Protein AF-A0A935QEF4-F1 (afdb_monomer_lite)

Secondary structure (DSSP, 8-state):
---------------------------PPPPP---S-----SS--THHHHHHHHHHHHHHHTTT---PPPPHHHHTEEEEEEEEEEEEETTTTEEEEEEEEEEEESSTTEEEEEEE--TTSEEEEEEE-SSS-EE-EEEEETTEEEEEEEEEE-BTB-EEEEEEEEE----BTTBEEEEEE-TTS-EEEEEE-TTTTGGGTS-B--STT-EEEEEEEEEEETT-EEEESSEE-SS---BTTB-HHHHTTSTT-------SSSEEEEEEEEEEEEEGGG--EEEESPEEEEEEEE-SSSEEEEEEEE-TTSHHHHHHHTTTHHHHHHHHHHHH-S-S-TTS-B-EEEESSSSEE--TTSEEEEGGG--SS-TTHHHHHHHHHHTTBTTTBEESSGGGTHHHHHHHHHHHHHHHHHHH-HHHHHHHHHHT--TTS--S-SSPPTT---GGGTSSHHHHHHHHHHHHHHHHHH-HHHHHHHHHHHHT-TTTTTSEE-HHHHHHHHHHHHTS--HHHHIIIII-----EEEEEEEEEEETTEEEEEEEEEE-PPPBTTTBTPPP-EEEEEEEEETTEEEEEEEEE-SSEEEEEEEESS-EEEEEE-TT--S--EEEEEE----TT--S-EEEPPPBSSS-SS-EEEEEEESS-B-EEEEEEETT--EEEEEE---B-SEEEEEEE-SB-TTSPBPPSEEEEEEEEETTEEEEEEEEEPP---------------------------------S-------EEEEEEEESGGGG--TTHHHHHHHHHHHHHHHTTTS---EEEEETTEEEEE-SSSTHHHHHHHHTTSTTEEEEEEEEEEE--S-HHHHHHHHHHHHHHHHHHH-TT-S-EEEEEEE--TT-SS-HHHHHHHHHHHHHHHH-PPB-SSS-SEEEEEEE-SSEEEEE---EE---S--TTSS-EEEEEE-SSSHHHHHHHHHHTTTPEEEEEEEESSSSGGG--THHHHHHHHHHHTTSSSPEEEEEEESHHHHHHHTTTS-HHHHHHHHHHHHHHHHHHHHHHTT-SEEE----TTSSGGGSHHHHHHH-TT--S-EE-TTTT--HHHHHHHHHHHT-HHHHTS----TTTTS-SS--SS--HHHHHHHHHHHTHHHHHHHHHHT-EEEEEETTEEPP-----

Sequence (1158 aa):
MHTSPKTIAGLAALLLCVALLSPVAGFTAPAPDRAADDHILADLSPDSWAYEGKAQALSAAAAAGRMTEMTSEQAAIDVLHYMLYLGVDIAQETLSGVCLVTFTPVEPGVGELVLDYVANMGVGTVGAIDATFTPLLWERDGDLLRVQLAAPVSPGDTLTVMVSFDGAPQPDGFFGFQFKTRPDGGPIAASLSEPWSARSWWPCKDYPLDKATCDIMLTVPAGLTGVSNGAPLAAPPPHPYLNGAVVASLPGSPLPVLDDATTDLFCWREARPISTYHLSVAVSDYVLLQETYHGQEGDLQLTHYVYPDLVEEAAVDFDNLSDMMAFCEEKFGAYPYPDEKYGMALFEWEGAMEHPTATSYGSHFVRGDHFFDTIVMHELSHQWFGNKVTCADWTHIWLNEGFATYVEGLWRERNSGPNALKWFMKARSNFTWWDTPLLREAGVTDPWYYFDDLVYHKGAWVLHMLRRVLGDQMFFDCLRDYIADRDQSHATVSTPDFVNSCERTSRRQLDWFFDQWLLRTTHPQLSLSWLNESEAGQNMLHIDLRQVQPPDPLTGDEPFVFPLDLTLATAAGDIPLTLWVDRRVLDFRLPVSATVTGVTIDPQGWLLHSADVIVAVGDGGAGPGLTLQPPLPNPFHGRGVLRWRTAAASSDRLEIHDLRGRLVHERTLSPAPAGDRAATWDGHDRDGRACLAGVYFATLVSSPRTAPQRTTAPSRSPSPVDIARMGRILGADQRPRFPSLVDGDPVHDSLPTDGDRTVISAHYAEIALKGKNRHLFLLRLRNNMMAQLRGEPVVAINHIESRLLLRLGDPAAALRAAKLQRVPGIQNLSLAASVARTGDDEADLDHAGAIAAAMTRREAGGARTFKVDTRRSDRAFPVPSPQISARLGAAIVAATALPVDLHAPEFTVHVLVMKREILIFAQKLPGCGGLPVGSSGRVTVLMSGGIDSPVAAWMMMRRGCRPEFVHFYPGRGVAEADSAKIERLVAVLAGYAPQPLVLHLVPSYPYETRAVGTIEDAYDMVLFRRYMFKTAVRFARRENCQAVIAGDSVGQVASQTLPNLAAITPDIRLPILRPLIGMDKLEITALSRRIGAYDISIEPHRDCCSIRSPRPVLNARAVRLLELSERIGLDEAVNEALHTSTKLRIGPQGRVAAEPEA

Structure (mmCIF, N/CA/C/O backbone):
data_AF-A0A935QEF4-F1
#
_entry.id   AF-A0A935QEF4-F1
#
loop_
_atom_site.group_PDB
_atom_site.id
_atom_site.type_symbol
_atom_site.label_atom_id
_atom_site.label_alt_id
_atom_site.label_comp_id
_atom_site.label_asym_id
_atom_site.label_entity_id
_atom_site.label_seq_id
_atom_site.pdbx_PDB_ins_code
_atom_site.Cartn_x
_atom_site.Cartn_y
_atom_site.Cartn_z
_atom_site.occupancy
_atom_site.B_iso_or_equiv
_atom_site.auth_seq_id
_atom_site.auth_comp_id
_atom_site.auth_asym_id
_atom_site.auth_atom_id
_atom_site.pdbx_PDB_model_num
ATOM 1 N N . MET A 1 1 ? -0.504 -47.763 -40.183 1.00 29.12 1 MET A N 1
ATOM 2 C CA . MET A 1 1 ? -0.798 -49.216 -40.273 1.00 29.12 1 MET A CA 1
ATOM 3 C C . MET A 1 1 ? -0.931 -49.781 -38.859 1.00 29.12 1 MET A C 1
ATOM 5 O O . MET A 1 1 ? -0.491 -49.113 -37.940 1.00 29.12 1 MET A O 1
ATOM 9 N N . HIS A 1 2 ? -1.571 -50.950 -38.728 1.00 27.61 2 HIS A N 1
ATOM 10 C CA . HIS A 1 2 ? -1.535 -51.964 -37.648 1.00 27.61 2 HIS A CA 1
ATOM 11 C C . HIS A 1 2 ? -0.667 -51.713 -36.378 1.00 27.61 2 HIS A C 1
ATOM 13 O O . HIS A 1 2 ? 0.482 -51.313 -36.502 1.00 27.61 2 HIS A O 1
ATOM 19 N N . THR A 1 3 ? -1.105 -52.035 -35.145 1.00 27.31 3 THR A N 1
ATOM 20 C CA . THR A 1 3 ? -2.327 -52.770 -34.723 1.00 27.31 3 THR A CA 1
ATOM 21 C C . THR A 1 3 ? -2.704 -52.538 -33.252 1.00 27.31 3 THR A C 1
ATOM 23 O O . THR A 1 3 ? -1.844 -52.585 -32.384 1.00 27.31 3 THR A O 1
ATOM 26 N N . SER A 1 4 ? -4.011 -52.462 -32.973 1.00 31.64 4 SER A N 1
ATOM 27 C CA . SER A 1 4 ? -4.628 -52.806 -31.676 1.00 31.64 4 SER A CA 1
ATOM 28 C C . SER A 1 4 ? -5.320 -54.176 -31.793 1.00 31.64 4 SER A C 1
ATOM 30 O O . SER A 1 4 ? -5.791 -54.513 -32.888 1.00 31.64 4 SER A O 1
ATOM 32 N N . PRO A 1 5 ? -5.387 -54.984 -30.715 1.00 44.88 5 PRO A N 1
ATOM 33 C CA . PRO A 1 5 ? -6.717 -55.415 -30.235 1.00 44.88 5 PRO A CA 1
ATOM 34 C C . PRO A 1 5 ? -6.844 -55.551 -28.688 1.00 44.88 5 PRO A C 1
ATOM 36 O O . PRO A 1 5 ? -5.953 -56.110 -28.065 1.00 44.88 5 PRO A O 1
ATOM 39 N N . LYS A 1 6 ? -7.889 -54.984 -28.041 1.00 30.72 6 LYS A N 1
ATOM 40 C CA . LYS A 1 6 ? -9.196 -55.599 -27.606 1.00 30.72 6 LYS A CA 1
ATOM 41 C C . LYS A 1 6 ? -9.088 -56.498 -26.342 1.00 30.72 6 LYS A C 1
ATOM 43 O O . LYS A 1 6 ? -7.984 -56.862 -25.980 1.00 30.72 6 LYS A O 1
ATOM 48 N N . THR A 1 7 ? -10.126 -56.862 -25.564 1.00 29.45 7 THR A N 1
ATOM 49 C CA . THR A 1 7 ? -11.611 -57.072 -25.680 1.00 29.45 7 THR A CA 1
ATOM 50 C C . THR A 1 7 ? -12.286 -56.818 -24.295 1.00 29.45 7 THR A C 1
ATOM 52 O O . THR A 1 7 ? -11.537 -56.849 -23.328 1.00 29.45 7 THR A O 1
ATOM 55 N N . ILE A 1 8 ? -13.599 -56.691 -23.985 1.00 28.48 8 ILE A N 1
ATOM 56 C CA . ILE A 1 8 ? -14.981 -56.622 -24.577 1.00 28.48 8 ILE A CA 1
ATOM 57 C C . ILE A 1 8 ? -15.919 -56.201 -23.383 1.00 28.48 8 ILE A C 1
ATOM 59 O O . ILE A 1 8 ? -15.480 -56.351 -22.248 1.00 28.48 8 ILE A O 1
ATOM 63 N N . ALA A 1 9 ? -17.167 -55.691 -23.436 1.00 23.23 9 ALA A N 1
ATOM 64 C CA . ALA A 1 9 ? -18.244 -55.559 -24.445 1.00 23.23 9 ALA A CA 1
ATOM 65 C C . ALA A 1 9 ? -18.660 -54.057 -24.621 1.00 23.23 9 ALA A C 1
ATOM 67 O O . ALA A 1 9 ? -17.746 -53.245 -24.678 1.00 23.23 9 ALA A O 1
ATOM 68 N N . GLY A 1 10 ? -19.901 -53.541 -24.790 1.00 23.00 10 GLY A N 1
ATOM 69 C CA . GLY A 1 10 ? -21.300 -54.048 -24.863 1.00 23.00 10 GLY A CA 1
ATOM 70 C C . GLY A 1 10 ? -22.082 -54.000 -23.526 1.00 23.00 10 GLY A C 1
ATOM 71 O O . GLY A 1 10 ? -21.490 -54.295 -22.498 1.00 23.00 10 GLY A O 1
ATOM 72 N N . LEU A 1 11 ? -23.386 -53.670 -23.427 1.00 21.27 11 LEU A N 1
ATOM 73 C CA . LEU A 1 11 ? -24.436 -53.224 -24.384 1.00 21.27 11 LEU A CA 1
ATOM 74 C C . LEU A 1 11 ? -25.001 -51.846 -23.912 1.00 21.27 11 LEU A C 1
ATOM 76 O O . LEU A 1 11 ? -25.025 -51.607 -22.711 1.00 21.27 11 LEU A O 1
ATOM 80 N N . ALA A 1 12 ? -25.291 -50.840 -24.759 1.00 22.56 12 ALA A N 1
ATOM 81 C CA . ALA A 1 12 ? -26.503 -50.606 -25.594 1.00 22.56 12 ALA A CA 1
ATOM 82 C C . ALA A 1 12 ? -27.841 -50.544 -24.796 1.00 22.56 12 ALA A C 1
ATOM 84 O O . ALA A 1 12 ? -28.085 -51.444 -24.002 1.00 22.56 12 ALA A O 1
ATOM 85 N N . ALA A 1 13 ? -28.780 -49.587 -24.958 1.00 22.55 13 ALA A N 1
ATOM 86 C CA . ALA A 1 13 ? -28.980 -48.429 -25.874 1.00 22.55 13 ALA A CA 1
ATOM 87 C C . ALA A 1 13 ? -29.831 -47.315 -25.142 1.00 22.55 13 ALA A C 1
ATOM 89 O O . ALA A 1 13 ? -29.933 -47.406 -23.925 1.00 22.55 13 ALA A O 1
ATOM 90 N N . LEU A 1 14 ? -30.479 -46.257 -25.689 1.00 22.59 14 LEU A N 1
ATOM 91 C CA . LEU A 1 14 ? -30.870 -45.849 -27.062 1.00 22.59 14 LEU A CA 1
ATOM 92 C C . LEU A 1 14 ? -30.884 -44.293 -27.276 1.00 22.59 14 LEU A C 1
ATOM 94 O O . LEU A 1 14 ? -29.804 -43.717 -27.294 1.00 22.59 14 LEU A O 1
ATOM 98 N N . LEU A 1 15 ? -32.034 -43.617 -27.521 1.00 21.55 15 LEU A N 1
ATOM 99 C CA . LEU A 1 15 ? -32.135 -42.258 -28.128 1.00 21.55 15 LEU A CA 1
ATOM 100 C C . LEU A 1 15 ? -33.432 -41.451 -27.800 1.00 21.55 15 LEU A C 1
ATOM 102 O O . LEU A 1 15 ? -34.493 -42.048 -27.651 1.00 21.55 15 LEU A O 1
ATOM 106 N N . LEU A 1 16 ? -33.319 -40.109 -27.927 1.00 21.56 16 LEU A N 1
ATOM 107 C CA . LEU A 1 16 ? -34.283 -39.096 -28.456 1.00 21.56 16 LEU A CA 1
ATOM 108 C C . LEU A 1 16 ? -35.389 -38.380 -27.614 1.00 21.56 16 LEU A C 1
ATOM 110 O O . LEU A 1 16 ? -36.186 -38.990 -26.915 1.00 21.56 16 LEU A O 1
ATOM 114 N N . CYS A 1 17 ? -35.504 -37.069 -27.934 1.00 21.00 17 CYS A N 1
ATOM 115 C CA . CYS A 1 17 ? -36.686 -36.169 -28.013 1.00 21.00 17 CYS A CA 1
ATOM 116 C C . CYS A 1 17 ? -37.142 -35.226 -26.859 1.00 21.00 17 CYS A C 1
ATOM 118 O O . CYS A 1 17 ? -37.913 -35.620 -25.998 1.00 21.00 17 CYS A O 1
ATOM 120 N N . VAL A 1 18 ? -36.840 -33.924 -27.064 1.00 21.98 18 VAL A N 1
ATOM 121 C CA . VAL A 1 18 ? -37.725 -32.716 -27.021 1.00 21.98 18 VAL A CA 1
ATOM 122 C C . VAL A 1 18 ? -38.420 -32.299 -25.699 1.00 21.98 18 VAL A C 1
ATOM 124 O O . VAL A 1 18 ? -38.972 -33.100 -24.959 1.00 21.98 18 VAL A O 1
ATOM 127 N N . ALA A 1 19 ? -38.435 -30.983 -25.440 1.00 23.94 19 ALA A N 1
ATOM 128 C CA . ALA A 1 19 ? -38.973 -30.337 -24.236 1.00 23.94 19 ALA A CA 1
ATOM 129 C C . ALA A 1 19 ? -40.427 -29.834 -24.366 1.00 23.94 19 ALA A C 1
ATOM 131 O O . ALA A 1 19 ? -40.858 -29.519 -25.474 1.00 23.94 19 ALA A O 1
ATOM 132 N N . LEU A 1 20 ? -41.121 -29.651 -23.224 1.00 21.95 20 LEU A N 1
ATOM 133 C CA . LEU A 1 20 ? -41.911 -28.445 -22.869 1.00 21.95 20 LEU A CA 1
ATOM 134 C C . LEU A 1 20 ? -42.609 -28.556 -21.485 1.00 21.95 20 LEU A C 1
ATOM 136 O O . LEU A 1 20 ? -42.931 -29.651 -21.041 1.00 21.95 20 LEU A O 1
ATOM 140 N N . LEU A 1 21 ? -42.920 -27.389 -20.892 1.00 21.73 21 LEU A N 1
ATOM 141 C CA . LEU A 1 21 ? -43.860 -27.112 -19.777 1.00 21.73 21 LEU A CA 1
ATOM 142 C C . LEU A 1 21 ? -43.529 -27.580 -18.333 1.00 21.73 21 LEU A C 1
ATOM 144 O O . LEU A 1 21 ? -43.614 -28.750 -17.975 1.00 21.73 21 LEU A O 1
ATOM 148 N N . SER A 1 22 ? -43.314 -26.583 -17.466 1.00 22.70 22 SER A N 1
ATOM 149 C CA . SER A 1 22 ? -43.456 -26.604 -15.991 1.00 22.70 22 SER A CA 1
ATOM 150 C C . SER A 1 22 ? -44.953 -26.494 -15.574 1.00 22.70 22 SER A C 1
ATOM 152 O O . SER A 1 22 ? -45.773 -26.270 -16.470 1.00 22.70 22 SER A O 1
ATOM 154 N N . PRO A 1 23 ? -45.365 -26.517 -14.273 1.00 37.62 23 PRO A N 1
ATOM 155 C CA . PRO A 1 23 ? -44.571 -26.534 -13.027 1.00 37.62 23 PRO A CA 1
ATOM 156 C C . PRO A 1 23 ? -45.090 -27.485 -11.900 1.00 37.62 23 PRO A C 1
ATOM 158 O O . PRO A 1 23 ? -46.004 -28.276 -12.098 1.00 37.62 23 PRO A O 1
ATOM 161 N N . VAL A 1 24 ? -44.554 -27.286 -10.679 1.00 23.12 24 VAL A N 1
ATOM 162 C CA . VAL A 1 24 ? -45.064 -27.683 -9.335 1.00 23.12 24 VAL A CA 1
ATOM 163 C C . VAL A 1 24 ? -44.529 -28.986 -8.694 1.00 23.12 24 VAL A C 1
ATOM 165 O O . VAL A 1 24 ? -45.060 -30.071 -8.879 1.00 23.12 24 VAL A O 1
ATOM 168 N N . ALA A 1 25 ? -43.560 -28.769 -7.790 1.00 23.91 25 ALA A N 1
ATOM 169 C CA . ALA A 1 25 ? -43.304 -29.431 -6.496 1.00 23.91 25 ALA A CA 1
ATOM 170 C C . ALA A 1 25 ? -43.067 -30.959 -6.391 1.00 23.91 25 ALA A C 1
ATOM 172 O O . ALA A 1 25 ? -43.984 -31.771 -6.474 1.00 23.91 25 ALA A O 1
ATOM 173 N N . GLY A 1 26 ? -41.852 -31.321 -5.949 1.00 23.08 26 GLY A N 1
ATOM 174 C CA . GLY A 1 26 ? -41.554 -32.612 -5.319 1.00 23.08 26 GLY A CA 1
ATOM 175 C C . GLY A 1 26 ? -40.055 -32.841 -5.079 1.00 23.08 26 GLY A C 1
ATOM 176 O O . GLY A 1 26 ? -39.300 -32.906 -6.036 1.00 23.08 26 GLY A O 1
ATOM 177 N N . PHE A 1 27 ? -39.650 -33.006 -3.812 1.00 22.14 27 PHE A N 1
ATOM 178 C CA . PHE A 1 27 ? -38.312 -33.438 -3.356 1.00 22.14 27 PHE A CA 1
ATOM 179 C C . PHE A 1 27 ? -37.082 -32.630 -3.821 1.00 22.14 27 PHE A C 1
ATOM 181 O O . PHE A 1 27 ? -36.383 -32.993 -4.763 1.00 22.14 27 PHE A O 1
ATOM 188 N N . THR A 1 28 ? -36.708 -31.627 -3.023 1.00 23.44 28 THR A N 1
ATOM 189 C CA . THR A 1 28 ? -35.302 -31.226 -2.874 1.00 23.44 28 THR A CA 1
ATOM 190 C C . THR A 1 28 ? -34.579 -32.187 -1.922 1.00 23.44 28 THR A C 1
ATOM 192 O O . THR A 1 28 ? -35.077 -32.493 -0.838 1.00 23.44 28 THR A O 1
ATOM 195 N N . ALA A 1 29 ? -33.388 -32.651 -2.306 1.00 23.61 29 ALA A N 1
ATOM 196 C CA . ALA A 1 29 ? -32.407 -33.205 -1.371 1.00 23.61 29 ALA A CA 1
ATOM 197 C C . ALA A 1 29 ? -31.495 -32.062 -0.870 1.00 23.61 29 ALA A C 1
ATOM 199 O O . ALA A 1 29 ? -31.280 -31.106 -1.619 1.00 23.61 29 ALA A O 1
ATOM 200 N N . PRO A 1 30 ? -30.981 -32.106 0.373 1.00 23.50 30 PRO A N 1
ATOM 201 C CA . PRO A 1 30 ? -30.205 -31.001 0.927 1.00 23.50 30 PRO A CA 1
ATOM 202 C C . PRO A 1 30 ? -28.811 -30.902 0.296 1.00 23.50 30 PRO A C 1
ATOM 204 O O . PRO A 1 30 ? -28.099 -31.901 0.180 1.00 23.50 30 PRO A O 1
ATOM 207 N N . ALA A 1 31 ? -28.401 -29.679 -0.046 1.00 24.50 31 ALA A N 1
ATOM 208 C CA . ALA A 1 31 ? -26.997 -29.355 -0.278 1.00 24.50 31 ALA A CA 1
ATOM 209 C C . ALA A 1 31 ? -26.201 -29.463 1.045 1.00 24.50 31 ALA A C 1
ATOM 211 O O . ALA A 1 31 ? -26.781 -29.263 2.116 1.00 24.50 31 ALA A O 1
ATOM 212 N N . PRO A 1 32 ? -24.894 -29.787 1.008 1.00 24.25 32 PRO A N 1
ATOM 213 C CA . PRO A 1 32 ? -24.075 -29.875 2.213 1.00 24.25 32 PRO A CA 1
ATOM 214 C C . PRO A 1 32 ? -23.858 -28.491 2.840 1.00 24.25 32 PRO A C 1
ATOM 216 O O . PRO A 1 32 ? -23.398 -27.558 2.186 1.00 24.25 32 PRO A O 1
ATOM 219 N N . ASP A 1 33 ? -24.177 -28.387 4.126 1.00 23.38 33 ASP A N 1
ATOM 220 C CA . ASP A 1 33 ? -24.212 -27.140 4.890 1.00 23.38 33 ASP A CA 1
ATOM 221 C C . ASP A 1 33 ? -22.794 -26.608 5.202 1.00 23.38 33 ASP A C 1
ATOM 223 O O . ASP A 1 33 ? -22.122 -27.072 6.127 1.00 23.38 33 ASP A O 1
ATOM 227 N N . ARG A 1 34 ? -22.312 -25.649 4.396 1.00 26.92 34 ARG A N 1
ATOM 228 C CA . ARG A 1 34 ? -21.055 -24.902 4.612 1.00 26.92 34 ARG A CA 1
ATOM 229 C C . ARG A 1 34 ? -21.341 -23.545 5.272 1.00 26.92 34 ARG A C 1
ATOM 231 O O . ARG A 1 34 ? -21.139 -22.504 4.659 1.00 26.92 34 ARG A O 1
ATOM 238 N N . ALA A 1 35 ? -21.805 -23.559 6.521 1.00 26.70 35 ALA A N 1
ATOM 239 C CA . ALA A 1 35 ? -22.166 -22.347 7.270 1.00 26.70 35 ALA A CA 1
ATOM 240 C C . ALA A 1 35 ? -21.484 -22.246 8.655 1.00 26.70 35 ALA A C 1
ATOM 242 O O . ALA A 1 35 ? -22.128 -21.885 9.642 1.00 26.70 35 ALA A O 1
ATOM 243 N N . ALA A 1 36 ? -20.192 -22.600 8.763 1.00 25.67 36 ALA A N 1
ATOM 244 C CA . ALA A 1 36 ? -19.473 -22.566 10.045 1.00 25.67 36 ALA A CA 1
ATOM 245 C C . ALA A 1 36 ? -17.925 -22.511 9.957 1.00 25.67 36 ALA A C 1
ATOM 247 O O . ALA A 1 36 ? -17.283 -23.442 10.432 1.00 25.67 36 ALA A O 1
ATOM 248 N N . ASP A 1 37 ? -17.314 -21.429 9.436 1.00 26.03 37 ASP A N 1
ATOM 249 C CA . ASP A 1 37 ? -15.937 -21.034 9.857 1.00 26.03 37 ASP A CA 1
ATOM 250 C C . ASP A 1 37 ? -15.479 -19.572 9.546 1.00 26.03 37 ASP A C 1
ATOM 252 O O . ASP A 1 37 ? -14.344 -19.209 9.867 1.00 26.03 37 ASP A O 1
ATOM 256 N N . ASP A 1 38 ? -16.339 -18.689 9.008 1.00 28.06 38 ASP A N 1
ATOM 257 C CA . ASP A 1 38 ? -16.000 -17.353 8.440 1.00 28.06 38 ASP A CA 1
ATOM 258 C C . ASP A 1 38 ? -15.566 -16.247 9.437 1.00 28.06 38 ASP A C 1
ATOM 260 O O . ASP A 1 38 ? -16.086 -15.126 9.446 1.00 28.06 38 ASP A O 1
ATOM 264 N N . HIS A 1 39 ? -14.615 -16.532 10.326 1.00 28.78 39 HIS A N 1
ATOM 265 C CA . HIS A 1 39 ? -14.180 -15.625 11.396 1.00 28.78 39 HIS A CA 1
ATOM 266 C C . HIS A 1 39 ? -12.641 -15.493 11.522 1.00 28.78 39 HIS A C 1
ATOM 268 O O . HIS A 1 39 ? -12.151 -15.313 12.645 1.00 28.78 39 HIS A O 1
ATOM 274 N N . ILE A 1 40 ? -11.856 -15.602 10.433 1.00 28.80 40 ILE A N 1
ATOM 275 C CA . ILE A 1 40 ? -10.394 -15.312 10.430 1.00 28.80 40 ILE A CA 1
ATOM 276 C C . ILE A 1 40 ? -9.876 -14.643 9.126 1.00 28.80 40 ILE A C 1
ATOM 278 O O . ILE A 1 40 ? -8.885 -15.094 8.565 1.00 28.80 40 ILE A O 1
ATOM 282 N N . LEU A 1 41 ? -10.494 -13.559 8.638 1.00 26.00 41 LEU A N 1
ATOM 283 C CA . LEU A 1 41 ? -10.024 -12.833 7.434 1.00 26.00 41 LEU A CA 1
ATOM 284 C C . LEU A 1 41 ? -10.081 -11.299 7.604 1.00 26.00 41 LEU A C 1
ATOM 286 O O . LEU A 1 41 ? -10.823 -10.618 6.907 1.00 26.00 41 LEU A O 1
ATOM 290 N N . ALA A 1 42 ? -9.354 -10.752 8.590 1.00 28.53 42 ALA A N 1
ATOM 291 C CA . ALA A 1 42 ? -9.378 -9.310 8.899 1.00 28.53 42 ALA A CA 1
ATOM 292 C C . ALA A 1 42 ? -8.102 -8.759 9.593 1.00 28.53 42 ALA A C 1
ATOM 294 O O . ALA A 1 42 ? -8.192 -7.772 10.315 1.00 28.53 42 ALA A O 1
ATOM 295 N N . ASP A 1 43 ? -6.942 -9.423 9.460 1.00 29.25 43 ASP A N 1
ATOM 296 C CA . ASP A 1 43 ? -5.691 -9.058 10.184 1.00 29.25 43 ASP A CA 1
ATOM 297 C C . ASP A 1 43 ? -4.403 -9.253 9.334 1.00 29.25 43 ASP A C 1
ATOM 299 O O . ASP A 1 43 ? -3.295 -9.173 9.858 1.00 29.25 43 ASP A O 1
ATOM 303 N N . LEU A 1 44 ? -4.560 -9.550 8.034 1.00 34.78 44 LEU A N 1
ATOM 304 C CA . LEU A 1 44 ? -3.619 -9.347 6.917 1.00 34.78 44 LEU A CA 1
ATOM 305 C C . LEU A 1 44 ? -4.412 -9.488 5.607 1.00 34.78 44 LEU A C 1
ATOM 307 O O . LEU A 1 44 ? -5.120 -10.483 5.435 1.00 34.78 44 LEU A O 1
ATOM 311 N N . SER A 1 45 ? -4.252 -8.543 4.687 1.00 35.56 45 SER A N 1
ATOM 312 C CA . SER A 1 45 ? -4.518 -8.726 3.257 1.00 35.56 45 SER A CA 1
ATOM 313 C C . SER A 1 45 ? -3.194 -9.032 2.538 1.00 35.56 45 SER A C 1
ATOM 315 O O . SER A 1 45 ? -2.190 -8.416 2.890 1.00 35.56 45 SER A O 1
ATOM 317 N N . PRO A 1 46 ? -3.154 -9.936 1.539 1.00 40.41 46 PRO A N 1
ATOM 318 C CA . PRO A 1 46 ? -2.003 -10.061 0.631 1.00 40.41 46 PRO A CA 1
ATOM 319 C C . PRO A 1 46 ? -1.714 -8.731 -0.078 1.00 40.41 46 PRO A C 1
ATOM 321 O O . PRO A 1 46 ? -0.567 -8.308 -0.186 1.00 40.41 46 PRO A O 1
ATOM 324 N N . ASP A 1 47 ? -2.806 -8.058 -0.448 1.00 43.94 47 ASP A N 1
ATOM 325 C CA . ASP A 1 47 ? -2.927 -6.764 -1.118 1.00 43.94 47 ASP A CA 1
ATOM 326 C C . ASP A 1 47 ? -1.965 -5.692 -0.553 1.00 43.94 47 ASP A C 1
ATOM 328 O O . ASP A 1 47 ? -1.392 -4.913 -1.310 1.00 43.94 47 ASP A O 1
ATOM 332 N N . SER A 1 48 ? -1.704 -5.680 0.767 1.00 42.00 48 SER A N 1
ATOM 333 C CA . SER A 1 48 ? -0.837 -4.655 1.369 1.00 42.00 48 SER A CA 1
ATOM 334 C C . SER A 1 48 ? 0.617 -4.737 0.910 1.00 42.00 48 SER A C 1
ATOM 336 O O . SER A 1 48 ? 1.306 -3.730 0.976 1.00 42.00 48 SER A O 1
ATOM 338 N N . TRP A 1 49 ? 1.105 -5.904 0.473 1.00 43.12 49 TRP A N 1
ATOM 339 C CA . TRP A 1 49 ? 2.483 -6.031 -0.017 1.00 43.12 49 TRP A CA 1
ATOM 340 C C . TRP A 1 49 ? 2.661 -5.443 -1.415 1.00 43.12 49 TRP A C 1
ATOM 342 O O . TRP A 1 49 ? 3.711 -4.872 -1.672 1.00 43.12 49 TRP A O 1
ATOM 352 N N . ALA A 1 50 ? 1.631 -5.484 -2.268 1.00 44.56 50 ALA A N 1
ATOM 353 C CA . ALA A 1 50 ? 1.669 -4.836 -3.577 1.00 44.56 50 ALA A CA 1
ATOM 354 C C . ALA A 1 50 ? 1.709 -3.310 -3.437 1.00 44.56 50 ALA A C 1
ATOM 356 O O . ALA A 1 50 ? 2.572 -2.668 -4.030 1.00 44.56 50 ALA A O 1
ATOM 357 N N . TYR A 1 51 ? 0.847 -2.739 -2.584 1.00 52.53 51 TYR A N 1
ATOM 358 C CA . TYR A 1 51 ? 0.867 -1.299 -2.296 1.00 52.53 51 TYR A CA 1
ATOM 359 C C . TYR A 1 51 ? 2.165 -0.895 -1.567 1.00 52.53 51 TYR A C 1
ATOM 361 O O . TYR A 1 51 ? 2.795 0.095 -1.934 1.00 52.53 51 TYR A O 1
ATOM 369 N N . GLU A 1 52 ? 2.621 -1.676 -0.568 1.00 49.66 52 GLU A N 1
ATOM 370 C CA . GLU A 1 52 ? 3.927 -1.459 0.077 1.00 49.66 52 GLU A CA 1
ATOM 371 C C . GLU A 1 52 ? 5.078 -1.576 -0.939 1.00 49.66 52 GLU A C 1
ATOM 373 O O . GLU A 1 52 ? 6.081 -0.898 -0.754 1.00 49.66 52 GLU A O 1
ATOM 378 N N . GLY A 1 53 ? 4.974 -2.391 -1.992 1.00 48.78 53 GLY A N 1
ATOM 379 C CA . GLY A 1 53 ? 5.970 -2.542 -3.060 1.00 48.78 53 GLY A CA 1
ATOM 380 C C . GLY A 1 53 ? 5.979 -1.371 -4.047 1.00 48.78 53 GLY A C 1
ATOM 381 O O . GLY A 1 53 ? 7.025 -0.735 -4.222 1.00 48.78 53 GLY A O 1
ATOM 382 N N . LYS A 1 54 ? 4.802 -1.028 -4.601 1.00 50.91 54 LYS A N 1
ATOM 383 C CA . LYS A 1 54 ? 4.563 0.152 -5.455 1.00 50.91 54 LYS A CA 1
ATOM 384 C C . LYS A 1 54 ? 5.108 1.405 -4.768 1.00 50.91 54 LYS A C 1
ATOM 386 O O . LYS A 1 54 ? 5.962 2.102 -5.314 1.00 50.91 54 LYS A O 1
ATOM 391 N N . ALA A 1 55 ? 4.753 1.605 -3.500 1.00 48.53 55 ALA A N 1
ATOM 392 C CA . ALA A 1 55 ? 5.175 2.771 -2.737 1.00 48.53 55 ALA A CA 1
ATOM 393 C C . ALA A 1 55 ? 6.619 2.700 -2.174 1.00 48.53 55 ALA A C 1
ATOM 395 O O . ALA A 1 55 ? 7.294 3.728 -2.110 1.00 48.53 55 ALA A O 1
ATOM 396 N N . GLN A 1 56 ? 7.167 1.521 -1.830 1.00 46.25 56 GLN A N 1
ATOM 397 C CA . GLN A 1 56 ? 8.594 1.405 -1.455 1.00 46.25 56 GLN A CA 1
ATOM 398 C C . GLN A 1 56 ? 9.516 1.805 -2.604 1.00 46.25 56 GLN A C 1
ATOM 400 O O . GLN A 1 56 ? 10.503 2.498 -2.355 1.00 46.25 56 GLN A O 1
ATOM 405 N N . ALA A 1 57 ? 9.182 1.433 -3.842 1.00 47.69 57 ALA A N 1
ATOM 406 C CA . ALA A 1 57 ? 9.906 1.930 -5.002 1.00 47.69 57 ALA A CA 1
ATOM 407 C C . ALA A 1 57 ? 9.799 3.454 -5.105 1.00 47.69 57 ALA A C 1
ATOM 409 O O . ALA A 1 57 ? 10.835 4.112 -5.220 1.00 47.69 57 ALA A O 1
ATOM 410 N N . LEU A 1 58 ? 8.589 4.033 -4.998 1.00 49.34 58 LEU A N 1
ATOM 411 C CA . LEU A 1 58 ? 8.374 5.495 -5.044 1.00 49.34 58 LEU A CA 1
ATOM 412 C C . LEU A 1 58 ? 9.235 6.250 -4.015 1.00 49.34 58 LEU A C 1
ATOM 414 O O . LEU A 1 58 ? 9.634 7.391 -4.250 1.00 49.34 58 LEU A O 1
ATOM 418 N N . SER A 1 59 ? 9.614 5.587 -2.919 1.00 40.09 59 SER A N 1
ATOM 419 C CA . SER A 1 59 ? 10.550 6.117 -1.927 1.00 40.09 59 SER A CA 1
ATOM 420 C C . SER A 1 59 ? 11.988 6.316 -2.391 1.00 40.09 59 SER A C 1
ATOM 422 O O . SER A 1 59 ? 12.676 7.130 -1.774 1.00 40.09 59 SER A O 1
ATOM 424 N N . ALA A 1 60 ? 12.456 5.576 -3.397 1.00 40.72 60 ALA A N 1
ATOM 425 C CA . ALA A 1 60 ? 13.754 5.815 -4.019 1.00 40.72 60 ALA A CA 1
ATOM 426 C C . ALA A 1 60 ? 13.669 7.063 -4.913 1.00 40.72 60 ALA A C 1
ATOM 428 O O . ALA A 1 60 ? 14.381 8.036 -4.669 1.00 40.72 60 ALA A O 1
ATOM 429 N N . ALA A 1 61 ? 12.689 7.102 -5.825 1.00 42.66 61 ALA A N 1
ATOM 430 C CA . ALA A 1 61 ? 12.488 8.215 -6.760 1.00 42.66 61 ALA A CA 1
ATOM 431 C C . ALA A 1 61 ? 12.206 9.573 -6.095 1.00 42.66 61 ALA A C 1
ATOM 433 O O . ALA A 1 61 ? 12.606 10.625 -6.604 1.00 42.66 61 ALA A O 1
ATOM 434 N N . ALA A 1 62 ? 11.594 9.577 -4.906 1.00 40.31 62 ALA A N 1
ATOM 435 C CA . ALA A 1 62 ? 11.426 10.787 -4.098 1.00 40.31 62 ALA A CA 1
ATOM 436 C C . ALA A 1 62 ? 12.762 11.499 -3.761 1.00 40.31 62 ALA A C 1
ATOM 438 O O . ALA A 1 62 ? 12.756 12.680 -3.403 1.00 40.31 62 ALA A O 1
ATOM 439 N N . ALA A 1 63 ? 13.915 10.824 -3.883 1.00 34.00 63 ALA A N 1
ATOM 440 C CA . ALA A 1 63 ? 15.234 11.406 -3.639 1.00 34.00 63 ALA A CA 1
ATOM 441 C C . ALA A 1 63 ? 15.772 12.279 -4.794 1.00 34.00 63 ALA A C 1
ATOM 443 O O . ALA A 1 63 ? 16.592 13.165 -4.531 1.00 34.00 63 ALA A O 1
ATOM 444 N N . ALA A 1 64 ? 15.336 12.070 -6.046 1.00 38.91 64 ALA A N 1
ATOM 445 C CA . ALA A 1 64 ? 15.857 12.801 -7.212 1.00 38.91 64 ALA A CA 1
ATOM 446 C C . ALA A 1 64 ? 15.094 14.091 -7.559 1.00 38.91 64 ALA A C 1
ATOM 448 O O . ALA A 1 64 ? 15.650 14.948 -8.250 1.00 38.91 64 ALA A O 1
ATOM 449 N N . GLY A 1 65 ? 13.861 14.250 -7.062 1.00 39.69 65 GLY A N 1
ATOM 450 C CA . GLY A 1 65 ? 13.145 15.531 -6.997 1.00 39.69 65 GLY A CA 1
ATOM 451 C C . GLY A 1 65 ? 12.859 16.212 -8.341 1.00 39.69 65 GLY A C 1
ATOM 452 O O . GLY A 1 65 ? 13.214 17.379 -8.510 1.00 39.69 65 GLY A O 1
ATOM 453 N N . ARG A 1 66 ? 12.217 15.512 -9.289 1.00 49.16 66 ARG A N 1
ATOM 454 C CA . ARG A 1 66 ? 11.850 16.062 -10.612 1.00 49.16 66 ARG A CA 1
ATOM 455 C C . ARG A 1 66 ? 10.406 15.756 -11.014 1.00 49.16 66 ARG A C 1
ATOM 457 O O . ARG A 1 66 ? 10.153 14.921 -11.870 1.00 49.16 66 ARG A O 1
ATOM 464 N N . MET A 1 67 ? 9.476 16.530 -10.462 1.00 47.75 67 MET A N 1
ATOM 465 C CA . MET A 1 67 ? 8.322 16.972 -11.244 1.00 47.75 67 MET A CA 1
ATOM 466 C C . MET A 1 67 ? 8.618 18.412 -11.672 1.00 47.75 67 MET A C 1
ATOM 468 O O . MET A 1 67 ? 8.618 19.321 -10.841 1.00 47.75 67 MET A O 1
ATOM 472 N N . THR A 1 68 ? 8.915 18.621 -12.951 1.00 54.69 68 THR A N 1
ATOM 473 C CA . THR A 1 68 ? 8.845 19.951 -13.565 1.00 54.69 68 THR A CA 1
ATOM 474 C C . THR A 1 68 ? 7.382 20.292 -13.824 1.00 54.69 68 THR A C 1
ATOM 476 O O . THR A 1 68 ? 6.623 19.441 -14.290 1.00 54.69 68 THR A O 1
ATOM 479 N N . GLU A 1 69 ? 6.969 21.530 -13.554 1.00 65.31 69 GLU A N 1
ATOM 480 C CA . GLU A 1 69 ? 5.714 22.038 -14.116 1.00 65.31 69 GLU A CA 1
ATOM 481 C C . GLU A 1 69 ? 5.822 22.008 -15.649 1.00 65.31 69 GLU A C 1
ATOM 483 O O . GLU A 1 69 ? 6.867 22.366 -16.197 1.00 65.31 69 GLU A O 1
ATOM 488 N N . MET A 1 70 ? 4.766 21.553 -16.330 1.00 83.56 70 MET A N 1
ATOM 489 C CA . MET A 1 70 ? 4.717 21.493 -17.794 1.00 83.56 70 MET A CA 1
ATOM 490 C C . MET A 1 70 ? 4.955 22.896 -18.372 1.00 83.56 70 MET A C 1
ATOM 492 O O . MET A 1 70 ? 4.260 23.841 -17.989 1.00 83.56 70 MET A O 1
ATOM 496 N N . THR A 1 71 ? 5.933 23.055 -19.271 1.00 88.44 71 THR A N 1
ATOM 497 C CA . THR A 1 71 ? 6.272 24.387 -19.802 1.00 88.44 71 THR A CA 1
ATOM 498 C C . THR A 1 71 ? 5.160 24.938 -20.694 1.00 88.44 71 THR A C 1
ATOM 500 O O . THR A 1 71 ? 4.326 24.193 -21.212 1.00 88.44 71 THR A O 1
ATOM 503 N N . SER A 1 72 ? 5.167 26.252 -20.934 1.00 90.19 72 SER A N 1
ATOM 504 C CA . SER A 1 72 ? 4.265 26.899 -21.897 1.00 90.19 72 SER A CA 1
ATOM 505 C C . SER A 1 72 ? 4.328 26.264 -23.291 1.00 90.19 72 SER A C 1
ATOM 507 O O . SER A 1 72 ? 3.310 26.164 -23.966 1.00 90.19 72 SER A O 1
ATOM 509 N N . GLU A 1 73 ? 5.500 25.786 -23.704 1.00 92.38 73 GLU A N 1
ATOM 510 C CA . GLU A 1 73 ? 5.718 25.134 -24.998 1.00 92.38 73 GLU A CA 1
ATOM 511 C C . GLU A 1 73 ? 5.123 23.716 -25.027 1.00 92.38 73 GLU A C 1
ATOM 513 O O . GLU A 1 73 ? 4.474 23.345 -26.002 1.00 92.38 73 GLU A O 1
ATOM 518 N N . GLN A 1 74 ? 5.280 22.945 -23.943 1.00 93.38 74 GLN A N 1
ATOM 519 C CA . GLN A 1 74 ? 4.658 21.622 -23.786 1.00 93.38 74 GLN A CA 1
ATOM 520 C C . GLN A 1 74 ? 3.126 21.718 -23.670 1.00 93.38 74 GLN A C 1
ATOM 522 O O . GLN A 1 74 ? 2.406 20.862 -24.182 1.00 93.38 74 GLN A O 1
ATOM 527 N N . ALA A 1 75 ? 2.621 22.772 -23.023 1.00 91.94 75 ALA A N 1
ATOM 528 C CA . ALA A 1 75 ? 1.193 23.062 -22.909 1.00 91.94 75 ALA A CA 1
ATOM 529 C C . ALA A 1 75 ? 0.565 23.516 -24.242 1.00 91.94 75 ALA A C 1
ATOM 531 O O . ALA A 1 75 ? -0.624 23.303 -24.460 1.00 91.94 75 ALA A O 1
ATOM 532 N N . ALA A 1 76 ? 1.354 24.121 -25.138 1.00 94.00 76 ALA A N 1
ATOM 533 C CA . ALA A 1 76 ? 0.897 24.632 -26.432 1.00 94.00 76 ALA A CA 1
ATOM 534 C C . ALA A 1 76 ? 0.793 23.562 -27.541 1.00 94.00 76 ALA A C 1
ATOM 536 O O . ALA A 1 76 ? 0.438 23.897 -28.677 1.00 94.00 76 ALA A O 1
ATOM 537 N N . ILE A 1 77 ? 1.048 22.286 -27.227 1.00 94.44 77 ILE A N 1
ATOM 538 C CA . ILE A 1 77 ? 0.948 21.138 -28.144 1.00 94.44 77 ILE A CA 1
ATOM 539 C C . ILE A 1 77 ? 0.118 19.990 -27.554 1.00 94.44 77 ILE A C 1
ATOM 541 O O . ILE A 1 77 ? 0.034 19.833 -26.338 1.00 94.44 77 ILE A O 1
ATOM 545 N N . ASP A 1 78 ? -0.426 19.159 -28.436 1.00 94.50 78 ASP A N 1
ATOM 546 C CA . ASP A 1 78 ? -1.149 17.910 -28.165 1.00 94.50 78 ASP A CA 1
ATOM 547 C C . ASP A 1 78 ? -0.521 16.793 -29.020 1.00 94.50 78 ASP A C 1
ATOM 549 O O . ASP A 1 78 ? -0.353 16.969 -30.237 1.00 94.50 78 ASP A O 1
ATOM 553 N N . VAL A 1 79 ? -0.090 15.685 -28.400 1.00 96.50 79 VAL A N 1
ATOM 554 C CA . VAL A 1 79 ? 0.607 14.595 -29.105 1.00 96.50 79 VAL A CA 1
ATOM 555 C C . VAL A 1 79 ? -0.371 13.491 -29.492 1.00 96.50 79 VAL A C 1
ATOM 557 O O . VAL A 1 79 ? -0.963 12.812 -28.663 1.00 96.50 79 VAL A O 1
ATOM 560 N N . LEU A 1 80 ? -0.494 13.270 -30.798 1.00 95.56 80 LEU A N 1
ATOM 561 C CA . LEU A 1 80 ? -1.497 12.386 -31.388 1.00 95.56 80 LEU A CA 1
ATOM 562 C C . LEU A 1 80 ? -0.995 10.939 -31.502 1.00 95.56 80 LEU A C 1
ATOM 564 O O . LEU A 1 80 ? -1.761 9.978 -31.354 1.00 95.56 80 LEU A O 1
ATOM 568 N N . HIS A 1 81 ? 0.294 10.778 -31.815 1.00 95.69 81 HIS A N 1
ATOM 569 C CA . HIS A 1 81 ? 0.897 9.476 -32.075 1.00 95.69 81 HIS A CA 1
ATOM 570 C C . HIS A 1 81 ? 2.405 9.455 -31.802 1.00 95.69 81 HIS A C 1
ATOM 572 O O . HIS A 1 81 ? 3.129 10.375 -32.195 1.00 95.69 81 HIS A O 1
ATOM 578 N N . TYR A 1 82 ? 2.869 8.358 -31.204 1.00 95.88 82 TYR A N 1
ATOM 579 C CA . TYR A 1 82 ? 4.278 8.013 -31.064 1.00 95.88 82 TYR A CA 1
ATOM 580 C C . TYR A 1 82 ? 4.623 6.763 -31.884 1.00 95.88 82 TYR A C 1
ATOM 582 O O . TYR A 1 82 ? 3.924 5.755 -31.825 1.00 95.88 82 TYR A O 1
ATOM 590 N N . MET A 1 83 ? 5.738 6.806 -32.615 1.00 92.12 83 MET A N 1
ATOM 591 C CA . MET A 1 83 ? 6.301 5.639 -33.309 1.00 92.12 83 MET A CA 1
ATOM 592 C C . MET A 1 83 ? 7.692 5.358 -32.727 1.00 92.12 83 MET A C 1
ATOM 594 O O . MET A 1 83 ? 8.619 6.146 -32.937 1.00 92.12 83 MET A O 1
ATOM 598 N N . LEU A 1 84 ? 7.834 4.265 -31.974 1.00 92.56 84 LEU A N 1
ATOM 599 C CA . LEU A 1 84 ? 9.027 3.946 -31.183 1.00 92.56 84 LEU A CA 1
ATOM 600 C C . LEU A 1 84 ? 9.773 2.743 -31.756 1.00 92.56 84 LEU A C 1
ATOM 602 O O . LEU A 1 84 ? 9.374 1.598 -31.555 1.00 92.56 84 LEU A O 1
ATOM 606 N N . TYR A 1 85 ? 10.893 2.992 -32.433 1.00 89.88 85 TYR A N 1
ATOM 607 C CA . TYR A 1 85 ? 11.863 1.942 -32.737 1.00 89.88 85 TYR A CA 1
ATOM 608 C C . TYR A 1 85 ? 12.882 1.845 -31.603 1.00 89.88 85 TYR A C 1
ATOM 610 O O . TYR A 1 85 ? 13.516 2.847 -31.269 1.00 89.88 85 TYR A O 1
ATOM 618 N N . LEU A 1 86 ? 13.057 0.649 -31.045 1.00 91.88 86 LEU A N 1
ATOM 619 C CA . LEU A 1 86 ? 13.881 0.381 -29.868 1.00 91.88 86 LEU A CA 1
ATOM 620 C C . LEU A 1 86 ? 14.785 -0.834 -30.117 1.00 91.88 86 LEU A C 1
ATOM 622 O O . LEU A 1 86 ? 14.316 -1.875 -30.573 1.00 91.88 86 LEU A O 1
ATOM 626 N N . GLY A 1 87 ? 16.071 -0.711 -29.797 1.00 90.69 87 GLY A N 1
ATOM 627 C CA . GLY A 1 87 ? 17.054 -1.794 -29.791 1.00 90.69 87 GLY A CA 1
ATOM 628 C C . GLY A 1 87 ? 17.649 -1.959 -28.395 1.00 90.69 87 GLY A C 1
ATOM 629 O O . GLY A 1 87 ? 18.224 -1.006 -27.860 1.00 90.69 87 GLY A O 1
ATOM 630 N N . VAL A 1 88 ? 17.495 -3.151 -27.815 1.00 92.88 88 VAL A N 1
ATOM 631 C CA . VAL A 1 88 ? 17.885 -3.476 -26.431 1.00 92.88 88 VAL A CA 1
ATOM 632 C C . VAL A 1 88 ? 19.146 -4.342 -26.425 1.00 92.88 88 VAL A C 1
ATOM 634 O O . VAL A 1 88 ? 19.105 -5.485 -26.876 1.00 92.88 88 VAL A O 1
ATOM 637 N N . ASP A 1 89 ? 20.252 -3.844 -25.865 1.00 91.44 89 ASP A N 1
ATOM 638 C CA . ASP A 1 89 ? 21.468 -4.640 -25.649 1.00 91.44 89 ASP A CA 1
ATOM 639 C C . ASP A 1 89 ? 21.568 -5.078 -24.179 1.00 91.44 89 ASP A C 1
ATOM 641 O O . ASP A 1 89 ? 22.054 -4.359 -23.306 1.00 91.44 89 ASP A O 1
ATOM 645 N N . ILE A 1 90 ? 21.120 -6.309 -23.922 1.00 93.25 90 ILE A N 1
ATOM 646 C CA . ILE A 1 90 ? 21.202 -6.983 -22.616 1.00 93.25 90 ILE A CA 1
ATOM 647 C C . ILE A 1 90 ? 22.654 -7.136 -22.126 1.00 93.25 90 ILE A C 1
ATOM 649 O O . ILE A 1 90 ? 22.897 -7.167 -20.924 1.00 93.25 90 ILE A O 1
ATOM 653 N N . ALA A 1 91 ? 23.630 -7.255 -23.032 1.00 91.38 91 ALA A N 1
ATOM 654 C CA . ALA A 1 91 ? 25.026 -7.512 -22.686 1.00 91.38 91 ALA A CA 1
ATOM 655 C C . ALA A 1 91 ? 25.831 -6.229 -22.420 1.00 91.38 91 ALA A C 1
ATOM 657 O O . ALA A 1 91 ? 26.931 -6.311 -21.865 1.00 91.38 91 ALA A O 1
ATOM 658 N N . GLN A 1 92 ? 25.328 -5.061 -22.830 1.00 91.00 92 GLN A N 1
ATOM 659 C CA . GLN A 1 92 ? 25.905 -3.742 -22.530 1.00 91.00 92 GLN A CA 1
ATOM 660 C C . GLN A 1 92 ? 25.043 -2.891 -21.583 1.00 91.00 92 GLN A C 1
ATOM 662 O O . GLN A 1 92 ? 25.505 -1.832 -21.166 1.00 91.00 92 GLN A O 1
ATOM 667 N N . GLU A 1 93 ? 23.840 -3.355 -21.226 1.00 94.69 93 GLU A N 1
ATOM 668 C CA . GLU A 1 93 ? 22.846 -2.625 -20.420 1.00 94.69 93 GLU A CA 1
ATOM 669 C C . GLU A 1 93 ? 22.462 -1.271 -21.057 1.00 94.69 93 GLU A C 1
ATOM 671 O O . GLU A 1 93 ? 22.280 -0.253 -20.383 1.00 94.69 93 GLU A O 1
ATOM 676 N N . THR A 1 94 ? 22.353 -1.253 -22.393 1.00 92.44 94 THR A N 1
ATOM 677 C CA . THR A 1 94 ? 22.041 -0.053 -23.182 1.00 92.44 94 THR A CA 1
ATOM 678 C C . THR A 1 94 ? 20.758 -0.183 -23.995 1.00 92.44 94 THR A C 1
ATOM 680 O O . THR A 1 94 ? 20.366 -1.253 -24.467 1.00 92.44 94 THR A O 1
ATOM 683 N N . LEU A 1 95 ? 20.109 0.964 -24.178 1.00 91.75 95 LEU A N 1
ATOM 684 C CA . LEU A 1 95 ? 18.955 1.158 -25.041 1.00 91.75 95 LEU A CA 1
ATOM 685 C C . LEU A 1 95 ? 19.337 2.143 -26.150 1.00 91.75 95 LEU A C 1
ATOM 687 O O . LEU A 1 95 ? 19.944 3.185 -25.896 1.00 91.75 95 LEU A O 1
ATOM 691 N N . SER A 1 96 ? 18.957 1.830 -27.382 1.00 90.19 96 SER A N 1
ATOM 692 C CA . SER A 1 96 ? 19.065 2.736 -28.529 1.00 90.19 96 SER A CA 1
ATOM 693 C C . SER A 1 96 ? 17.738 2.802 -29.269 1.00 90.19 96 SER A C 1
ATOM 695 O O . SER A 1 96 ? 16.930 1.877 -29.175 1.00 90.19 96 SER A O 1
ATOM 697 N N . GLY A 1 97 ? 17.479 3.888 -29.991 1.00 88.19 97 GLY A N 1
ATOM 698 C CA . GLY A 1 97 ? 16.192 4.034 -30.647 1.00 88.19 97 GLY A CA 1
ATOM 699 C C . GLY A 1 97 ? 16.005 5.274 -31.503 1.00 88.19 97 GLY A C 1
ATOM 700 O O . GLY A 1 97 ? 16.876 6.136 -31.651 1.00 88.19 97 GLY A O 1
ATOM 701 N N . VAL A 1 98 ? 14.812 5.332 -32.083 1.00 88.69 98 VAL A N 1
ATOM 702 C CA . VAL A 1 98 ? 14.269 6.482 -32.799 1.00 88.69 98 VAL A CA 1
ATOM 703 C C . VAL A 1 98 ? 12.814 6.646 -32.377 1.00 88.69 98 VAL A C 1
ATOM 705 O O . VAL A 1 98 ? 11.997 5.749 -32.584 1.00 88.69 98 VAL A O 1
ATOM 708 N N . CYS A 1 99 ? 12.506 7.809 -31.809 1.00 92.44 99 CYS A N 1
ATOM 709 C CA . CYS A 1 99 ? 11.153 8.250 -31.500 1.00 92.44 99 CYS A CA 1
ATOM 710 C C . CYS A 1 99 ? 10.665 9.171 -32.625 1.00 92.44 99 CYS A C 1
ATOM 712 O O . CYS A 1 99 ? 11.357 10.126 -32.989 1.00 92.44 99 CYS A O 1
ATOM 714 N N . LEU A 1 100 ? 9.486 8.892 -33.176 1.00 92.25 100 LEU A N 1
ATOM 715 C CA . LEU A 1 100 ? 8.706 9.840 -33.971 1.00 92.25 100 LEU A CA 1
ATOM 716 C C . LEU A 1 100 ? 7.611 10.402 -33.067 1.00 92.25 100 LEU A C 1
ATOM 718 O O . LEU A 1 100 ? 6.794 9.639 -32.558 1.00 92.25 100 LEU A O 1
ATOM 722 N N . VAL A 1 101 ? 7.571 11.723 -32.921 1.00 95.62 101 VAL A N 1
ATOM 723 C CA . VAL A 1 101 ? 6.521 12.463 -32.217 1.00 95.62 101 VAL A CA 1
ATOM 724 C C . VAL A 1 101 ? 5.640 13.147 -33.254 1.00 95.62 101 VAL A C 1
ATOM 726 O O . VAL A 1 101 ? 6.092 14.082 -33.921 1.00 95.62 101 VAL A O 1
ATOM 729 N N . THR A 1 102 ? 4.394 12.699 -33.402 1.00 94.94 102 THR A N 1
ATOM 730 C CA . THR A 1 102 ? 3.395 13.338 -34.270 1.00 94.94 102 THR A CA 1
ATOM 731 C C . THR A 1 102 ? 2.422 14.150 -33.422 1.00 94.94 102 THR A C 1
ATOM 733 O O . THR A 1 102 ? 1.675 13.588 -32.624 1.00 94.94 102 THR A O 1
ATOM 736 N N . PHE A 1 103 ? 2.411 15.471 -33.603 1.00 96.00 103 PHE A N 1
ATOM 737 C CA . PHE A 1 103 ? 1.672 16.408 -32.752 1.00 96.00 103 PHE A CA 1
ATOM 738 C C . PHE A 1 103 ? 0.933 17.491 -33.555 1.00 96.00 103 PHE A C 1
ATOM 740 O O . PHE A 1 103 ? 1.262 17.768 -34.716 1.00 96.00 103 PHE A O 1
ATOM 747 N N . THR A 1 104 ? -0.051 18.121 -32.911 1.00 95.69 104 THR A N 1
ATOM 748 C CA . THR A 1 104 ? -0.713 19.359 -33.356 1.00 95.69 104 THR A CA 1
ATOM 749 C C . THR A 1 104 ? -0.461 20.473 -32.334 1.00 95.69 104 THR A C 1
ATOM 751 O O . THR A 1 104 ? -0.422 20.204 -31.133 1.00 95.69 104 THR A O 1
ATOM 754 N N . PRO A 1 105 ? -0.320 21.741 -32.750 1.00 95.00 105 PRO A N 1
ATOM 755 C CA . PRO A 1 105 ? -0.427 22.871 -31.833 1.00 95.00 105 PRO A CA 1
ATOM 756 C C . PRO A 1 105 ? -1.863 23.015 -31.315 1.00 95.00 105 PRO A C 1
ATOM 758 O O . PRO A 1 105 ? -2.815 22.818 -32.078 1.00 95.00 105 PRO A O 1
ATOM 761 N N . VAL A 1 106 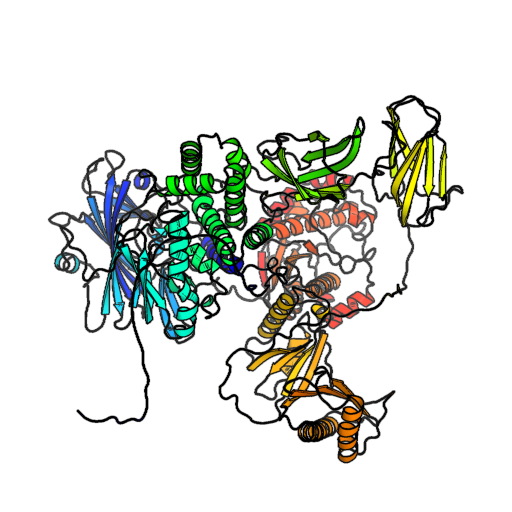? -2.022 23.434 -30.059 1.00 93.38 106 VAL A N 1
ATOM 762 C CA . VAL A 1 106 ? -3.300 23.948 -29.526 1.00 93.38 106 VAL A CA 1
ATOM 763 C C . VAL A 1 106 ? -3.349 25.482 -29.518 1.00 93.38 106 VAL A C 1
ATOM 765 O O . VAL A 1 106 ? -4.434 26.060 -29.565 1.00 93.38 106 VAL A O 1
ATOM 768 N N . GLU A 1 107 ? -2.190 26.152 -29.585 1.00 92.31 107 GLU A N 1
ATOM 769 C CA . GLU A 1 107 ? -2.070 27.609 -29.748 1.00 92.31 107 GLU A CA 1
ATOM 770 C C . GLU A 1 107 ? -1.395 28.012 -31.083 1.00 92.31 107 GLU A C 1
ATOM 772 O O . GLU A 1 107 ? -0.609 27.247 -31.647 1.00 92.31 107 GLU A O 1
ATOM 777 N N . PRO A 1 108 ? -1.698 29.202 -31.645 1.00 91.94 108 PRO A N 1
ATOM 778 C CA . PRO A 1 108 ? -1.120 29.662 -32.908 1.00 91.94 108 PRO A CA 1
ATOM 779 C C . PRO A 1 108 ? 0.293 30.239 -32.751 1.00 91.94 108 PRO A C 1
ATOM 781 O O . PRO A 1 108 ? 0.520 31.153 -31.961 1.00 91.94 108 PRO A O 1
ATOM 784 N N . GLY A 1 109 ? 1.218 29.797 -33.606 1.00 91.56 109 GLY A N 1
ATOM 785 C CA . GLY A 1 109 ? 2.580 30.333 -33.678 1.00 91.56 109 GLY A CA 1
ATOM 786 C C . GLY A 1 109 ? 3.610 29.581 -32.834 1.00 91.56 109 GLY A C 1
ATOM 787 O O . GLY A 1 109 ? 4.656 30.154 -32.526 1.00 91.56 109 GLY A O 1
ATOM 788 N N . VAL A 1 110 ? 3.349 28.317 -32.487 1.00 95.06 110 VAL A N 1
ATOM 789 C CA . VAL A 1 110 ? 4.317 27.440 -31.808 1.00 95.06 110 VAL A CA 1
ATOM 790 C C . VAL A 1 110 ? 5.549 27.261 -32.697 1.00 95.06 110 VAL A C 1
ATOM 792 O O . VAL A 1 110 ? 5.453 26.742 -33.808 1.00 95.06 110 VAL A O 1
ATOM 795 N N . GLY A 1 111 ? 6.703 27.735 -32.221 1.00 94.88 111 GLY A N 1
ATOM 796 C CA . GLY A 1 111 ? 7.988 27.677 -32.930 1.00 94.88 111 GLY A CA 1
ATOM 797 C C . GLY A 1 111 ? 8.976 26.643 -32.382 1.00 94.88 111 GLY A C 1
ATOM 798 O O . GLY A 1 111 ? 10.019 26.431 -32.993 1.00 94.88 111 GLY A O 1
ATOM 799 N N . GLU A 1 112 ? 8.658 25.996 -31.262 1.00 95.38 112 GLU A N 1
ATOM 800 C CA . GLU A 1 112 ? 9.518 25.040 -30.563 1.00 95.38 112 GLU A CA 1
ATOM 801 C C . GLU A 1 112 ? 8.684 23.832 -30.115 1.00 95.38 112 GLU A C 1
ATOM 803 O O . GLU A 1 112 ? 7.570 23.997 -29.622 1.00 95.38 112 GLU A O 1
ATOM 808 N N . LEU A 1 113 ? 9.223 22.625 -30.292 1.00 96.62 113 LEU A N 1
ATOM 809 C CA . LEU A 1 113 ? 8.745 21.397 -29.658 1.00 96.62 113 LEU A CA 1
ATOM 810 C C . LEU A 1 113 ? 9.629 21.126 -28.436 1.00 96.62 113 LEU A C 1
ATOM 812 O O . LEU A 1 113 ? 10.850 21.048 -28.575 1.00 96.62 113 LEU A O 1
ATOM 816 N N . VAL A 1 114 ? 9.022 20.950 -27.264 1.00 96.81 114 VAL A N 1
ATOM 817 C CA . VAL A 1 114 ? 9.732 20.617 -26.020 1.00 96.81 114 VAL A CA 1
ATOM 818 C C . VAL A 1 114 ? 9.317 19.230 -25.551 1.00 96.81 114 VAL A C 1
ATOM 820 O O . VAL A 1 114 ? 8.127 18.927 -25.479 1.00 96.81 114 VAL A O 1
ATOM 823 N N . LEU A 1 115 ? 10.306 18.395 -25.239 1.00 96.69 115 LEU A N 1
ATOM 824 C CA . LEU A 1 115 ? 10.130 17.029 -24.747 1.00 96.69 115 LEU A CA 1
ATOM 825 C C . LEU A 1 115 ? 10.931 16.831 -23.458 1.00 96.69 115 LEU A C 1
ATOM 827 O O . LEU A 1 115 ? 12.062 17.304 -23.341 1.00 96.69 115 LEU A O 1
ATOM 831 N N . ASP A 1 116 ? 10.365 16.087 -22.519 1.00 94.25 116 ASP A N 1
ATOM 832 C CA . ASP A 1 116 ? 11.060 15.567 -21.352 1.00 94.25 116 ASP A CA 1
ATOM 833 C C . ASP A 1 116 ? 12.014 14.445 -21.792 1.00 94.25 116 ASP A C 1
ATOM 835 O O . ASP A 1 116 ? 11.594 13.439 -22.373 1.00 94.25 116 ASP A O 1
ATOM 839 N N . TYR A 1 117 ? 13.312 14.611 -21.529 1.00 93.50 117 TYR A N 1
ATOM 840 C CA . TYR A 1 117 ? 14.316 13.579 -21.760 1.00 93.50 117 TYR A CA 1
ATOM 841 C C . TYR A 1 117 ? 15.573 13.742 -20.891 1.00 93.50 117 TYR A C 1
ATOM 843 O O . TYR A 1 117 ? 16.327 14.716 -21.016 1.00 93.50 117 TYR A O 1
ATOM 851 N N . VAL A 1 118 ? 15.836 12.752 -20.033 1.00 89.81 118 VAL A N 1
ATOM 852 C CA . VAL A 1 118 ? 16.876 12.821 -18.990 1.00 89.81 118 VAL A CA 1
ATOM 853 C C . VAL A 1 118 ? 18.292 13.040 -19.530 1.00 89.81 118 VAL A C 1
ATOM 855 O O . VAL A 1 118 ? 18.710 12.452 -20.533 1.00 89.81 118 VAL A O 1
ATOM 858 N N . ALA A 1 119 ? 19.065 13.878 -18.835 1.00 88.19 119 ALA A N 1
ATOM 859 C CA . ALA A 1 119 ? 20.388 14.334 -19.271 1.00 88.19 119 ALA A CA 1
ATOM 860 C C . ALA A 1 119 ? 21.461 13.233 -19.451 1.00 88.19 119 ALA A C 1
ATOM 862 O O . ALA A 1 119 ? 22.479 13.491 -20.092 1.00 88.19 119 ALA A O 1
ATOM 863 N N . ASN A 1 120 ? 21.271 12.026 -18.898 1.00 87.19 120 ASN A N 1
ATOM 864 C CA . ASN A 1 120 ? 22.192 10.890 -19.072 1.00 87.19 120 ASN A CA 1
ATOM 865 C C . ASN A 1 120 ? 22.019 10.140 -20.404 1.00 87.19 120 ASN A C 1
ATOM 867 O O . ASN A 1 120 ? 22.931 9.413 -20.792 1.00 87.19 120 ASN A O 1
ATOM 871 N N . MET A 1 121 ? 20.885 10.297 -21.093 1.00 92.94 121 MET A N 1
ATOM 872 C CA . MET A 1 121 ? 20.639 9.648 -22.382 1.00 92.94 121 MET A CA 1
ATOM 873 C C . MET A 1 121 ? 21.047 10.561 -23.543 1.00 92.94 121 MET A C 1
ATOM 875 O O . MET A 1 121 ? 20.720 11.749 -23.554 1.00 92.94 121 MET A O 1
ATOM 879 N N . GLY A 1 122 ? 21.737 10.018 -24.543 1.00 92.38 122 GLY A N 1
ATOM 880 C CA . GLY A 1 122 ? 22.177 10.729 -25.742 1.00 92.38 122 GLY A CA 1
ATOM 881 C C . GLY A 1 122 ? 21.031 11.105 -26.685 1.00 92.38 122 GLY A C 1
ATOM 882 O O . GLY A 1 122 ? 20.009 10.427 -26.755 1.00 92.38 122 GLY A O 1
ATOM 883 N N . VAL A 1 123 ? 21.216 12.199 -27.428 1.00 93.75 123 VAL A N 1
ATOM 884 C CA . VAL A 1 123 ? 20.382 12.588 -28.580 1.00 93.75 123 VAL A CA 1
ATOM 885 C C . VAL A 1 123 ? 21.308 12.780 -29.773 1.00 93.75 123 VAL A C 1
ATOM 887 O O . VAL A 1 123 ? 22.327 13.467 -29.663 1.00 93.75 123 VAL A O 1
ATOM 890 N N . GLY A 1 124 ? 20.951 12.164 -30.897 1.00 89.38 124 GLY A N 1
ATOM 891 C CA . GLY A 1 124 ? 21.691 12.230 -32.151 1.00 89.38 124 GLY A CA 1
ATOM 892 C C . GLY A 1 124 ? 21.003 13.135 -33.171 1.00 89.38 124 GLY A C 1
ATOM 893 O O . GLY A 1 124 ? 21.031 14.364 -33.074 1.00 89.38 124 GLY A O 1
ATOM 894 N N . THR A 1 125 ? 20.414 12.513 -34.188 1.00 88.19 125 THR A N 1
ATOM 895 C CA . THR A 1 125 ? 19.784 13.199 -35.314 1.00 88.19 125 THR A CA 1
ATOM 896 C C . THR A 1 125 ? 18.349 13.592 -34.969 1.00 88.19 125 THR A C 1
ATOM 898 O O . THR A 1 125 ? 17.526 12.742 -34.630 1.00 88.19 125 THR A O 1
ATOM 901 N N . VAL A 1 126 ? 18.045 14.885 -35.112 1.00 93.12 126 VAL A N 1
ATOM 902 C CA . VAL A 1 126 ? 16.703 15.457 -34.939 1.00 93.12 126 VAL A CA 1
ATOM 903 C C . VAL A 1 126 ? 16.256 16.127 -36.239 1.00 93.12 126 VAL A C 1
ATOM 905 O O . VAL A 1 126 ? 17.031 16.849 -36.873 1.00 93.12 126 VAL A O 1
ATOM 908 N N . GLY A 1 127 ? 15.013 15.893 -36.659 1.00 90.25 127 GLY A N 1
ATOM 909 C CA . GLY A 1 127 ? 14.486 16.480 -37.893 1.00 90.25 127 GLY A CA 1
ATOM 910 C C . GLY A 1 127 ? 12.985 16.310 -38.090 1.00 90.25 127 GLY A C 1
ATOM 911 O O . GLY A 1 127 ? 12.368 15.408 -37.527 1.00 90.25 127 GLY A O 1
ATOM 912 N N . ALA A 1 128 ? 12.401 17.173 -38.916 1.00 89.69 128 ALA A N 1
ATOM 913 C CA . ALA A 1 128 ? 11.028 17.043 -39.377 1.00 89.69 128 ALA A CA 1
ATOM 914 C C . ALA A 1 128 ? 10.927 15.951 -40.453 1.00 89.69 128 ALA A C 1
ATOM 916 O O . ALA A 1 128 ? 11.707 15.908 -41.412 1.00 89.69 128 ALA A O 1
ATOM 917 N N . ILE A 1 129 ? 9.935 15.078 -40.298 1.00 83.38 129 ILE A N 1
ATOM 918 C CA . ILE A 1 129 ? 9.631 13.997 -41.231 1.00 83.38 129 ILE A CA 1
ATOM 919 C C . ILE A 1 129 ? 8.695 14.520 -42.327 1.00 83.38 129 ILE A C 1
ATOM 921 O O . ILE A 1 129 ? 7.471 14.441 -42.241 1.00 83.38 129 ILE A O 1
ATOM 925 N N . ASP A 1 130 ? 9.317 15.072 -43.366 1.00 77.50 130 ASP A N 1
ATOM 926 C CA . ASP A 1 130 ? 8.691 15.491 -44.620 1.00 77.50 130 ASP A CA 1
ATOM 927 C C . ASP A 1 130 ? 9.170 14.623 -45.807 1.00 77.50 130 ASP A C 1
ATOM 929 O O . ASP A 1 130 ? 9.876 13.630 -45.633 1.00 77.50 130 ASP A O 1
ATOM 933 N N . ALA A 1 131 ? 8.803 14.993 -47.039 1.00 70.56 131 ALA A N 1
ATOM 934 C CA . ALA A 1 131 ? 9.167 14.268 -48.264 1.00 70.56 131 ALA A CA 1
ATOM 935 C C . ALA A 1 131 ? 10.681 14.247 -48.601 1.00 70.56 131 ALA A C 1
ATOM 937 O O . ALA A 1 131 ? 11.082 13.609 -49.577 1.00 70.56 131 ALA A O 1
ATOM 938 N N . THR A 1 132 ? 11.508 14.957 -47.834 1.00 71.75 132 THR A N 1
ATOM 939 C CA . THR A 1 132 ? 12.956 15.142 -48.026 1.00 71.75 132 THR A CA 1
ATOM 940 C C . THR A 1 132 ? 13.799 14.948 -46.761 1.00 71.75 132 THR A C 1
ATOM 942 O O . THR A 1 132 ? 15.012 14.807 -46.900 1.00 71.75 132 THR A O 1
ATOM 945 N N . PHE A 1 133 ? 13.173 14.899 -45.577 1.00 82.25 133 PHE A N 1
ATOM 946 C CA . PHE A 1 133 ? 13.783 15.033 -44.245 1.00 82.25 133 PHE A CA 1
ATOM 947 C C . PHE A 1 133 ? 14.476 16.392 -44.042 1.00 82.25 133 PHE A C 1
ATOM 949 O O . PHE A 1 133 ? 15.561 16.638 -44.572 1.00 82.25 133 PHE A O 1
ATOM 956 N N . THR A 1 134 ? 13.883 17.262 -43.220 1.00 87.38 134 THR A N 1
ATOM 957 C CA . THR A 1 134 ? 14.473 18.560 -42.848 1.00 87.38 134 THR A CA 1
ATOM 958 C C . THR A 1 134 ? 15.131 18.468 -41.466 1.00 87.38 134 THR A C 1
ATOM 960 O O . THR A 1 134 ? 14.413 18.375 -40.469 1.00 87.38 134 THR A O 1
ATOM 963 N N . PRO A 1 135 ? 16.474 18.524 -41.351 1.00 90.31 135 PRO A N 1
ATOM 964 C CA . PRO A 1 135 ? 17.149 18.579 -40.056 1.00 90.31 135 PRO A CA 1
ATOM 965 C C . PRO A 1 135 ? 16.728 19.821 -39.264 1.00 90.31 135 PRO A C 1
ATOM 967 O O . PRO A 1 135 ? 16.672 20.920 -39.822 1.00 90.31 135 PRO A O 1
ATOM 970 N N . LEU A 1 136 ? 16.469 19.656 -37.967 1.00 94.81 136 LEU A N 1
ATOM 971 C CA . LEU A 1 136 ? 16.081 20.747 -37.069 1.00 94.81 136 LEU A CA 1
ATOM 972 C C . LEU A 1 136 ? 17.223 21.091 -36.108 1.00 94.81 136 LEU A C 1
ATOM 974 O O . LEU A 1 136 ? 18.049 20.243 -35.764 1.00 94.81 136 LEU A O 1
ATOM 978 N N . LEU A 1 137 ? 17.270 22.351 -35.672 1.00 96.62 137 LEU A N 1
ATOM 979 C CA . LEU A 1 137 ? 18.162 22.763 -34.591 1.00 96.62 137 LEU A CA 1
ATOM 980 C C . LEU A 1 137 ? 17.547 22.345 -33.256 1.00 96.62 137 LEU A C 1
ATOM 982 O O . LEU A 1 137 ? 16.342 22.484 -33.060 1.00 96.62 137 LEU A O 1
ATOM 986 N N . TRP A 1 138 ? 18.375 21.870 -32.335 1.00 96.75 138 TRP A N 1
ATOM 987 C CA . TRP A 1 138 ? 17.945 21.501 -30.994 1.00 96.75 138 TRP A CA 1
ATOM 988 C C . TRP A 1 138 ? 18.995 21.886 -29.954 1.00 96.75 138 TRP A C 1
ATOM 990 O O . TRP A 1 138 ? 20.182 22.007 -30.265 1.00 96.75 138 TRP A O 1
ATOM 1000 N N . GLU A 1 139 ? 18.545 22.064 -28.719 1.00 96.19 139 GLU A N 1
ATOM 1001 C CA . GLU A 1 139 ? 19.389 22.232 -27.539 1.00 96.19 139 GLU A CA 1
ATOM 1002 C C . GLU A 1 139 ? 18.824 21.432 -26.357 1.00 96.19 139 GLU A C 1
ATOM 1004 O O . GLU A 1 139 ? 17.714 20.896 -26.427 1.00 96.19 139 GLU A O 1
ATOM 1009 N N . ARG A 1 140 ? 19.605 21.306 -25.279 1.00 93.81 140 ARG A N 1
ATOM 1010 C CA . ARG A 1 140 ? 19.163 20.643 -24.048 1.00 93.81 140 ARG A CA 1
ATOM 1011 C C . ARG A 1 140 ? 19.305 21.570 -22.848 1.00 93.81 140 ARG A C 1
ATOM 1013 O O . ARG A 1 140 ? 20.383 22.106 -22.597 1.00 93.81 140 ARG A O 1
ATOM 1020 N N . ASP A 1 141 ? 18.220 21.680 -22.097 1.00 90.81 141 ASP A N 1
ATOM 1021 C CA . ASP A 1 141 ? 18.042 22.524 -20.921 1.00 90.81 141 ASP A CA 1
ATOM 1022 C C . ASP A 1 141 ? 17.727 21.618 -19.718 1.00 90.81 141 ASP A C 1
ATOM 1024 O O . ASP A 1 141 ? 16.579 21.276 -19.439 1.00 90.81 141 ASP A O 1
ATOM 1028 N N . GLY A 1 142 ? 18.776 21.100 -19.068 1.00 88.81 142 GLY A N 1
ATOM 1029 C CA . GLY A 1 142 ? 18.640 20.061 -18.040 1.00 88.81 142 GLY A CA 1
ATOM 1030 C C . GLY A 1 142 ? 18.113 18.743 -18.620 1.00 88.81 142 GLY A C 1
ATOM 1031 O O . GLY A 1 142 ? 18.794 18.119 -19.432 1.00 88.81 142 GLY A O 1
ATOM 1032 N N . ASP A 1 143 ? 16.909 18.342 -18.205 1.00 89.69 143 ASP A N 1
ATOM 1033 C CA . ASP A 1 143 ? 16.177 17.187 -18.751 1.00 89.69 143 ASP A CA 1
ATOM 1034 C C . ASP A 1 143 ? 15.134 17.589 -19.814 1.00 89.69 143 ASP A C 1
ATOM 1036 O O . ASP A 1 143 ? 14.250 16.800 -20.128 1.00 89.69 143 ASP A O 1
ATOM 1040 N N . LEU A 1 144 ? 15.184 18.809 -20.360 1.00 93.38 144 LEU A N 1
ATOM 1041 C CA . LEU A 1 144 ? 14.320 19.225 -21.468 1.00 93.38 144 LEU A CA 1
ATOM 1042 C C . LEU A 1 144 ? 15.098 19.221 -22.785 1.00 93.38 144 LEU A C 1
ATOM 1044 O O . LEU A 1 144 ? 16.129 19.884 -22.914 1.00 93.38 144 LEU A O 1
ATOM 1048 N N . LEU A 1 145 ? 14.584 18.504 -23.781 1.00 96.56 145 LEU A N 1
ATOM 1049 C CA . LEU A 1 145 ? 15.012 18.578 -25.174 1.00 96.56 145 LEU A CA 1
ATOM 1050 C C . LEU A 1 145 ? 14.156 19.632 -25.891 1.00 96.56 145 LEU A C 1
ATOM 1052 O O . LEU A 1 145 ? 12.958 19.428 -26.084 1.00 96.56 145 LEU A O 1
ATOM 1056 N N . ARG A 1 146 ? 14.776 20.745 -26.298 1.00 97.44 146 ARG A N 1
ATOM 1057 C CA . ARG A 1 146 ? 14.129 21.841 -27.035 1.00 97.44 146 ARG A CA 1
ATOM 1058 C C . ARG A 1 146 ? 14.471 21.731 -28.518 1.00 97.44 146 ARG A C 1
ATOM 1060 O O . ARG A 1 146 ? 15.648 21.750 -28.875 1.00 97.44 146 ARG A O 1
ATOM 1067 N N . VAL A 1 147 ? 13.468 21.624 -29.387 1.00 97.81 147 VAL A N 1
ATOM 1068 C CA . VAL A 1 147 ? 13.627 21.448 -30.841 1.00 97.81 147 VAL A CA 1
ATOM 1069 C C . VAL A 1 147 ? 12.988 22.619 -31.583 1.00 97.81 147 VAL A C 1
ATOM 1071 O O . VAL A 1 147 ? 11.769 22.768 -31.605 1.00 97.81 147 VAL A O 1
ATOM 1074 N N . GLN A 1 148 ? 13.814 23.436 -32.234 1.00 97.31 148 GLN A N 1
ATOM 1075 C CA . GLN A 1 148 ? 13.377 24.594 -33.014 1.00 97.31 148 GLN A CA 1
ATOM 1076 C C . GLN A 1 148 ? 12.731 24.138 -34.326 1.00 97.31 148 GLN A C 1
ATOM 1078 O O . GLN A 1 148 ? 13.363 23.460 -35.141 1.00 97.31 148 GLN A O 1
ATOM 1083 N N . LEU A 1 149 ? 11.479 24.529 -34.552 1.00 95.25 149 LEU A N 1
ATOM 1084 C CA . LEU A 1 149 ? 10.715 24.165 -35.743 1.00 95.25 149 LEU A CA 1
ATOM 1085 C C . LEU A 1 149 ? 11.109 25.054 -36.934 1.00 95.25 149 LEU A C 1
ATOM 1087 O O . LEU A 1 149 ? 11.396 26.241 -36.787 1.00 95.25 149 LEU A O 1
ATOM 1091 N N . ALA A 1 150 ? 11.105 24.489 -38.146 1.00 90.75 150 ALA A N 1
ATOM 1092 C CA . ALA A 1 150 ? 11.560 25.189 -39.356 1.00 90.75 150 ALA A CA 1
ATOM 1093 C C . ALA A 1 150 ? 10.717 26.434 -39.715 1.00 90.75 150 ALA A C 1
ATOM 1095 O O . ALA A 1 150 ? 11.202 27.345 -40.389 1.00 90.75 150 ALA A O 1
ATOM 1096 N N . ALA A 1 151 ? 9.464 26.475 -39.259 1.00 90.81 151 ALA A N 1
ATOM 1097 C CA . ALA A 1 151 ? 8.591 27.643 -39.239 1.00 90.81 151 ALA A CA 1
ATOM 1098 C C . ALA A 1 151 ? 7.571 27.490 -38.090 1.00 90.81 151 ALA A C 1
ATOM 1100 O O . ALA A 1 151 ? 7.284 26.353 -37.706 1.00 90.81 151 ALA A O 1
ATOM 1101 N N . PRO A 1 152 ? 6.995 28.587 -37.561 1.00 91.50 152 PRO A N 1
ATOM 1102 C CA . PRO A 1 152 ? 5.921 28.501 -36.576 1.00 91.50 152 PRO A CA 1
ATOM 1103 C C . PRO A 1 152 ? 4.669 27.828 -37.153 1.00 91.50 152 PRO A C 1
ATOM 1105 O O . PRO A 1 152 ? 4.197 28.219 -38.223 1.00 91.50 152 PRO A O 1
ATOM 1108 N N . VAL A 1 153 ? 4.122 26.858 -36.424 1.00 91.75 153 VAL A N 1
ATOM 1109 C CA . VAL A 1 153 ? 2.910 26.094 -36.774 1.00 91.75 153 VAL A CA 1
ATOM 1110 C C . VAL A 1 153 ? 1.685 26.598 -35.998 1.00 91.75 153 VAL A C 1
ATOM 1112 O O . VAL A 1 153 ? 1.812 27.347 -35.025 1.00 91.75 153 VAL A O 1
ATOM 1115 N N . SER A 1 154 ? 0.479 26.257 -36.454 1.00 92.25 154 SER A N 1
ATOM 1116 C CA . SER A 1 154 ? -0.798 26.689 -35.860 1.00 92.25 154 SER A CA 1
ATOM 1117 C C . SER A 1 154 ? -1.807 25.535 -35.719 1.00 92.25 154 SER A C 1
ATOM 1119 O O . SER A 1 154 ? -1.626 24.489 -36.337 1.00 92.25 154 SER A O 1
ATOM 1121 N N . PRO A 1 155 ? -2.889 25.692 -34.929 1.00 91.94 155 PRO A N 1
ATOM 1122 C CA . PRO A 1 155 ? -3.866 24.625 -34.723 1.00 91.94 155 PRO A CA 1
ATOM 1123 C C . PRO A 1 155 ? -4.517 24.170 -36.030 1.00 91.94 155 PRO A C 1
ATOM 1125 O O . PRO A 1 155 ? -5.048 24.986 -36.789 1.00 91.94 155 PRO A O 1
ATOM 1128 N N . GLY A 1 156 ? -4.479 22.860 -36.277 1.00 86.06 156 GLY A N 1
ATOM 1129 C CA . GLY A 1 156 ? -4.888 22.243 -37.542 1.00 86.06 156 GLY A CA 1
ATOM 1130 C C . GLY A 1 156 ? -3.728 21.912 -38.490 1.00 86.06 156 GLY A C 1
ATOM 1131 O O . GLY A 1 156 ? -3.942 21.160 -39.441 1.00 86.06 156 GLY A O 1
ATOM 1132 N N . ASP A 1 157 ? -2.512 22.401 -38.223 1.00 87.88 157 ASP A N 1
ATOM 1133 C CA . ASP A 1 157 ? -1.288 21.802 -38.760 1.00 87.88 157 ASP A CA 1
ATOM 1134 C C . ASP A 1 157 ? -0.963 20.514 -37.981 1.00 87.88 157 ASP A C 1
ATOM 1136 O O . ASP A 1 157 ? -1.201 20.417 -36.778 1.00 87.88 157 ASP A O 1
ATOM 1140 N N . THR A 1 158 ? -0.372 19.519 -38.642 1.00 90.56 158 THR A N 1
ATOM 1141 C CA . THR A 1 158 ? 0.153 18.313 -37.981 1.00 90.56 158 THR A CA 1
ATOM 1142 C C . THR A 1 158 ? 1.583 18.084 -38.437 1.00 90.56 158 THR A C 1
ATOM 1144 O O . THR A 1 158 ? 1.851 18.035 -39.640 1.00 90.56 158 THR A O 1
ATOM 1147 N N . LEU A 1 159 ? 2.503 17.939 -37.484 1.00 91.50 159 LEU A N 1
ATOM 1148 C CA . LEU A 1 159 ? 3.928 17.759 -37.747 1.00 91.50 159 LEU A CA 1
ATOM 1149 C C . LEU A 1 159 ? 4.426 16.474 -37.088 1.00 91.50 159 LEU A C 1
ATOM 1151 O O . LEU A 1 159 ? 4.040 16.155 -35.969 1.00 91.50 159 LEU A O 1
ATOM 1155 N N . THR A 1 160 ? 5.303 15.748 -37.781 1.00 91.62 160 THR A N 1
ATOM 1156 C CA . THR A 1 160 ? 6.047 14.620 -37.207 1.00 91.62 160 THR A CA 1
ATOM 1157 C C . THR A 1 160 ? 7.513 15.007 -37.081 1.00 91.62 160 THR A C 1
ATOM 1159 O O . THR A 1 160 ? 8.159 15.305 -38.087 1.00 91.62 160 THR A O 1
ATOM 1162 N N . VAL A 1 161 ? 8.041 15.011 -35.859 1.00 93.50 161 VAL A N 1
ATOM 1163 C CA . VAL A 1 161 ? 9.467 15.225 -35.571 1.00 93.50 161 VAL A CA 1
ATOM 1164 C C . VAL A 1 161 ? 10.081 13.904 -35.133 1.00 93.50 161 VAL A C 1
ATOM 1166 O O . VAL A 1 161 ? 9.522 13.193 -34.307 1.00 93.50 161 VAL A O 1
ATOM 1169 N N . MET A 1 162 ? 11.239 13.577 -35.690 1.00 91.38 162 MET A N 1
ATOM 1170 C CA . MET A 1 162 ? 12.028 12.412 -35.319 1.00 91.38 162 MET A CA 1
ATOM 1171 C C . MET A 1 162 ? 13.187 12.827 -34.415 1.00 91.38 162 MET A C 1
ATOM 1173 O O . MET A 1 162 ? 13.875 13.804 -34.714 1.00 91.38 162 MET A O 1
ATOM 1177 N N . VAL A 1 163 ? 13.437 12.040 -33.369 1.00 92.81 163 VAL A N 1
ATOM 1178 C CA . VAL A 1 163 ? 14.600 12.128 -32.478 1.00 92.81 163 VAL A CA 1
ATOM 1179 C C . VAL A 1 163 ? 15.264 10.750 -32.410 1.00 92.81 163 VAL A C 1
ATOM 1181 O O . VAL A 1 163 ? 14.645 9.797 -31.936 1.00 92.81 163 VAL A O 1
ATOM 1184 N N . SER A 1 164 ? 16.515 10.624 -32.866 1.00 90.38 164 SER A N 1
ATOM 1185 C CA . SER A 1 164 ? 17.334 9.431 -32.593 1.00 90.38 164 SER A CA 1
ATOM 1186 C C . SER A 1 164 ? 18.059 9.562 -31.254 1.00 90.38 164 SER A C 1
ATOM 1188 O O . SER A 1 164 ? 18.500 10.655 -30.887 1.00 90.38 164 SER A O 1
ATOM 1190 N N . PHE A 1 165 ? 18.212 8.452 -30.538 1.00 91.56 165 PHE A N 1
ATOM 1191 C CA . PHE A 1 165 ? 18.789 8.432 -29.198 1.00 91.56 165 PHE A CA 1
ATOM 1192 C C . PHE A 1 165 ? 19.505 7.116 -28.870 1.00 91.56 165 PHE A C 1
ATOM 1194 O O . PHE A 1 165 ? 19.238 6.075 -29.471 1.00 91.56 165 PHE A O 1
ATOM 1201 N N . ASP A 1 166 ? 20.406 7.173 -27.893 1.00 91.38 166 ASP A N 1
ATOM 1202 C CA . ASP A 1 166 ? 21.154 6.033 -27.364 1.00 91.38 166 ASP A CA 1
ATOM 1203 C C . ASP A 1 166 ? 21.640 6.309 -25.935 1.00 91.38 166 ASP A C 1
ATOM 1205 O O . ASP A 1 166 ? 21.793 7.463 -25.534 1.00 91.38 166 ASP A O 1
ATOM 1209 N N . GLY A 1 167 ? 21.876 5.266 -25.144 1.00 90.94 167 GLY A N 1
ATOM 1210 C CA . GLY A 1 167 ? 22.521 5.396 -23.840 1.00 90.94 167 GLY A CA 1
ATOM 1211 C C . GLY A 1 167 ? 22.308 4.193 -22.929 1.00 90.94 167 GLY A C 1
ATOM 1212 O O . GLY A 1 167 ? 21.666 3.213 -23.298 1.00 90.94 167 GLY A O 1
ATOM 1213 N N . ALA A 1 168 ? 22.839 4.290 -21.713 1.00 92.19 168 ALA A N 1
ATOM 1214 C CA . ALA A 1 168 ? 22.432 3.439 -20.603 1.00 92.19 168 ALA A CA 1
ATOM 1215 C C . ALA A 1 168 ? 21.348 4.187 -19.806 1.00 92.19 168 ALA A C 1
ATOM 1217 O O . ALA A 1 168 ? 21.655 5.241 -19.227 1.00 92.19 168 ALA A O 1
ATOM 1218 N N . PRO A 1 169 ? 20.097 3.689 -19.767 1.00 91.12 169 PRO A N 1
ATOM 1219 C CA . PRO A 1 169 ? 19.089 4.183 -18.840 1.00 91.12 169 PRO A CA 1
ATOM 1220 C C . PRO A 1 169 ? 19.645 4.210 -17.414 1.00 91.12 169 PRO A C 1
ATOM 1222 O O . PRO A 1 169 ? 20.391 3.322 -17.000 1.00 91.12 169 PRO A O 1
ATOM 1225 N N . GLN A 1 170 ? 19.315 5.255 -16.663 1.00 86.19 170 GLN A N 1
ATOM 1226 C CA . GLN A 1 170 ? 19.665 5.375 -15.249 1.00 86.19 170 GLN A CA 1
ATOM 1227 C C . GLN A 1 170 ? 18.353 5.411 -14.470 1.00 86.19 170 GLN A C 1
ATOM 1229 O O . GLN A 1 170 ? 17.819 6.498 -14.244 1.00 86.19 170 GLN A O 1
ATOM 1234 N N . PRO A 1 171 ? 17.783 4.234 -14.161 1.00 76.88 171 PRO A N 1
ATOM 1235 C CA . PRO A 1 171 ? 16.533 4.156 -13.431 1.00 76.88 171 PRO A CA 1
ATOM 1236 C C . PRO A 1 171 ? 16.683 4.669 -11.997 1.00 76.88 171 PRO A C 1
ATOM 1238 O O . PRO A 1 171 ? 17.776 4.650 -11.427 1.00 76.88 171 PRO A O 1
ATOM 1241 N N . ASP A 1 172 ? 15.561 5.065 -11.402 1.00 64.88 172 ASP A N 1
ATOM 1242 C CA . ASP A 1 172 ? 15.505 5.528 -10.016 1.00 64.88 172 ASP A CA 1
ATOM 1243 C C . ASP A 1 172 ? 14.726 4.516 -9.164 1.00 64.88 172 ASP A C 1
ATOM 1245 O O . ASP A 1 172 ? 13.520 4.324 -9.339 1.00 64.88 172 ASP A O 1
ATOM 1249 N N . GLY A 1 173 ? 15.434 3.769 -8.313 1.00 69.00 173 GLY A N 1
ATOM 1250 C CA . GLY A 1 173 ? 14.903 2.565 -7.665 1.00 69.00 173 GLY A CA 1
ATOM 1251 C C . GLY A 1 173 ? 14.426 1.526 -8.686 1.00 69.00 173 GLY A C 1
ATOM 1252 O O . GLY A 1 173 ? 15.238 0.889 -9.356 1.00 69.00 173 GLY A O 1
ATOM 1253 N N . PHE A 1 174 ? 13.104 1.367 -8.819 1.00 63.22 174 PHE A N 1
ATOM 1254 C CA . PHE A 1 174 ? 12.465 0.475 -9.801 1.00 63.22 174 PHE A CA 1
ATOM 1255 C C . PHE A 1 174 ? 11.890 1.190 -11.042 1.00 63.22 174 PHE A C 1
ATOM 1257 O O . PHE A 1 174 ? 11.438 0.506 -11.957 1.00 63.22 174 PHE A O 1
ATOM 1264 N N . PHE A 1 175 ? 11.915 2.528 -11.114 1.00 77.56 175 PHE A N 1
ATOM 1265 C CA . PHE A 1 175 ? 11.283 3.268 -12.218 1.00 77.56 175 PHE A CA 1
ATOM 1266 C C . PHE A 1 175 ? 12.211 3.551 -13.384 1.00 77.56 175 PHE A C 1
ATOM 1268 O O . PHE A 1 175 ? 13.427 3.654 -13.232 1.00 77.56 175 PHE A O 1
ATOM 1275 N N . GLY A 1 176 ? 11.599 3.755 -14.545 1.00 87.56 176 GLY A N 1
ATOM 1276 C CA . GLY A 1 176 ? 12.277 3.881 -15.820 1.00 87.56 176 GLY A CA 1
ATOM 1277 C C . GLY A 1 176 ? 12.564 2.520 -16.436 1.00 87.56 176 GLY A C 1
ATOM 1278 O O . GLY A 1 176 ? 11.956 1.516 -16.068 1.00 87.56 176 GLY A O 1
ATOM 1279 N N . PHE A 1 177 ? 13.483 2.493 -17.395 1.00 92.00 177 PHE A N 1
ATOM 1280 C CA . PHE A 1 177 ? 13.921 1.262 -18.052 1.00 92.00 177 PHE A CA 1
ATOM 1281 C C . PHE A 1 177 ? 15.100 0.642 -17.297 1.00 92.00 177 PHE A C 1
ATOM 1283 O O . PHE A 1 177 ? 16.043 1.338 -16.919 1.00 92.00 177 PHE A O 1
ATOM 1290 N N . GLN A 1 178 ? 15.043 -0.667 -17.071 1.00 91.38 178 GLN A N 1
ATOM 1291 C CA . GLN A 1 178 ? 15.962 -1.406 -16.210 1.00 91.38 178 GLN A CA 1
ATOM 1292 C C . GLN A 1 178 ? 16.527 -2.637 -16.911 1.00 91.38 178 GLN A C 1
ATOM 1294 O O . GLN A 1 178 ? 15.821 -3.287 -17.679 1.00 91.38 178 GLN A O 1
ATOM 1299 N N . PHE A 1 179 ? 17.755 -3.006 -16.551 1.00 93.38 179 PHE A N 1
ATOM 1300 C CA . PHE A 1 179 ? 18.375 -4.290 -16.880 1.00 93.38 179 PHE A CA 1
ATOM 1301 C C . PHE A 1 179 ? 18.593 -5.081 -15.588 1.00 93.38 179 PHE A C 1
ATOM 1303 O O . PHE A 1 179 ? 19.060 -4.528 -14.590 1.00 93.38 179 PHE A O 1
ATOM 1310 N N . LYS A 1 180 ? 18.205 -6.359 -15.582 1.00 91.19 180 LYS A N 1
ATOM 1311 C CA . LYS A 1 180 ? 18.261 -7.254 -14.416 1.00 91.19 180 LYS A CA 1
ATOM 1312 C C . LYS A 1 180 ? 18.574 -8.692 -14.837 1.00 91.19 180 LYS A C 1
ATOM 1314 O O . LYS A 1 180 ? 18.526 -9.056 -16.011 1.00 91.19 180 LYS A O 1
ATOM 1319 N N . THR A 1 181 ? 18.870 -9.533 -13.852 1.00 91.25 181 THR A N 1
ATOM 1320 C CA . THR A 1 181 ? 19.029 -10.982 -14.023 1.00 91.25 181 THR A CA 1
ATOM 1321 C C . THR A 1 181 ? 18.170 -11.698 -12.986 1.00 91.25 181 THR A C 1
ATOM 1323 O O . THR A 1 181 ? 18.223 -11.350 -11.804 1.00 91.25 181 THR A O 1
ATOM 1326 N N . ARG A 1 182 ? 17.386 -12.686 -13.422 1.00 90.75 182 ARG A N 1
ATOM 1327 C CA . ARG A 1 182 ? 16.576 -13.555 -12.557 1.00 90.75 182 ARG A CA 1
ATOM 1328 C C . ARG A 1 182 ? 17.441 -14.401 -11.605 1.00 90.75 182 ARG A C 1
ATOM 1330 O O . ARG A 1 182 ? 18.620 -14.634 -11.887 1.00 90.75 182 ARG A O 1
ATOM 1337 N N . PRO A 1 183 ? 16.855 -14.964 -10.529 1.00 81.81 183 PRO A N 1
ATOM 1338 C CA . PRO A 1 183 ? 17.534 -15.914 -9.641 1.00 81.81 183 PRO A CA 1
ATOM 1339 C C . PRO A 1 183 ? 18.100 -17.180 -10.316 1.00 81.81 183 PRO A C 1
ATOM 1341 O O . PRO A 1 183 ? 19.051 -17.759 -9.789 1.00 81.81 183 PRO A O 1
ATOM 1344 N N . ASP A 1 184 ? 17.545 -17.613 -11.455 1.00 85.00 184 ASP A N 1
ATOM 1345 C CA . ASP A 1 184 ? 18.030 -18.753 -12.257 1.00 85.00 184 ASP A CA 1
ATOM 1346 C C . ASP A 1 184 ? 19.183 -18.387 -13.218 1.00 85.00 184 ASP A C 1
ATOM 1348 O O . ASP A 1 184 ? 19.895 -19.274 -13.695 1.00 85.00 184 ASP A O 1
ATOM 1352 N N . GLY A 1 185 ? 19.399 -17.091 -13.469 1.00 89.44 185 GLY A N 1
ATOM 1353 C CA . GLY A 1 185 ? 20.355 -16.560 -14.444 1.00 89.44 185 GLY A CA 1
ATOM 1354 C C . GLY A 1 185 ? 19.735 -16.014 -15.737 1.00 89.44 185 GLY A C 1
ATOM 1355 O O . GLY A 1 185 ? 20.486 -15.534 -16.587 1.00 89.44 185 GLY A O 1
ATOM 1356 N N . GLY A 1 186 ? 18.408 -16.060 -15.902 1.00 92.94 186 GLY A N 1
ATOM 1357 C CA . GLY A 1 186 ? 17.720 -15.519 -17.078 1.00 92.94 186 GLY A CA 1
ATOM 1358 C C . GLY A 1 186 ? 17.805 -13.986 -17.186 1.00 92.94 186 GLY A C 1
ATOM 1359 O O . GLY A 1 186 ? 17.776 -13.297 -16.160 1.00 92.94 186 GLY A O 1
ATOM 1360 N N . PRO A 1 187 ? 17.921 -13.418 -18.399 1.00 95.38 187 PRO A N 1
ATOM 1361 C CA . PRO A 1 187 ? 18.013 -11.976 -18.598 1.00 95.38 187 PRO A CA 1
ATOM 1362 C C . PRO A 1 187 ? 16.648 -11.291 -18.481 1.00 95.38 187 PRO A C 1
ATOM 1364 O O . PRO A 1 187 ? 15.618 -11.855 -18.855 1.00 95.38 187 PRO A O 1
ATOM 1367 N N . ILE A 1 188 ? 16.656 -10.040 -18.022 1.00 93.94 188 ILE A N 1
ATOM 1368 C CA . ILE A 1 188 ? 15.491 -9.153 -18.026 1.00 93.94 188 ILE A CA 1
ATOM 1369 C C . ILE A 1 188 ? 15.920 -7.778 -18.529 1.00 93.94 188 ILE A C 1
ATOM 1371 O O . ILE A 1 188 ? 16.878 -7.200 -18.011 1.00 93.94 188 ILE A O 1
ATOM 1375 N N . ALA A 1 189 ? 15.143 -7.211 -19.446 1.00 94.94 189 ALA A N 1
ATOM 1376 C CA . ALA A 1 189 ? 15.007 -5.764 -19.557 1.00 94.94 189 ALA A CA 1
ATOM 1377 C C . ALA A 1 189 ? 13.528 -5.384 -19.422 1.00 94.94 189 ALA A C 1
ATOM 1379 O O . ALA A 1 189 ? 12.682 -6.052 -20.010 1.00 94.94 189 ALA A O 1
ATOM 1380 N N . ALA A 1 190 ? 13.197 -4.365 -18.630 1.00 95.06 190 ALA A N 1
ATOM 1381 C CA . ALA A 1 190 ? 11.805 -3.975 -18.381 1.00 95.06 190 ALA A CA 1
ATOM 1382 C C . ALA A 1 190 ? 11.664 -2.481 -18.057 1.00 95.06 190 ALA A C 1
ATOM 1384 O O . ALA A 1 190 ? 12.563 -1.902 -17.448 1.00 95.06 190 ALA A O 1
ATOM 1385 N N . SER A 1 191 ? 10.531 -1.871 -18.411 1.00 93.56 191 SER A N 1
ATOM 1386 C CA . SER A 1 191 ? 10.197 -0.482 -18.068 1.00 93.56 191 SER A CA 1
ATOM 1387 C C . SER A 1 191 ? 9.031 -0.374 -17.086 1.00 93.56 191 SER A C 1
ATOM 1389 O O . SER A 1 191 ? 8.011 -1.040 -17.269 1.00 93.56 191 SER A O 1
ATOM 1391 N N . LEU A 1 192 ? 9.126 0.551 -16.130 1.00 91.50 192 LEU A N 1
ATOM 1392 C CA . LEU A 1 192 ? 7.998 0.974 -15.297 1.00 91.50 192 LEU A CA 1
ATOM 1393 C C . LEU A 1 192 ? 7.963 2.503 -15.214 1.00 91.50 192 LEU A C 1
ATOM 1395 O O . LEU A 1 192 ? 8.861 3.122 -14.642 1.00 91.50 192 LEU A O 1
ATOM 1399 N N . SER A 1 193 ? 6.964 3.119 -15.849 1.00 90.94 193 SER A N 1
ATOM 1400 C CA . SER A 1 193 ? 7.023 4.546 -16.207 1.00 90.94 193 SER A CA 1
ATOM 1401 C C . SER A 1 193 ? 6.205 5.482 -15.300 1.00 90.94 193 SER A C 1
ATOM 1403 O O . SER A 1 193 ? 6.374 6.697 -15.396 1.00 90.94 193 SER A O 1
ATOM 1405 N N . GLU A 1 194 ? 5.365 4.968 -14.397 1.00 87.56 194 GLU A N 1
ATOM 1406 C CA . GLU A 1 194 ? 4.638 5.786 -13.410 1.00 87.56 194 GLU A CA 1
ATOM 1407 C C . GLU A 1 194 ? 5.576 6.366 -12.333 1.00 87.56 194 GLU A C 1
ATOM 1409 O O . GLU A 1 194 ? 6.497 5.673 -11.907 1.00 87.56 194 GLU A O 1
ATOM 1414 N N . PRO A 1 195 ? 5.381 7.608 -11.845 1.00 80.94 195 PRO A N 1
ATOM 1415 C CA . PRO A 1 195 ? 4.486 8.653 -12.360 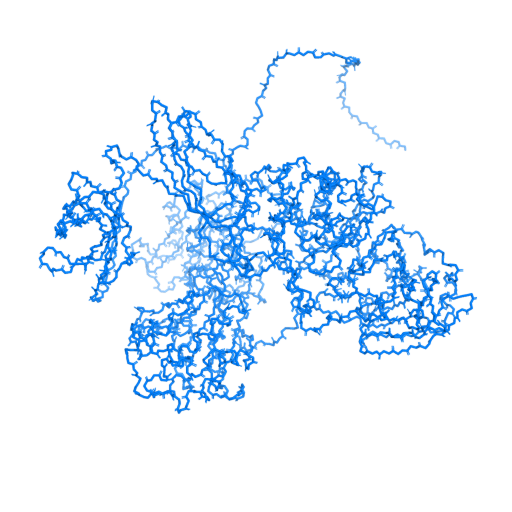1.00 80.94 195 PRO A CA 1
ATOM 1416 C C . PRO A 1 195 ? 5.071 9.497 -13.509 1.00 80.94 195 PRO A C 1
ATOM 1418 O O . PRO A 1 195 ? 4.311 10.043 -14.302 1.00 80.94 195 PRO A O 1
ATOM 1421 N N . TRP A 1 196 ? 6.398 9.639 -13.601 1.00 83.50 196 TRP A N 1
ATOM 1422 C CA . TRP A 1 196 ? 7.069 10.541 -14.559 1.00 83.50 196 TRP A CA 1
ATOM 1423 C C . TRP A 1 196 ? 8.409 9.969 -15.047 1.00 83.50 196 TRP A C 1
ATOM 1425 O O . TRP A 1 196 ? 9.439 10.647 -15.015 1.00 83.50 196 TRP A O 1
ATOM 1435 N N . SER A 1 197 ? 8.424 8.687 -15.412 1.00 88.69 197 SER A N 1
ATOM 1436 C CA . SER A 1 197 ? 9.657 7.959 -15.731 1.00 88.69 197 SER A CA 1
ATOM 1437 C C . SER A 1 197 ? 9.739 7.459 -17.174 1.00 88.69 197 SER A C 1
ATOM 1439 O O . SER A 1 197 ? 10.740 6.828 -17.522 1.00 88.69 197 SER A O 1
ATOM 1441 N N . ALA A 1 198 ? 8.782 7.790 -18.051 1.00 92.50 198 ALA A N 1
ATOM 1442 C CA . ALA A 1 198 ? 8.919 7.519 -19.489 1.00 92.50 198 ALA A CA 1
ATOM 1443 C C . ALA A 1 198 ? 10.101 8.315 -20.083 1.00 92.50 198 ALA A C 1
ATOM 1445 O O . ALA A 1 198 ? 10.945 7.763 -20.797 1.00 92.50 198 ALA A O 1
ATOM 1446 N N . ARG A 1 199 ? 10.259 9.568 -19.627 1.00 91.56 199 ARG A N 1
ATOM 1447 C CA . ARG A 1 199 ? 11.386 10.478 -19.922 1.00 91.56 199 ARG A CA 1
ATOM 1448 C C . ARG A 1 199 ? 12.782 9.911 -19.639 1.00 91.56 199 ARG A C 1
ATOM 1450 O O . ARG A 1 199 ? 13.774 10.487 -20.086 1.00 91.56 199 ARG A O 1
ATOM 1457 N N . SER A 1 200 ? 12.886 8.825 -18.863 1.00 90.81 200 SER A N 1
ATOM 1458 C CA . SER A 1 200 ? 14.167 8.200 -18.501 1.00 90.81 200 SER A CA 1
ATOM 1459 C C . SER A 1 200 ? 14.755 7.302 -19.597 1.00 90.81 200 SER A C 1
ATOM 1461 O O . SER A 1 200 ? 15.950 7.002 -19.556 1.00 90.81 200 SER A O 1
ATOM 1463 N N . TRP A 1 201 ? 13.932 6.879 -20.567 1.00 91.81 201 TRP A N 1
ATOM 1464 C CA . TRP A 1 201 ? 14.318 5.906 -21.593 1.00 91.81 201 TRP A CA 1
ATOM 1465 C C . TRP A 1 201 ? 13.965 6.305 -23.029 1.00 91.81 201 TRP A C 1
ATOM 1467 O O . TRP A 1 201 ? 14.601 5.801 -23.953 1.00 91.81 201 TRP A O 1
ATOM 1477 N N . TRP A 1 202 ? 13.045 7.252 -23.238 1.00 93.88 202 TRP A N 1
ATOM 1478 C CA . TRP A 1 202 ? 12.776 7.839 -24.557 1.00 93.88 202 TRP A CA 1
ATOM 1479 C C . TRP A 1 202 ? 12.236 9.286 -24.447 1.00 93.88 202 TRP A C 1
ATOM 1481 O O . TRP A 1 202 ? 11.676 9.654 -23.411 1.00 93.88 202 TRP A O 1
ATOM 1491 N N . PRO A 1 203 ? 12.417 10.138 -25.477 1.00 95.31 203 PRO A N 1
ATOM 1492 C CA . PRO A 1 203 ? 11.998 11.542 -25.437 1.00 95.31 203 PRO A CA 1
ATOM 1493 C C . PRO A 1 203 ? 10.490 11.689 -25.704 1.00 95.31 203 PRO A C 1
ATOM 1495 O O . PRO A 1 203 ? 10.010 11.333 -26.784 1.00 95.31 203 PRO A O 1
ATOM 1498 N N . CYS A 1 204 ? 9.756 12.239 -24.734 1.00 95.62 204 CYS A N 1
ATOM 1499 C CA . CYS A 1 204 ? 8.286 12.263 -24.703 1.00 95.62 204 CYS A CA 1
ATOM 1500 C C . CYS A 1 204 ? 7.725 13.532 -24.023 1.00 95.62 204 CYS A C 1
ATOM 1502 O O . CYS A 1 204 ? 8.490 14.377 -23.571 1.00 95.62 204 CYS A O 1
ATOM 1504 N N . LYS A 1 205 ? 6.397 13.707 -23.982 1.00 94.19 205 LYS A N 1
ATOM 1505 C CA . LYS A 1 205 ? 5.717 14.737 -23.173 1.00 94.19 205 LYS A CA 1
ATOM 1506 C C . LYS A 1 205 ? 5.127 14.035 -21.951 1.00 94.19 205 LYS A C 1
ATOM 1508 O O . LYS A 1 205 ? 4.033 13.486 -22.003 1.00 94.19 205 LYS A O 1
ATOM 1513 N N . ASP A 1 206 ? 5.904 13.955 -20.880 1.00 90.88 206 ASP A N 1
ATOM 1514 C CA . ASP A 1 206 ? 5.741 12.911 -19.865 1.00 90.88 206 ASP A CA 1
ATOM 1515 C C . ASP A 1 206 ? 4.838 13.348 -18.700 1.00 90.88 206 ASP A C 1
ATOM 1517 O O . ASP A 1 206 ? 5.302 13.590 -17.580 1.00 90.88 206 ASP A O 1
ATOM 1521 N N . TYR A 1 207 ? 3.543 13.493 -19.013 1.00 85.94 207 TYR A N 1
ATOM 1522 C CA . TYR A 1 207 ? 2.473 13.960 -18.124 1.00 85.94 207 TYR A CA 1
ATOM 1523 C C . TYR A 1 207 ? 1.172 13.158 -18.361 1.00 85.94 207 TYR A C 1
ATOM 1525 O O . TYR A 1 207 ? 0.794 12.982 -19.518 1.00 85.94 207 TYR A O 1
ATOM 1533 N N . PRO A 1 208 ? 0.417 12.742 -17.317 1.00 83.00 208 PRO A N 1
ATOM 1534 C CA . PRO A 1 208 ? -0.806 11.931 -17.473 1.00 83.00 208 PRO A CA 1
ATOM 1535 C C . PRO A 1 208 ? -1.871 12.522 -18.402 1.00 83.00 208 PRO A C 1
ATOM 1537 O O . PRO A 1 208 ? -2.558 11.769 -19.094 1.00 83.00 208 PRO A O 1
ATOM 1540 N N . LEU A 1 209 ? -1.972 13.857 -18.413 1.00 86.62 209 LEU A N 1
ATOM 1541 C CA . LEU A 1 209 ? -2.870 14.667 -19.237 1.00 86.62 209 LEU A CA 1
ATOM 1542 C C . LEU A 1 209 ? -2.786 14.342 -20.738 1.00 86.62 209 LEU A C 1
ATOM 1544 O O . LEU A 1 209 ? -3.812 14.369 -21.415 1.00 86.62 209 LEU A O 1
ATOM 1548 N N . ASP A 1 210 ? -1.579 14.071 -21.240 1.00 89.81 210 ASP A N 1
ATOM 1549 C CA . ASP A 1 210 ? -1.286 13.880 -22.661 1.00 89.81 210 ASP A CA 1
ATOM 1550 C C . ASP A 1 210 ? -1.429 12.391 -23.015 1.00 89.81 210 ASP A C 1
ATOM 1552 O O . ASP A 1 210 ? -0.706 11.546 -22.480 1.00 89.81 210 ASP A O 1
ATOM 1556 N N . LYS A 1 211 ? -2.397 12.054 -23.876 1.00 93.81 211 LYS A N 1
ATOM 1557 C CA . LYS A 1 211 ? -2.689 10.669 -24.280 1.00 93.81 211 LYS A CA 1
ATOM 1558 C C . LYS A 1 211 ? -2.521 10.518 -25.785 1.00 93.81 211 LYS A C 1
ATOM 1560 O O . LYS A 1 211 ? -3.277 11.103 -26.553 1.00 93.81 211 LYS A O 1
ATOM 1565 N N . ALA A 1 212 ? -1.585 9.665 -26.188 1.00 95.69 212 ALA A N 1
ATOM 1566 C CA . ALA A 1 212 ? -1.225 9.422 -27.582 1.00 95.69 212 ALA A CA 1
ATOM 1567 C C . ALA A 1 212 ? -1.446 7.951 -27.960 1.00 95.69 212 ALA A C 1
ATOM 1569 O O . ALA A 1 212 ? -1.360 7.060 -27.116 1.00 95.69 212 ALA A O 1
ATOM 1570 N N . THR A 1 213 ? -1.713 7.682 -29.239 1.00 96.56 213 THR A N 1
ATOM 1571 C CA . THR A 1 213 ? -1.631 6.308 -29.785 1.00 96.56 213 THR A CA 1
ATOM 1572 C C . THR A 1 213 ? -0.164 5.905 -29.972 1.00 96.56 213 THR A C 1
ATOM 1574 O O . THR A 1 213 ? 0.685 6.786 -30.127 1.00 96.56 213 THR A O 1
ATOM 1577 N N . CYS A 1 214 ? 0.170 4.608 -29.987 1.00 95.75 214 CYS A N 1
ATOM 1578 C CA . CYS A 1 214 ? 1.577 4.189 -30.062 1.00 95.75 214 CYS A CA 1
ATOM 1579 C C . CYS A 1 214 ? 1.818 2.949 -30.938 1.00 95.75 214 CYS A C 1
ATOM 1581 O O . CYS A 1 214 ? 1.204 1.903 -30.731 1.00 95.75 214 CYS A O 1
ATOM 1583 N N . ASP A 1 215 ? 2.760 3.053 -31.879 1.00 94.56 215 ASP A N 1
ATOM 1584 C CA . ASP A 1 215 ? 3.319 1.920 -32.630 1.00 94.56 215 ASP A CA 1
ATOM 1585 C C . ASP A 1 215 ? 4.741 1.624 -32.130 1.00 94.56 215 ASP A C 1
ATOM 1587 O O . ASP A 1 215 ? 5.604 2.507 -32.117 1.00 94.56 215 ASP A O 1
ATOM 1591 N N . ILE A 1 216 ? 4.999 0.379 -31.727 1.00 94.06 216 ILE A N 1
ATOM 1592 C CA . ILE A 1 216 ? 6.205 -0.007 -30.980 1.00 94.06 216 ILE A CA 1
ATOM 1593 C C . ILE A 1 216 ? 6.917 -1.143 -31.715 1.00 94.06 216 ILE A C 1
ATOM 1595 O O . ILE A 1 216 ? 6.339 -2.205 -31.937 1.00 94.06 216 ILE A O 1
ATOM 1599 N N . MET A 1 217 ? 8.181 -0.925 -32.079 1.00 92.31 217 MET A N 1
ATOM 1600 C CA . MET A 1 217 ? 9.035 -1.859 -32.816 1.00 92.31 217 MET A CA 1
ATOM 1601 C C . MET A 1 217 ? 10.280 -2.163 -31.979 1.00 92.31 217 MET A C 1
ATOM 1603 O O . MET A 1 217 ? 11.200 -1.346 -31.903 1.00 92.31 217 MET A O 1
ATOM 1607 N N . LEU A 1 218 ? 10.313 -3.337 -31.356 1.00 93.56 218 LEU A N 1
ATOM 1608 C CA . LEU A 1 218 ? 11.319 -3.737 -30.377 1.00 93.56 218 LEU A CA 1
ATOM 1609 C C . LEU A 1 218 ? 12.231 -4.826 -30.949 1.00 93.56 218 LEU A C 1
ATOM 1611 O O . LEU A 1 218 ? 11.785 -5.934 -31.238 1.00 93.56 218 LEU A O 1
ATOM 1615 N N . THR A 1 219 ? 13.513 -4.503 -31.095 1.00 92.31 219 THR A N 1
ATOM 1616 C CA . THR A 1 219 ? 14.569 -5.421 -31.540 1.00 92.31 219 THR A CA 1
ATOM 1617 C C . THR A 1 219 ? 15.340 -5.922 -30.320 1.00 92.31 219 THR A C 1
ATOM 1619 O O . THR A 1 219 ? 15.842 -5.115 -29.529 1.00 92.31 219 THR A O 1
ATOM 1622 N N . VAL A 1 220 ? 15.428 -7.243 -30.158 1.00 93.62 220 VAL A N 1
ATOM 1623 C CA . VAL A 1 220 ? 16.035 -7.911 -28.991 1.00 93.62 220 VAL A CA 1
ATOM 1624 C C . VAL A 1 220 ? 17.043 -8.982 -29.432 1.00 93.62 220 VAL A C 1
ATOM 1626 O O . VAL A 1 220 ? 16.964 -9.452 -30.567 1.00 93.62 220 VAL A O 1
ATOM 1629 N N . PRO A 1 221 ? 17.990 -9.407 -28.573 1.00 93.06 221 PRO A N 1
ATOM 1630 C CA . PRO A 1 221 ? 18.886 -10.523 -28.878 1.00 93.06 221 PRO A CA 1
ATOM 1631 C C . PRO A 1 221 ? 18.111 -11.809 -29.195 1.00 93.06 221 PRO A C 1
ATOM 1633 O O . PRO A 1 221 ? 17.162 -12.144 -28.485 1.00 93.06 221 PRO A O 1
ATOM 1636 N N . ALA A 1 222 ? 18.529 -12.533 -30.236 1.00 91.25 222 ALA A N 1
ATOM 1637 C CA . ALA A 1 222 ? 17.787 -13.691 -30.733 1.00 91.25 222 ALA A CA 1
ATOM 1638 C C . ALA A 1 222 ? 17.612 -14.798 -29.675 1.00 91.25 222 ALA A C 1
ATOM 1640 O O . ALA A 1 222 ? 18.563 -15.183 -28.985 1.00 91.25 222 ALA A O 1
ATOM 1641 N N . GLY A 1 223 ? 16.397 -15.340 -29.587 1.00 90.88 223 GLY A N 1
ATOM 1642 C CA . GLY A 1 223 ? 15.975 -16.303 -28.569 1.00 90.88 223 GLY A CA 1
ATOM 1643 C C . GLY A 1 223 ? 15.367 -15.677 -27.308 1.00 90.88 223 GLY A C 1
ATOM 1644 O O . GLY A 1 223 ? 15.015 -16.421 -26.393 1.00 90.88 223 GLY A O 1
ATOM 1645 N N . LEU A 1 224 ? 15.219 -14.348 -27.250 1.00 95.81 224 LEU A N 1
ATOM 1646 C CA . LEU A 1 224 ? 14.435 -13.651 -26.225 1.00 95.81 224 LEU A CA 1
ATOM 1647 C C . LEU A 1 224 ? 13.095 -13.180 -26.801 1.00 95.81 224 LEU A C 1
ATOM 1649 O O . LEU A 1 224 ? 12.994 -12.804 -27.965 1.00 95.81 224 LEU A O 1
ATOM 1653 N N . THR A 1 225 ? 12.064 -13.160 -25.962 1.00 97.19 225 THR A N 1
ATOM 1654 C CA . THR A 1 225 ? 10.740 -12.639 -26.308 1.00 97.19 225 THR A CA 1
ATOM 1655 C C . THR A 1 225 ? 10.612 -11.197 -25.839 1.00 97.19 225 THR A C 1
ATOM 1657 O O . THR A 1 225 ? 10.773 -10.914 -24.650 1.00 97.19 225 THR A O 1
ATOM 1660 N N . GLY A 1 226 ? 10.284 -10.294 -26.762 1.00 96.06 226 GLY A N 1
ATOM 1661 C CA . GLY A 1 226 ? 9.817 -8.949 -26.437 1.00 96.06 226 GLY A CA 1
ATOM 1662 C C . GLY A 1 226 ? 8.318 -8.923 -26.114 1.00 96.06 226 GLY A C 1
ATOM 1663 O O . GLY A 1 226 ? 7.546 -9.716 -26.649 1.00 96.06 226 GLY A O 1
ATOM 1664 N N . VAL A 1 227 ? 7.903 -7.974 -25.274 1.00 97.31 227 VAL A N 1
ATOM 1665 C CA . VAL A 1 227 ? 6.512 -7.725 -24.862 1.00 97.31 227 VAL A CA 1
ATOM 1666 C C . VAL A 1 227 ? 6.260 -6.217 -24.800 1.00 97.31 227 VAL A C 1
ATOM 1668 O O . VAL A 1 227 ? 7.121 -5.473 -24.332 1.00 97.31 227 VAL A O 1
ATOM 1671 N N . SER A 1 228 ? 5.082 -5.765 -25.241 1.00 97.00 228 SER A N 1
ATOM 1672 C CA . SER A 1 228 ? 4.630 -4.373 -25.112 1.00 97.00 228 SER A CA 1
ATOM 1673 C C . SER A 1 228 ? 3.094 -4.257 -25.157 1.00 97.00 228 SER A C 1
ATOM 1675 O O . SER A 1 228 ? 2.394 -5.272 -25.264 1.00 97.00 228 SER A O 1
ATOM 1677 N N . ASN A 1 229 ? 2.557 -3.036 -25.052 1.00 96.75 229 ASN A N 1
ATOM 1678 C CA . ASN A 1 229 ? 1.125 -2.720 -25.165 1.00 96.75 229 ASN A CA 1
ATOM 1679 C C . ASN A 1 229 ? 0.577 -3.033 -26.576 1.00 96.75 229 ASN A C 1
ATOM 1681 O O . ASN A 1 229 ? 1.343 -3.263 -27.507 1.00 96.75 229 ASN A O 1
ATOM 1685 N N . GLY A 1 230 ? -0.745 -3.034 -26.759 1.00 95.81 230 GLY A N 1
ATOM 1686 C CA . GLY A 1 230 ? -1.372 -3.086 -28.079 1.00 95.81 230 GLY A CA 1
ATOM 1687 C C . GLY A 1 230 ? -1.516 -4.462 -28.745 1.00 95.81 230 GLY A C 1
ATOM 1688 O O . GLY A 1 230 ? -1.047 -5.494 -28.247 1.00 95.81 230 GLY A O 1
ATOM 1689 N N . ALA A 1 231 ? -2.144 -4.475 -29.922 1.00 95.31 231 ALA A N 1
ATOM 1690 C CA . ALA A 1 231 ? -2.230 -5.638 -30.805 1.00 95.31 231 ALA A CA 1
ATOM 1691 C C . ALA A 1 231 ? -0.847 -5.998 -31.386 1.00 95.31 231 ALA A C 1
ATOM 1693 O O . ALA A 1 231 ? -0.147 -5.101 -31.862 1.00 95.31 231 ALA A O 1
ATOM 1694 N N . PRO A 1 232 ? -0.447 -7.284 -31.422 1.00 94.25 232 PRO A N 1
ATOM 1695 C CA . PRO A 1 232 ? 0.786 -7.703 -32.084 1.00 94.25 232 PRO A CA 1
ATOM 1696 C C . PRO A 1 232 ? 0.674 -7.576 -33.612 1.00 94.25 232 PRO A C 1
ATOM 1698 O O . PRO A 1 232 ? -0.315 -7.988 -34.222 1.00 94.25 232 PRO A O 1
ATOM 1701 N N . LEU A 1 233 ? 1.717 -7.040 -34.246 1.00 92.50 233 LEU A N 1
ATOM 1702 C CA . LEU A 1 233 ? 1.827 -6.859 -35.693 1.00 92.50 233 LEU A CA 1
ATOM 1703 C C . LEU A 1 233 ? 2.884 -7.798 -36.287 1.00 92.50 233 LEU A C 1
ATOM 1705 O O . LEU A 1 233 ? 3.958 -7.985 -35.728 1.00 92.50 233 LEU A O 1
ATOM 1709 N N . ALA A 1 234 ? 2.617 -8.328 -37.482 1.00 87.50 234 ALA A N 1
ATOM 1710 C CA . ALA A 1 234 ? 3.553 -9.202 -38.201 1.00 87.50 234 ALA A CA 1
ATOM 1711 C C . ALA A 1 234 ? 4.731 -8.460 -38.878 1.00 87.50 234 ALA A C 1
ATOM 1713 O O . ALA A 1 234 ? 5.596 -9.104 -39.467 1.00 87.50 234 ALA A O 1
ATOM 1714 N N . ALA A 1 235 ? 4.727 -7.123 -38.870 1.00 84.50 235 ALA A N 1
ATOM 1715 C CA . ALA A 1 235 ? 5.778 -6.251 -39.399 1.00 84.50 235 ALA A CA 1
ATOM 1716 C C . ALA A 1 235 ? 5.556 -4.802 -38.911 1.00 84.50 235 ALA A C 1
ATOM 1718 O O . ALA A 1 235 ? 4.418 -4.459 -38.569 1.00 84.50 235 ALA A O 1
ATOM 1719 N N . PRO A 1 236 ? 6.579 -3.923 -38.957 1.00 83.50 236 PRO A N 1
ATOM 1720 C CA . PRO A 1 236 ? 6.407 -2.493 -38.717 1.00 83.50 236 PRO A CA 1
ATOM 1721 C C . PRO A 1 236 ? 5.352 -1.864 -39.649 1.00 83.50 236 PRO A C 1
ATOM 1723 O O . PRO A 1 236 ? 5.329 -2.174 -40.849 1.00 83.50 236 PRO A O 1
ATOM 1726 N N . PRO A 1 237 ? 4.490 -0.966 -39.144 1.00 81.00 237 PRO A N 1
ATOM 1727 C CA . PRO A 1 237 ? 3.445 -0.344 -39.945 1.00 81.00 237 PRO A CA 1
ATOM 1728 C C . PRO A 1 237 ? 4.004 0.660 -40.977 1.00 81.00 237 PRO A C 1
ATOM 1730 O O . PRO A 1 237 ? 5.046 1.282 -40.762 1.00 81.00 237 PRO A O 1
ATOM 1733 N N . PRO A 1 238 ? 3.325 0.850 -42.126 1.00 71.75 238 PRO A N 1
ATOM 1734 C CA . PRO A 1 238 ? 3.811 1.719 -43.195 1.00 71.75 238 PRO A CA 1
ATOM 1735 C C . PRO A 1 238 ? 3.579 3.207 -42.882 1.00 71.75 238 PRO A C 1
ATOM 1737 O O . PRO A 1 238 ? 2.450 3.692 -42.952 1.00 71.75 238 PRO A O 1
ATOM 1740 N N . HIS A 1 239 ? 4.653 3.956 -42.624 1.00 67.38 239 HIS A N 1
ATOM 1741 C CA . HIS A 1 239 ? 4.596 5.408 -42.429 1.00 67.38 239 HIS A CA 1
ATOM 1742 C C . HIS A 1 239 ? 4.781 6.173 -43.766 1.00 67.38 239 HIS A C 1
ATOM 1744 O O . HIS A 1 239 ? 5.687 5.828 -44.533 1.00 67.38 239 HIS A O 1
ATOM 1750 N N . PRO A 1 240 ? 3.996 7.233 -44.079 1.00 59.78 240 PRO A N 1
ATOM 1751 C CA . PRO A 1 240 ? 3.962 7.855 -45.417 1.00 59.78 240 PRO A CA 1
ATOM 1752 C C . PRO A 1 240 ? 5.307 8.363 -45.954 1.00 59.78 240 PRO A C 1
ATOM 1754 O O . PRO A 1 240 ? 5.544 8.329 -47.160 1.00 59.78 240 PRO A O 1
ATOM 1757 N N . TYR A 1 241 ? 6.182 8.817 -45.056 1.00 56.41 241 TYR A N 1
ATOM 1758 C CA . TYR A 1 241 ? 7.510 9.354 -45.377 1.00 56.41 241 TYR A CA 1
ATOM 1759 C C . TYR A 1 241 ? 8.658 8.438 -44.920 1.00 56.41 241 TYR A C 1
ATOM 1761 O O . TYR A 1 241 ? 9.821 8.726 -45.188 1.00 56.41 241 TYR A O 1
ATOM 1769 N N . LEU A 1 242 ? 8.347 7.332 -44.230 1.00 60.16 242 LEU A N 1
ATOM 1770 C CA . LEU A 1 242 ? 9.335 6.411 -43.665 1.00 60.16 242 LEU A CA 1
ATOM 1771 C C . LEU A 1 242 ? 8.918 4.962 -43.931 1.00 60.16 242 LEU A C 1
ATOM 1773 O O . LEU A 1 242 ? 8.211 4.336 -43.149 1.00 60.16 242 LEU A O 1
ATOM 1777 N N . ASN A 1 243 ? 9.426 4.400 -45.026 1.00 51.94 243 ASN A N 1
ATOM 1778 C CA . ASN A 1 243 ? 9.650 2.958 -45.065 1.00 51.94 243 ASN A CA 1
ATOM 1779 C C . ASN A 1 243 ? 10.974 2.640 -44.337 1.00 51.94 243 ASN A C 1
ATOM 1781 O O . ASN A 1 243 ? 11.822 3.523 -44.177 1.00 51.94 243 ASN A O 1
ATOM 1785 N N . GLY A 1 244 ? 11.181 1.385 -43.927 1.00 48.41 244 GLY A N 1
ATOM 1786 C CA . GLY A 1 244 ? 12.380 0.985 -43.173 1.00 48.41 244 GLY A CA 1
ATOM 1787 C C . GLY A 1 244 ? 13.713 1.285 -43.880 1.00 48.41 244 GLY A C 1
ATOM 1788 O O . GLY A 1 244 ? 14.719 1.516 -43.215 1.00 48.41 244 GLY A O 1
ATOM 1789 N N . ALA A 1 245 ? 13.725 1.377 -45.216 1.00 48.41 245 ALA A N 1
ATOM 1790 C CA . ALA A 1 245 ? 14.921 1.754 -45.967 1.00 48.41 245 ALA A CA 1
ATOM 1791 C C . ALA A 1 245 ? 15.263 3.253 -45.854 1.00 48.41 245 ALA A C 1
ATOM 1793 O O . ALA A 1 245 ? 16.433 3.601 -45.992 1.00 48.41 245 ALA A O 1
ATOM 1794 N N . VAL A 1 246 ? 14.295 4.136 -45.566 1.00 51.03 246 VAL A N 1
ATOM 1795 C CA . VAL A 1 246 ? 14.587 5.548 -45.259 1.00 51.03 246 VAL A CA 1
ATOM 1796 C C . VAL A 1 246 ? 15.211 5.665 -43.868 1.00 51.03 246 VAL A C 1
ATOM 1798 O O . VAL A 1 246 ? 16.272 6.274 -43.750 1.00 51.03 246 VAL A O 1
ATOM 1801 N N . VAL A 1 247 ? 14.632 5.019 -42.846 1.00 52.81 247 VAL A N 1
ATOM 1802 C CA . VAL A 1 247 ? 15.151 5.034 -41.457 1.00 52.81 247 VAL A CA 1
ATOM 1803 C C . VAL A 1 247 ? 16.600 4.529 -41.388 1.00 52.81 247 VAL A C 1
ATOM 1805 O O . VAL A 1 247 ? 17.448 5.167 -40.763 1.00 52.81 247 VAL A O 1
ATOM 1808 N N . ALA A 1 248 ? 16.907 3.447 -42.111 1.00 50.00 248 ALA A N 1
ATOM 1809 C CA . ALA A 1 248 ? 18.256 2.884 -42.222 1.00 50.00 248 ALA A CA 1
ATOM 1810 C C . ALA A 1 248 ? 19.218 3.690 -43.130 1.00 50.00 248 ALA A C 1
ATOM 1812 O O . ALA A 1 248 ? 20.399 3.361 -43.222 1.00 50.00 248 ALA A O 1
ATOM 1813 N N . SER A 1 249 ? 18.736 4.732 -43.823 1.00 49.69 249 SER A N 1
ATOM 1814 C CA . SER A 1 249 ? 19.553 5.608 -44.687 1.00 49.69 249 SER A CA 1
ATOM 1815 C C . SER A 1 249 ? 19.895 6.966 -44.064 1.00 49.69 249 SER A C 1
ATOM 1817 O O . SER A 1 249 ? 20.714 7.705 -44.615 1.00 49.69 249 SER A O 1
ATOM 1819 N N . LEU A 1 250 ? 19.282 7.307 -42.925 1.00 53.72 250 LEU A N 1
ATOM 1820 C CA . LEU A 1 250 ? 19.507 8.580 -42.245 1.00 53.72 250 LEU A CA 1
ATOM 1821 C C . LEU A 1 250 ? 20.926 8.635 -41.639 1.00 53.72 250 LEU A C 1
ATOM 1823 O O . LEU A 1 250 ? 21.343 7.698 -40.952 1.00 53.72 250 LEU A O 1
ATOM 1827 N N . PRO A 1 251 ? 21.693 9.720 -41.859 1.00 41.66 251 PRO A N 1
ATOM 1828 C CA . PRO A 1 251 ? 23.063 9.819 -41.370 1.00 41.66 251 PRO A CA 1
ATOM 1829 C C . PRO A 1 251 ? 23.093 9.832 -39.836 1.00 41.66 251 PRO A C 1
ATOM 1831 O O . PRO A 1 251 ? 22.464 10.676 -39.200 1.00 41.66 251 PRO A O 1
ATOM 1834 N N . GLY A 1 252 ? 23.835 8.889 -39.252 1.00 49.44 252 GLY A N 1
ATOM 1835 C CA . GLY A 1 252 ? 23.918 8.708 -37.799 1.00 49.44 252 GLY A CA 1
ATOM 1836 C C . GLY A 1 252 ? 22.752 7.933 -37.172 1.00 49.44 252 GLY A C 1
ATOM 1837 O O . GLY A 1 252 ? 22.708 7.833 -35.952 1.00 49.44 252 GLY A O 1
ATOM 1838 N N . SER A 1 253 ? 21.833 7.372 -37.967 1.00 49.28 253 SER A N 1
ATOM 1839 C CA . SER A 1 253 ? 20.799 6.461 -37.459 1.00 49.28 253 SER A CA 1
ATOM 1840 C C . SER A 1 253 ? 21.440 5.169 -36.927 1.00 49.28 253 SER A C 1
ATOM 1842 O O . SER A 1 253 ? 22.147 4.505 -37.691 1.00 49.28 253 SER A O 1
ATOM 1844 N N . PRO A 1 254 ? 21.211 4.779 -35.657 1.00 48.00 254 PRO A N 1
ATOM 1845 C CA . PRO A 1 254 ? 21.738 3.531 -35.106 1.00 48.00 254 PRO A CA 1
ATOM 1846 C C . PRO A 1 254 ? 20.923 2.297 -35.529 1.00 48.00 254 PRO A C 1
ATOM 1848 O O . PRO A 1 254 ? 21.285 1.186 -35.159 1.00 48.00 254 PRO A O 1
ATOM 1851 N N . LEU A 1 255 ? 19.827 2.475 -36.282 1.00 55.78 255 LEU A N 1
ATOM 1852 C CA . LEU A 1 255 ? 18.828 1.439 -36.539 1.00 55.78 255 LEU A CA 1
ATOM 1853 C C . LEU A 1 255 ? 18.932 0.801 -37.933 1.00 55.78 255 LEU A C 1
ATOM 1855 O O . LEU A 1 255 ? 18.385 1.330 -38.909 1.00 55.78 255 LEU A O 1
ATOM 1859 N N . PRO A 1 256 ? 19.491 -0.411 -38.029 1.00 49.56 256 PRO A N 1
ATOM 1860 C CA . PRO A 1 256 ? 18.944 -1.439 -38.889 1.00 49.56 256 PRO A CA 1
ATOM 1861 C C . PRO A 1 256 ? 17.787 -2.135 -38.143 1.00 49.56 256 PRO A C 1
ATOM 1863 O O . PRO A 1 256 ? 17.954 -2.628 -37.032 1.00 49.56 256 PRO A O 1
ATOM 1866 N N . VAL A 1 257 ? 16.597 -2.183 -38.744 1.00 57.69 257 VAL A N 1
ATOM 1867 C CA . VAL A 1 257 ? 15.487 -3.004 -38.228 1.00 57.69 257 VAL A CA 1
ATOM 1868 C C . VAL A 1 257 ? 15.788 -4.458 -38.605 1.00 57.69 257 VAL A C 1
ATOM 1870 O O . VAL A 1 257 ? 15.646 -4.820 -39.775 1.00 57.69 257 VAL A O 1
ATOM 1873 N N . LEU A 1 258 ? 16.279 -5.251 -37.647 1.00 60.12 258 LEU A N 1
ATOM 1874 C CA . LEU A 1 258 ? 16.817 -6.596 -37.878 1.00 60.12 258 LEU A CA 1
ATOM 1875 C C . LEU A 1 258 ? 15.968 -7.684 -37.211 1.00 60.12 258 LEU A C 1
ATOM 1877 O O . LEU A 1 258 ? 16.070 -7.927 -36.013 1.00 60.12 258 LEU A O 1
ATOM 1881 N N . ASP A 1 259 ? 15.197 -8.373 -38.045 1.00 61.19 259 ASP A N 1
ATOM 1882 C CA . ASP A 1 259 ? 14.933 -9.810 -37.916 1.00 61.19 259 ASP A CA 1
ATOM 1883 C C . ASP A 1 259 ? 16.076 -10.523 -38.666 1.00 61.19 259 ASP A C 1
ATOM 1885 O O . ASP A 1 259 ? 16.144 -10.466 -39.902 1.00 61.19 259 ASP A O 1
ATOM 1889 N N . ASP A 1 260 ? 17.065 -11.053 -37.935 1.00 75.69 260 ASP A N 1
ATOM 1890 C CA . ASP A 1 260 ? 18.252 -11.690 -38.518 1.00 75.69 260 ASP A CA 1
ATOM 1891 C C . ASP A 1 260 ? 18.813 -12.849 -37.665 1.00 75.69 260 ASP A C 1
ATOM 1893 O O . ASP A 1 260 ? 18.206 -13.305 -36.702 1.00 75.69 260 ASP A O 1
ATOM 1897 N N . ALA A 1 261 ? 19.975 -13.399 -38.032 1.00 78.00 261 ALA A N 1
ATOM 1898 C CA . ALA A 1 261 ? 20.579 -14.535 -37.326 1.00 78.00 261 ALA A CA 1
ATOM 1899 C C . ALA A 1 261 ? 21.086 -14.218 -35.895 1.00 78.00 261 ALA A C 1
ATOM 1901 O O . ALA A 1 261 ? 21.682 -15.093 -35.260 1.00 78.00 261 ALA A O 1
ATOM 1902 N N . THR A 1 262 ? 20.916 -12.981 -35.417 1.00 84.88 262 THR A N 1
ATOM 1903 C CA . THR A 1 262 ? 21.393 -12.474 -34.123 1.00 84.88 262 THR A CA 1
ATOM 1904 C C . THR A 1 262 ? 20.372 -11.644 -33.341 1.00 84.88 262 THR A C 1
ATOM 1906 O O . THR A 1 262 ? 20.535 -11.527 -32.124 1.00 84.88 262 THR A O 1
ATOM 1909 N N . THR A 1 263 ? 19.310 -11.132 -33.973 1.00 88.25 263 THR A N 1
ATOM 1910 C CA . THR A 1 263 ? 18.224 -10.411 -33.290 1.00 88.25 263 THR A CA 1
ATOM 1911 C C . THR A 1 263 ? 16.837 -10.789 -33.800 1.00 88.25 263 THR A C 1
ATOM 1913 O O . THR A 1 263 ? 16.637 -10.936 -35.004 1.00 88.25 263 THR A O 1
ATOM 1916 N N . ASP A 1 264 ? 15.880 -10.866 -32.875 1.00 90.62 264 ASP A N 1
ATOM 1917 C CA . ASP A 1 264 ? 14.454 -11.019 -33.161 1.00 90.62 264 ASP A CA 1
ATOM 1918 C C . ASP A 1 264 ? 13.764 -9.641 -33.115 1.00 90.62 264 ASP A C 1
ATOM 1920 O O . ASP A 1 264 ? 14.090 -8.791 -32.276 1.00 90.62 264 ASP A O 1
ATOM 1924 N N . LEU A 1 265 ? 12.783 -9.424 -33.996 1.00 90.31 265 LEU A N 1
ATOM 1925 C CA . LEU A 1 265 ? 11.967 -8.207 -34.048 1.00 90.31 265 LEU A CA 1
ATOM 1926 C C . LEU A 1 265 ? 10.522 -8.495 -33.630 1.00 90.31 265 LEU A C 1
ATOM 1928 O O . LEU A 1 265 ? 9.826 -9.290 -34.261 1.00 90.31 265 LEU A O 1
ATOM 1932 N N . PHE A 1 266 ? 10.036 -7.744 -32.647 1.00 94.25 266 PHE A N 1
ATOM 1933 C CA . PHE A 1 266 ? 8.638 -7.737 -32.226 1.00 94.25 266 PHE A CA 1
ATOM 1934 C C . PHE A 1 266 ? 8.000 -6.380 -32.547 1.00 94.25 266 PHE A C 1
ATOM 1936 O O . PHE A 1 266 ? 8.660 -5.341 -32.493 1.00 94.25 266 PHE A O 1
ATOM 1943 N N . CYS A 1 267 ? 6.725 -6.373 -32.935 1.00 94.00 267 CYS A N 1
ATOM 1944 C CA . CYS A 1 267 ? 5.998 -5.166 -33.332 1.00 94.00 267 CYS A CA 1
ATOM 1945 C C . CYS A 1 267 ? 4.599 -5.159 -32.707 1.00 94.00 267 CYS A C 1
ATOM 1947 O O . CYS A 1 267 ? 3.922 -6.187 -32.730 1.00 94.00 267 CYS A O 1
ATOM 1949 N N . TRP A 1 268 ? 4.136 -4.005 -32.225 1.00 95.88 268 TRP A N 1
ATOM 1950 C CA . TRP A 1 268 ? 2.773 -3.819 -31.716 1.00 95.88 268 TRP A CA 1
ATOM 1951 C C . TRP A 1 268 ? 2.176 -2.466 -32.098 1.00 95.88 268 TRP A C 1
ATOM 1953 O O . TRP A 1 268 ? 2.892 -1.537 -32.475 1.00 95.88 268 TRP A O 1
ATOM 1963 N N . ARG A 1 269 ? 0.853 -2.378 -31.951 1.00 95.75 269 ARG A N 1
ATOM 1964 C CA . ARG A 1 269 ? 0.042 -1.168 -32.081 1.00 95.75 269 ARG A CA 1
ATOM 1965 C C . ARG A 1 269 ? -0.943 -1.057 -30.927 1.00 95.75 269 ARG A C 1
ATOM 1967 O O . ARG A 1 269 ? -1.898 -1.827 -30.863 1.00 95.75 269 ARG A O 1
ATOM 1974 N N . GLU A 1 270 ? -0.737 -0.073 -30.067 1.00 95.62 270 GLU A N 1
ATOM 1975 C CA . GLU A 1 270 ? -1.758 0.453 -29.163 1.00 95.62 270 GLU A CA 1
ATOM 1976 C C . GLU A 1 270 ? -2.623 1.428 -29.974 1.00 95.62 270 GLU A C 1
ATOM 1978 O O . GLU A 1 270 ? -2.172 2.509 -30.377 1.00 95.62 270 GLU A O 1
ATOM 1983 N N . ALA A 1 271 ? -3.843 0.997 -30.308 1.00 92.44 271 ALA A N 1
ATOM 1984 C CA . ALA A 1 271 ? -4.717 1.723 -31.224 1.00 92.44 271 ALA A CA 1
ATOM 1985 C C . ALA A 1 271 ? -5.526 2.831 -30.531 1.00 92.44 271 ALA A C 1
ATOM 1987 O O . ALA A 1 271 ? -6.166 3.633 -31.221 1.00 92.44 271 ALA A O 1
ATOM 1988 N N . ARG A 1 272 ? -5.511 2.895 -29.192 1.00 93.69 272 ARG A N 1
ATOM 1989 C CA . ARG A 1 272 ? -6.197 3.927 -28.406 1.00 93.69 272 ARG A CA 1
ATOM 1990 C C . ARG A 1 272 ? -5.199 4.915 -27.794 1.00 93.69 272 ARG A C 1
ATOM 1992 O O . ARG A 1 272 ? -4.044 4.572 -27.569 1.00 93.69 272 ARG A O 1
ATOM 1999 N N . PRO A 1 273 ? -5.620 6.152 -27.491 1.00 94.56 273 PRO A N 1
ATOM 2000 C CA . PRO A 1 273 ? -4.793 7.065 -26.715 1.00 94.56 273 PRO A CA 1
ATOM 2001 C C . PRO A 1 273 ? -4.504 6.526 -25.303 1.00 94.56 273 PRO A C 1
ATOM 2003 O O . PRO A 1 273 ? -5.432 6.244 -24.539 1.00 94.56 273 PRO A O 1
ATOM 2006 N N . ILE A 1 274 ? -3.222 6.436 -24.936 1.00 94.69 274 ILE A N 1
ATOM 2007 C CA . ILE A 1 274 ? -2.748 6.129 -23.577 1.00 94.69 274 ILE A CA 1
ATOM 2008 C C . ILE A 1 274 ? -1.713 7.167 -23.123 1.00 94.69 274 ILE A C 1
ATOM 2010 O O . ILE A 1 274 ? -1.005 7.752 -23.941 1.00 94.69 274 ILE A O 1
ATOM 2014 N N . SER A 1 275 ? -1.639 7.420 -21.815 1.00 93.56 275 SER A N 1
ATOM 2015 C CA . SER A 1 275 ? -0.642 8.332 -21.231 1.00 93.56 275 SER A CA 1
ATOM 2016 C C . SER A 1 275 ? 0.763 7.726 -21.283 1.00 93.56 275 SER A C 1
ATOM 2018 O O . SER A 1 275 ? 0.904 6.505 -21.218 1.00 93.56 275 SER A O 1
ATOM 2020 N N . THR A 1 276 ? 1.813 8.551 -21.308 1.00 93.38 276 THR A N 1
ATOM 2021 C CA . THR A 1 276 ? 3.219 8.087 -21.366 1.00 93.38 276 THR A CA 1
ATOM 2022 C C . THR A 1 276 ? 3.583 7.061 -20.291 1.00 93.38 276 THR A C 1
ATOM 2024 O O . THR A 1 276 ? 4.320 6.117 -20.572 1.00 93.38 276 THR A O 1
ATOM 2027 N N . TYR A 1 277 ? 3.035 7.198 -19.080 1.00 91.94 277 TYR A N 1
ATOM 2028 C CA . TYR A 1 277 ? 3.321 6.299 -17.961 1.00 91.94 277 TYR A CA 1
ATOM 2029 C C . TYR A 1 277 ? 2.795 4.864 -18.150 1.00 91.94 277 TYR A C 1
ATOM 2031 O O . TYR A 1 277 ? 3.296 3.940 -17.513 1.00 91.94 277 TYR A O 1
ATOM 2039 N N . HIS A 1 278 ? 1.821 4.666 -19.043 1.00 95.06 278 HIS A N 1
ATOM 2040 C CA . HIS A 1 278 ? 1.246 3.361 -19.370 1.00 95.06 278 HIS A CA 1
ATOM 2041 C C . HIS A 1 278 ? 2.079 2.557 -20.384 1.00 95.06 278 HIS A C 1
ATOM 2043 O O . HIS A 1 278 ? 1.825 1.361 -20.569 1.00 95.06 278 HIS A O 1
ATOM 2049 N N . LEU A 1 279 ? 3.047 3.194 -21.056 1.00 94.62 279 LEU A N 1
ATOM 2050 C CA . LEU A 1 279 ? 3.885 2.539 -22.057 1.00 94.62 279 LEU A CA 1
ATOM 2051 C C . LEU A 1 279 ? 4.901 1.608 -21.393 1.00 94.62 279 LEU A C 1
ATOM 2053 O O . LEU A 1 279 ? 5.722 2.028 -20.571 1.00 94.62 279 LEU A O 1
ATOM 2057 N N . SER A 1 280 ? 4.834 0.340 -21.796 1.00 94.69 280 SER A N 1
ATOM 2058 C CA . SER A 1 280 ? 5.586 -0.770 -21.227 1.00 94.69 280 SER A CA 1
ATOM 2059 C C . SER A 1 280 ? 6.374 -1.516 -22.294 1.00 94.69 280 SER A C 1
ATOM 2061 O O . SER A 1 280 ? 5.861 -1.835 -23.367 1.00 94.69 280 SER A O 1
ATOM 2063 N N . VAL A 1 281 ? 7.618 -1.844 -21.976 1.00 95.44 281 VAL A N 1
ATOM 2064 C CA . VAL A 1 281 ? 8.452 -2.808 -22.684 1.00 95.44 281 VAL A CA 1
ATOM 2065 C C . VAL A 1 281 ? 8.969 -3.811 -21.661 1.00 95.44 281 VAL A C 1
ATOM 2067 O O . VAL A 1 281 ? 9.474 -3.412 -20.612 1.00 95.44 281 VAL A O 1
ATOM 2070 N N . ALA A 1 282 ? 8.894 -5.102 -21.981 1.00 96.81 282 ALA A N 1
ATOM 2071 C CA . ALA A 1 282 ? 9.564 -6.163 -21.233 1.00 96.81 282 ALA A CA 1
ATOM 2072 C C . ALA A 1 282 ? 10.237 -7.165 -22.186 1.00 96.81 282 ALA A C 1
ATOM 2074 O O . ALA A 1 282 ? 9.743 -7.423 -23.282 1.00 96.81 282 ALA A O 1
ATOM 2075 N N . VAL A 1 283 ? 11.384 -7.711 -21.784 1.00 97.62 283 VAL A N 1
ATOM 2076 C CA . VAL A 1 283 ? 12.216 -8.631 -22.572 1.00 97.62 283 VAL A CA 1
ATOM 2077 C C . VAL A 1 283 ? 12.798 -9.696 -21.651 1.00 97.62 283 VAL A C 1
ATOM 2079 O O . VAL A 1 283 ? 13.519 -9.366 -20.710 1.00 97.62 283 VAL A O 1
ATOM 2082 N N . SER A 1 284 ? 12.522 -10.966 -21.941 1.00 97.69 284 SER A N 1
ATOM 2083 C CA . SER A 1 284 ? 13.097 -12.129 -21.250 1.00 97.69 284 SER A CA 1
ATOM 2084 C C . SER A 1 284 ? 12.941 -13.386 -22.120 1.00 97.69 284 SER A C 1
ATOM 2086 O O . SER A 1 284 ? 12.297 -13.348 -23.169 1.00 97.69 284 SER A O 1
ATOM 2088 N N . ASP A 1 285 ? 13.489 -14.524 -21.706 1.00 96.31 285 ASP A N 1
ATOM 2089 C CA . ASP A 1 285 ? 13.266 -15.851 -22.308 1.00 96.31 285 ASP A CA 1
ATOM 2090 C C . ASP A 1 285 ? 11.874 -16.417 -21.941 1.00 96.31 285 ASP A C 1
ATOM 2092 O O . ASP A 1 285 ? 11.739 -17.536 -21.452 1.00 96.31 285 ASP A O 1
ATOM 2096 N N . TYR A 1 286 ? 10.824 -15.612 -22.142 1.00 97.81 286 TYR A N 1
ATOM 2097 C CA . TYR A 1 286 ? 9.456 -15.930 -21.735 1.00 97.81 286 TYR A CA 1
ATOM 2098 C C . TYR A 1 286 ? 8.888 -17.181 -22.421 1.00 97.81 286 TYR A C 1
ATOM 2100 O O . TYR A 1 286 ? 8.963 -17.347 -23.640 1.00 97.81 286 TYR A O 1
ATOM 2108 N N . VAL A 1 287 ? 8.197 -17.999 -21.630 1.00 97.69 287 VAL A N 1
ATOM 2109 C CA . VAL A 1 287 ? 7.220 -18.985 -22.097 1.00 97.69 287 VAL A CA 1
ATOM 2110 C C . VAL A 1 287 ? 5.858 -18.295 -22.194 1.00 97.69 287 VAL A C 1
ATOM 2112 O O . VAL A 1 287 ? 5.486 -17.518 -21.315 1.00 97.69 287 VAL A O 1
ATOM 2115 N N . LEU A 1 288 ? 5.101 -18.572 -23.257 1.00 97.69 288 LEU A N 1
ATOM 2116 C CA . LEU A 1 288 ? 3.753 -18.031 -23.434 1.00 97.69 288 LEU A CA 1
ATOM 2117 C C . LEU A 1 288 ? 2.698 -19.026 -22.936 1.00 97.69 288 LEU A C 1
ATOM 2119 O O . LEU A 1 288 ? 2.647 -20.165 -23.403 1.00 97.69 288 LEU A O 1
ATOM 2123 N N . LEU A 1 289 ? 1.815 -18.565 -22.050 1.00 97.56 289 LEU A N 1
ATOM 2124 C CA . LEU A 1 289 ? 0.548 -19.229 -21.729 1.00 97.56 289 LEU A CA 1
ATOM 2125 C C . LEU A 1 289 ? -0.582 -18.463 -22.424 1.00 97.56 289 LEU A C 1
ATOM 2127 O O . LEU A 1 289 ? -0.648 -17.238 -22.322 1.00 97.56 289 LEU A O 1
ATOM 2131 N N . GLN A 1 290 ? -1.443 -19.161 -23.165 1.00 95.56 290 GLN A N 1
ATOM 2132 C CA . GLN A 1 290 ? -2.438 -18.533 -24.039 1.00 95.56 290 GLN A CA 1
ATOM 2133 C C . GLN A 1 290 ? -3.799 -19.225 -23.959 1.00 95.56 290 GLN A C 1
ATOM 2135 O O . GLN A 1 290 ? -3.890 -20.441 -24.131 1.00 95.56 290 GLN A O 1
ATOM 2140 N N . GLU A 1 291 ? -4.856 -18.430 -23.798 1.00 95.00 291 GLU A N 1
ATOM 2141 C CA . GLU A 1 291 ? -6.249 -18.859 -23.956 1.00 95.00 291 GLU A CA 1
ATOM 2142 C C . GLU A 1 291 ? -7.071 -17.808 -24.717 1.00 95.00 291 GLU A C 1
ATOM 2144 O O . GLU A 1 291 ? -6.667 -16.651 -24.839 1.00 95.00 291 GLU A O 1
ATOM 2149 N N . THR A 1 292 ? -8.217 -18.209 -25.265 1.00 96.06 292 THR A N 1
ATOM 2150 C CA . THR A 1 292 ? -9.136 -17.303 -25.967 1.00 96.06 292 THR A CA 1
ATOM 2151 C C . THR A 1 292 ? -10.348 -17.044 -25.084 1.00 96.06 292 THR A C 1
ATOM 2153 O O . THR A 1 292 ? -11.131 -17.958 -24.824 1.00 96.06 292 THR A O 1
ATOM 2156 N N . TYR A 1 293 ? -10.509 -15.798 -24.644 1.00 96.75 293 TYR A N 1
ATOM 2157 C CA . TYR A 1 293 ? -11.683 -15.352 -23.906 1.00 96.75 293 TYR A CA 1
ATOM 2158 C C . TYR A 1 293 ? -12.790 -14.935 -24.884 1.00 96.75 293 TYR A C 1
ATOM 2160 O O . TYR A 1 293 ? -12.546 -14.186 -25.827 1.00 96.75 293 TYR A O 1
ATOM 2168 N N . HIS A 1 294 ? -14.017 -15.406 -24.662 1.00 95.69 294 HIS A N 1
ATOM 2169 C CA . HIS A 1 294 ? -15.180 -15.078 -25.492 1.00 95.69 294 HIS A CA 1
ATOM 2170 C C . HIS A 1 294 ? -15.990 -13.946 -24.836 1.00 95.69 294 HIS A C 1
ATOM 2172 O O . HIS A 1 294 ? -16.947 -14.207 -24.103 1.00 95.69 294 HIS A O 1
ATOM 2178 N N . GLY A 1 295 ? -15.567 -12.700 -25.067 1.00 93.44 295 GLY A N 1
ATOM 2179 C CA . GLY A 1 295 ? -16.107 -11.493 -24.432 1.00 93.44 295 GLY A CA 1
ATOM 2180 C C . GLY A 1 295 ? -17.324 -10.880 -25.125 1.00 93.44 295 GLY A C 1
ATOM 2181 O O . GLY A 1 295 ? -17.843 -11.405 -26.113 1.00 93.44 295 GLY A O 1
ATOM 2182 N N . GLN A 1 296 ? -17.785 -9.734 -24.612 1.00 94.06 296 GLN A N 1
ATOM 2183 C CA . GLN A 1 296 ? -19.010 -9.079 -25.106 1.00 94.06 296 GLN A CA 1
ATOM 2184 C C . GLN A 1 296 ? -18.908 -8.578 -26.559 1.00 94.06 296 GLN A C 1
ATOM 2186 O O . GLN A 1 296 ? -19.904 -8.624 -27.281 1.00 94.06 296 GLN A O 1
ATOM 2191 N N . GLU A 1 297 ? -17.724 -8.138 -26.996 1.00 93.38 297 GLU A N 1
ATOM 2192 C CA . GLU A 1 297 ? -17.476 -7.608 -28.352 1.00 93.38 297 GLU A CA 1
ATOM 2193 C C . GLU A 1 297 ? -16.752 -8.606 -29.285 1.00 93.38 297 GLU A C 1
ATOM 2195 O O . GLU A 1 297 ? -16.576 -8.322 -30.471 1.00 93.38 297 GLU A O 1
ATOM 2200 N N . GLY A 1 298 ? -16.360 -9.792 -28.796 1.00 92.62 298 GLY A N 1
ATOM 2201 C CA . GLY A 1 298 ? -15.718 -10.831 -29.609 1.00 92.62 298 GLY A CA 1
ATOM 2202 C C . GLY A 1 298 ? -14.708 -11.710 -28.864 1.00 92.62 298 GLY A C 1
ATOM 2203 O O . GLY A 1 298 ? -14.622 -11.700 -27.637 1.00 92.62 298 GLY A O 1
ATOM 2204 N N . ASP A 1 299 ? -13.943 -12.477 -29.642 1.00 95.69 299 ASP A N 1
ATOM 2205 C CA . ASP A 1 299 ? -12.877 -13.356 -29.156 1.00 95.69 299 ASP A CA 1
ATOM 2206 C C . ASP A 1 299 ? -11.608 -12.533 -28.863 1.00 95.69 299 ASP A C 1
ATOM 2208 O O . ASP A 1 299 ? -10.954 -12.050 -29.789 1.00 95.69 299 ASP A O 1
ATOM 2212 N N . LEU A 1 300 ? -11.243 -12.401 -27.586 1.00 95.81 300 LEU A N 1
ATOM 2213 C CA . LEU A 1 300 ? -10.019 -11.739 -27.131 1.00 95.81 300 LEU A CA 1
ATOM 2214 C C . LEU A 1 300 ? -8.919 -12.776 -26.873 1.00 95.81 300 LEU A C 1
ATOM 2216 O O . LEU A 1 300 ? -9.135 -13.783 -26.193 1.00 95.81 300 LEU A O 1
ATOM 2220 N N . GLN A 1 301 ? -7.706 -12.510 -27.357 1.00 96.19 301 GLN A N 1
ATOM 2221 C CA . GLN A 1 301 ? -6.545 -13.330 -27.021 1.00 96.19 301 GLN A CA 1
ATOM 2222 C C . GLN A 1 301 ? -5.992 -12.929 -25.647 1.00 96.19 301 GLN A C 1
ATOM 2224 O O . GLN A 1 301 ? -5.458 -11.829 -25.480 1.00 96.19 301 GLN A O 1
ATOM 2229 N N . LEU A 1 302 ? -6.050 -13.849 -24.683 1.00 96.62 302 LEU A N 1
ATOM 2230 C CA . LEU A 1 302 ? -5.285 -13.748 -23.445 1.00 96.62 302 LEU A CA 1
ATOM 2231 C C . LEU A 1 302 ? -3.891 -14.351 -23.676 1.00 96.62 302 LEU A C 1
ATOM 2233 O O . LEU A 1 302 ? -3.753 -15.404 -24.305 1.00 96.62 302 LEU A O 1
ATOM 2237 N N . THR A 1 303 ? -2.830 -13.656 -23.271 1.00 96.69 303 THR A N 1
ATOM 2238 C CA . THR A 1 303 ? -1.434 -14.103 -23.424 1.00 96.69 303 THR A CA 1
ATOM 2239 C C . THR A 1 303 ? -0.596 -13.628 -22.250 1.00 96.69 303 THR A C 1
ATOM 2241 O O . THR A 1 303 ? -0.339 -12.436 -22.099 1.00 96.69 303 THR A O 1
ATOM 2244 N N . HIS A 1 304 ? -0.145 -14.582 -21.444 1.00 97.81 304 HIS A N 1
ATOM 2245 C CA . HIS A 1 304 ? 0.748 -14.353 -20.319 1.00 97.81 304 HIS A CA 1
ATOM 2246 C C . HIS A 1 304 ? 2.172 -14.706 -20.736 1.00 97.81 304 HIS A C 1
ATOM 2248 O O . HIS A 1 304 ? 2.399 -15.737 -21.372 1.00 97.81 304 HIS A O 1
ATOM 2254 N N . TYR A 1 305 ? 3.121 -13.863 -20.351 1.00 98.06 305 TYR A N 1
ATOM 2255 C CA . TYR A 1 305 ? 4.542 -14.006 -20.634 1.00 98.06 305 TYR A CA 1
ATOM 2256 C C . TYR A 1 305 ? 5.222 -14.354 -19.312 1.00 98.06 305 TYR A C 1
ATOM 2258 O O . TYR A 1 305 ? 5.432 -13.491 -18.458 1.00 98.06 305 TYR A O 1
ATOM 2266 N N . VAL A 1 306 ? 5.479 -15.645 -19.107 1.00 98.06 306 VAL A N 1
ATOM 2267 C CA . VAL A 1 306 ? 5.913 -16.210 -17.822 1.00 98.06 306 VAL A CA 1
ATOM 2268 C C . VAL A 1 306 ? 7.340 -16.734 -17.909 1.00 98.06 306 VAL A C 1
ATOM 2270 O O . VAL A 1 306 ? 7.819 -17.096 -18.983 1.00 98.06 306 VAL A O 1
ATOM 2273 N N . TYR A 1 307 ? 8.053 -16.750 -16.789 1.00 97.44 307 TYR A N 1
ATOM 2274 C CA . TYR A 1 307 ? 9.418 -17.263 -16.752 1.00 97.44 307 TYR A CA 1
ATOM 2275 C C . TYR A 1 307 ? 9.429 -18.802 -16.837 1.00 97.44 307 TYR A C 1
ATOM 2277 O O . TYR A 1 307 ? 8.505 -19.434 -16.314 1.00 97.44 307 TYR A O 1
ATOM 2285 N N . PRO A 1 308 ? 10.443 -19.428 -17.472 1.00 96.12 308 PRO A N 1
ATOM 2286 C CA . PRO A 1 308 ? 10.492 -20.881 -17.677 1.00 96.12 308 PRO A CA 1
ATOM 2287 C C . PRO A 1 308 ? 10.440 -21.733 -16.401 1.00 96.12 308 PRO A C 1
ATOM 2289 O O . PRO A 1 308 ? 10.080 -22.907 -16.472 1.00 96.12 308 PRO A O 1
ATOM 2292 N N . ASP A 1 309 ? 10.807 -21.165 -15.251 1.00 95.06 309 ASP A N 1
ATOM 2293 C CA . ASP A 1 309 ? 10.823 -21.806 -13.935 1.00 95.06 309 ASP A CA 1
ATOM 2294 C C . ASP A 1 309 ? 9.525 -21.626 -13.124 1.00 95.06 309 ASP A C 1
ATOM 2296 O O . ASP A 1 309 ? 9.384 -22.266 -12.087 1.00 95.06 309 ASP A O 1
ATOM 2300 N N . LEU A 1 310 ? 8.578 -20.808 -13.604 1.00 96.62 310 LEU A N 1
ATOM 2301 C CA . LEU A 1 310 ? 7.298 -20.493 -12.942 1.00 96.62 310 LEU A CA 1
ATOM 2302 C C . LEU A 1 310 ? 6.065 -20.910 -13.771 1.00 96.62 310 LEU A C 1
ATOM 2304 O O . LEU A 1 310 ? 4.949 -20.460 -13.510 1.00 96.62 310 LEU A O 1
ATOM 2308 N N . VAL A 1 311 ? 6.253 -21.730 -14.811 1.00 97.62 311 VAL A N 1
ATOM 2309 C CA . VAL A 1 311 ? 5.197 -22.082 -15.780 1.00 97.62 311 VAL A CA 1
ATOM 2310 C C . VAL A 1 311 ? 4.057 -22.879 -15.139 1.00 97.62 311 VAL A C 1
ATOM 2312 O O . VAL A 1 311 ? 2.900 -22.647 -15.483 1.00 97.62 311 VAL A O 1
ATOM 2315 N N . GLU A 1 312 ? 4.356 -23.814 -14.230 1.00 97.31 312 GLU A N 1
ATOM 2316 C CA . GLU A 1 312 ? 3.333 -24.667 -13.602 1.00 97.31 312 GLU A CA 1
ATOM 2317 C C . GLU A 1 312 ? 2.489 -23.872 -12.593 1.00 97.31 312 GLU A C 1
ATOM 2319 O O . GLU A 1 312 ? 1.262 -23.968 -12.599 1.00 97.31 312 GLU A O 1
ATOM 2324 N N . GLU A 1 313 ? 3.128 -23.024 -11.787 1.00 97.94 313 GLU A N 1
ATOM 2325 C CA . GLU A 1 313 ? 2.481 -22.135 -10.825 1.00 97.94 313 GLU A CA 1
ATOM 2326 C C . GLU A 1 313 ? 1.648 -21.036 -11.507 1.00 97.94 313 GLU A C 1
ATOM 2328 O O . GLU A 1 313 ? 0.488 -20.826 -11.144 1.00 97.94 313 GLU A O 1
ATOM 2333 N N . ALA A 1 314 ? 2.190 -20.367 -12.533 1.00 97.50 314 ALA A N 1
ATOM 2334 C CA . ALA A 1 314 ? 1.474 -19.316 -13.262 1.00 97.50 314 ALA A CA 1
ATOM 2335 C C . ALA A 1 314 ? 0.279 -19.860 -14.062 1.00 97.50 314 ALA A C 1
ATOM 2337 O O . ALA A 1 314 ? -0.725 -19.166 -14.216 1.00 97.50 314 ALA A O 1
ATOM 2338 N N . ALA A 1 315 ? 0.358 -21.105 -14.544 1.00 97.62 315 ALA A N 1
ATOM 2339 C CA . ALA A 1 315 ? -0.759 -21.776 -15.206 1.00 97.62 315 ALA A CA 1
ATOM 2340 C C . ALA A 1 315 ? -1.921 -22.115 -14.256 1.00 97.62 315 ALA A C 1
ATOM 2342 O O . ALA A 1 315 ? -3.015 -22.394 -14.741 1.00 97.62 315 ALA A O 1
ATOM 2343 N N . VAL A 1 316 ? -1.702 -22.084 -12.935 1.00 97.25 316 VAL A N 1
ATOM 2344 C CA . VAL A 1 316 ? -2.768 -22.157 -11.926 1.00 97.25 316 VAL A CA 1
ATOM 2345 C C . VAL A 1 316 ? -3.236 -20.753 -11.547 1.00 97.25 316 VAL A C 1
ATOM 2347 O O . VAL A 1 316 ? -4.411 -20.455 -11.718 1.00 97.25 316 VAL A O 1
ATOM 2350 N N . ASP A 1 317 ? -2.344 -19.860 -11.100 1.00 96.00 317 ASP A N 1
ATOM 2351 C CA . ASP A 1 317 ? -2.748 -18.539 -10.576 1.00 96.00 317 ASP A CA 1
ATOM 2352 C C . ASP A 1 317 ? -3.487 -17.654 -11.598 1.00 96.00 317 ASP A C 1
ATOM 2354 O O . ASP A 1 317 ? -4.199 -16.731 -11.203 1.00 96.00 317 ASP A O 1
ATOM 2358 N N . PHE A 1 318 ? -3.335 -17.922 -12.899 1.00 96.75 318 PHE A N 1
ATOM 2359 C CA . PHE A 1 318 ? -4.022 -17.202 -13.972 1.00 96.75 318 PHE A CA 1
ATOM 2360 C C . PHE A 1 318 ? -5.205 -17.964 -14.606 1.00 96.75 318 PHE A C 1
ATOM 2362 O O . PHE A 1 318 ? -5.854 -17.406 -15.491 1.00 96.75 318 PHE A O 1
ATOM 2369 N N . ASP A 1 319 ? -5.537 -19.188 -14.163 1.00 94.38 319 ASP A N 1
ATOM 2370 C CA . ASP A 1 319 ? -6.582 -20.033 -14.788 1.00 94.38 319 ASP A CA 1
ATOM 2371 C C . ASP A 1 319 ? -8.006 -19.447 -14.709 1.00 94.38 319 ASP A C 1
ATOM 2373 O O . ASP A 1 319 ? -8.905 -19.834 -15.459 1.00 94.38 319 ASP A O 1
ATOM 2377 N N . ASN A 1 320 ? -8.198 -18.473 -13.819 1.00 92.88 320 ASN A N 1
ATOM 2378 C CA . ASN A 1 320 ? -9.469 -17.824 -13.546 1.00 92.88 320 ASN A CA 1
ATOM 2379 C C . ASN A 1 320 ? -9.603 -16.436 -14.203 1.00 92.88 320 ASN A C 1
ATOM 2381 O O . ASN A 1 320 ? -10.637 -15.784 -14.024 1.00 92.88 320 ASN A O 1
ATOM 2385 N N . LEU A 1 321 ? -8.616 -15.984 -14.994 1.00 95.69 321 LEU A N 1
ATOM 2386 C CA . LEU A 1 321 ? -8.622 -14.641 -15.585 1.00 95.69 321 LEU A CA 1
ATOM 2387 C C . LEU A 1 321 ? -9.820 -14.415 -16.523 1.00 95.69 321 LEU A C 1
ATOM 2389 O O . LEU A 1 321 ? -10.459 -13.365 -16.445 1.00 95.69 321 LEU A O 1
ATOM 2393 N N . SER A 1 322 ? -10.191 -15.398 -17.349 1.00 96.12 322 SER A N 1
ATOM 2394 C CA . SER A 1 322 ? -11.434 -15.343 -18.138 1.00 96.12 322 SER A CA 1
ATOM 2395 C C . SER A 1 322 ? -12.683 -15.116 -17.268 1.00 96.12 322 SER A C 1
ATOM 2397 O O . SER A 1 322 ? -13.602 -14.390 -17.650 1.00 96.12 322 SER A O 1
ATOM 2399 N N . ASP A 1 323 ? -12.717 -15.697 -16.067 1.00 96.56 323 ASP A N 1
ATOM 2400 C CA . ASP A 1 323 ? -13.847 -15.595 -15.139 1.00 96.56 323 ASP A CA 1
ATOM 2401 C C . ASP A 1 323 ? -13.847 -14.250 -14.375 1.00 96.56 323 ASP A C 1
ATOM 2403 O O . ASP A 1 323 ? -14.905 -13.677 -14.088 1.00 96.56 323 ASP A O 1
ATOM 2407 N N . MET A 1 324 ? -12.659 -13.690 -14.113 1.00 97.44 324 MET A N 1
ATOM 2408 C CA . MET A 1 324 ? -12.475 -12.311 -13.644 1.00 97.44 324 MET A CA 1
ATOM 2409 C C . MET A 1 324 ? -12.896 -11.280 -14.704 1.00 97.44 324 MET A C 1
ATOM 2411 O O . MET A 1 324 ? -13.598 -10.318 -14.384 1.00 97.44 324 MET A O 1
ATOM 2415 N N . MET A 1 325 ? -12.523 -11.488 -15.971 1.00 97.69 325 MET A N 1
ATOM 2416 C CA . MET A 1 325 ? -12.850 -10.578 -17.071 1.00 97.69 325 MET A CA 1
ATOM 2417 C C . MET A 1 325 ? -14.358 -10.526 -17.329 1.00 97.69 325 MET A C 1
ATOM 2419 O O . MET A 1 325 ? -14.917 -9.431 -17.392 1.00 97.69 325 MET A O 1
ATOM 2423 N N . ALA A 1 326 ? -15.037 -11.677 -17.346 1.00 97.88 326 ALA A N 1
ATOM 2424 C CA . ALA A 1 326 ? -16.497 -11.749 -17.455 1.00 97.88 326 ALA A CA 1
ATOM 2425 C C . ALA A 1 326 ? -17.226 -10.984 -16.336 1.00 97.88 326 ALA A C 1
ATOM 2427 O O . ALA A 1 326 ? -18.273 -10.377 -16.567 1.00 97.88 326 ALA A O 1
ATOM 2428 N N . PHE A 1 327 ? -16.665 -10.969 -15.123 1.00 98.12 327 PHE A N 1
ATOM 2429 C CA . PHE A 1 327 ? -17.203 -10.197 -14.003 1.00 98.12 327 PHE A CA 1
ATOM 2430 C C . PHE A 1 327 ? -17.027 -8.684 -14.193 1.00 98.12 327 PHE A C 1
ATOM 2432 O O . PHE A 1 327 ? -17.982 -7.931 -13.985 1.00 98.12 327 PHE A O 1
ATOM 2439 N N . CYS A 1 328 ? -15.852 -8.227 -14.631 1.00 98.19 328 CYS A N 1
ATOM 2440 C CA . CYS A 1 328 ? -15.638 -6.816 -14.958 1.00 98.19 328 CYS A CA 1
ATOM 2441 C C . CYS A 1 328 ? -16.538 -6.363 -16.121 1.00 98.19 328 CYS A C 1
ATOM 2443 O O . CYS A 1 328 ? -17.177 -5.315 -16.020 1.00 98.19 328 CYS A O 1
ATOM 2445 N N . GLU A 1 329 ? -16.699 -7.188 -17.160 1.00 97.88 329 GLU A N 1
ATOM 2446 C CA . GLU A 1 329 ? -17.631 -6.921 -18.262 1.00 97.88 329 GLU A CA 1
ATOM 2447 C C . GLU A 1 329 ? -19.107 -6.867 -17.808 1.00 97.88 329 GLU A C 1
ATOM 2449 O O . GLU A 1 329 ? -19.882 -6.054 -18.321 1.00 97.88 329 GLU A O 1
ATOM 2454 N N . GLU A 1 330 ? -19.521 -7.671 -16.819 1.00 96.88 330 GLU A N 1
ATOM 2455 C CA . GLU A 1 330 ? -20.869 -7.607 -16.222 1.00 96.88 330 GLU A CA 1
ATOM 2456 C C . GLU A 1 330 ? -21.099 -6.291 -15.450 1.00 96.88 330 GLU A C 1
ATOM 2458 O O . GLU A 1 330 ? -22.168 -5.672 -15.540 1.00 96.88 330 GLU A O 1
ATOM 2463 N N . LYS A 1 331 ? -20.105 -5.847 -14.668 1.00 97.25 331 LYS A N 1
ATOM 2464 C CA . LYS A 1 331 ? -20.246 -4.668 -13.799 1.00 97.25 331 LYS A CA 1
ATOM 2465 C C . LYS A 1 331 ? -20.046 -3.348 -14.534 1.00 97.25 331 LYS A C 1
ATOM 2467 O O . LYS A 1 331 ? -20.800 -2.413 -14.265 1.00 97.25 331 LYS A O 1
ATOM 2472 N N . PHE A 1 332 ? -19.080 -3.273 -15.445 1.00 96.56 332 PHE A N 1
ATOM 2473 C CA . PHE A 1 332 ? -18.587 -2.017 -16.027 1.00 96.56 332 PHE A CA 1
ATOM 2474 C C . PHE A 1 332 ? -18.833 -1.903 -17.542 1.00 96.56 332 PHE A C 1
ATOM 2476 O O . PHE A 1 332 ? -18.707 -0.812 -18.093 1.00 96.56 332 PHE A O 1
ATOM 2483 N N . GLY A 1 333 ? -19.265 -2.987 -18.197 1.00 95.62 333 GLY A N 1
ATOM 2484 C CA . GLY A 1 333 ? -19.408 -3.082 -19.654 1.00 95.62 333 GLY A CA 1
ATOM 2485 C C . GLY A 1 333 ? -18.153 -3.646 -20.327 1.00 95.62 333 GLY A C 1
ATOM 2486 O O . GLY A 1 333 ? -17.121 -3.800 -19.676 1.00 95.62 333 GLY A O 1
ATOM 2487 N N . ALA A 1 334 ? -18.265 -3.964 -21.620 1.00 95.81 334 ALA A N 1
ATOM 2488 C CA . ALA A 1 334 ? -17.260 -4.668 -22.422 1.00 95.81 334 ALA A CA 1
ATOM 2489 C C . ALA A 1 334 ? -15.797 -4.226 -22.204 1.00 95.81 334 ALA A C 1
ATOM 2491 O O . ALA A 1 334 ? -15.515 -3.049 -21.939 1.00 95.81 334 ALA A O 1
ATOM 2492 N N . TYR A 1 335 ? -14.870 -5.178 -22.360 1.00 96.88 335 TYR A N 1
ATOM 2493 C CA . TYR A 1 335 ? -13.431 -4.940 -22.230 1.00 96.88 335 TYR A CA 1
ATOM 2494 C C . TYR A 1 335 ? -12.976 -3.781 -23.142 1.00 96.88 335 TYR A C 1
ATOM 2496 O O . TYR A 1 335 ? -13.385 -3.756 -24.303 1.00 96.88 335 TYR A O 1
ATOM 2504 N N . PRO A 1 336 ? -12.151 -2.811 -22.688 1.00 95.25 336 PRO A N 1
ATOM 2505 C CA . PRO A 1 336 ? -11.894 -1.602 -23.488 1.00 95.25 336 PRO A CA 1
ATOM 2506 C C . PRO A 1 336 ? -10.956 -1.770 -24.698 1.00 95.25 336 PRO A C 1
ATOM 2508 O O . PRO A 1 336 ? -10.901 -0.875 -25.547 1.00 95.25 336 PRO A O 1
ATOM 2511 N N . TYR A 1 337 ? -10.254 -2.904 -24.812 1.00 94.69 337 TYR A N 1
ATOM 2512 C CA . TYR A 1 337 ? -9.273 -3.188 -25.873 1.00 94.69 337 TYR A CA 1
ATOM 2513 C C . TYR A 1 337 ? -9.627 -4.472 -26.678 1.00 94.69 337 TYR A C 1
ATOM 2515 O O . TYR A 1 337 ? -8.806 -5.383 -26.775 1.00 94.69 337 TYR A O 1
ATOM 2523 N N . PRO A 1 338 ? -10.859 -4.607 -27.229 1.00 90.75 338 PRO A N 1
ATOM 2524 C CA . PRO A 1 338 ? -11.390 -5.876 -27.752 1.00 90.75 338 PRO A CA 1
ATOM 2525 C C . PRO A 1 338 ? -10.717 -6.408 -29.028 1.00 90.75 338 PRO A C 1
ATOM 2527 O O . PRO A 1 338 ? -10.820 -7.598 -29.301 1.00 90.75 338 PRO A O 1
ATOM 2530 N N . ASP A 1 339 ? -10.045 -5.562 -29.812 1.00 90.88 339 ASP A N 1
ATOM 2531 C CA . ASP A 1 339 ? -9.311 -5.937 -31.032 1.00 90.88 339 ASP A CA 1
ATOM 2532 C C . ASP A 1 339 ? -7.787 -6.032 -30.823 1.00 90.88 339 ASP A C 1
ATOM 2534 O O . ASP A 1 339 ? -7.023 -6.075 -31.788 1.00 90.88 339 ASP A O 1
ATOM 2538 N N . GLU A 1 340 ? -7.344 -6.085 -29.562 1.00 93.69 340 GLU A N 1
ATOM 2539 C CA . GLU A 1 340 ? -5.934 -6.178 -29.177 1.00 93.69 340 GLU A CA 1
ATOM 2540 C C . GLU A 1 340 ? -5.648 -7.485 -28.410 1.00 93.69 340 GLU A C 1
ATOM 2542 O O . GLU A 1 340 ? -5.721 -8.570 -28.991 1.00 93.69 340 GLU A O 1
ATOM 2547 N N . LYS A 1 341 ? -5.277 -7.414 -27.126 1.00 94.69 341 LYS A N 1
ATOM 2548 C CA . LYS A 1 341 ? -4.982 -8.571 -26.260 1.00 94.69 341 LYS A CA 1
ATOM 2549 C C . LYS A 1 341 ? -5.169 -8.196 -24.786 1.00 94.69 341 LYS A C 1
ATOM 2551 O O . LYS A 1 341 ? -5.299 -7.018 -24.465 1.00 94.69 341 LYS A O 1
ATOM 2556 N N . TYR A 1 342 ? -5.076 -9.168 -23.884 1.00 97.56 342 TYR A N 1
ATOM 2557 C CA . TYR A 1 342 ? -4.758 -8.901 -22.474 1.00 97.56 342 TYR A CA 1
ATOM 2558 C C . TYR A 1 342 ? -3.852 -10.001 -21.892 1.00 97.56 342 TYR A C 1
ATOM 2560 O O . TYR A 1 342 ? -3.682 -11.054 -22.504 1.00 97.56 342 TYR A O 1
ATOM 2568 N N . GLY A 1 343 ? -3.260 -9.775 -20.720 1.00 95.62 343 GLY A N 1
ATOM 2569 C CA . GLY A 1 343 ? -2.512 -10.786 -19.974 1.00 95.62 343 GLY A CA 1
ATOM 2570 C C . GLY A 1 343 ? -1.415 -10.200 -19.089 1.00 95.62 343 GLY A C 1
ATOM 2571 O O . GLY A 1 343 ? -1.215 -8.986 -19.041 1.00 95.62 343 GLY A O 1
ATOM 2572 N N . MET A 1 344 ? -0.713 -11.094 -18.388 1.00 97.06 344 MET A N 1
ATOM 2573 C CA . MET A 1 344 ? 0.327 -10.754 -17.411 1.00 97.06 344 MET A CA 1
ATOM 2574 C C . MET A 1 344 ? 1.726 -10.999 -17.982 1.00 97.06 344 MET A C 1
ATOM 2576 O O . MET A 1 344 ? 2.019 -12.106 -18.431 1.00 97.06 344 MET A O 1
ATOM 2580 N N . ALA A 1 345 ? 2.609 -10.006 -17.920 1.00 97.56 345 ALA A N 1
ATOM 2581 C CA . ALA A 1 345 ? 4.034 -10.148 -18.207 1.00 97.56 345 ALA A CA 1
ATOM 2582 C C . ALA A 1 345 ? 4.825 -10.168 -16.892 1.00 97.56 345 ALA A C 1
ATOM 2584 O O . ALA A 1 345 ? 4.782 -9.200 -16.130 1.00 97.56 345 ALA A O 1
ATOM 2585 N N . LEU A 1 346 ? 5.529 -11.267 -16.601 1.00 96.44 346 LEU A N 1
ATOM 2586 C CA . LEU A 1 346 ? 6.280 -11.384 -15.349 1.00 96.44 346 LEU A CA 1
ATOM 2587 C C . LEU A 1 346 ? 7.530 -10.501 -15.357 1.00 96.44 346 LEU A C 1
ATOM 2589 O O . LEU A 1 346 ? 8.276 -10.475 -16.338 1.00 96.44 346 LEU A O 1
ATOM 2593 N N . PHE A 1 347 ? 7.778 -9.804 -14.248 1.00 91.44 347 PHE A N 1
ATOM 2594 C CA . PHE A 1 347 ? 8.984 -8.995 -14.053 1.00 91.44 347 PHE A CA 1
ATOM 2595 C C . PHE A 1 347 ? 9.471 -8.998 -12.594 1.00 91.44 347 PHE A C 1
ATOM 2597 O O . PHE A 1 347 ? 8.746 -9.387 -11.677 1.00 91.44 347 PHE A O 1
ATOM 2604 N N . GLU A 1 348 ? 10.722 -8.585 -12.372 1.00 87.12 348 GLU A N 1
ATOM 2605 C CA . GLU A 1 348 ? 11.349 -8.551 -11.041 1.00 87.12 348 GLU A CA 1
ATOM 2606 C C . GLU A 1 348 ? 11.096 -7.211 -10.326 1.00 87.12 348 GLU A C 1
ATOM 2608 O O . GLU A 1 348 ? 11.907 -6.275 -10.408 1.00 87.12 348 GLU A O 1
ATOM 2613 N N . TRP A 1 349 ? 9.968 -7.158 -9.610 1.00 82.50 349 TRP A N 1
ATOM 2614 C CA . TRP A 1 349 ? 9.565 -6.114 -8.660 1.00 82.50 349 TRP A CA 1
ATOM 2615 C C . TRP A 1 349 ? 8.658 -6.689 -7.560 1.00 82.50 349 TRP A C 1
ATOM 2617 O O . TRP A 1 349 ? 7.986 -7.694 -7.779 1.00 82.50 349 TRP A O 1
ATOM 2627 N N . GLU A 1 350 ? 8.604 -6.023 -6.402 1.00 73.50 350 GLU A N 1
ATOM 2628 C CA . GLU A 1 350 ? 7.764 -6.360 -5.232 1.00 73.50 350 GLU A CA 1
ATOM 2629 C C . GLU A 1 350 ? 6.290 -5.888 -5.393 1.00 73.50 350 GLU A C 1
ATOM 2631 O O . GLU A 1 350 ? 5.548 -5.786 -4.419 1.00 73.50 350 GLU A O 1
ATOM 2636 N N . GLY A 1 351 ? 5.858 -5.549 -6.614 1.00 84.06 351 GLY A N 1
ATOM 2637 C CA . GLY A 1 351 ? 4.532 -4.998 -6.924 1.00 84.06 351 GLY A CA 1
ATOM 2638 C C . GLY A 1 351 ? 4.011 -5.424 -8.302 1.00 84.06 351 GLY A C 1
ATOM 2639 O O . GLY A 1 351 ? 4.585 -6.299 -8.953 1.00 84.06 351 GLY A O 1
ATOM 2640 N N . ALA A 1 352 ? 2.916 -4.810 -8.746 1.00 91.25 352 ALA A N 1
ATOM 2641 C CA . ALA A 1 352 ? 2.354 -4.956 -10.089 1.00 91.25 352 ALA A CA 1
ATOM 2642 C C . ALA A 1 352 ? 1.944 -3.574 -10.638 1.00 91.25 352 ALA A C 1
ATOM 2644 O O . ALA A 1 352 ? 1.837 -2.619 -9.867 1.00 91.25 352 ALA A O 1
ATOM 2645 N N . MET A 1 353 ? 1.844 -3.459 -11.964 1.00 93.81 353 MET A N 1
ATOM 2646 C CA . MET A 1 353 ? 1.638 -2.195 -12.678 1.00 93.81 353 MET A CA 1
ATOM 2647 C C . MET A 1 353 ? 0.652 -2.371 -13.835 1.00 93.81 353 MET A C 1
ATOM 2649 O O . MET A 1 353 ? 0.820 -3.259 -14.683 1.00 93.81 353 MET A O 1
ATOM 2653 N N . GLU A 1 354 ? -0.315 -1.459 -13.930 1.00 95.31 354 GLU A N 1
ATOM 2654 C CA . GLU A 1 354 ? -1.563 -1.655 -14.672 1.00 95.31 354 GLU A CA 1
ATOM 2655 C C . GLU A 1 354 ? -1.474 -1.573 -16.212 1.00 95.31 354 GLU A C 1
ATOM 2657 O O . GLU A 1 354 ? -2.502 -1.557 -16.896 1.00 95.31 354 GLU A O 1
ATOM 2662 N N . HIS A 1 355 ? -0.257 -1.543 -16.769 1.00 96.81 355 HIS A N 1
ATOM 2663 C CA . HIS A 1 355 ? 0.068 -1.345 -18.187 1.00 96.81 355 HIS A CA 1
ATOM 2664 C C . HIS A 1 355 ? -0.980 -1.953 -19.167 1.00 96.81 355 HIS A C 1
ATOM 2666 O O . HIS A 1 355 ? -1.193 -3.172 -19.171 1.00 96.81 355 HIS A O 1
ATOM 2672 N N . PRO A 1 356 ? -1.645 -1.139 -20.020 1.00 96.19 356 PRO A N 1
ATOM 2673 C CA . PRO A 1 356 ? -2.738 -1.573 -20.889 1.00 96.19 356 PRO A CA 1
ATOM 2674 C C . PRO A 1 356 ? -2.377 -2.772 -21.761 1.00 96.19 356 PRO A C 1
ATOM 2676 O O . PRO A 1 356 ? -1.315 -2.787 -22.390 1.00 96.19 356 PRO A O 1
ATOM 2679 N N . THR A 1 357 ? -3.272 -3.764 -21.824 1.00 96.81 357 THR A N 1
ATOM 2680 C CA . THR A 1 357 ? -3.133 -5.036 -22.576 1.00 96.81 357 THR A CA 1
ATOM 2681 C C . THR A 1 357 ? -1.979 -5.966 -22.159 1.00 96.81 357 THR A C 1
ATOM 2683 O O . THR A 1 357 ? -1.858 -7.061 -22.711 1.00 96.81 357 THR A O 1
ATOM 2686 N N . ALA A 1 358 ? -1.101 -5.546 -21.246 1.00 96.12 358 ALA A N 1
ATOM 2687 C CA . ALA A 1 358 ? 0.139 -6.244 -20.906 1.00 96.12 358 ALA A CA 1
ATOM 2688 C C . ALA A 1 358 ? 0.612 -5.852 -19.494 1.00 96.12 358 ALA A C 1
ATOM 2690 O O . ALA A 1 358 ? 1.712 -5.327 -19.319 1.00 96.12 358 ALA A O 1
ATOM 2691 N N . THR A 1 359 ? -0.242 -6.085 -18.494 1.00 97.00 359 THR A N 1
ATOM 2692 C CA . THR A 1 359 ? 0.034 -5.797 -17.080 1.00 97.00 359 THR A CA 1
ATOM 2693 C C . THR A 1 359 ? 1.385 -6.380 -16.670 1.00 97.00 359 THR A C 1
ATOM 2695 O O . THR A 1 359 ? 1.639 -7.569 -16.876 1.00 97.00 359 THR A O 1
ATOM 2698 N N . SER A 1 360 ? 2.242 -5.576 -16.039 1.00 96.44 360 SER A N 1
ATOM 2699 C CA . SER A 1 360 ? 3.504 -6.078 -15.488 1.00 96.44 360 SER A CA 1
ATOM 2700 C C . SER A 1 360 ? 3.255 -6.619 -14.085 1.00 96.44 360 SER A C 1
ATOM 2702 O O . SER A 1 360 ? 2.842 -5.879 -13.195 1.00 96.44 360 SER A O 1
ATOM 2704 N N . TYR A 1 361 ? 3.488 -7.914 -13.882 1.00 95.62 361 TYR A N 1
ATOM 2705 C CA . TYR A 1 361 ? 3.109 -8.634 -12.666 1.00 95.62 361 TYR A CA 1
ATOM 2706 C C . TYR A 1 361 ? 4.353 -9.188 -11.962 1.00 95.62 361 TYR A C 1
ATOM 2708 O O . TYR A 1 361 ? 5.150 -9.903 -12.572 1.00 95.62 361 TYR A O 1
ATOM 2716 N N . GLY A 1 362 ? 4.554 -8.841 -10.689 1.00 93.88 362 GLY A N 1
ATOM 2717 C CA . GLY A 1 362 ? 5.731 -9.266 -9.932 1.00 93.88 362 GLY A CA 1
ATOM 2718 C C . GLY A 1 362 ? 5.851 -10.791 -9.857 1.00 93.88 362 GLY A C 1
ATOM 2719 O O . GLY A 1 362 ? 4.959 -11.462 -9.342 1.00 93.88 362 GLY A O 1
ATOM 2720 N N . SER A 1 363 ? 6.974 -11.343 -10.324 1.00 93.31 363 SER A N 1
ATOM 2721 C CA . SER A 1 363 ? 7.250 -12.793 -10.364 1.00 93.31 363 SER A CA 1
ATOM 2722 C C . SER A 1 363 ? 7.022 -13.494 -9.019 1.00 93.31 363 SER A C 1
ATOM 2724 O O . SER A 1 363 ? 6.440 -14.571 -8.957 1.00 93.31 363 SER A O 1
ATOM 2726 N N . HIS A 1 364 ? 7.411 -12.835 -7.928 1.00 90.62 364 HIS A N 1
ATOM 2727 C CA . HIS A 1 364 ? 7.261 -13.280 -6.541 1.00 90.62 364 HIS A CA 1
ATOM 2728 C C . HIS A 1 364 ? 5.804 -13.455 -6.046 1.00 90.62 364 HIS A C 1
ATOM 2730 O O . HIS A 1 364 ? 5.599 -14.046 -4.979 1.00 90.62 364 HIS A O 1
ATOM 2736 N N . PHE A 1 365 ? 4.800 -12.957 -6.780 1.00 92.81 365 PHE A N 1
ATOM 2737 C CA . PHE A 1 365 ? 3.387 -13.247 -6.513 1.00 92.81 365 PHE A CA 1
ATOM 2738 C C . PHE A 1 365 ? 2.942 -14.601 -7.086 1.00 92.81 365 PHE A C 1
ATOM 2740 O O . PHE A 1 365 ? 1.967 -15.165 -6.595 1.00 92.81 365 PHE A O 1
ATOM 2747 N N . VAL A 1 366 ? 3.656 -15.154 -8.071 1.00 94.38 366 VAL A N 1
ATOM 2748 C CA . VAL A 1 366 ? 3.346 -16.468 -8.649 1.00 94.38 366 VAL A CA 1
ATOM 2749 C C . VAL A 1 366 ? 3.700 -17.581 -7.655 1.00 94.38 366 VAL A C 1
ATOM 2751 O O . VAL A 1 366 ? 4.805 -17.628 -7.109 1.00 94.38 366 VAL A O 1
ATOM 2754 N N . ARG A 1 367 ? 2.729 -18.456 -7.380 1.00 92.44 367 ARG A N 1
ATOM 2755 C CA . ARG A 1 367 ? 2.745 -19.476 -6.316 1.00 92.44 367 ARG A CA 1
ATOM 2756 C C . ARG A 1 367 ? 1.951 -20.750 -6.620 1.00 92.44 367 ARG A C 1
ATOM 2758 O O . ARG A 1 367 ? 2.165 -21.744 -5.928 1.00 92.44 367 ARG A O 1
ATOM 2765 N N . GLY A 1 368 ? 1.026 -20.715 -7.575 1.00 94.56 368 GLY A N 1
ATOM 2766 C CA . GLY A 1 368 ? 0.129 -21.820 -7.909 1.00 94.56 368 GLY A CA 1
ATOM 2767 C C . GLY A 1 368 ? -0.908 -22.128 -6.827 1.00 94.56 368 GLY A C 1
ATOM 2768 O O . GLY A 1 368 ? -1.222 -23.296 -6.589 1.00 94.56 368 GLY A O 1
ATOM 2769 N N . ASP A 1 369 ? -1.404 -21.104 -6.122 1.00 91.19 369 ASP A N 1
ATOM 2770 C CA . ASP A 1 369 ? -2.380 -21.265 -5.033 1.00 91.19 369 ASP A CA 1
ATOM 2771 C C . ASP A 1 369 ? -3.424 -20.138 -4.887 1.00 91.19 369 ASP A C 1
ATOM 2773 O O . ASP A 1 369 ? -4.106 -20.070 -3.858 1.00 91.19 369 ASP A O 1
ATOM 2777 N N . HIS A 1 370 ? -3.585 -19.275 -5.902 1.00 89.94 370 HIS A N 1
ATOM 2778 C CA . HIS A 1 370 ? -4.551 -18.160 -5.961 1.00 89.94 370 HIS A CA 1
ATOM 2779 C C . HIS A 1 370 ? -4.448 -17.154 -4.801 1.00 89.94 370 HIS A C 1
ATOM 2781 O O . HIS A 1 370 ? -5.344 -16.338 -4.565 1.00 89.94 370 HIS A O 1
ATOM 2787 N N . PHE A 1 371 ? -3.353 -17.170 -4.035 1.00 87.62 371 PHE A N 1
ATOM 2788 C CA . PHE A 1 371 ? -3.216 -16.322 -2.848 1.00 87.62 371 PHE A CA 1
ATOM 2789 C C . PHE A 1 371 ? -3.192 -14.821 -3.180 1.00 87.62 371 PHE A C 1
ATOM 2791 O O . PHE A 1 371 ? -3.542 -14.000 -2.328 1.00 87.62 371 PHE A O 1
ATOM 2798 N N . PHE A 1 372 ? -2.802 -14.472 -4.407 1.00 89.88 372 PHE A N 1
ATOM 2799 C CA . PHE A 1 372 ? -2.695 -13.104 -4.915 1.00 89.88 372 PHE A CA 1
ATOM 2800 C C . PHE A 1 372 ? -3.724 -12.769 -6.018 1.00 89.88 372 PHE A C 1
ATOM 2802 O O . PHE A 1 372 ? -3.577 -11.762 -6.709 1.00 89.88 372 PHE A O 1
ATOM 2809 N N . ASP A 1 373 ? -4.815 -13.542 -6.112 1.00 91.75 373 ASP A N 1
ATOM 2810 C CA . ASP A 1 373 ? -5.993 -13.295 -6.971 1.00 91.75 373 ASP A CA 1
ATOM 2811 C C . ASP A 1 373 ? -6.496 -11.839 -6.929 1.00 91.75 373 ASP A C 1
ATOM 2813 O O . ASP A 1 373 ? -6.975 -11.300 -7.924 1.00 91.75 373 ASP A O 1
ATOM 2817 N N . THR A 1 374 ? -6.420 -11.175 -5.769 1.00 89.75 374 THR A N 1
ATOM 2818 C CA . THR A 1 374 ? -6.849 -9.775 -5.656 1.00 89.75 374 THR A CA 1
ATOM 2819 C C . THR A 1 374 ? -5.916 -8.792 -6.342 1.00 89.75 374 THR A C 1
ATOM 2821 O O . THR A 1 374 ? -6.406 -7.767 -6.792 1.00 89.75 374 THR A O 1
ATOM 2824 N N . ILE A 1 375 ? -4.628 -9.105 -6.498 1.00 92.69 375 ILE A N 1
ATOM 2825 C CA . ILE A 1 375 ? -3.720 -8.294 -7.319 1.00 92.69 375 ILE A CA 1
ATOM 2826 C C . ILE A 1 375 ? -4.087 -8.488 -8.795 1.00 92.69 375 ILE A C 1
ATOM 2828 O O . ILE A 1 375 ? -4.286 -7.508 -9.496 1.00 92.69 375 ILE A O 1
ATOM 2832 N N . VAL A 1 376 ? -4.310 -9.732 -9.245 1.00 95.56 376 VAL A N 1
ATOM 2833 C CA . VAL A 1 376 ? -4.783 -10.029 -10.617 1.00 95.56 376 VAL A CA 1
ATOM 2834 C C . VAL A 1 376 ? -6.055 -9.229 -10.946 1.00 95.56 376 VAL A C 1
ATOM 2836 O O . VAL A 1 376 ? -6.141 -8.606 -12.002 1.00 95.56 376 VAL A O 1
ATOM 2839 N N . MET A 1 377 ? -7.009 -9.170 -10.010 1.00 97.00 377 MET A N 1
ATOM 2840 C CA . MET A 1 377 ? -8.225 -8.357 -10.138 1.00 97.00 377 MET A CA 1
ATOM 2841 C C . MET A 1 377 ? -7.964 -6.838 -10.102 1.00 97.00 377 MET A C 1
ATOM 2843 O O . MET A 1 377 ? -8.632 -6.100 -10.826 1.00 97.00 377 MET A O 1
ATOM 2847 N N . HIS A 1 378 ? -7.019 -6.360 -9.287 1.00 97.38 378 HIS A N 1
ATOM 2848 C CA . HIS A 1 378 ? -6.636 -4.945 -9.203 1.00 97.38 378 HIS A CA 1
ATOM 2849 C C . HIS A 1 378 ? -6.161 -4.446 -10.579 1.00 97.38 378 HIS A C 1
ATOM 2851 O O . HIS A 1 378 ? -6.813 -3.593 -11.188 1.00 97.38 378 HIS A O 1
ATOM 2857 N N . GLU A 1 379 ? -5.137 -5.094 -11.140 1.00 96.94 379 GLU A N 1
ATOM 2858 C CA . GLU A 1 379 ? -4.543 -4.745 -12.440 1.00 96.94 379 GLU A CA 1
ATOM 2859 C C . GLU A 1 379 ? -5.510 -4.904 -13.627 1.00 96.94 379 GLU A C 1
ATOM 2861 O O . GLU A 1 379 ? -5.496 -4.117 -14.582 1.00 96.94 379 GLU A O 1
ATOM 2866 N N . LEU A 1 380 ? -6.386 -5.914 -13.570 1.00 98.00 380 LEU A N 1
ATOM 2867 C CA . LEU A 1 380 ? -7.452 -6.106 -14.553 1.00 98.00 380 LEU A CA 1
ATOM 2868 C C . LEU A 1 380 ? -8.494 -4.982 -14.478 1.00 98.00 380 LEU A C 1
ATOM 2870 O O . LEU A 1 380 ? -8.993 -4.529 -15.507 1.00 98.00 380 LEU A O 1
ATOM 2874 N N . SER A 1 381 ? -8.851 -4.520 -13.280 1.00 97.88 381 SER A N 1
ATOM 2875 C CA . SER A 1 381 ? -9.868 -3.478 -13.123 1.00 97.88 381 SER A CA 1
ATOM 2876 C C . SER A 1 381 ? -9.401 -2.109 -13.636 1.00 97.88 381 SER A C 1
ATOM 2878 O O . SER A 1 381 ? -10.211 -1.357 -14.189 1.00 97.88 381 SER A O 1
ATOM 2880 N N . HIS A 1 382 ? -8.096 -1.825 -13.567 1.00 98.06 382 HIS A N 1
ATOM 2881 C CA . HIS A 1 382 ? -7.500 -0.611 -14.127 1.00 98.06 382 HIS A CA 1
ATOM 2882 C C . HIS A 1 382 ? -7.654 -0.487 -15.645 1.00 98.06 382 HIS A C 1
ATOM 2884 O O . HIS A 1 382 ? -7.746 0.628 -16.163 1.00 98.06 382 HIS A O 1
ATOM 2890 N N . GLN A 1 383 ? -7.801 -1.608 -16.365 1.00 97.69 383 GLN A N 1
ATOM 2891 C CA . GLN A 1 383 ? -8.094 -1.594 -17.804 1.00 97.69 383 GLN A CA 1
ATOM 2892 C C . GLN A 1 383 ? -9.345 -0.742 -18.110 1.00 97.69 383 GLN A C 1
ATOM 2894 O O . GLN A 1 383 ? -9.396 -0.069 -19.139 1.00 97.69 383 GLN A O 1
ATOM 2899 N N . TRP A 1 384 ? -10.304 -0.690 -17.173 1.00 97.75 384 TRP A N 1
ATOM 2900 C CA . TRP A 1 384 ? -11.397 0.283 -17.140 1.00 97.75 384 TRP A CA 1
ATOM 2901 C C . TRP A 1 384 ? -11.010 1.568 -16.377 1.00 97.75 384 TRP A C 1
ATOM 2903 O O . TRP A 1 384 ? -11.104 2.655 -16.950 1.00 97.75 384 TRP A O 1
ATOM 2913 N N . PHE A 1 385 ? -10.579 1.458 -15.114 1.00 96.69 385 PHE A N 1
ATOM 2914 C CA . PHE A 1 385 ? -10.375 2.584 -14.182 1.00 96.69 385 PHE A CA 1
ATOM 2915 C C . PHE A 1 385 ? -8.889 2.943 -13.988 1.00 96.69 385 PHE A C 1
ATOM 2917 O O . PHE A 1 385 ? -8.234 2.495 -13.049 1.00 96.69 385 PHE A O 1
ATOM 2924 N N . GLY A 1 386 ? -8.354 3.758 -14.890 1.00 93.31 386 GLY A N 1
ATOM 2925 C CA . GLY A 1 386 ? -6.937 4.120 -14.969 1.00 93.31 386 GLY A CA 1
ATOM 2926 C C . GLY A 1 386 ? -6.480 4.180 -16.421 1.00 93.31 386 GLY A C 1
ATOM 2927 O O . GLY A 1 386 ? -5.946 5.193 -16.862 1.00 93.31 386 GLY A O 1
ATOM 2928 N N . ASN A 1 387 ? -6.812 3.159 -17.210 1.00 95.25 387 ASN A N 1
ATOM 2929 C CA . ASN A 1 387 ? -6.335 3.029 -18.588 1.00 95.25 387 ASN A CA 1
ATOM 2930 C C . ASN A 1 387 ? -7.328 3.658 -19.583 1.00 95.25 387 ASN A C 1
ATOM 2932 O O . ASN A 1 387 ? -6.983 4.569 -20.348 1.00 95.25 387 ASN A O 1
ATOM 2936 N N . LYS A 1 388 ? -8.596 3.212 -19.545 1.00 94.88 388 LYS A N 1
ATOM 2937 C CA . LYS A 1 388 ? -9.666 3.770 -20.386 1.00 94.88 388 LYS A CA 1
ATOM 2938 C C . LYS A 1 388 ? -10.054 5.176 -19.933 1.00 94.88 388 LYS A C 1
ATOM 2940 O O . LYS A 1 388 ? -10.037 6.089 -20.750 1.00 94.88 388 LYS A O 1
ATOM 2945 N N . VAL A 1 389 ? -10.384 5.356 -18.656 1.00 94.56 389 VAL A N 1
ATOM 2946 C CA . VAL A 1 389 ? -10.546 6.684 -18.042 1.00 94.56 389 VAL A CA 1
ATOM 2947 C C . VAL A 1 389 ? -9.378 6.910 -17.084 1.00 94.56 389 VAL A C 1
ATOM 2949 O O . VAL A 1 389 ? -9.246 6.188 -16.103 1.00 94.56 389 VAL A O 1
ATOM 2952 N N . THR A 1 390 ? -8.495 7.857 -17.404 1.00 93.06 390 THR A N 1
ATOM 2953 C CA . THR A 1 390 ? -7.248 8.113 -16.651 1.00 93.06 390 THR A CA 1
ATOM 2954 C C . THR A 1 390 ? -7.369 9.389 -15.829 1.00 93.06 390 THR A C 1
ATOM 2956 O O . THR A 1 390 ? -7.873 10.387 -16.344 1.00 93.06 390 THR A O 1
ATOM 2959 N N . CYS A 1 391 ? -6.877 9.419 -14.590 1.00 91.75 391 CYS A N 1
ATOM 2960 C CA . CYS A 1 391 ? -6.765 10.668 -13.833 1.00 91.75 391 CYS A CA 1
ATOM 2961 C C . CYS A 1 391 ? -5.984 11.747 -14.622 1.00 91.75 391 CYS A C 1
ATOM 2963 O O . CYS A 1 391 ? -4.863 11.509 -15.068 1.00 91.75 391 CYS A O 1
ATOM 2965 N N . ALA A 1 392 ? -6.569 12.938 -14.798 1.00 88.19 392 ALA A N 1
ATOM 2966 C CA . ALA A 1 392 ? -5.949 14.025 -15.571 1.00 88.19 392 ALA A CA 1
ATOM 2967 C C . ALA A 1 392 ? -4.630 14.534 -14.966 1.00 88.19 392 ALA A C 1
ATOM 2969 O O . ALA A 1 392 ? -3.715 14.924 -15.690 1.00 88.19 392 ALA A O 1
ATOM 2970 N N . ASP A 1 393 ? -4.525 14.471 -13.641 1.00 85.56 393 ASP A N 1
ATOM 2971 C CA . ASP A 1 393 ? -3.289 14.607 -12.886 1.00 85.56 393 ASP A CA 1
ATOM 2972 C C . ASP A 1 393 ? -3.378 13.784 -11.588 1.00 85.56 393 ASP A C 1
ATOM 2974 O O . ASP A 1 393 ? -4.438 13.259 -11.222 1.00 85.56 393 ASP A O 1
ATOM 2978 N N . TRP A 1 394 ? -2.257 13.683 -10.874 1.00 86.88 394 TRP A N 1
ATOM 2979 C CA . TRP A 1 394 ? -2.136 12.864 -9.669 1.00 86.88 394 TRP A CA 1
ATOM 2980 C C . TRP A 1 394 ? -2.988 13.340 -8.482 1.00 86.88 394 TRP A C 1
ATOM 2982 O O . TRP A 1 394 ? -3.197 12.569 -7.550 1.00 86.88 394 TRP A O 1
ATOM 2992 N N . THR A 1 395 ? -3.581 14.542 -8.498 1.00 85.06 395 THR A N 1
ATOM 2993 C CA . THR A 1 395 ? -4.579 14.919 -7.476 1.00 85.06 395 THR A CA 1
ATOM 2994 C C . THR A 1 395 ? -5.861 14.095 -7.574 1.00 85.06 395 THR A C 1
ATOM 2996 O O . THR A 1 395 ? -6.566 13.910 -6.577 1.00 85.06 395 THR A O 1
ATOM 2999 N N . HIS A 1 396 ? -6.137 13.554 -8.763 1.00 90.81 396 HIS A N 1
ATOM 3000 C CA . HIS A 1 396 ? -7.307 12.743 -9.080 1.00 90.81 396 HIS A CA 1
ATOM 3001 C C . HIS A 1 396 ? -7.042 11.228 -9.044 1.00 90.81 396 HIS A C 1
ATOM 3003 O O . HIS A 1 396 ? -7.959 10.461 -9.326 1.00 90.81 396 HIS A O 1
ATOM 3009 N N . ILE A 1 397 ? -5.845 10.784 -8.641 1.00 92.44 397 ILE A N 1
ATOM 3010 C CA . ILE A 1 397 ? -5.398 9.373 -8.641 1.00 92.44 397 ILE A CA 1
ATOM 3011 C C . ILE A 1 397 ? -6.327 8.389 -7.903 1.00 92.44 397 ILE A C 1
ATOM 3013 O O . ILE A 1 397 ? -6.382 7.206 -8.233 1.00 92.44 397 ILE A O 1
ATOM 3017 N N . TRP A 1 398 ? -7.142 8.867 -6.954 1.00 94.56 398 TRP A N 1
ATOM 3018 C CA . TRP A 1 398 ? -8.165 8.046 -6.292 1.00 94.56 398 TRP A CA 1
ATOM 3019 C C . TRP A 1 398 ? -9.219 7.472 -7.265 1.00 94.56 398 TRP A C 1
ATOM 3021 O O . TRP A 1 398 ? -9.868 6.482 -6.925 1.00 94.56 398 TRP A O 1
ATOM 3031 N N . LEU A 1 399 ? -9.373 8.062 -8.459 1.00 96.00 399 LEU A N 1
ATOM 3032 C CA . LEU A 1 399 ? -10.207 7.547 -9.551 1.00 96.00 399 LEU A CA 1
ATOM 3033 C C . LEU A 1 399 ? -9.632 6.277 -10.204 1.00 96.00 399 LEU A C 1
ATOM 3035 O O . LEU A 1 399 ? -10.404 5.497 -10.753 1.00 96.00 399 LEU A O 1
ATOM 3039 N N . ASN A 1 400 ? -8.319 6.045 -10.110 1.00 95.12 400 ASN A N 1
ATOM 3040 C CA . ASN A 1 400 ? -7.694 4.785 -10.510 1.00 95.12 400 ASN A CA 1
ATOM 3041 C C . ASN A 1 400 ? -7.673 3.845 -9.287 1.00 95.12 400 ASN A C 1
ATOM 3043 O O . ASN A 1 400 ? -8.405 2.859 -9.202 1.00 95.12 400 ASN A O 1
ATOM 3047 N N . GLU A 1 401 ? -6.883 4.217 -8.277 1.00 94.69 401 GLU A N 1
ATOM 3048 C CA . GLU A 1 401 ? -6.461 3.339 -7.178 1.00 94.69 401 GLU A CA 1
ATOM 3049 C C . GLU A 1 401 ? -7.597 3.021 -6.193 1.00 94.69 401 GLU A C 1
ATOM 3051 O O . GLU A 1 401 ? -7.741 1.900 -5.692 1.00 94.69 401 GLU A O 1
ATOM 3056 N N . GLY A 1 402 ? -8.466 4.003 -5.934 1.00 96.12 402 GLY A N 1
ATOM 3057 C CA . GLY A 1 402 ? -9.656 3.825 -5.104 1.00 96.12 402 GLY A CA 1
ATOM 3058 C C . GLY A 1 402 ? -10.726 2.964 -5.780 1.00 96.12 402 GLY A C 1
ATOM 3059 O O . GLY A 1 402 ? -11.476 2.272 -5.088 1.00 96.12 402 GLY A O 1
ATOM 3060 N N . PHE A 1 403 ? -10.771 2.963 -7.116 1.00 98.19 403 PHE A N 1
ATOM 3061 C CA . PHE A 1 403 ? -11.621 2.065 -7.894 1.00 98.19 403 PHE A CA 1
ATOM 3062 C C . PHE A 1 403 ? -11.088 0.640 -7.873 1.00 98.19 403 PHE A C 1
ATOM 3064 O O . PHE A 1 403 ? -11.828 -0.253 -7.459 1.00 98.19 403 PHE A O 1
ATOM 3071 N N . ALA A 1 404 ? -9.821 0.421 -8.225 1.00 97.19 404 ALA A N 1
ATOM 3072 C CA . ALA A 1 404 ? -9.238 -0.919 -8.261 1.00 97.19 404 ALA A CA 1
ATOM 3073 C C . ALA A 1 404 ? -9.291 -1.616 -6.892 1.00 97.19 404 ALA A C 1
ATOM 3075 O O . ALA A 1 404 ? -9.798 -2.738 -6.765 1.00 97.19 404 ALA A O 1
ATOM 3076 N N . THR A 1 405 ? -8.955 -0.877 -5.827 1.00 96.50 405 THR A N 1
ATOM 3077 C CA . THR A 1 405 ? -9.127 -1.329 -4.436 1.00 96.50 405 THR A CA 1
ATOM 3078 C C . THR A 1 405 ? -10.584 -1.674 -4.095 1.00 96.50 405 THR A C 1
ATOM 3080 O O . THR A 1 405 ? -10.834 -2.525 -3.241 1.00 96.50 405 THR A O 1
ATOM 3083 N N . TYR A 1 406 ? -11.581 -1.050 -4.734 1.00 98.12 406 TYR A N 1
ATOM 3084 C CA . TYR A 1 406 ? -12.986 -1.418 -4.536 1.00 98.12 406 TYR A CA 1
ATOM 3085 C C . TYR A 1 406 ? -13.396 -2.660 -5.338 1.00 98.12 406 TYR A C 1
ATOM 3087 O O . TYR A 1 406 ? -14.146 -3.489 -4.815 1.00 98.12 406 TYR A O 1
ATOM 3095 N N . VAL A 1 407 ? -12.891 -2.835 -6.566 1.00 98.38 407 VAL A N 1
ATOM 3096 C CA . VAL A 1 407 ? -13.211 -4.004 -7.407 1.00 98.38 407 VAL A CA 1
ATOM 3097 C C . VAL A 1 407 ? -12.692 -5.304 -6.782 1.00 98.38 407 VAL A C 1
ATOM 3099 O O . VAL A 1 407 ? -13.428 -6.291 -6.780 1.00 98.38 407 VAL A O 1
ATOM 3102 N N . GLU A 1 408 ? -11.533 -5.296 -6.115 1.00 97.00 408 GLU A N 1
ATOM 3103 C CA . GLU A 1 408 ? -11.102 -6.389 -5.220 1.00 97.00 408 GLU A CA 1
ATOM 3104 C C . GLU A 1 408 ? -12.198 -6.806 -4.221 1.00 97.00 408 GLU A C 1
ATOM 3106 O O . GLU A 1 408 ? -12.498 -7.990 -4.043 1.00 97.00 408 GLU A O 1
ATOM 3111 N N . GLY A 1 409 ? -12.817 -5.823 -3.561 1.00 96.06 409 GLY A N 1
ATOM 3112 C CA . GLY A 1 409 ? -13.889 -6.040 -2.594 1.00 96.06 409 GLY A CA 1
ATOM 3113 C C . GLY A 1 409 ? -15.147 -6.626 -3.236 1.00 96.06 409 GLY A C 1
ATOM 3114 O O . GLY A 1 409 ? -15.794 -7.489 -2.641 1.00 96.06 409 GLY A O 1
ATOM 3115 N N . LEU A 1 410 ? -15.471 -6.201 -4.461 1.00 97.62 410 LEU A N 1
ATOM 3116 C CA . LEU A 1 410 ? -16.581 -6.739 -5.251 1.00 97.62 410 LEU A CA 1
ATOM 3117 C C . LEU A 1 410 ? -16.297 -8.170 -5.756 1.00 97.62 410 LEU A C 1
ATOM 3119 O O . LEU A 1 410 ? -17.207 -8.997 -5.770 1.00 97.62 410 LEU A O 1
ATOM 3123 N N . TRP A 1 411 ? -15.050 -8.508 -6.100 1.00 96.38 411 TRP A N 1
ATOM 3124 C CA . TRP A 1 411 ? -14.640 -9.880 -6.438 1.00 96.38 411 TRP A CA 1
ATOM 3125 C C . TRP A 1 411 ? -14.757 -10.811 -5.226 1.00 96.38 411 TRP A C 1
ATOM 3127 O O . TRP A 1 411 ? -15.334 -11.900 -5.306 1.00 96.38 411 TRP A O 1
ATOM 3137 N N . ARG A 1 412 ? -14.322 -10.341 -4.047 1.00 94.00 412 ARG A N 1
ATOM 3138 C CA . ARG A 1 412 ? -14.561 -11.048 -2.779 1.00 94.00 412 ARG A CA 1
ATOM 3139 C C . ARG A 1 412 ? -16.064 -11.170 -2.464 1.00 94.00 412 ARG A C 1
ATOM 3141 O O . ARG A 1 412 ? -16.462 -12.186 -1.896 1.00 94.00 412 ARG A O 1
ATOM 3148 N N . GLU A 1 413 ? -16.908 -10.212 -2.867 1.00 95.44 413 GLU A N 1
ATOM 3149 C CA . GLU A 1 413 ? -18.376 -10.330 -2.780 1.00 95.44 413 GLU A CA 1
ATOM 3150 C C . GLU A 1 413 ? -18.946 -11.406 -3.716 1.00 95.44 413 GLU A C 1
ATOM 3152 O O . GLU A 1 413 ? -19.775 -12.198 -3.266 1.00 95.44 413 GLU A O 1
ATOM 3157 N N . ARG A 1 414 ? -18.485 -11.490 -4.976 1.00 95.06 414 ARG A N 1
ATOM 3158 C CA . ARG A 1 414 ? -18.874 -12.558 -5.921 1.00 95.06 414 ARG A CA 1
ATOM 3159 C C . ARG A 1 414 ? -18.575 -13.939 -5.333 1.00 95.06 414 ARG A C 1
ATOM 3161 O O . ARG A 1 414 ? -19.452 -14.800 -5.313 1.00 95.06 414 ARG A O 1
ATOM 3168 N N . ASN A 1 415 ? -17.350 -14.137 -4.848 1.00 90.75 415 ASN A N 1
ATOM 3169 C CA . ASN A 1 415 ? -16.843 -15.473 -4.524 1.00 90.75 415 ASN A CA 1
ATOM 3170 C C . ASN A 1 415 ? -17.196 -15.937 -3.098 1.00 90.75 415 ASN A C 1
ATOM 3172 O O . ASN A 1 415 ? -17.369 -17.134 -2.872 1.00 90.75 415 ASN A O 1
ATOM 3176 N N . SER A 1 416 ? -17.347 -15.003 -2.148 1.00 91.25 416 SER A N 1
ATOM 3177 C CA . SER A 1 416 ? -17.554 -15.298 -0.716 1.00 91.25 416 SER A CA 1
ATOM 3178 C C . SER A 1 416 ? -18.714 -14.517 -0.069 1.00 91.25 416 SER A C 1
ATOM 3180 O O . SER A 1 416 ? -18.909 -14.571 1.148 1.00 91.25 416 SER A O 1
ATOM 3182 N N . GLY A 1 417 ? -19.519 -13.807 -0.865 1.00 92.88 417 GLY A N 1
ATOM 3183 C CA . GLY A 1 417 ? -20.733 -13.111 -0.433 1.00 92.88 417 GLY A CA 1
ATOM 3184 C C . GLY A 1 417 ? -20.506 -11.790 0.327 1.00 92.88 417 GLY A C 1
ATOM 3185 O O . GLY A 1 417 ? -19.372 -11.418 0.639 1.00 92.88 417 GLY A O 1
ATOM 3186 N N . PRO A 1 418 ? -21.588 -11.071 0.696 1.00 90.44 418 PRO A N 1
ATOM 3187 C CA . PRO A 1 418 ? -21.504 -9.707 1.244 1.00 90.44 418 PRO A CA 1
ATOM 3188 C C . PRO A 1 418 ? -20.688 -9.566 2.539 1.00 90.44 418 PRO A C 1
ATOM 3190 O O . PRO A 1 418 ? -20.112 -8.512 2.809 1.00 90.44 418 PRO A O 1
ATOM 3193 N N . ASN A 1 419 ? -20.579 -10.633 3.340 1.00 89.38 419 ASN A N 1
ATOM 3194 C CA . ASN A 1 419 ? -19.717 -10.633 4.525 1.00 89.38 419 ASN A CA 1
ATOM 3195 C C . ASN A 1 419 ? -18.228 -10.476 4.170 1.00 89.38 419 ASN A C 1
ATOM 3197 O O . ASN A 1 419 ? -17.491 -9.878 4.952 1.00 89.38 419 ASN A O 1
ATOM 3201 N N . ALA A 1 420 ? -17.776 -10.982 3.019 1.00 89.06 420 ALA A N 1
ATOM 3202 C CA . ALA A 1 420 ? -16.384 -10.863 2.598 1.00 89.06 420 ALA A CA 1
ATOM 3203 C C . ALA A 1 420 ? -16.034 -9.419 2.208 1.00 89.06 420 ALA A C 1
ATOM 3205 O O . ALA A 1 420 ? -15.038 -8.894 2.703 1.00 89.06 420 ALA A O 1
ATOM 3206 N N . LEU A 1 421 ? -16.901 -8.744 1.439 1.00 92.88 421 LEU A N 1
ATOM 3207 C CA . LEU A 1 421 ? -16.791 -7.304 1.162 1.00 92.88 421 LEU A CA 1
ATOM 3208 C C . LEU A 1 421 ? -16.767 -6.491 2.462 1.00 92.88 421 LEU A C 1
ATOM 3210 O O . LEU A 1 421 ? -15.863 -5.689 2.678 1.00 92.88 421 LEU A O 1
ATOM 3214 N N . LYS A 1 422 ? -17.709 -6.746 3.373 1.00 90.94 422 LYS A N 1
ATOM 3215 C CA . LYS A 1 422 ? -17.770 -6.092 4.688 1.00 90.94 422 LYS A CA 1
ATOM 3216 C C . LYS A 1 422 ? -16.473 -6.235 5.491 1.00 90.94 422 LYS A C 1
ATOM 3218 O O . LYS A 1 422 ? -16.011 -5.258 6.081 1.00 90.94 422 LYS A O 1
ATOM 3223 N N . TRP A 1 423 ? -15.877 -7.429 5.550 1.00 86.44 423 TRP A N 1
ATOM 3224 C CA . TRP A 1 423 ? -14.602 -7.630 6.253 1.00 86.44 423 TRP A CA 1
ATOM 3225 C C . TRP A 1 423 ? -13.427 -6.963 5.532 1.00 86.44 423 TRP A C 1
ATOM 3227 O O . TRP A 1 423 ? -12.595 -6.347 6.197 1.00 86.44 423 TRP A O 1
ATOM 3237 N N . PHE A 1 424 ? -13.400 -7.015 4.200 1.00 90.06 424 PHE A N 1
ATOM 3238 C CA . PHE A 1 424 ? -12.402 -6.362 3.354 1.00 90.06 424 PHE A CA 1
ATOM 3239 C C . PHE A 1 424 ? -12.393 -4.834 3.539 1.00 90.06 424 PHE A C 1
ATOM 3241 O O . PHE A 1 424 ? -11.353 -4.260 3.871 1.00 90.06 424 PHE A O 1
ATOM 3248 N N . MET A 1 425 ? -13.559 -4.183 3.447 1.00 92.69 425 MET A N 1
ATOM 3249 C CA . MET A 1 425 ? -13.704 -2.743 3.701 1.00 92.69 425 MET A CA 1
ATOM 3250 C C . MET A 1 425 ? -13.321 -2.392 5.147 1.00 92.69 425 MET A C 1
ATOM 3252 O O . MET A 1 425 ? -12.587 -1.433 5.405 1.00 92.69 425 MET A O 1
ATOM 3256 N N . LYS A 1 426 ? -13.764 -3.202 6.117 1.00 87.50 426 LYS A N 1
ATOM 3257 C CA . LYS A 1 426 ? -13.478 -2.974 7.539 1.00 87.50 426 LYS A CA 1
ATOM 3258 C C . LYS A 1 426 ? -11.995 -3.110 7.897 1.00 87.50 426 LYS A C 1
ATOM 3260 O O . LYS A 1 426 ? -11.522 -2.360 8.749 1.00 87.50 426 LYS A O 1
ATOM 3265 N N . ALA A 1 427 ? -11.256 -4.013 7.253 1.00 83.00 427 ALA A N 1
ATOM 3266 C CA . ALA A 1 427 ? -9.803 -4.114 7.417 1.00 83.00 427 ALA A CA 1
ATOM 3267 C C . ALA A 1 427 ? -9.085 -2.827 6.962 1.00 83.00 427 ALA A C 1
ATOM 3269 O O . ALA A 1 427 ? -8.095 -2.426 7.566 1.00 83.00 427 ALA A O 1
ATOM 3270 N N . ARG A 1 428 ? -9.650 -2.135 5.966 1.00 85.50 428 ARG A N 1
ATOM 3271 C CA . ARG A 1 428 ? -9.148 -0.886 5.373 1.00 85.50 428 ARG A CA 1
ATOM 3272 C C . ARG A 1 428 ? -9.626 0.396 6.103 1.00 85.50 428 ARG A C 1
ATOM 3274 O O . ARG A 1 428 ? -9.398 1.508 5.641 1.00 85.50 428 ARG A O 1
ATOM 3281 N N . SER A 1 429 ? -10.276 0.282 7.269 1.00 83.31 429 SER A N 1
ATOM 3282 C CA . SER A 1 429 ? -10.811 1.422 8.055 1.00 83.31 429 SER A CA 1
ATOM 3283 C C . SER A 1 429 ? -9.789 2.064 9.020 1.00 83.31 429 SER A C 1
ATOM 3285 O O . SER A 1 429 ? -10.011 2.102 10.235 1.00 83.31 429 SER A O 1
ATOM 3287 N N . ASN A 1 430 ? -8.647 2.558 8.524 1.00 71.88 430 ASN A N 1
ATOM 3288 C CA . ASN A 1 430 ? -7.585 3.120 9.377 1.00 71.88 430 ASN A CA 1
ATOM 3289 C C . ASN A 1 430 ? -7.698 4.644 9.609 1.00 71.88 430 ASN A C 1
ATOM 3291 O O . ASN A 1 430 ? -6.888 5.435 9.129 1.00 71.88 430 ASN A O 1
ATOM 3295 N N . PHE A 1 431 ? -8.633 5.046 10.471 1.00 67.75 431 PHE A N 1
ATOM 3296 C CA . PHE A 1 431 ? -8.843 6.446 10.883 1.00 67.75 431 PHE A CA 1
ATOM 3297 C C . PHE A 1 431 ? -7.629 7.165 11.506 1.00 67.75 431 PHE A C 1
ATOM 3299 O O . PHE A 1 431 ? -7.719 8.356 11.792 1.00 67.75 431 PHE A O 1
ATOM 3306 N N . THR A 1 432 ? -6.525 6.474 11.817 1.00 54.81 432 THR A N 1
ATOM 3307 C CA . THR A 1 432 ? -5.402 7.085 12.557 1.00 54.81 432 THR A CA 1
ATOM 3308 C C . THR A 1 432 ? -4.358 7.762 11.674 1.00 54.81 432 THR A C 1
ATOM 3310 O O . THR A 1 432 ? -3.472 8.420 12.216 1.00 54.81 432 THR A O 1
ATOM 3313 N N . TRP A 1 433 ? -4.430 7.583 10.350 1.00 50.69 433 TRP A N 1
ATOM 3314 C CA . TRP A 1 433 ? -3.449 8.110 9.386 1.00 50.69 433 TRP A CA 1
ATOM 3315 C C . TRP A 1 433 ? -4.031 9.218 8.485 1.00 50.69 433 TRP A C 1
ATOM 3317 O O . TRP A 1 433 ? -3.310 9.824 7.702 1.00 50.69 433 TRP A O 1
ATOM 3327 N N . TRP A 1 434 ? -5.326 9.520 8.607 1.00 66.75 434 TRP A N 1
ATOM 3328 C CA . TRP A 1 434 ? -6.074 10.378 7.680 1.00 66.75 434 TRP A CA 1
ATOM 3329 C C . TRP A 1 434 ? -6.078 11.867 8.072 1.00 66.75 434 TRP A C 1
ATOM 3331 O O . TRP A 1 434 ? -7.085 12.556 7.944 1.00 66.75 434 TRP A O 1
ATOM 3341 N N . ASP A 1 435 ? -4.926 12.385 8.506 1.00 66.38 435 ASP A N 1
ATOM 3342 C CA . ASP A 1 435 ? -4.730 13.804 8.863 1.00 66.38 435 ASP A CA 1
ATOM 3343 C C . ASP A 1 435 ? -4.797 14.757 7.632 1.00 66.38 435 ASP A C 1
ATOM 3345 O O . ASP A 1 435 ? -4.595 15.964 7.773 1.00 66.38 435 ASP A O 1
ATOM 3349 N N . THR A 1 436 ? -5.075 14.242 6.424 1.00 74.06 436 THR A N 1
ATOM 3350 C CA . THR A 1 436 ? -5.075 14.966 5.135 1.00 74.06 436 THR A CA 1
ATOM 3351 C C . THR A 1 436 ? -6.295 14.623 4.254 1.00 74.06 436 THR A C 1
ATOM 3353 O O . THR A 1 436 ? -6.904 13.564 4.441 1.00 74.06 436 THR A O 1
ATOM 3356 N N . PRO A 1 437 ? -6.693 15.503 3.309 1.00 83.19 437 PRO A N 1
ATOM 3357 C CA . PRO A 1 437 ? -7.755 15.219 2.339 1.00 83.19 437 PRO A CA 1
ATOM 3358 C C . PRO A 1 437 ? -7.377 14.103 1.356 1.00 83.19 437 PRO A C 1
ATOM 3360 O O . PRO A 1 437 ? -6.194 13.858 1.114 1.00 83.19 437 PRO A O 1
ATOM 3363 N N . LEU A 1 438 ? -8.396 13.452 0.784 1.00 87.31 438 LEU A N 1
ATOM 3364 C CA . LEU A 1 438 ? -8.255 12.425 -0.259 1.00 87.31 438 LEU A CA 1
ATOM 3365 C C . LEU A 1 438 ? -8.086 13.051 -1.649 1.00 87.31 438 LEU A C 1
ATOM 3367 O O . LEU A 1 438 ? -7.294 12.555 -2.441 1.00 87.31 438 LEU A O 1
ATOM 3371 N N . LEU A 1 439 ? -8.781 14.159 -1.929 1.00 85.12 439 LEU A N 1
ATOM 3372 C CA . LEU A 1 439 ? -8.436 15.005 -3.072 1.00 85.12 439 LEU A CA 1
ATOM 3373 C C . LEU A 1 439 ? -7.178 15.801 -2.701 1.00 85.12 439 LEU A C 1
ATOM 3375 O O . LEU A 1 439 ? -7.211 16.608 -1.771 1.00 85.12 439 LEU A O 1
ATOM 3379 N N . ARG A 1 440 ? -6.061 15.511 -3.367 1.00 80.25 440 ARG A N 1
ATOM 3380 C CA . ARG A 1 440 ? -4.730 16.009 -2.991 1.00 80.25 440 ARG A CA 1
ATOM 3381 C C . ARG A 1 440 ? -4.452 17.419 -3.531 1.00 80.25 440 ARG A C 1
ATOM 3383 O O . ARG A 1 440 ? -5.100 17.875 -4.466 1.00 80.25 440 ARG A O 1
ATOM 3390 N N . GLU A 1 441 ? -3.469 18.110 -2.954 1.00 71.56 441 GLU A N 1
ATOM 3391 C CA . GLU A 1 441 ? -2.946 19.369 -3.505 1.00 71.56 441 GLU A CA 1
ATOM 3392 C C . GLU A 1 441 ? -2.088 19.101 -4.759 1.00 71.56 441 GLU A C 1
ATOM 3394 O O . GLU A 1 441 ? -1.367 18.103 -4.840 1.00 71.56 441 GLU A O 1
ATOM 3399 N N . ALA A 1 442 ? -2.164 19.983 -5.757 1.00 70.50 442 ALA A N 1
ATOM 3400 C CA . ALA A 1 442 ? -1.339 19.894 -6.962 1.00 70.50 442 ALA A CA 1
ATOM 3401 C C . ALA A 1 442 ? 0.102 20.367 -6.699 1.00 70.50 442 ALA A C 1
ATOM 3403 O O . ALA A 1 442 ? 0.355 21.154 -5.786 1.00 70.50 442 ALA A O 1
ATOM 3404 N N . GLY A 1 443 ? 1.042 19.925 -7.536 1.00 60.75 443 GLY A N 1
ATOM 3405 C CA . GLY A 1 443 ? 2.421 20.421 -7.533 1.00 60.75 443 GLY A CA 1
ATOM 3406 C C . GLY A 1 443 ? 3.356 19.790 -6.491 1.00 60.75 443 GLY A C 1
ATOM 3407 O O . GLY A 1 443 ? 4.456 20.301 -6.272 1.00 60.75 443 GLY A O 1
ATOM 3408 N N . VAL A 1 444 ? 2.956 18.696 -5.835 1.00 64.44 444 VAL A N 1
ATOM 3409 C CA . VAL A 1 444 ? 3.809 18.001 -4.859 1.00 64.44 444 VAL A CA 1
ATOM 3410 C C . VAL A 1 444 ? 4.776 17.060 -5.581 1.00 64.44 444 VAL A C 1
ATOM 3412 O O . VAL A 1 444 ? 4.371 16.152 -6.295 1.00 64.44 444 VAL A O 1
ATOM 3415 N N . THR A 1 445 ? 6.079 17.260 -5.376 1.00 57.84 445 THR A N 1
ATOM 3416 C CA . THR A 1 445 ? 7.149 16.492 -6.043 1.00 57.84 445 THR A CA 1
ATOM 3417 C C . THR A 1 445 ? 7.450 15.134 -5.395 1.00 57.84 445 THR A C 1
ATOM 3419 O O . THR A 1 445 ? 8.332 14.424 -5.867 1.00 57.84 445 THR A O 1
ATOM 3422 N N . ASP A 1 446 ? 6.797 14.808 -4.278 1.00 62.12 446 ASP A N 1
ATOM 3423 C CA . ASP A 1 446 ? 6.960 13.558 -3.529 1.00 62.12 446 ASP A CA 1
ATOM 3424 C C . ASP A 1 446 ? 5.824 12.592 -3.905 1.00 62.12 446 ASP A C 1
ATOM 3426 O O . ASP A 1 446 ? 4.680 12.841 -3.507 1.00 62.12 446 ASP A O 1
ATOM 3430 N N . PRO A 1 447 ? 6.085 11.501 -4.653 1.00 64.31 447 PRO A N 1
ATOM 3431 C CA . PRO A 1 447 ? 5.018 10.612 -5.105 1.00 64.31 447 PRO A CA 1
ATOM 3432 C C . PRO A 1 447 ? 4.263 9.936 -3.954 1.00 64.31 447 PRO A C 1
ATOM 3434 O O . PRO A 1 447 ? 3.077 9.645 -4.096 1.00 64.31 447 PRO A O 1
ATOM 3437 N N . TRP A 1 448 ? 4.887 9.760 -2.780 1.00 68.50 448 TRP A N 1
ATOM 3438 C CA . TRP A 1 448 ? 4.211 9.245 -1.579 1.00 68.50 448 TRP A CA 1
ATOM 3439 C C . TRP A 1 448 ? 2.970 10.052 -1.179 1.00 68.50 448 TRP A C 1
ATOM 3441 O O . TRP A 1 448 ? 2.092 9.530 -0.499 1.00 68.50 448 TRP A O 1
ATOM 3451 N N . TYR A 1 449 ? 2.882 11.323 -1.575 1.00 68.62 449 TYR A N 1
ATOM 3452 C CA . TYR A 1 449 ? 1.706 12.148 -1.317 1.00 68.62 449 TYR A CA 1
ATOM 3453 C C . TYR A 1 449 ? 0.482 11.714 -2.144 1.00 68.62 449 TYR A C 1
ATOM 3455 O O . TYR A 1 449 ? -0.652 11.926 -1.715 1.00 68.62 449 TYR A O 1
ATOM 3463 N N . TYR A 1 450 ? 0.691 11.078 -3.298 1.00 74.25 450 TYR A N 1
ATOM 3464 C CA . TYR A 1 450 ? -0.367 10.595 -4.190 1.00 74.25 450 TYR A CA 1
ATOM 3465 C C . TYR A 1 450 ? -0.611 9.079 -4.069 1.00 74.25 450 TYR A C 1
ATOM 3467 O O . TYR A 1 450 ? -1.733 8.635 -4.282 1.00 74.25 450 TYR A O 1
ATOM 3475 N N . PHE A 1 451 ? 0.390 8.295 -3.657 1.00 75.31 451 PHE A N 1
ATOM 3476 C CA . PHE A 1 451 ? 0.317 6.829 -3.588 1.00 75.31 451 PHE A CA 1
ATOM 3477 C C . PHE A 1 451 ? 0.496 6.303 -2.148 1.00 75.31 451 PHE A C 1
ATOM 3479 O O . PHE A 1 451 ? 1.478 5.633 -1.826 1.00 75.31 451 PHE A O 1
ATOM 3486 N N . ASP A 1 452 ? -0.450 6.619 -1.256 1.00 75.94 452 ASP A N 1
ATOM 3487 C CA . ASP A 1 452 ? -0.478 6.135 0.133 1.00 75.94 452 ASP A CA 1
ATOM 3488 C C . ASP A 1 452 ? -1.798 5.445 0.516 1.00 75.94 452 ASP A C 1
ATOM 3490 O O . ASP A 1 452 ? -2.829 5.589 -0.138 1.00 75.94 452 ASP A O 1
ATOM 3494 N N . ASP A 1 453 ? -1.782 4.744 1.655 1.00 81.56 453 ASP A N 1
ATOM 3495 C CA . ASP A 1 453 ? -2.931 4.085 2.295 1.00 81.56 453 ASP A CA 1
ATOM 3496 C C . ASP A 1 453 ? -4.225 4.923 2.344 1.00 81.56 453 ASP A C 1
ATOM 3498 O O . ASP A 1 453 ? -5.309 4.351 2.449 1.00 81.56 453 ASP A O 1
ATOM 3502 N N . LEU A 1 454 ? -4.158 6.262 2.334 1.00 85.25 454 LEU A N 1
ATOM 3503 C CA . LEU A 1 454 ? -5.354 7.103 2.272 1.00 85.25 454 LEU A CA 1
ATOM 3504 C C . LEU A 1 454 ? -6.069 6.939 0.927 1.00 85.25 454 LEU A C 1
ATOM 3506 O O . LEU A 1 454 ? -7.289 6.790 0.917 1.00 85.25 454 LEU A O 1
ATOM 3510 N N . VAL A 1 455 ? -5.332 6.969 -0.182 1.00 87.88 455 VAL A N 1
ATOM 3511 C CA . VAL A 1 455 ? -5.885 6.983 -1.541 1.00 87.88 455 VAL A CA 1
ATOM 3512 C C . VAL A 1 455 ? -6.605 5.676 -1.859 1.00 87.88 455 VAL A C 1
ATOM 3514 O O . VAL A 1 455 ? -7.820 5.696 -2.074 1.00 87.88 455 VAL A O 1
ATOM 3517 N N . TYR A 1 456 ? -5.902 4.544 -1.773 1.00 90.44 456 TYR A N 1
ATOM 3518 C CA . TYR A 1 456 ? -6.465 3.204 -1.983 1.00 90.44 456 TYR A CA 1
ATOM 3519 C C . TYR A 1 456 ? -7.664 2.950 -1.050 1.00 90.44 456 TYR A C 1
ATOM 3521 O O . TYR A 1 456 ? -8.785 2.667 -1.485 1.00 90.44 456 TYR A O 1
ATOM 3529 N N . HIS A 1 457 ? -7.460 3.097 0.266 1.00 91.31 457 HIS A N 1
ATOM 3530 C CA . HIS A 1 457 ? -8.449 2.667 1.254 1.00 91.31 457 HIS A CA 1
ATOM 3531 C C . HIS A 1 457 ? -9.630 3.630 1.404 1.00 91.31 457 HIS A C 1
ATOM 3533 O O . HIS A 1 457 ? -10.777 3.175 1.437 1.00 91.31 457 HIS A O 1
ATOM 3539 N N . LYS A 1 458 ? -9.398 4.949 1.497 1.00 92.31 458 LYS A N 1
ATOM 3540 C CA . LYS A 1 458 ? -10.496 5.922 1.621 1.00 92.31 458 LYS A CA 1
ATOM 3541 C C . LYS A 1 458 ? -11.232 6.068 0.287 1.00 92.31 458 LYS A C 1
ATOM 3543 O O . LYS A 1 458 ? -12.455 6.166 0.323 1.00 92.31 458 LYS A O 1
ATOM 3548 N N . GLY A 1 459 ? -10.542 5.979 -0.857 1.00 94.62 459 GLY A N 1
ATOM 3549 C CA . GLY A 1 459 ? -11.156 5.943 -2.191 1.00 94.62 459 GLY A CA 1
ATOM 3550 C C . GLY A 1 459 ? -12.153 4.791 -2.350 1.00 94.62 459 GLY A C 1
ATOM 3551 O O . GLY A 1 459 ? -13.327 5.031 -2.640 1.00 94.62 459 GLY A O 1
ATOM 3552 N N . ALA A 1 460 ? -11.749 3.561 -2.017 1.00 96.81 460 ALA A N 1
ATOM 3553 C CA . ALA A 1 460 ? -12.664 2.417 -2.021 1.00 96.81 460 ALA A CA 1
ATOM 3554 C C . ALA A 1 460 ? -13.848 2.596 -1.051 1.00 96.81 460 ALA A C 1
ATOM 3556 O O . ALA A 1 460 ? -14.977 2.195 -1.346 1.00 96.81 460 ALA A O 1
ATOM 3557 N N . TRP A 1 461 ? -13.627 3.235 0.103 1.00 96.56 461 TRP A N 1
ATOM 3558 C CA . TRP A 1 461 ? -14.703 3.572 1.038 1.00 96.56 461 TRP A CA 1
ATOM 3559 C C . TRP A 1 461 ? -15.682 4.620 0.493 1.00 96.56 461 TRP A C 1
ATOM 3561 O O . TRP A 1 461 ? -16.881 4.493 0.755 1.00 96.56 461 TRP A O 1
ATOM 3571 N N . VAL A 1 462 ? -15.228 5.609 -0.289 1.00 97.56 462 VAL A N 1
ATOM 3572 C CA . VAL A 1 462 ? -16.121 6.555 -0.988 1.00 97.56 462 VAL A CA 1
ATOM 3573 C C . VAL A 1 462 ? -17.063 5.797 -1.918 1.00 97.56 462 VAL A C 1
ATOM 3575 O O . VAL A 1 462 ? -18.275 5.998 -1.846 1.00 97.56 462 VAL A O 1
ATOM 3578 N N . LEU A 1 463 ? -16.545 4.870 -2.726 1.00 98.56 463 LEU A N 1
ATOM 3579 C CA . LEU A 1 463 ? -17.359 4.065 -3.643 1.00 98.56 463 LEU A CA 1
ATOM 3580 C C . LEU A 1 463 ? -18.325 3.132 -2.898 1.00 98.56 463 LEU A C 1
ATOM 3582 O O . LEU A 1 463 ? -19.505 3.061 -3.246 1.00 98.56 463 LEU A O 1
ATOM 3586 N N . HIS A 1 464 ? -17.875 2.494 -1.814 1.00 98.19 464 HIS A N 1
ATOM 3587 C CA . HIS A 1 464 ? -18.727 1.658 -0.963 1.00 98.19 464 HIS A CA 1
ATOM 3588 C C . HIS A 1 464 ? -19.898 2.446 -0.343 1.00 98.19 464 HIS A C 1
ATOM 3590 O O . HIS A 1 464 ? -21.050 2.003 -0.383 1.00 98.19 464 HIS A O 1
ATOM 3596 N N . MET A 1 465 ? -19.631 3.652 0.168 1.00 98.25 465 MET A N 1
ATOM 3597 C CA . MET A 1 465 ? -20.666 4.543 0.703 1.00 98.25 465 MET A CA 1
ATOM 3598 C C . MET A 1 465 ? -21.574 5.107 -0.401 1.00 98.25 465 MET A C 1
ATOM 3600 O O . MET A 1 465 ? -22.781 5.240 -0.187 1.00 98.25 465 MET A O 1
ATOM 3604 N N . LEU A 1 466 ? -21.041 5.380 -1.597 1.00 98.56 466 LEU A N 1
ATOM 3605 C CA . LEU A 1 466 ? -21.822 5.840 -2.748 1.00 98.56 466 LEU A CA 1
ATOM 3606 C C . LEU A 1 466 ? -22.806 4.756 -3.205 1.00 98.56 466 LEU A C 1
ATOM 3608 O O . LEU A 1 466 ? -23.988 5.048 -3.401 1.00 98.56 466 LEU A O 1
ATOM 3612 N N . ARG A 1 467 ? -22.368 3.490 -3.259 1.00 98.38 467 ARG A N 1
ATOM 3613 C CA . ARG A 1 467 ? -23.229 2.322 -3.510 1.00 98.38 467 ARG A CA 1
ATOM 3614 C C . ARG A 1 467 ? -24.367 2.228 -2.493 1.00 98.38 467 ARG A C 1
ATOM 3616 O O . ARG A 1 467 ? -25.510 1.984 -2.882 1.00 98.38 467 ARG A O 1
ATOM 3623 N N . ARG A 1 468 ? -24.111 2.522 -1.210 1.00 96.75 468 ARG A N 1
ATOM 3624 C CA . ARG A 1 468 ? -25.169 2.586 -0.184 1.00 96.75 468 ARG A CA 1
ATOM 3625 C C . ARG A 1 468 ? -26.136 3.764 -0.362 1.00 96.75 468 ARG A C 1
ATOM 3627 O O . ARG A 1 468 ? -27.321 3.620 -0.042 1.00 96.75 468 ARG A O 1
ATOM 3634 N N . VAL A 1 469 ? -25.653 4.916 -0.833 1.00 97.44 469 VAL A N 1
ATOM 3635 C CA . VAL A 1 469 ? -26.434 6.155 -1.031 1.00 97.44 469 VAL A CA 1
ATOM 3636 C C . VAL A 1 469 ? -27.284 6.118 -2.307 1.00 97.44 469 VAL A C 1
ATOM 3638 O O . VAL A 1 469 ? -28.403 6.648 -2.305 1.00 97.44 469 VAL A O 1
ATOM 3641 N N . LEU A 1 470 ? -26.786 5.505 -3.383 1.00 97.56 470 LEU A N 1
ATOM 3642 C CA . LEU A 1 470 ? -27.489 5.339 -4.660 1.00 97.56 470 LEU A CA 1
ATOM 3643 C C . LEU A 1 470 ? -28.389 4.096 -4.691 1.00 97.56 470 LEU A C 1
ATOM 3645 O O . LEU A 1 470 ? -29.485 4.159 -5.247 1.00 97.56 470 LEU A O 1
ATOM 3649 N N . GLY A 1 471 ? -27.955 3.005 -4.057 1.00 96.75 471 GLY A N 1
ATOM 3650 C CA . GLY A 1 471 ? -28.513 1.669 -4.250 1.00 96.75 471 GLY A CA 1
ATOM 3651 C C . GLY A 1 471 ? -27.784 0.916 -5.369 1.00 96.75 471 GLY A C 1
ATOM 3652 O O . GLY A 1 471 ? -27.290 1.520 -6.317 1.00 96.75 471 GLY A O 1
ATOM 3653 N N . ASP A 1 472 ? -27.732 -0.410 -5.242 1.00 95.81 472 ASP A N 1
ATOM 3654 C CA . ASP A 1 472 ? -26.851 -1.302 -6.012 1.00 95.81 472 ASP A CA 1
ATOM 3655 C C . ASP A 1 472 ? -26.934 -1.118 -7.539 1.00 95.81 472 ASP A C 1
ATOM 3657 O O . ASP A 1 472 ? -25.944 -0.772 -8.178 1.00 95.81 472 ASP A O 1
ATOM 3661 N N . GLN A 1 473 ? -28.139 -1.252 -8.104 1.00 97.56 473 GLN A N 1
ATOM 3662 C CA . GLN A 1 473 ? -28.404 -1.077 -9.536 1.00 97.56 473 GLN A CA 1
ATOM 3663 C C . GLN A 1 473 ? -27.934 0.297 -10.042 1.00 97.56 473 GLN A C 1
ATOM 3665 O O . GLN A 1 473 ? -27.149 0.372 -10.980 1.00 97.56 473 GLN A O 1
ATOM 3670 N N . MET A 1 474 ? -28.362 1.375 -9.374 1.00 98.62 474 MET A N 1
ATOM 3671 C CA . MET A 1 474 ? -28.057 2.751 -9.777 1.00 98.62 474 MET A CA 1
ATOM 3672 C C . MET A 1 474 ? -26.561 3.074 -9.668 1.00 98.62 474 MET A C 1
ATOM 3674 O O . MET A 1 474 ? -26.041 3.844 -10.465 1.00 98.62 474 MET A O 1
ATOM 3678 N N . PHE A 1 475 ? -25.855 2.478 -8.707 1.00 98.62 475 PHE A N 1
ATOM 3679 C CA . PHE A 1 475 ? -24.404 2.610 -8.602 1.00 98.62 475 PHE A CA 1
ATOM 3680 C C . PHE A 1 475 ? -23.695 2.000 -9.818 1.00 98.62 475 PHE A C 1
ATOM 3682 O O . PHE A 1 475 ? -22.904 2.689 -10.457 1.00 98.62 475 PHE A O 1
ATOM 3689 N N . PHE A 1 476 ? -24.015 0.756 -10.188 1.00 98.50 476 PHE A N 1
ATOM 3690 C CA . PHE A 1 476 ? -23.418 0.129 -11.374 1.00 98.50 476 PHE A CA 1
ATOM 3691 C C . PHE A 1 476 ? -23.881 0.771 -12.692 1.00 98.50 476 PHE A C 1
ATOM 3693 O O . PHE A 1 476 ? -23.109 0.795 -13.646 1.00 98.50 476 PHE A O 1
ATOM 3700 N N . ASP A 1 477 ? -25.083 1.351 -12.747 1.00 98.25 477 ASP A N 1
ATOM 3701 C CA . ASP A 1 477 ? -25.518 2.169 -13.888 1.00 98.25 477 ASP A CA 1
ATOM 3702 C C . ASP A 1 477 ? -24.677 3.450 -14.019 1.00 98.25 477 ASP A C 1
ATOM 3704 O O . ASP A 1 477 ? -24.187 3.732 -15.108 1.00 98.25 477 ASP A O 1
ATOM 3708 N N . CYS A 1 478 ? -24.403 4.168 -12.920 1.00 97.75 478 CYS A N 1
ATOM 3709 C CA . CYS A 1 478 ? -23.470 5.303 -12.932 1.00 97.75 478 CYS A CA 1
ATOM 3710 C C . CYS A 1 478 ? -22.055 4.896 -13.381 1.00 97.75 478 CYS A C 1
ATOM 3712 O O . CYS A 1 478 ? -21.421 5.647 -14.119 1.00 97.75 478 CYS A O 1
ATOM 3714 N N . LEU A 1 479 ? -21.552 3.724 -12.965 1.00 97.56 479 LEU A N 1
ATOM 3715 C CA . LEU A 1 479 ? -20.222 3.259 -13.386 1.00 97.56 479 LEU A CA 1
ATOM 3716 C C . LEU A 1 479 ? -20.176 2.892 -14.875 1.00 97.56 479 LEU A C 1
ATOM 3718 O O . LEU A 1 479 ? -19.213 3.249 -15.552 1.00 97.56 479 LEU A O 1
ATOM 3722 N N . ARG A 1 480 ? -21.217 2.233 -15.402 1.00 96.81 480 ARG A N 1
ATOM 3723 C CA . ARG A 1 480 ? -21.338 1.944 -16.840 1.00 96.81 480 ARG A CA 1
ATOM 3724 C C . ARG A 1 480 ? -21.453 3.217 -17.670 1.00 96.81 480 ARG A C 1
ATOM 3726 O O . ARG A 1 480 ? -20.726 3.351 -18.644 1.00 96.81 480 ARG A O 1
ATOM 3733 N N . ASP A 1 481 ? -22.299 4.166 -17.272 1.00 95.69 481 ASP A N 1
ATOM 3734 C CA . ASP A 1 481 ? -22.469 5.435 -17.994 1.00 95.69 481 ASP A CA 1
ATOM 3735 C C . ASP A 1 481 ? -21.204 6.313 -17.959 1.00 95.69 481 ASP A C 1
ATOM 3737 O O . ASP A 1 481 ? -20.938 7.038 -18.913 1.00 95.69 481 ASP A O 1
ATOM 3741 N N . TYR A 1 482 ? -20.401 6.231 -16.892 1.00 95.38 482 TYR A N 1
ATOM 3742 C CA . TYR A 1 482 ? -19.074 6.854 -16.795 1.00 95.38 482 TYR A CA 1
ATOM 3743 C C . TYR A 1 482 ? -18.064 6.201 -17.755 1.00 95.38 482 TYR A C 1
ATOM 3745 O O . TYR A 1 482 ? -17.462 6.883 -18.579 1.00 95.38 482 TYR A O 1
ATOM 3753 N N . ILE A 1 483 ? -17.951 4.869 -17.738 1.00 94.81 483 ILE A N 1
ATOM 3754 C CA . ILE A 1 483 ? -17.075 4.104 -18.645 1.00 94.81 483 ILE A CA 1
ATOM 3755 C C . ILE A 1 483 ? -17.509 4.188 -20.121 1.00 94.81 483 ILE A C 1
ATOM 3757 O O . ILE A 1 483 ? -16.678 4.017 -21.021 1.00 94.81 483 ILE A O 1
ATOM 3761 N N . ALA A 1 484 ? -18.793 4.418 -20.392 1.00 92.19 484 ALA A N 1
ATOM 3762 C CA . ALA A 1 484 ? -19.363 4.521 -21.734 1.00 92.19 484 ALA A CA 1
ATOM 3763 C C . ALA A 1 484 ? -19.443 5.960 -22.275 1.00 92.19 484 ALA A C 1
ATOM 3765 O O . ALA A 1 484 ? -19.829 6.138 -23.436 1.00 92.19 484 ALA A O 1
ATOM 3766 N N . ASP A 1 485 ? -19.088 6.981 -21.485 1.00 90.56 485 ASP A N 1
ATOM 3767 C CA . ASP A 1 485 ? -19.105 8.362 -21.962 1.00 90.56 485 ASP A CA 1
ATOM 3768 C C . ASP A 1 485 ? -18.055 8.561 -23.063 1.00 90.56 485 ASP A C 1
ATOM 3770 O O . ASP A 1 485 ? -16.869 8.268 -22.904 1.00 90.56 485 ASP A O 1
ATOM 3774 N N . ARG A 1 486 ? -18.504 9.063 -24.213 1.00 79.44 486 ARG A N 1
ATOM 3775 C CA . ARG A 1 486 ? -17.672 9.228 -25.410 1.00 79.44 486 ARG A CA 1
ATOM 3776 C C . ARG A 1 486 ? -16.695 10.389 -25.283 1.00 79.44 486 ARG A C 1
ATOM 3778 O O . ARG A 1 486 ? -15.675 10.361 -25.961 1.00 79.44 486 ARG A O 1
ATOM 3785 N N . ASP A 1 487 ? -16.995 11.345 -24.408 1.00 79.06 487 ASP A N 1
ATOM 3786 C CA . ASP A 1 487 ? -16.137 12.499 -24.139 1.00 79.06 487 ASP A CA 1
ATOM 3787 C C . ASP A 1 487 ? -15.052 12.163 -23.085 1.00 79.06 487 ASP A C 1
ATOM 3789 O O . ASP A 1 487 ? -14.145 12.957 -22.860 1.00 79.06 487 ASP A O 1
ATOM 3793 N N . GLN A 1 488 ? -15.127 10.978 -22.454 1.00 81.81 488 GLN A N 1
ATOM 3794 C CA . GLN A 1 488 ? -14.207 10.503 -21.402 1.00 81.81 488 GLN A CA 1
ATOM 3795 C C . GLN A 1 488 ? -13.458 9.208 -21.795 1.00 81.81 488 GLN A C 1
ATOM 3797 O O . GLN A 1 488 ? -12.358 8.939 -21.317 1.00 81.81 488 GLN A O 1
ATOM 3802 N N . SER A 1 489 ? -14.032 8.397 -22.687 1.00 86.69 489 SER A N 1
ATOM 3803 C CA . SER A 1 489 ? -13.500 7.106 -23.142 1.00 86.69 489 SER A CA 1
ATOM 3804 C C . SER A 1 489 ? -12.161 7.230 -23.886 1.00 86.69 489 SER A C 1
ATOM 3806 O O . SER A 1 489 ? -12.118 7.726 -25.009 1.00 86.69 489 SER A O 1
ATOM 3808 N N . HIS A 1 490 ? -11.093 6.676 -23.302 1.00 88.25 490 HIS A N 1
ATOM 3809 C CA . HIS A 1 490 ? -9.687 6.826 -23.716 1.00 88.25 490 HIS A CA 1
ATOM 3810 C C . HIS A 1 490 ? -9.143 8.262 -23.596 1.00 88.25 490 HIS A C 1
ATOM 3812 O O . HIS A 1 490 ? -8.064 8.559 -24.096 1.00 88.25 490 HIS A O 1
ATOM 3818 N N . ALA A 1 491 ? -9.835 9.131 -22.856 1.00 89.75 491 ALA A N 1
ATOM 3819 C CA . ALA A 1 491 ? -9.372 10.466 -22.489 1.00 89.75 491 ALA A CA 1
ATOM 3820 C C . ALA A 1 491 ? -8.820 10.487 -21.049 1.00 89.75 491 ALA A C 1
ATOM 3822 O O . ALA A 1 491 ? -8.619 9.440 -20.415 1.00 89.75 491 ALA A O 1
ATOM 3823 N N . THR A 1 492 ? -8.552 11.689 -20.546 1.00 90.94 492 THR A N 1
ATOM 3824 C CA . THR A 1 492 ? -8.299 11.974 -19.132 1.00 90.94 492 THR A CA 1
ATOM 3825 C C . THR A 1 492 ? -9.531 12.583 -18.460 1.00 90.94 492 THR A C 1
ATOM 3827 O O . THR A 1 492 ? -10.379 13.185 -19.116 1.00 90.94 492 THR A O 1
ATOM 3830 N N . VAL A 1 493 ? -9.653 12.399 -17.143 1.00 93.00 493 VAL A N 1
ATOM 3831 C CA . VAL A 1 493 ? -10.819 12.801 -16.343 1.00 93.00 493 VAL A CA 1
ATOM 3832 C C . VAL A 1 493 ? -10.416 13.399 -14.997 1.00 93.00 493 VAL A C 1
ATOM 3834 O O . VAL A 1 493 ? -9.459 12.963 -14.349 1.00 93.00 493 VAL A O 1
ATOM 3837 N N . SER A 1 494 ? -11.186 14.388 -14.552 1.00 91.75 494 SER A N 1
ATOM 3838 C CA . SER A 1 494 ? -11.084 14.989 -13.225 1.00 91.75 494 SER A CA 1
ATOM 3839 C C . SER A 1 494 ? -12.112 14.395 -12.254 1.00 91.75 494 SER A C 1
ATOM 3841 O O . SER A 1 494 ? -13.082 13.743 -12.646 1.00 91.75 494 SER A O 1
ATOM 3843 N N . THR A 1 495 ? -11.943 14.653 -10.953 1.00 93.38 495 THR A N 1
ATOM 3844 C CA . THR A 1 495 ? -12.965 14.308 -9.944 1.00 93.38 495 THR A CA 1
ATOM 3845 C C . THR A 1 495 ? -14.355 14.876 -10.291 1.00 93.38 495 THR A C 1
ATOM 3847 O O . THR A 1 495 ? -15.306 14.091 -10.291 1.00 93.38 495 THR A O 1
ATOM 3850 N N . PRO A 1 496 ? -14.508 16.172 -10.643 1.00 91.75 496 PRO A N 1
ATOM 3851 C CA . PRO A 1 496 ? -15.765 16.714 -11.162 1.00 91.75 496 PRO A CA 1
ATOM 3852 C C . PRO A 1 496 ? -16.416 15.907 -12.291 1.00 91.75 496 PRO A C 1
ATOM 3854 O O . PRO A 1 496 ? -17.637 15.792 -12.300 1.00 91.75 496 PRO A O 1
ATOM 3857 N N . ASP A 1 497 ? -15.658 15.308 -13.211 1.00 94.06 497 ASP A N 1
ATOM 3858 C CA . ASP A 1 497 ? -16.228 14.575 -14.353 1.00 94.06 497 ASP A CA 1
ATOM 3859 C C . ASP A 1 497 ? -16.926 13.275 -13.931 1.00 94.06 497 ASP A C 1
ATOM 3861 O O . ASP A 1 497 ? -18.013 12.957 -14.428 1.00 94.06 497 ASP A O 1
ATOM 3865 N N . PHE A 1 498 ? -16.360 12.570 -12.945 1.00 95.62 498 PHE A N 1
ATOM 3866 C CA . PHE A 1 498 ? -17.010 11.418 -12.318 1.00 95.62 498 PHE A CA 1
ATOM 3867 C C . PHE A 1 498 ? -18.265 11.824 -11.526 1.00 95.62 498 PHE A C 1
ATOM 3869 O O . PHE A 1 498 ? -19.306 11.167 -11.640 1.00 95.62 498 PHE A O 1
ATOM 3876 N N . VAL A 1 499 ? -18.200 12.930 -10.769 1.00 95.00 499 VAL A N 1
ATOM 3877 C CA . VAL A 1 499 ? -19.360 13.469 -10.033 1.00 95.00 499 VAL A CA 1
ATOM 3878 C C . VAL A 1 499 ? -20.480 13.839 -11.006 1.00 95.00 499 VAL A C 1
ATOM 3880 O O . VAL A 1 499 ? -21.587 13.317 -10.884 1.00 95.00 499 VAL A O 1
ATOM 3883 N N . ASN A 1 500 ? -20.176 14.646 -12.026 1.00 93.62 500 ASN A N 1
ATOM 3884 C CA . ASN A 1 500 ? -21.107 15.073 -13.071 1.00 93.62 500 ASN A CA 1
ATOM 3885 C C . ASN A 1 500 ? -2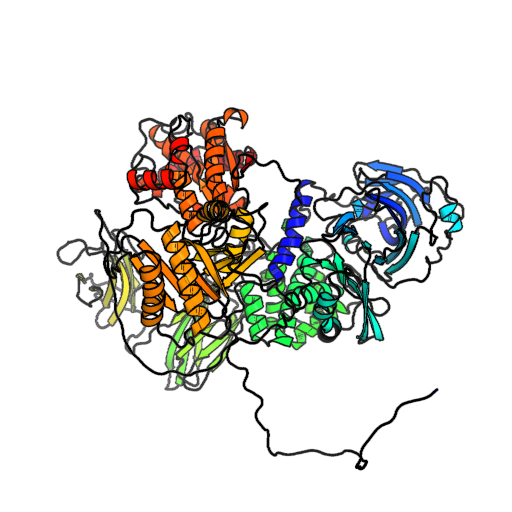1.767 13.880 -13.778 1.00 93.62 500 ASN A C 1
ATOM 3887 O O . ASN A 1 500 ? -22.978 13.905 -14.011 1.00 93.62 500 ASN A O 1
ATOM 3891 N N . SER A 1 501 ? -21.010 12.819 -14.086 1.00 95.25 501 SER A N 1
ATOM 3892 C CA . SER A 1 501 ? -21.578 11.596 -14.666 1.00 95.25 501 SER A CA 1
ATOM 3893 C C . SER A 1 501 ? -22.554 10.913 -13.696 1.00 95.25 501 SER A C 1
ATOM 3895 O O . SER A 1 501 ? -23.702 10.645 -14.061 1.00 95.25 501 SER A O 1
ATOM 3897 N N . CYS A 1 502 ? -22.167 10.743 -12.426 1.00 96.50 502 CYS A N 1
ATOM 3898 C CA . CYS A 1 502 ? -23.039 10.171 -11.396 1.00 96.50 502 CYS A CA 1
ATOM 3899 C C . CYS A 1 502 ? -24.328 10.983 -11.170 1.00 96.50 502 CYS A C 1
ATOM 3901 O O . CYS A 1 502 ? -25.399 10.396 -10.991 1.00 96.50 502 CYS A O 1
ATOM 3903 N N . GLU A 1 503 ? -24.269 12.317 -11.181 1.00 97.19 503 GLU A N 1
ATOM 3904 C CA . GLU A 1 503 ? -25.457 13.175 -11.054 1.00 97.19 503 GLU A CA 1
ATOM 3905 C C . GLU A 1 503 ? -26.357 13.103 -12.296 1.00 97.19 503 GLU A C 1
ATOM 3907 O O . GLU A 1 503 ? -27.584 12.981 -12.185 1.00 97.19 503 GLU A O 1
ATOM 3912 N N . ARG A 1 504 ? -25.752 13.114 -13.492 1.00 96.81 504 ARG A N 1
ATOM 3913 C CA . ARG A 1 504 ? -26.430 12.988 -14.792 1.00 96.81 504 ARG A CA 1
ATOM 3914 C C . ARG A 1 504 ? -27.209 11.677 -14.906 1.00 96.81 504 ARG A C 1
ATOM 3916 O O . ARG A 1 504 ? -28.349 11.709 -15.382 1.00 96.81 504 ARG A O 1
ATOM 3923 N N . THR A 1 505 ? -26.631 10.564 -14.458 1.00 97.56 505 THR A N 1
ATOM 3924 C CA . THR A 1 505 ? -27.267 9.238 -14.470 1.00 97.56 505 THR A CA 1
ATOM 3925 C C . THR A 1 505 ? -28.301 9.108 -13.346 1.00 97.56 505 THR A C 1
ATOM 3927 O O . THR A 1 505 ? -29.477 8.848 -13.612 1.00 97.56 505 THR A O 1
ATOM 3930 N N . SER A 1 506 ? -27.919 9.391 -12.094 1.00 97.44 506 SER A N 1
ATOM 3931 C CA . SER A 1 506 ? -28.796 9.187 -10.928 1.00 97.44 506 SER A CA 1
ATOM 3932 C C . SER A 1 506 ? -29.889 10.243 -10.728 1.00 97.44 506 SER A C 1
ATOM 3934 O O . SER A 1 506 ? -30.823 10.012 -9.955 1.00 97.44 506 SER A O 1
ATOM 3936 N N . ARG A 1 507 ? -29.799 11.388 -11.422 1.00 97.44 507 ARG A N 1
ATOM 3937 C CA . ARG A 1 507 ? -30.708 12.549 -11.321 1.00 97.44 507 ARG A CA 1
ATOM 3938 C C . ARG A 1 507 ? -30.806 13.124 -9.902 1.00 97.44 507 ARG A C 1
ATOM 3940 O O . ARG A 1 507 ? -31.878 13.550 -9.467 1.00 97.44 507 ARG A O 1
ATOM 3947 N N . ARG A 1 508 ? -29.688 13.122 -9.174 1.00 95.38 508 ARG A N 1
ATOM 3948 C CA . ARG A 1 508 ? -29.561 13.579 -7.780 1.00 95.38 508 ARG A CA 1
ATOM 3949 C C . ARG A 1 508 ? -28.308 14.435 -7.635 1.00 95.38 508 ARG A C 1
ATOM 3951 O O . ARG A 1 508 ? -27.287 14.057 -8.192 1.00 95.38 508 ARG A O 1
ATOM 3958 N N . GLN A 1 509 ? -28.367 15.485 -6.812 1.00 93.31 509 GLN A N 1
ATOM 3959 C CA . GLN A 1 509 ? -27.144 16.142 -6.348 1.00 93.31 509 GLN A CA 1
ATOM 3960 C C . GLN A 1 509 ? -26.377 15.236 -5.377 1.00 93.31 509 GLN A C 1
ATOM 3962 O O . GLN A 1 509 ? -26.957 14.624 -4.466 1.00 93.31 509 GLN A O 1
ATOM 3967 N N . LEU A 1 510 ? -25.069 15.190 -5.579 1.00 94.25 510 LEU A N 1
ATOM 3968 C CA . LEU A 1 510 ? -24.067 14.405 -4.874 1.00 94.25 510 LEU A CA 1
ATOM 3969 C C . LEU A 1 510 ? -22.880 15.276 -4.423 1.00 94.25 510 LEU A C 1
ATOM 3971 O O . LEU A 1 510 ? -22.049 14.760 -3.681 1.00 94.25 510 LEU A O 1
ATOM 3975 N N . ASP A 1 511 ? -22.836 16.571 -4.773 1.00 86.56 511 ASP A N 1
ATOM 3976 C CA . ASP A 1 511 ? -21.861 17.565 -4.273 1.00 86.56 511 ASP A CA 1
ATOM 3977 C C . ASP A 1 511 ? -21.551 17.361 -2.774 1.00 86.56 511 ASP A C 1
ATOM 3979 O O . ASP A 1 511 ? -20.437 17.025 -2.377 1.00 86.56 511 ASP A O 1
ATOM 3983 N N . TRP A 1 512 ? -22.604 17.405 -1.946 1.00 88.69 512 TRP A N 1
ATOM 3984 C CA . TRP A 1 512 ? -22.574 17.236 -0.486 1.00 88.69 512 TRP A CA 1
ATOM 3985 C C . TRP A 1 512 ? -21.935 15.924 -0.005 1.00 88.69 512 TRP A C 1
ATOM 3987 O O . TRP A 1 512 ? -21.478 15.841 1.135 1.00 88.69 512 TRP A O 1
ATOM 3997 N N . PHE A 1 513 ? -21.959 14.878 -0.833 1.00 95.94 513 PHE A N 1
ATOM 3998 C CA . PHE A 1 513 ? -21.382 13.574 -0.532 1.00 95.94 513 PHE A CA 1
ATOM 3999 C C . PHE A 1 513 ? -19.893 13.565 -0.881 1.00 95.94 513 PHE A C 1
ATOM 4001 O O . PHE A 1 513 ? -19.073 13.140 -0.065 1.00 95.94 513 PHE A O 1
ATOM 4008 N N . PHE A 1 514 ? -19.533 14.059 -2.066 1.00 93.75 514 PHE A N 1
ATOM 4009 C CA . PHE A 1 514 ? -18.144 14.082 -2.515 1.00 93.75 514 PHE A CA 1
ATOM 4010 C C . PHE A 1 514 ? -17.313 15.114 -1.747 1.00 93.75 514 PHE A C 1
ATOM 4012 O O . PHE A 1 514 ? -16.265 14.741 -1.225 1.00 93.75 514 PHE A O 1
ATOM 4019 N N . ASP A 1 515 ? -17.807 16.336 -1.534 1.00 86.94 515 ASP A N 1
ATOM 4020 C CA . ASP A 1 515 ? -17.154 17.338 -0.673 1.00 86.94 515 ASP A CA 1
ATOM 4021 C C . ASP A 1 515 ? -16.852 16.761 0.717 1.00 86.94 515 ASP A C 1
ATOM 4023 O O . ASP A 1 515 ? -15.745 16.875 1.252 1.00 86.94 515 ASP A O 1
ATOM 4027 N N . GLN A 1 516 ? -17.837 16.070 1.295 1.00 91.62 516 GLN A N 1
ATOM 4028 C CA . GLN A 1 516 ? -17.726 15.480 2.620 1.00 91.62 516 GLN A CA 1
ATOM 4029 C C . GLN A 1 516 ? -16.655 14.393 2.711 1.00 91.62 516 GLN A C 1
ATOM 4031 O O . GLN A 1 516 ? -15.939 14.348 3.709 1.00 91.62 516 GLN A O 1
ATOM 4036 N N . TRP A 1 517 ? -16.569 13.483 1.741 1.00 92.44 517 TRP A N 1
ATOM 4037 C CA . TRP A 1 517 ? -15.678 12.323 1.854 1.00 92.44 517 TRP A CA 1
ATOM 4038 C C . TRP A 1 517 ? -14.313 12.532 1.190 1.00 92.44 517 TRP A C 1
ATOM 4040 O O . TRP A 1 517 ? -13.324 11.956 1.652 1.00 92.44 517 TRP A O 1
ATOM 4050 N N . LEU A 1 518 ? -14.228 13.388 0.170 1.00 91.38 518 LEU A N 1
ATOM 4051 C CA . LEU A 1 518 ? -12.974 13.717 -0.507 1.00 91.38 518 LEU A CA 1
ATOM 4052 C C . LEU A 1 518 ? -12.187 14.806 0.239 1.00 91.38 518 LEU A C 1
ATOM 4054 O O . LEU A 1 518 ? -10.985 14.636 0.449 1.00 91.38 518 LEU A O 1
ATOM 4058 N N . LEU A 1 519 ? -12.845 15.887 0.682 1.00 86.12 519 LEU A N 1
ATOM 4059 C CA . LEU A 1 519 ? -12.158 17.086 1.191 1.00 86.12 519 LEU A CA 1
ATOM 4060 C C . LEU A 1 519 ? -11.950 17.090 2.715 1.00 86.12 519 LEU A C 1
ATOM 4062 O O . LEU A 1 519 ? -10.951 17.622 3.197 1.00 86.12 519 LEU A O 1
ATOM 4066 N N . ARG A 1 520 ? -12.867 16.500 3.496 1.00 86.38 520 ARG A N 1
ATOM 4067 C CA . ARG A 1 520 ? -12.776 16.494 4.972 1.00 86.38 520 ARG A CA 1
ATOM 4068 C C . ARG A 1 520 ? -11.740 15.490 5.480 1.00 86.38 520 ARG A C 1
ATOM 4070 O O . ARG A 1 520 ? -11.599 14.384 4.941 1.00 86.38 520 ARG A O 1
ATOM 4077 N N . THR A 1 521 ? -11.060 15.864 6.565 1.00 83.81 521 THR A N 1
ATOM 4078 C CA . THR A 1 521 ? -10.043 15.033 7.241 1.00 83.81 521 THR A CA 1
ATOM 4079 C C . THR A 1 521 ? -10.570 14.375 8.516 1.00 83.81 521 THR A C 1
ATOM 4081 O O . THR A 1 521 ? -10.039 13.362 8.964 1.00 83.81 521 THR A O 1
ATOM 4084 N N . THR A 1 522 ? -11.656 14.895 9.094 1.00 86.19 522 THR A N 1
ATOM 4085 C CA . THR A 1 522 ? -12.373 14.204 10.177 1.00 86.19 522 THR A CA 1
ATOM 4086 C C . THR A 1 522 ? -13.257 13.066 9.650 1.00 86.19 522 THR A C 1
ATOM 4088 O O . THR A 1 522 ? -13.467 12.906 8.449 1.00 86.19 522 THR A O 1
ATOM 4091 N N . HIS A 1 523 ? -13.803 12.263 10.566 1.00 88.69 523 HIS A N 1
ATOM 4092 C CA . HIS A 1 523 ? -14.742 11.177 10.271 1.00 88.69 523 HIS A CA 1
ATOM 4093 C C . HIS A 1 523 ? -15.901 11.157 11.285 1.00 88.69 523 HIS A C 1
ATOM 4095 O O . HIS A 1 523 ? -15.734 11.666 12.400 1.00 88.69 523 HIS A O 1
ATOM 4101 N N . PRO A 1 524 ? -17.062 10.549 10.969 1.00 91.62 524 PRO A N 1
ATOM 4102 C CA . PRO A 1 524 ? -18.159 10.414 11.922 1.00 91.62 524 PRO A CA 1
ATOM 4103 C C . PRO A 1 524 ? -17.763 9.577 13.147 1.00 91.62 524 PRO A C 1
ATOM 4105 O O . PRO A 1 524 ? -17.346 8.421 13.031 1.00 91.62 524 PRO A O 1
ATOM 4108 N N . GLN A 1 525 ? -17.964 10.142 14.337 1.00 92.06 525 GLN A N 1
ATOM 4109 C CA . GLN A 1 525 ? -17.824 9.436 15.611 1.00 92.06 525 GLN A CA 1
ATOM 4110 C C . GLN A 1 525 ? -19.191 9.435 16.288 1.00 92.06 525 GLN A C 1
ATOM 4112 O O . GLN A 1 525 ? -19.698 10.489 16.673 1.00 92.06 525 GLN A O 1
ATOM 4117 N N . LEU A 1 526 ? -19.824 8.267 16.380 1.00 90.69 526 LEU A N 1
ATOM 4118 C CA . LEU A 1 526 ? -21.228 8.155 16.776 1.00 90.69 526 LEU A CA 1
ATOM 4119 C C . LEU A 1 526 ? -21.363 7.718 18.236 1.00 90.69 526 LEU A C 1
ATOM 4121 O O . LEU A 1 526 ? -20.728 6.764 18.673 1.00 90.69 526 LEU A O 1
ATOM 4125 N N . SER A 1 527 ? -22.241 8.373 18.986 1.00 89.81 527 SER A N 1
ATOM 4126 C CA . SER A 1 527 ? -22.672 7.914 20.307 1.00 89.81 527 SER A CA 1
ATOM 4127 C C . SER A 1 527 ? -24.180 7.714 20.274 1.00 89.81 527 SER A C 1
ATOM 4129 O O . SER A 1 527 ? -24.917 8.672 20.043 1.00 89.81 527 SER A O 1
ATOM 4131 N N . LEU A 1 528 ? -24.636 6.472 20.447 1.00 86.12 528 LEU A N 1
ATOM 4132 C CA . LEU A 1 528 ? -26.056 6.115 20.440 1.00 86.12 528 LEU A CA 1
ATOM 4133 C C . LEU A 1 528 ? -26.465 5.612 21.821 1.00 86.12 528 LEU A C 1
ATOM 4135 O O . LEU A 1 528 ? -25.872 4.666 22.345 1.00 86.12 528 LEU A O 1
ATOM 4139 N N . SER A 1 529 ? -27.523 6.197 22.373 1.00 82.50 529 SER A N 1
ATOM 4140 C CA . SER A 1 529 ? -28.235 5.662 23.529 1.00 82.50 529 SER A CA 1
ATOM 4141 C C . SER A 1 529 ? -29.696 5.368 23.198 1.00 82.50 529 SER A C 1
ATOM 4143 O O . SER A 1 529 ? -30.298 6.019 22.343 1.00 82.50 529 SER A O 1
ATOM 4145 N N . TRP A 1 530 ? -30.252 4.335 23.829 1.00 82.94 530 TRP A N 1
ATOM 4146 C CA . TRP A 1 530 ? -31.613 3.872 23.563 1.00 82.94 530 TRP A CA 1
ATOM 4147 C C . TRP A 1 530 ? -32.270 3.273 24.808 1.00 82.94 530 TRP A C 1
ATOM 4149 O O . TRP A 1 530 ? -31.585 2.712 25.670 1.00 82.94 530 TRP A O 1
ATOM 4159 N N . LEU A 1 531 ? -33.600 3.376 24.884 1.00 84.19 531 LEU A N 1
ATOM 4160 C CA . LEU A 1 531 ? -34.424 2.780 25.942 1.00 84.19 531 LEU A CA 1
ATOM 4161 C C . LEU A 1 531 ? -35.836 2.430 25.448 1.00 84.19 531 LEU A C 1
ATOM 4163 O O . LEU A 1 531 ? -36.408 3.125 24.607 1.00 84.19 531 LEU A O 1
ATOM 4167 N N . ASN A 1 532 ? -36.405 1.352 25.994 1.00 82.69 532 ASN A N 1
ATOM 4168 C CA . ASN A 1 532 ? -37.807 0.995 25.768 1.00 82.69 532 ASN A CA 1
ATOM 4169 C C . ASN A 1 532 ? -38.723 1.852 26.654 1.00 82.69 532 ASN A C 1
ATOM 4171 O O . ASN A 1 532 ? -38.498 1.969 27.859 1.00 82.69 532 ASN A O 1
ATOM 4175 N N . GLU A 1 533 ? -39.805 2.356 26.074 1.00 83.62 533 GLU A N 1
ATOM 4176 C CA . GLU A 1 533 ? -40.926 2.989 26.768 1.00 83.62 533 GLU A CA 1
ATOM 4177 C C . GLU A 1 533 ? -42.232 2.257 26.414 1.00 83.62 533 GLU A C 1
ATOM 4179 O O . GLU A 1 533 ? -42.277 1.407 25.521 1.00 83.62 533 GLU A O 1
ATOM 4184 N N . SER A 1 534 ? -43.330 2.602 27.089 1.00 78.88 534 SER A N 1
ATOM 4185 C CA . SER A 1 534 ? -44.668 2.234 26.628 1.00 78.88 534 SER A CA 1
ATOM 4186 C C . SER A 1 534 ? -45.607 3.428 26.714 1.00 78.88 534 SER A C 1
ATOM 4188 O O . SER A 1 534 ? -45.666 4.115 27.735 1.00 78.88 534 SER A O 1
ATOM 4190 N N . GLU A 1 535 ? -46.350 3.658 25.636 1.00 79.12 535 GLU A N 1
ATOM 4191 C CA . GLU A 1 535 ? -47.316 4.744 25.505 1.00 79.12 535 GLU A CA 1
ATOM 4192 C C . GLU A 1 535 ? -48.659 4.145 25.076 1.00 79.12 535 GLU A C 1
ATOM 4194 O O . GLU A 1 535 ? -48.729 3.369 24.127 1.00 79.12 535 GLU A O 1
ATOM 4199 N N . ALA A 1 536 ? -49.723 4.420 25.838 1.00 79.88 536 ALA A N 1
ATOM 4200 C CA . ALA A 1 536 ? -51.071 3.863 25.639 1.00 79.88 536 ALA A CA 1
ATOM 4201 C C . ALA A 1 536 ? -51.173 2.316 25.509 1.00 79.88 536 ALA A C 1
ATOM 4203 O O . ALA A 1 536 ? -52.197 1.805 25.059 1.00 79.88 536 ALA A O 1
ATOM 4204 N N . GLY A 1 537 ? -50.150 1.561 25.934 1.00 76.50 537 GLY A N 1
ATOM 4205 C CA . GLY A 1 537 ? -50.071 0.099 25.791 1.00 76.50 537 GLY A CA 1
ATOM 4206 C C . GLY A 1 537 ? -49.353 -0.387 24.523 1.00 76.50 537 GLY A C 1
ATOM 4207 O O . GLY A 1 537 ? -49.217 -1.592 24.328 1.00 76.50 537 GLY A O 1
ATOM 4208 N N . GLN A 1 538 ? -48.862 0.526 23.684 1.00 83.94 538 GLN A N 1
ATOM 4209 C CA . GLN A 1 538 ? -47.935 0.235 22.592 1.00 83.94 538 GLN A CA 1
ATOM 4210 C C . GLN A 1 538 ? -46.491 0.206 23.125 1.00 83.94 538 GLN A C 1
ATOM 4212 O O . GLN A 1 538 ? -46.163 0.929 24.071 1.00 83.94 538 GLN A O 1
ATOM 4217 N N . ASN A 1 539 ? -45.623 -0.628 22.539 1.00 85.06 539 ASN A N 1
ATOM 4218 C CA . ASN A 1 539 ? -44.183 -0.581 22.809 1.00 85.06 539 ASN A CA 1
ATOM 4219 C C . ASN A 1 539 ? -43.557 0.556 21.993 1.00 85.06 539 ASN A C 1
ATOM 4221 O O . ASN A 1 539 ? -43.803 0.667 20.789 1.00 85.06 539 ASN A O 1
ATOM 4225 N N . MET A 1 540 ? -42.725 1.369 22.637 1.00 85.50 540 MET A N 1
ATOM 4226 C CA . MET A 1 540 ? -42.015 2.486 22.017 1.00 85.50 540 MET A CA 1
ATOM 4227 C C . MET A 1 540 ? -40.509 2.325 22.249 1.00 85.50 540 MET A C 1
ATOM 4229 O O . MET A 1 540 ? -40.086 1.847 23.301 1.00 85.50 540 MET A O 1
ATOM 4233 N N . LEU A 1 541 ? -39.696 2.749 21.286 1.00 87.31 541 LEU A N 1
ATOM 4234 C CA . LEU A 1 541 ? -38.249 2.883 21.430 1.00 87.31 541 LEU A CA 1
ATOM 4235 C C . LEU A 1 541 ? -37.886 4.366 21.328 1.00 87.31 541 LEU A C 1
ATOM 4237 O O . LEU A 1 541 ? -38.203 5.016 20.330 1.00 87.31 541 LEU A O 1
ATOM 4241 N N . HIS A 1 542 ? -37.211 4.890 22.348 1.00 85.81 542 HIS A N 1
ATOM 4242 C CA . HIS A 1 542 ? -36.573 6.207 22.325 1.00 85.81 542 HIS A CA 1
ATOM 4243 C C . HIS A 1 542 ? -35.095 6.030 21.958 1.00 85.81 542 HIS A C 1
ATOM 4245 O O . HIS A 1 542 ? -34.417 5.180 22.542 1.00 85.81 542 HIS A O 1
ATOM 4251 N N . ILE A 1 543 ? -34.616 6.802 20.977 1.00 84.31 543 ILE A N 1
ATOM 4252 C CA . ILE A 1 543 ? -33.220 6.832 20.520 1.00 84.31 543 ILE A CA 1
ATOM 4253 C C . ILE A 1 543 ? -32.690 8.268 20.628 1.00 84.31 543 ILE A C 1
ATOM 4255 O O . ILE A 1 543 ? -33.312 9.203 20.122 1.00 84.31 543 ILE A O 1
ATOM 4259 N N . ASP A 1 544 ? -31.508 8.412 21.227 1.00 87.81 544 ASP A N 1
ATOM 4260 C CA . ASP A 1 544 ? -30.669 9.612 21.192 1.00 87.81 544 ASP A CA 1
ATOM 4261 C C . ASP A 1 544 ? -29.328 9.248 20.531 1.00 87.81 544 ASP A C 1
ATOM 4263 O O . ASP A 1 544 ? -28.546 8.463 21.068 1.00 87.81 544 ASP A O 1
ATOM 4267 N N . LEU A 1 545 ? -29.087 9.787 19.336 1.00 88.88 545 LEU A N 1
ATOM 4268 C CA . LEU A 1 545 ? -27.910 9.554 18.498 1.00 88.88 545 LEU A CA 1
ATOM 4269 C C . LEU A 1 545 ? -27.156 10.871 18.289 1.00 88.88 545 LEU A C 1
ATOM 4271 O O . LEU A 1 545 ? -27.741 11.882 17.897 1.00 88.88 545 LEU A O 1
ATOM 4275 N N . ARG A 1 546 ? -25.844 10.859 18.527 1.00 93.62 546 ARG A N 1
ATOM 4276 C CA . ARG A 1 546 ? -24.987 12.052 18.537 1.00 93.62 546 ARG A CA 1
ATOM 4277 C C . ARG A 1 546 ? -23.733 11.861 17.698 1.00 93.62 546 ARG A C 1
ATOM 4279 O O . ARG A 1 546 ? -23.103 10.811 17.763 1.00 93.62 546 ARG A O 1
ATOM 4286 N N . GLN A 1 547 ? -23.345 12.910 16.983 1.00 92.19 547 GLN A N 1
ATOM 4287 C CA . GLN A 1 547 ? -22.070 13.011 16.274 1.00 92.19 547 GLN A CA 1
ATOM 4288 C C . GLN A 1 547 ? -21.059 13.784 17.128 1.00 92.19 547 GLN A C 1
ATOM 4290 O O . GLN A 1 547 ? -21.165 15.006 17.275 1.00 92.19 547 GLN A O 1
ATOM 4295 N N . VAL A 1 548 ? -20.104 13.070 17.722 1.00 91.81 548 VAL A N 1
ATOM 4296 C CA . VAL A 1 548 ? -19.193 13.582 18.761 1.00 91.81 548 VAL A CA 1
ATOM 4297 C C . VAL A 1 548 ? -17.766 13.853 18.271 1.00 91.81 548 VAL A C 1
ATOM 4299 O O . VAL A 1 548 ? -16.914 14.223 19.078 1.00 91.81 548 VAL A O 1
ATOM 4302 N N . GLN A 1 549 ? -17.499 13.706 16.968 1.00 88.69 549 GLN A N 1
ATOM 4303 C CA . GLN A 1 549 ? -16.202 14.048 16.377 1.00 88.69 549 GLN A CA 1
ATOM 4304 C C . GLN A 1 549 ? -15.875 15.543 16.565 1.00 88.69 549 GLN A C 1
ATOM 4306 O O . GLN A 1 549 ? -16.802 16.363 16.593 1.00 88.69 549 GLN A O 1
ATOM 4311 N N . PRO A 1 550 ? -14.587 15.924 16.679 1.00 87.75 550 PRO A N 1
ATOM 4312 C CA . PRO A 1 550 ? -14.192 17.331 16.741 1.00 87.75 550 PRO A CA 1
ATOM 4313 C C . PRO A 1 550 ? -14.629 18.113 15.485 1.00 87.75 550 PRO A C 1
ATOM 4315 O O . PRO A 1 550 ? -14.970 17.503 14.468 1.00 87.75 550 PRO A O 1
ATOM 4318 N N . PRO A 1 551 ? -14.603 19.457 15.533 1.00 85.38 551 PRO A N 1
ATOM 4319 C CA . PRO A 1 551 ? -14.733 20.287 14.342 1.00 85.38 551 PRO A CA 1
ATOM 4320 C C . PRO A 1 551 ? -13.679 19.935 13.285 1.00 85.38 551 PRO A C 1
ATOM 4322 O O . PRO A 1 551 ? -12.518 19.687 13.619 1.00 85.38 551 PRO A O 1
ATOM 4325 N N . ASP A 1 552 ? -14.094 19.938 12.024 1.00 85.94 552 ASP A N 1
ATOM 4326 C CA . ASP A 1 552 ? -13.243 19.709 10.862 1.00 85.94 552 ASP A CA 1
ATOM 4327 C C . ASP A 1 552 ? -12.425 20.969 10.506 1.00 85.94 552 ASP A C 1
ATOM 4329 O O . ASP A 1 552 ? -12.934 22.080 10.692 1.00 85.94 552 ASP A O 1
ATOM 4333 N N . PRO A 1 553 ? -11.186 20.850 9.987 1.00 77.44 553 PRO A N 1
ATOM 4334 C CA . PRO A 1 553 ? -10.401 22.010 9.563 1.00 77.44 553 PRO A CA 1
ATOM 4335 C C . PRO A 1 553 ? -11.043 22.835 8.439 1.00 77.44 553 PRO A C 1
ATOM 4337 O O . PRO A 1 553 ? -10.840 24.048 8.409 1.00 77.44 553 PRO A O 1
ATOM 4340 N N . LEU A 1 554 ? -11.805 22.199 7.539 1.00 75.94 554 LEU A N 1
ATOM 4341 C CA . LEU A 1 554 ? -12.442 22.849 6.392 1.00 75.94 554 LEU A CA 1
ATOM 4342 C C . LEU A 1 554 ? -13.852 23.351 6.733 1.00 75.94 554 LEU A C 1
ATOM 4344 O O . LEU A 1 554 ? -14.171 24.508 6.470 1.00 75.94 554 LEU A O 1
ATOM 4348 N N . THR A 1 555 ? -14.689 22.497 7.336 1.00 81.38 555 THR A N 1
ATOM 4349 C CA . THR A 1 555 ? -16.127 22.786 7.545 1.00 81.38 555 THR A CA 1
ATOM 4350 C C . THR A 1 555 ? -16.524 23.074 9.000 1.00 81.38 555 THR A C 1
ATOM 4352 O O . THR A 1 555 ? -17.695 23.296 9.313 1.00 81.38 555 THR A O 1
ATOM 4355 N N . GLY A 1 556 ? -15.571 23.094 9.935 1.00 87.81 556 GLY A N 1
ATOM 4356 C CA . GLY A 1 556 ? -15.844 23.393 11.340 1.00 87.81 556 GLY A CA 1
ATOM 4357 C C . GLY A 1 556 ? -16.782 22.373 11.997 1.00 87.81 556 GLY A C 1
ATOM 4358 O O . GLY A 1 556 ? -16.618 21.164 11.850 1.00 87.81 556 GLY A O 1
ATOM 4359 N N . ASP A 1 557 ? -17.756 22.841 12.782 1.00 88.00 557 ASP A N 1
ATOM 4360 C CA . ASP A 1 557 ? -18.656 21.955 13.543 1.00 88.00 557 ASP A CA 1
ATOM 4361 C C . ASP A 1 557 ? -19.793 21.345 12.696 1.00 88.00 557 ASP A C 1
ATOM 4363 O O . ASP A 1 557 ? -20.676 20.670 13.231 1.00 88.00 557 ASP A O 1
ATOM 4367 N N . GLU A 1 558 ? -19.782 21.522 11.371 1.00 91.50 558 GLU A N 1
ATOM 4368 C CA . GLU A 1 558 ? -20.804 20.949 10.493 1.00 91.50 558 GLU A CA 1
ATOM 4369 C C . GLU A 1 558 ? -20.923 19.420 10.664 1.00 91.50 558 GLU A C 1
ATOM 4371 O O . GLU A 1 558 ? -19.912 18.716 10.815 1.00 91.50 558 GLU A O 1
ATOM 4376 N N . PRO A 1 559 ? -22.156 18.879 10.691 1.00 93.50 559 PRO A N 1
ATOM 4377 C CA . PRO A 1 559 ? -22.383 17.444 10.800 1.00 93.50 559 PRO A CA 1
ATOM 4378 C C . PRO A 1 559 ? -21.824 16.710 9.576 1.00 93.50 559 PRO A C 1
ATOM 4380 O O . PRO A 1 559 ? -21.597 17.303 8.524 1.00 93.50 559 PRO A O 1
ATOM 4383 N N . PHE A 1 560 ? -21.628 15.402 9.701 1.00 94.88 560 PHE A N 1
ATOM 4384 C CA . PHE A 1 560 ? -21.613 14.521 8.539 1.00 94.88 560 PHE A CA 1
ATOM 4385 C C . PHE A 1 560 ? -23.057 14.120 8.202 1.00 94.88 560 PHE A C 1
ATOM 4387 O O . PHE A 1 560 ? -23.872 13.916 9.108 1.00 94.88 560 PHE A O 1
ATOM 4394 N N . VAL A 1 561 ? -23.361 14.006 6.911 1.00 95.38 561 VAL A N 1
ATOM 4395 C CA . VAL A 1 561 ? -24.647 13.583 6.353 1.00 95.38 561 VAL A CA 1
ATOM 4396 C C . VAL A 1 561 ? -24.506 12.175 5.776 1.00 95.38 561 VAL A C 1
ATOM 4398 O O . VAL A 1 561 ? -23.604 11.930 4.976 1.00 95.38 561 VAL A O 1
ATOM 4401 N N . PHE A 1 562 ? -25.357 11.230 6.184 1.00 96.38 562 PHE A N 1
ATOM 4402 C CA . PHE A 1 562 ? -25.311 9.842 5.696 1.00 96.38 562 PHE A CA 1
ATOM 4403 C C . PHE A 1 562 ? -26.578 9.035 6.048 1.00 96.38 562 PHE A C 1
ATOM 4405 O O . PHE A 1 562 ? -27.245 9.328 7.046 1.00 96.38 562 PHE A O 1
ATOM 4412 N N . PRO A 1 563 ? -26.890 7.962 5.294 1.00 95.75 563 PRO A N 1
ATOM 4413 C CA . PRO A 1 563 ? -27.751 6.893 5.783 1.00 95.75 563 PRO A CA 1
ATOM 4414 C C . PRO A 1 563 ? -27.011 6.078 6.855 1.00 95.75 563 PRO A C 1
ATOM 4416 O O . PRO A 1 563 ? -25.876 5.654 6.650 1.00 95.75 563 PRO A O 1
ATOM 4419 N N . LEU A 1 564 ? -27.666 5.826 7.986 1.00 95.31 564 LEU A N 1
ATOM 4420 C CA . LEU A 1 564 ? -27.186 4.944 9.046 1.00 95.31 564 LEU A CA 1
ATOM 4421 C C . LEU A 1 564 ? -28.137 3.762 9.197 1.00 95.31 564 LEU A C 1
ATOM 4423 O O . LEU A 1 564 ? -29.285 3.941 9.604 1.00 95.31 564 LEU A O 1
ATOM 4427 N N . ASP A 1 565 ? -27.659 2.556 8.909 1.00 93.81 565 ASP A N 1
ATOM 4428 C CA . ASP A 1 565 ? -28.424 1.339 9.164 1.00 93.81 565 ASP A CA 1
ATOM 4429 C C . ASP A 1 565 ? -28.267 0.887 10.617 1.00 93.81 565 ASP A C 1
ATOM 4431 O O . ASP A 1 565 ? -27.162 0.803 11.152 1.00 93.81 565 ASP A O 1
ATOM 4435 N N . LEU A 1 566 ? -29.392 0.567 11.251 1.00 92.06 566 LEU A N 1
ATOM 4436 C CA . LEU A 1 566 ? -29.473 -0.041 12.571 1.00 92.06 566 LEU A CA 1
ATOM 4437 C C . LEU A 1 566 ? -30.179 -1.397 12.475 1.00 92.06 566 LEU A C 1
ATOM 4439 O O . LEU A 1 566 ? -31.118 -1.573 11.698 1.00 92.06 566 LEU A O 1
ATOM 4443 N N . THR A 1 567 ? -29.782 -2.345 13.321 1.00 93.06 567 THR A N 1
ATOM 4444 C CA . THR A 1 567 ? -30.609 -3.514 13.658 1.00 93.06 567 THR A CA 1
ATOM 4445 C C . THR A 1 567 ? -31.101 -3.386 15.090 1.00 93.06 567 THR A C 1
ATOM 4447 O O . THR A 1 567 ? -30.295 -3.257 16.012 1.00 93.06 567 THR A O 1
ATOM 4450 N N . LEU A 1 568 ? -32.421 -3.423 15.271 1.00 91.12 568 LEU A N 1
ATOM 4451 C CA . LEU A 1 568 ? -33.086 -3.480 16.569 1.00 91.12 568 LEU A CA 1
ATOM 4452 C C . LEU A 1 568 ? -33.428 -4.947 16.857 1.00 91.12 568 LEU A C 1
ATOM 4454 O O . LEU A 1 568 ? -34.375 -5.492 16.289 1.00 91.12 568 LEU A O 1
ATOM 4458 N N . ALA A 1 569 ? -32.655 -5.599 17.718 1.00 87.75 569 ALA A N 1
ATOM 4459 C CA . ALA A 1 569 ? -32.903 -6.988 18.086 1.00 87.75 569 ALA A CA 1
ATOM 4460 C C . ALA A 1 569 ? -34.129 -7.086 19.003 1.00 87.75 569 ALA A C 1
ATOM 4462 O O . ALA A 1 569 ? -34.230 -6.327 19.972 1.00 87.75 569 ALA A O 1
ATOM 4463 N N . THR A 1 570 ? -35.044 -8.024 18.742 1.00 86.69 570 THR A N 1
ATOM 4464 C CA . THR A 1 570 ? -36.218 -8.276 19.598 1.00 86.69 570 THR A CA 1
ATOM 4465 C C . THR A 1 570 ? -36.470 -9.770 19.794 1.00 86.69 570 THR A C 1
ATOM 4467 O O . THR A 1 570 ? -36.029 -10.606 19.008 1.00 86.69 570 THR A O 1
ATOM 4470 N N . ALA A 1 571 ? -37.276 -10.122 20.799 1.00 79.00 571 ALA A N 1
ATOM 4471 C CA . ALA A 1 571 ? -37.717 -11.504 21.019 1.00 79.00 571 ALA A CA 1
ATOM 4472 C C . ALA A 1 571 ? -38.599 -12.086 19.886 1.00 79.00 571 ALA A C 1
ATOM 4474 O O . ALA A 1 571 ? -38.860 -13.288 19.883 1.00 79.00 571 ALA A O 1
ATOM 4475 N N . ALA A 1 572 ? -39.064 -11.257 18.942 1.00 81.69 572 ALA A N 1
ATOM 4476 C CA . ALA A 1 572 ? -39.818 -11.672 17.756 1.00 81.69 572 ALA A CA 1
ATOM 4477 C C . ALA A 1 572 ? -38.952 -11.753 16.478 1.00 81.69 572 ALA A C 1
ATOM 4479 O O . ALA A 1 572 ? -39.476 -12.083 15.415 1.00 81.69 572 ALA A O 1
ATOM 4480 N N . GLY A 1 573 ? -37.653 -11.451 16.577 1.00 81.94 573 GLY A N 1
ATOM 4481 C CA . GLY A 1 573 ? -36.731 -11.300 15.451 1.00 81.94 573 GLY A CA 1
ATOM 4482 C C . GLY A 1 573 ? -36.147 -9.888 15.354 1.00 81.94 573 GLY A C 1
ATOM 4483 O O . GLY A 1 573 ? -36.544 -8.975 16.084 1.00 81.94 573 GLY A O 1
ATOM 4484 N N . ASP A 1 574 ? -35.194 -9.725 14.444 1.00 89.81 574 ASP A N 1
ATOM 4485 C CA . ASP A 1 574 ? -34.475 -8.472 14.221 1.00 89.81 574 ASP A CA 1
ATOM 4486 C C . ASP A 1 574 ? -35.267 -7.524 13.307 1.00 89.81 574 ASP A C 1
ATOM 4488 O O . ASP A 1 574 ? -35.785 -7.927 12.264 1.00 89.81 574 ASP A O 1
ATOM 4492 N N . ILE A 1 575 ? -35.351 -6.249 13.695 1.00 89.31 575 ILE A N 1
ATOM 4493 C CA . ILE A 1 575 ? -36.034 -5.194 12.936 1.00 89.31 575 ILE A CA 1
ATOM 4494 C C . ILE A 1 575 ? -34.971 -4.254 12.338 1.00 89.31 575 ILE A C 1
ATOM 4496 O O . ILE A 1 575 ? -34.277 -3.575 13.102 1.00 89.31 575 ILE A O 1
ATOM 4500 N N . PRO A 1 576 ? -34.824 -4.175 11.003 1.00 91.31 576 PRO A N 1
ATOM 4501 C CA . PRO A 1 576 ? -33.940 -3.203 10.370 1.00 91.31 576 PRO A CA 1
ATOM 4502 C C . PRO A 1 576 ? -34.546 -1.792 10.419 1.00 91.31 576 PRO A C 1
ATOM 4504 O O . PRO A 1 576 ? -35.750 -1.611 10.230 1.00 91.31 576 PRO A O 1
ATOM 4507 N N . LEU A 1 577 ? -33.702 -0.784 10.643 1.00 90.25 577 LEU A N 1
ATOM 4508 C CA . LEU A 1 577 ? -34.079 0.630 10.676 1.00 90.25 577 LEU A CA 1
ATOM 4509 C C . LEU A 1 577 ? -32.969 1.483 10.049 1.00 90.25 577 LEU A C 1
ATOM 4511 O O . LEU A 1 577 ? -31.921 1.669 10.659 1.00 90.25 577 LEU A O 1
ATOM 4515 N N . THR A 1 578 ? -33.208 2.040 8.861 1.00 92.44 578 THR A N 1
ATOM 4516 C CA . THR A 1 578 ? -32.340 3.080 8.284 1.00 92.44 578 THR A CA 1
ATOM 4517 C C . THR A 1 578 ? -32.759 4.451 8.810 1.00 92.44 578 THR A C 1
ATOM 4519 O O . THR A 1 578 ? -33.930 4.823 8.723 1.00 92.44 578 THR A O 1
ATOM 4522 N N . LEU A 1 579 ? -31.803 5.230 9.310 1.00 90.81 579 LEU A N 1
ATOM 4523 C CA . LEU A 1 579 ? -31.972 6.637 9.672 1.00 90.81 579 LEU A CA 1
ATOM 4524 C C . LEU A 1 579 ? -31.205 7.511 8.683 1.00 90.81 579 LEU A C 1
ATOM 4526 O O . LEU A 1 579 ? -30.065 7.196 8.357 1.00 90.81 579 LEU A O 1
ATOM 4530 N N . TRP A 1 580 ? -31.779 8.631 8.244 1.00 92.31 580 TRP A N 1
ATOM 4531 C CA . TRP A 1 580 ? -30.979 9.672 7.600 1.00 92.31 580 TRP A CA 1
ATOM 4532 C C . TRP A 1 580 ? -30.421 10.591 8.685 1.00 92.31 580 TRP A C 1
ATOM 4534 O O . TRP A 1 580 ? -31.180 11.246 9.402 1.00 92.31 580 TRP A O 1
ATOM 4544 N N . VAL A 1 581 ? -29.102 10.590 8.848 1.00 94.75 581 VAL A N 1
ATOM 4545 C CA . VAL A 1 581 ? -28.400 11.442 9.805 1.00 94.75 581 VAL A CA 1
ATOM 4546 C C . VAL A 1 581 ? -27.987 12.706 9.065 1.00 94.75 581 VAL A C 1
ATOM 4548 O O . VAL A 1 581 ? -27.186 12.642 8.143 1.00 94.75 581 VAL A O 1
ATOM 4551 N N . ASP A 1 582 ? -28.560 13.842 9.458 1.00 93.19 582 ASP A N 1
ATOM 4552 C CA . ASP A 1 582 ? -28.376 15.158 8.825 1.00 93.19 582 ASP A CA 1
ATOM 4553 C C . ASP A 1 582 ? -27.802 16.221 9.778 1.00 93.19 582 ASP A C 1
ATOM 4555 O O . ASP A 1 582 ? -27.508 17.345 9.377 1.00 93.19 582 ASP A O 1
ATOM 4559 N N . ARG A 1 583 ? -27.669 15.887 11.067 1.00 92.88 583 ARG A N 1
ATOM 4560 C CA . ARG A 1 583 ? -27.378 16.845 12.139 1.00 92.88 583 ARG A CA 1
ATOM 4561 C C . ARG A 1 583 ? -26.617 16.217 13.302 1.00 92.88 583 ARG A C 1
ATOM 4563 O O . ARG A 1 583 ? -26.583 14.999 13.467 1.00 92.88 583 ARG A O 1
ATOM 4570 N N . ARG A 1 584 ? -26.038 17.071 14.155 1.00 91.44 584 ARG A N 1
ATOM 4571 C CA . ARG A 1 584 ? -25.198 16.655 15.294 1.00 91.44 584 ARG A CA 1
ATOM 4572 C C . ARG A 1 584 ? -25.932 15.848 16.379 1.00 91.44 584 ARG A C 1
ATOM 4574 O O . ARG A 1 584 ? -25.273 15.095 17.091 1.00 91.44 584 ARG A O 1
ATOM 4581 N N . VAL A 1 585 ? -27.257 15.992 16.519 1.00 92.00 585 VAL A N 1
ATOM 4582 C CA . VAL A 1 585 ? -28.083 15.269 17.512 1.00 92.00 585 VAL A CA 1
ATOM 4583 C C . VAL A 1 585 ? -29.452 14.892 16.930 1.00 92.00 585 VAL A C 1
ATOM 4585 O O . VAL A 1 585 ? -30.253 15.770 16.594 1.00 92.00 585 VAL A O 1
ATOM 4588 N N . LEU A 1 586 ? -29.746 13.593 16.864 1.00 84.19 586 LEU A N 1
ATOM 4589 C CA . LEU A 1 586 ? -31.069 13.039 16.578 1.00 84.19 586 LEU A CA 1
ATOM 4590 C C . LEU A 1 586 ? -31.646 12.442 17.869 1.00 84.19 586 LEU A C 1
ATOM 4592 O O . LEU A 1 586 ? -31.157 11.429 18.348 1.00 84.19 586 LEU A O 1
ATOM 4596 N N . ASP A 1 587 ? -32.698 13.061 18.399 1.00 88.25 587 ASP A N 1
ATOM 4597 C CA . ASP A 1 587 ? -33.474 12.609 19.560 1.00 88.25 587 ASP A CA 1
ATOM 4598 C C . ASP A 1 587 ? -34.920 12.394 19.083 1.00 88.25 587 ASP A C 1
ATOM 4600 O O . ASP A 1 587 ? -35.532 13.330 18.552 1.00 88.25 587 ASP A O 1
ATOM 4604 N N . PHE A 1 588 ? -35.422 11.155 19.142 1.00 79.81 588 PHE A N 1
ATOM 4605 C CA . PHE A 1 588 ? -36.750 10.793 18.629 1.00 79.81 588 PHE A CA 1
ATOM 4606 C C . PHE A 1 588 ? -37.277 9.457 19.178 1.00 79.81 588 PHE A C 1
ATOM 4608 O O . PHE A 1 588 ? -36.531 8.586 19.625 1.00 79.81 588 PHE A O 1
ATOM 4615 N N . ARG A 1 589 ? -38.600 9.281 19.099 1.00 87.12 589 ARG A N 1
ATOM 4616 C CA . ARG A 1 589 ? -39.321 8.062 19.491 1.00 87.12 589 ARG A CA 1
ATOM 4617 C C . ARG A 1 589 ? -39.949 7.394 18.274 1.00 87.12 589 ARG A C 1
ATOM 4619 O O . ARG A 1 589 ? -40.494 8.088 17.417 1.00 87.12 589 ARG A O 1
ATOM 4626 N N . LEU A 1 590 ? -39.941 6.063 18.238 1.00 87.62 590 LEU A N 1
ATOM 4627 C CA . LEU A 1 590 ? -40.670 5.261 17.252 1.00 87.62 590 LEU A CA 1
ATOM 4628 C C . LEU A 1 590 ? -41.494 4.147 17.926 1.00 87.62 590 LEU A C 1
ATOM 4630 O O . LEU A 1 590 ? -41.076 3.620 18.958 1.00 87.62 590 LEU A O 1
ATOM 4634 N N . PRO A 1 591 ? -42.645 3.752 17.357 1.00 88.81 591 PRO A N 1
ATOM 4635 C CA . PRO A 1 591 ? -43.333 2.534 17.762 1.00 88.81 591 PRO A CA 1
ATOM 4636 C C . PRO A 1 591 ? -42.558 1.293 17.305 1.00 88.81 591 PRO A C 1
ATOM 4638 O O . PRO A 1 591 ? -42.051 1.246 16.185 1.00 88.81 591 PRO A O 1
ATOM 4641 N N . VAL A 1 592 ? -42.520 0.263 18.149 1.00 87.44 592 VAL A N 1
ATOM 4642 C CA . VAL A 1 592 ? -41.899 -1.038 17.844 1.00 87.44 592 VAL A CA 1
ATOM 4643 C C . VAL A 1 592 ? -42.890 -2.178 18.089 1.00 87.44 592 VAL A C 1
ATOM 4645 O O . VAL A 1 592 ? -43.769 -2.091 18.945 1.00 87.44 592 VAL A O 1
ATOM 4648 N N . SER A 1 593 ? -42.785 -3.262 17.317 1.00 84.00 593 SER A N 1
ATOM 4649 C CA . SER A 1 593 ? -43.699 -4.413 17.417 1.00 84.00 593 SER A CA 1
ATOM 4650 C C . SER A 1 593 ? -43.474 -5.254 18.680 1.00 84.00 593 SER A C 1
ATOM 4652 O O . SER A 1 593 ? -44.415 -5.847 19.205 1.00 84.00 593 SER A O 1
ATOM 4654 N N . ALA A 1 594 ? -42.246 -5.271 19.198 1.00 86.00 594 ALA A N 1
ATOM 4655 C CA . ALA A 1 594 ? -41.837 -5.981 20.404 1.00 86.00 594 ALA A CA 1
ATOM 4656 C C . ALA A 1 594 ? -40.786 -5.170 21.178 1.00 86.00 594 ALA A C 1
ATOM 4658 O O . ALA A 1 594 ? -40.176 -4.250 20.636 1.00 86.00 594 ALA A O 1
ATOM 4659 N N . THR A 1 595 ? -40.565 -5.519 22.447 1.00 87.25 595 THR A N 1
ATOM 4660 C CA . THR A 1 595 ? -39.502 -4.936 23.277 1.00 87.25 595 THR A CA 1
ATOM 4661 C C . THR A 1 595 ? -38.129 -5.198 22.654 1.00 87.25 595 THR A C 1
ATOM 4663 O O . THR A 1 595 ? -37.793 -6.341 22.332 1.00 87.25 595 THR A O 1
ATOM 4666 N N . VAL A 1 596 ? -37.330 -4.142 22.516 1.00 85.75 596 VAL A N 1
ATOM 4667 C CA . VAL A 1 596 ? -35.985 -4.190 21.935 1.00 85.75 596 VAL A CA 1
ATOM 4668 C C . VAL A 1 596 ? -34.982 -4.631 22.999 1.00 85.75 596 VAL A C 1
ATOM 4670 O O . VAL A 1 596 ? -34.947 -4.089 24.105 1.00 85.75 596 VAL A O 1
ATOM 4673 N N . THR A 1 597 ? -34.170 -5.631 22.670 1.00 86.12 597 THR A N 1
ATOM 4674 C CA . THR A 1 597 ? -33.153 -6.236 23.544 1.00 86.12 597 THR A CA 1
ATOM 4675 C C . THR A 1 597 ? -31.726 -5.829 23.178 1.00 86.12 597 THR A C 1
ATOM 4677 O O . THR A 1 597 ? -30.812 -6.040 23.972 1.00 86.12 597 THR A O 1
ATOM 4680 N N . GLY A 1 598 ? -31.522 -5.232 22.002 1.00 82.69 598 GLY A N 1
ATOM 4681 C CA . GLY A 1 598 ? -30.228 -4.732 21.542 1.00 82.69 598 GLY A CA 1
ATOM 4682 C C . GLY A 1 598 ? -30.374 -3.787 20.353 1.00 82.69 598 GLY A C 1
ATOM 4683 O O . GLY A 1 598 ? -31.337 -3.890 19.598 1.00 82.69 598 GLY A O 1
ATOM 4684 N N . VAL A 1 599 ? -29.403 -2.891 20.175 1.00 85.56 599 VAL A N 1
ATOM 4685 C CA . VAL A 1 599 ? -29.265 -2.059 18.973 1.00 85.56 599 VAL A CA 1
ATOM 4686 C C . VAL A 1 599 ? -27.846 -2.219 18.443 1.00 85.56 599 VAL A C 1
ATOM 4688 O O . VAL A 1 599 ? -26.884 -2.000 19.179 1.00 85.56 599 VAL A O 1
ATOM 4691 N N . THR A 1 600 ? -27.715 -2.598 17.176 1.00 87.88 600 THR A N 1
ATOM 4692 C CA . THR A 1 600 ? -26.435 -2.677 16.462 1.00 87.88 600 THR A CA 1
ATOM 4693 C C . THR A 1 600 ? -26.374 -1.557 15.435 1.00 87.88 600 THR A C 1
ATOM 4695 O O . THR A 1 600 ? -27.262 -1.459 14.591 1.00 87.88 600 THR A O 1
ATOM 4698 N N . ILE A 1 601 ? -25.334 -0.724 15.518 1.00 90.06 601 ILE A N 1
ATOM 4699 C CA . ILE A 1 601 ? -25.008 0.279 14.497 1.00 90.06 601 ILE A CA 1
ATOM 4700 C C . ILE A 1 601 ? -24.282 -0.405 13.342 1.00 90.06 601 ILE A C 1
ATOM 4702 O O . ILE A 1 601 ? -23.424 -1.254 13.586 1.00 90.06 601 ILE A O 1
ATOM 4706 N N . ASP A 1 602 ? -24.645 -0.013 12.123 1.00 92.12 602 ASP A N 1
ATOM 4707 C CA . ASP A 1 602 ? -24.095 -0.470 10.851 1.00 92.12 602 ASP A CA 1
ATOM 4708 C C . ASP A 1 602 ? -23.836 -1.989 10.805 1.00 92.12 602 ASP A C 1
ATOM 4710 O O . ASP A 1 602 ? -22.697 -2.467 10.751 1.00 92.12 602 ASP A O 1
ATOM 4714 N N . PRO A 1 603 ? -24.915 -2.793 10.855 1.00 89.94 603 PRO A N 1
ATOM 4715 C CA . PRO A 1 603 ? -24.821 -4.246 10.906 1.00 89.94 603 PRO A CA 1
ATOM 4716 C C . PRO A 1 603 ? -24.194 -4.852 9.642 1.00 89.94 603 PRO A C 1
ATOM 4718 O O . PRO A 1 603 ? -23.813 -6.022 9.685 1.00 89.94 603 PRO A O 1
ATOM 4721 N N . GLN A 1 604 ? -24.070 -4.100 8.540 1.00 87.75 604 GLN A N 1
ATOM 4722 C CA . GLN A 1 604 ? -23.499 -4.569 7.271 1.00 87.75 604 GLN A CA 1
ATOM 4723 C C . GLN A 1 604 ? -22.170 -3.898 6.889 1.00 87.75 604 GLN A C 1
ATOM 4725 O O . GLN A 1 604 ? -21.478 -4.431 6.033 1.00 87.75 604 GLN A O 1
ATOM 4730 N N . GLY A 1 605 ? -21.743 -2.840 7.584 1.00 91.62 605 GLY A N 1
ATOM 4731 C CA . GLY A 1 605 ? -20.454 -2.182 7.351 1.00 91.62 605 GLY A CA 1
ATOM 4732 C C . GLY A 1 605 ? -20.456 -1.205 6.175 1.00 91.62 605 GLY A C 1
ATOM 4733 O O . GLY A 1 605 ? -19.424 -1.061 5.533 1.00 91.62 605 GLY A O 1
ATOM 4734 N N . TRP A 1 606 ? -21.594 -0.570 5.886 1.00 94.94 606 TRP A N 1
ATOM 4735 C CA . TRP A 1 606 ? -21.758 0.375 4.779 1.00 94.94 606 TRP A CA 1
ATOM 4736 C C . TRP A 1 606 ? -21.164 1.768 5.016 1.00 94.94 606 TRP A C 1
ATOM 4738 O O . TRP A 1 606 ? -20.999 2.512 4.050 1.00 94.94 606 TRP A O 1
ATOM 4748 N N . LEU A 1 607 ? -20.892 2.157 6.264 1.00 94.50 607 LEU A N 1
ATOM 4749 C CA . LEU A 1 607 ? -20.488 3.510 6.640 1.00 94.50 607 LEU A CA 1
ATOM 4750 C C . LEU A 1 607 ? -19.071 3.538 7.222 1.00 94.50 607 LEU A C 1
ATOM 4752 O O . LEU A 1 607 ? -18.731 2.798 8.145 1.00 94.50 607 LEU A O 1
ATOM 4756 N N . LEU A 1 608 ? -18.267 4.495 6.763 1.00 91.94 608 LEU A N 1
ATOM 4757 C CA . LEU A 1 608 ? -16.948 4.747 7.323 1.00 91.94 608 LEU A CA 1
ATOM 4758 C C . LEU A 1 608 ? -17.053 5.558 8.629 1.00 91.94 608 LEU A C 1
ATOM 4760 O O . LEU A 1 608 ? -17.055 6.788 8.610 1.00 91.94 608 LEU A O 1
ATOM 4764 N N . HIS A 1 609 ? -17.163 4.881 9.778 1.00 90.88 609 HIS A N 1
ATOM 4765 C CA . HIS A 1 609 ? -17.331 5.530 11.087 1.00 90.88 609 HIS A CA 1
ATOM 4766 C C . HIS A 1 609 ? -16.649 4.787 12.253 1.00 90.88 609 HIS A C 1
ATOM 4768 O O . HIS A 1 609 ? -16.314 3.605 12.161 1.00 90.88 609 HIS A O 1
ATOM 4774 N N . SER A 1 610 ? -16.539 5.453 13.408 1.00 85.88 610 SER A N 1
ATOM 4775 C CA . SER A 1 610 ? -16.405 4.777 14.710 1.00 85.88 610 SER A CA 1
ATOM 4776 C C . SER A 1 610 ? -17.646 5.027 15.579 1.00 85.88 610 SER A C 1
ATOM 4778 O O . SER A 1 610 ? -18.390 5.982 15.337 1.00 85.88 610 SER A O 1
ATOM 4780 N N . ALA A 1 611 ? -17.950 4.154 16.549 1.00 78.44 611 ALA A N 1
ATOM 4781 C CA . ALA A 1 611 ? -19.121 4.339 17.413 1.00 78.44 611 ALA A CA 1
ATOM 4782 C C . ALA A 1 611 ? -19.044 3.673 18.794 1.00 78.44 611 ALA A C 1
ATOM 4784 O O . ALA A 1 611 ? -18.482 2.588 18.938 1.00 78.44 611 ALA A O 1
ATOM 4785 N N . ASP A 1 612 ? -19.740 4.287 19.754 1.00 66.25 612 ASP A N 1
ATOM 4786 C CA . ASP A 1 612 ? -20.101 3.738 21.063 1.00 66.25 612 ASP A CA 1
ATOM 4787 C C . ASP A 1 612 ? -21.628 3.549 21.164 1.00 66.25 612 ASP A C 1
ATOM 4789 O O . ASP A 1 612 ? -22.404 4.466 20.874 1.00 66.25 612 ASP A O 1
ATOM 4793 N N . VAL A 1 613 ? -22.072 2.376 21.634 1.00 58.41 613 VAL A N 1
ATOM 4794 C CA . VAL A 1 613 ? -23.492 2.068 21.902 1.00 58.41 613 VAL A CA 1
ATOM 4795 C C . VAL A 1 613 ? -23.719 1.907 23.404 1.00 58.41 613 VAL A C 1
ATOM 4797 O O . VAL A 1 613 ? -23.067 1.092 24.059 1.00 58.41 613 VAL A O 1
ATOM 4800 N N . ILE A 1 614 ? -24.679 2.655 23.948 1.00 57.09 614 ILE A N 1
ATOM 4801 C CA . ILE A 1 614 ? -24.995 2.706 25.378 1.00 57.09 614 ILE A CA 1
ATOM 4802 C C . ILE A 1 614 ? -26.447 2.266 25.597 1.00 57.09 614 ILE A C 1
ATOM 4804 O O . ILE A 1 614 ? -27.389 2.962 25.227 1.00 57.09 614 ILE A O 1
ATOM 4808 N N . VAL A 1 615 ? -26.645 1.122 26.254 1.00 42.50 615 VAL A N 1
ATOM 4809 C CA . VAL A 1 615 ? -27.981 0.693 26.698 1.00 42.50 615 VAL A CA 1
ATOM 4810 C C . VAL A 1 615 ? -28.377 1.508 27.930 1.00 42.50 615 VAL A C 1
ATOM 4812 O O . VAL A 1 615 ? -27.710 1.417 28.964 1.00 42.50 615 VAL A O 1
ATOM 4815 N N . ALA A 1 616 ? -29.458 2.286 27.852 1.00 37.91 616 ALA A N 1
ATOM 4816 C CA . ALA A 1 616 ? -29.997 2.976 29.019 1.00 37.91 616 ALA A CA 1
ATOM 4817 C C . ALA A 1 616 ? -30.951 2.042 29.787 1.00 37.91 616 ALA A C 1
ATOM 4819 O O . ALA A 1 616 ? -31.926 1.523 29.246 1.00 37.91 616 ALA A O 1
ATOM 4820 N N . VAL A 1 617 ? -30.649 1.801 31.067 1.00 32.44 617 VAL A N 1
ATOM 4821 C CA . VAL A 1 617 ? -31.411 0.869 31.913 1.00 32.44 617 VAL A CA 1
ATOM 4822 C C . VAL A 1 617 ? -32.705 1.528 32.388 1.00 32.44 617 VAL A C 1
ATOM 4824 O O . VAL A 1 617 ? -32.694 2.368 33.288 1.00 32.44 617 VAL A O 1
ATOM 4827 N N . GLY A 1 618 ? -33.824 1.129 31.787 1.00 30.28 618 GLY A N 1
ATOM 4828 C CA . GLY A 1 618 ? -35.163 1.517 32.222 1.00 30.28 618 GLY A CA 1
ATOM 4829 C C . GLY A 1 618 ? -35.674 0.650 33.373 1.00 30.28 618 GLY A C 1
ATOM 4830 O O . GLY A 1 618 ? -36.359 -0.339 33.129 1.00 30.28 618 GLY A O 1
ATOM 4831 N N . ASP A 1 619 ? -35.399 1.048 34.617 1.00 27.55 619 ASP A N 1
ATOM 4832 C CA . ASP A 1 619 ? -36.156 0.572 35.784 1.00 27.55 619 ASP A CA 1
ATOM 4833 C C . ASP A 1 6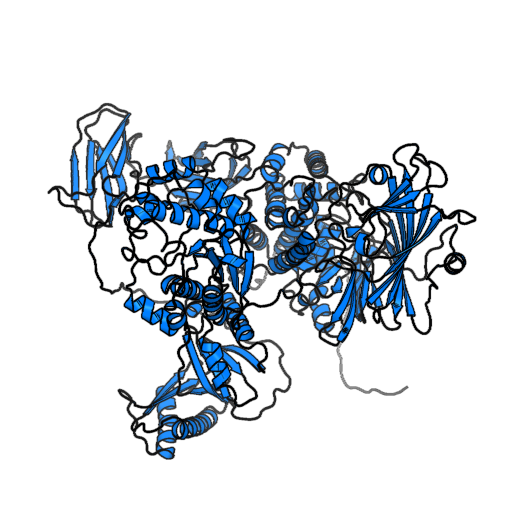19 ? -37.399 1.455 35.999 1.00 27.55 619 ASP A C 1
ATOM 4835 O O . ASP A 1 619 ? -37.323 2.687 36.074 1.00 27.55 619 ASP A O 1
ATOM 4839 N N . GLY A 1 620 ? -38.572 0.826 36.106 1.00 31.89 620 GLY A N 1
ATOM 4840 C CA . GLY A 1 620 ? -39.849 1.529 36.241 1.00 31.89 620 GLY A CA 1
ATOM 4841 C C . GLY A 1 620 ? -39.990 2.246 37.588 1.00 31.89 620 GLY A C 1
ATOM 4842 O O . GLY A 1 620 ? -40.163 1.603 38.620 1.00 31.89 620 GLY A O 1
ATOM 4843 N N . GLY A 1 621 ? -39.980 3.584 37.583 1.00 32.62 621 GLY A N 1
ATOM 4844 C CA . GLY A 1 621 ? -40.221 4.383 38.796 1.00 32.62 621 GLY A CA 1
ATOM 4845 C C . GLY A 1 621 ? -39.761 5.846 38.765 1.00 32.62 621 GLY A C 1
ATOM 4846 O O . GLY A 1 621 ? -40.148 6.621 39.641 1.00 32.62 621 GLY A O 1
ATOM 4847 N N . ALA A 1 622 ? -38.969 6.259 37.771 1.00 30.31 622 ALA A N 1
ATOM 4848 C CA . ALA A 1 622 ? -38.430 7.617 37.683 1.00 30.31 622 ALA A CA 1
ATOM 4849 C C . ALA A 1 622 ? -39.132 8.472 36.609 1.00 30.31 622 ALA A C 1
ATOM 4851 O O . ALA A 1 622 ? -38.762 8.459 35.439 1.00 30.31 622 ALA A O 1
ATOM 4852 N N . GLY A 1 623 ? -40.103 9.294 37.023 1.00 35.12 623 GLY A N 1
ATOM 4853 C CA . GLY A 1 623 ? -40.531 10.446 36.216 1.00 35.12 623 GLY A CA 1
ATOM 4854 C C . GLY A 1 623 ? -39.376 11.446 36.011 1.00 35.12 623 GLY A C 1
ATOM 4855 O O . GLY A 1 623 ? -38.437 11.460 36.814 1.00 35.12 623 GLY A O 1
ATOM 4856 N N . PRO A 1 624 ? -39.423 12.310 34.980 1.00 40.50 624 PRO A N 1
ATOM 4857 C CA . PRO A 1 624 ? -38.249 13.018 34.467 1.00 40.50 624 PRO A CA 1
ATOM 4858 C C . PRO A 1 624 ? -37.501 13.870 35.506 1.00 40.50 624 PRO A C 1
ATOM 4860 O O . PRO A 1 624 ? -38.083 14.431 36.441 1.00 40.50 624 PRO A O 1
ATOM 4863 N N . GLY A 1 625 ? -36.184 13.983 35.306 1.00 50.81 625 GLY A N 1
ATOM 4864 C CA . GLY A 1 625 ? -35.308 14.927 36.005 1.00 50.81 625 GLY A CA 1
ATOM 4865 C C . GLY A 1 625 ? -34.882 14.537 37.423 1.00 50.81 625 GLY A C 1
ATOM 4866 O O . GLY A 1 625 ? -34.977 15.353 38.341 1.00 50.81 625 GLY A O 1
ATOM 4867 N N . LEU A 1 626 ? -34.373 13.315 37.599 1.00 54.59 626 LEU A N 1
ATOM 4868 C CA . LEU A 1 626 ? -33.244 13.082 38.506 1.00 54.59 626 LEU A CA 1
ATOM 4869 C C . LEU A 1 626 ? -32.162 12.313 37.739 1.00 54.59 626 LEU A C 1
ATOM 4871 O O . LEU A 1 626 ? -32.334 11.130 37.467 1.00 54.59 626 LEU A O 1
ATOM 4875 N N . THR A 1 627 ? -31.061 12.977 37.394 1.00 58.28 627 THR A N 1
ATOM 4876 C CA . THR A 1 627 ? -29.983 12.369 36.593 1.00 58.28 627 THR A CA 1
ATOM 4877 C C . THR A 1 627 ? -28.643 12.640 37.261 1.00 58.28 627 THR A C 1
ATOM 4879 O O . THR A 1 627 ? -28.227 13.795 37.311 1.00 58.28 627 THR A O 1
ATOM 4882 N N . LEU A 1 628 ? -27.975 11.605 37.781 1.00 70.00 628 LEU A N 1
ATOM 4883 C CA . LEU A 1 628 ? -26.624 11.700 38.346 1.00 70.00 628 LEU A CA 1
ATOM 4884 C C . LEU A 1 628 ? -25.595 11.468 37.231 1.00 70.00 628 LEU A C 1
ATOM 4886 O O . LEU A 1 628 ? -25.527 10.386 36.660 1.00 70.00 628 LEU A O 1
ATOM 4890 N N . GLN A 1 629 ? -24.810 12.492 36.907 1.00 67.00 629 GLN A N 1
ATOM 4891 C CA . GLN A 1 629 ? -23.767 12.419 35.885 1.00 67.00 629 GLN A CA 1
ATOM 4892 C C . GLN A 1 629 ? -22.545 11.637 36.396 1.00 67.00 629 GLN A C 1
ATOM 4894 O O . GLN A 1 629 ? -22.258 11.667 37.601 1.00 67.00 629 GLN A O 1
ATOM 4899 N N . PRO A 1 630 ? -21.763 11.004 35.497 1.00 57.94 630 PRO A N 1
ATOM 4900 C CA . PRO A 1 630 ? -20.430 10.509 35.821 1.00 57.94 630 PRO A CA 1
ATOM 4901 C C . PRO A 1 630 ? -19.603 11.583 36.546 1.00 57.94 630 PRO A C 1
ATOM 4903 O O . PRO A 1 630 ? -19.613 12.742 36.121 1.00 57.94 630 PRO A O 1
ATOM 4906 N N . PRO A 1 631 ? -18.885 11.238 37.631 1.00 67.69 631 PRO A N 1
ATOM 4907 C CA . PRO A 1 631 ? -18.016 12.198 38.287 1.00 67.69 631 PRO A CA 1
ATOM 4908 C C . PRO A 1 631 ? -16.937 12.702 37.335 1.00 67.69 631 PRO A C 1
ATOM 4910 O O . PRO A 1 631 ? -16.432 11.955 36.497 1.00 67.69 631 PRO A O 1
ATOM 4913 N N . LEU A 1 632 ? -16.557 13.966 37.498 1.00 49.38 632 LEU A N 1
ATOM 4914 C CA . LEU A 1 632 ? -15.490 14.581 36.722 1.00 49.38 632 LEU A CA 1
ATOM 4915 C C . LEU A 1 632 ? -14.366 15.072 37.649 1.00 49.38 632 LEU A C 1
ATOM 4917 O O . LEU A 1 632 ? -14.636 15.864 38.561 1.00 49.38 632 LEU A O 1
ATOM 4921 N N . PRO A 1 633 ? -13.108 14.639 37.429 1.00 42.78 633 PRO A N 1
ATOM 4922 C CA . PRO A 1 633 ? -12.704 13.499 36.589 1.00 42.78 633 PRO A CA 1
ATOM 4923 C C . PRO A 1 633 ? -13.154 12.136 37.177 1.00 42.78 633 PRO A C 1
ATOM 4925 O O . PRO A 1 633 ? -13.570 12.055 38.332 1.00 42.78 633 PRO A O 1
ATOM 4928 N N . ASN A 1 634 ? -13.059 11.059 36.391 1.00 49.12 634 ASN A N 1
ATOM 4929 C CA . ASN A 1 634 ? -13.256 9.671 36.835 1.00 49.12 634 ASN A CA 1
ATOM 4930 C C . ASN A 1 634 ? -12.329 8.745 36.018 1.00 49.12 634 ASN A C 1
ATOM 4932 O O . ASN A 1 634 ? -12.555 8.613 34.817 1.00 49.12 634 ASN A O 1
ATOM 4936 N N . PRO A 1 635 ? -11.299 8.116 36.620 1.00 56.19 635 PRO A N 1
ATOM 4937 C CA . PRO A 1 635 ? -10.880 8.236 38.022 1.00 56.19 635 PRO A CA 1
ATOM 4938 C C . PRO A 1 635 ? -10.483 9.668 38.413 1.00 56.19 635 PRO A C 1
ATOM 4940 O O . PRO A 1 635 ? -10.018 10.444 37.581 1.00 56.19 635 PRO A O 1
ATOM 4943 N N . PHE A 1 636 ? -10.635 10.013 39.693 1.00 59.75 636 PHE A N 1
ATOM 4944 C CA . PHE A 1 636 ? -10.143 11.280 40.249 1.00 59.75 636 PHE A CA 1
ATOM 4945 C C . PHE A 1 636 ? -8.995 11.064 41.231 1.00 59.75 636 PHE A C 1
ATOM 4947 O O . PHE A 1 636 ? -8.948 10.048 41.913 1.00 59.75 636 PHE A O 1
ATOM 4954 N N . HIS A 1 637 ? -8.105 12.054 41.365 1.00 57.81 637 HIS A N 1
ATOM 4955 C CA . HIS A 1 637 ? -7.076 12.088 42.409 1.00 57.81 637 HIS A CA 1
ATOM 4956 C C . HIS A 1 637 ? -7.368 13.193 43.426 1.00 57.81 637 HIS A C 1
ATOM 4958 O O . HIS A 1 637 ? -7.528 14.360 43.077 1.00 57.81 637 HIS A O 1
ATOM 4964 N N . GLY A 1 638 ? -7.452 12.821 44.705 1.00 66.38 638 GLY A N 1
ATOM 4965 C CA . GLY A 1 638 ? -8.031 13.670 45.742 1.00 66.38 638 GLY A CA 1
ATOM 4966 C C . GLY A 1 638 ? -9.538 13.823 45.547 1.00 66.38 638 GLY A C 1
ATOM 4967 O O . GLY A 1 638 ? -10.304 13.096 46.158 1.00 66.38 638 GLY A O 1
ATOM 4968 N N . ARG A 1 639 ? -9.968 14.751 44.687 1.00 73.31 639 ARG A N 1
ATOM 4969 C CA . ARG A 1 639 ? -11.345 15.265 44.654 1.00 73.31 639 ARG A CA 1
ATOM 4970 C C . ARG A 1 639 ? -12.052 14.998 43.325 1.00 73.31 639 ARG A C 1
ATOM 4972 O O . ARG A 1 639 ? -11.593 15.471 42.290 1.00 73.31 639 ARG A O 1
ATOM 4979 N N . GLY A 1 640 ? -13.190 14.309 43.375 1.00 74.88 640 GLY A N 1
ATOM 4980 C CA . GLY A 1 640 ? -14.117 14.138 42.253 1.00 74.88 640 GLY A CA 1
ATOM 4981 C C . GLY A 1 640 ? -15.341 15.042 42.401 1.00 74.88 640 GLY A C 1
ATOM 4982 O O . GLY A 1 640 ? -15.844 15.235 43.513 1.00 74.88 640 GLY A O 1
ATOM 4983 N N . VAL A 1 641 ? -15.830 15.605 41.293 1.00 77.62 641 VAL A N 1
ATOM 4984 C CA . VAL A 1 641 ? -17.062 16.409 41.262 1.00 77.62 641 VAL A CA 1
ATOM 4985 C C . VAL A 1 641 ? -18.208 15.557 40.730 1.00 77.62 641 VAL A C 1
ATOM 4987 O O . VAL A 1 641 ? -18.225 15.210 39.554 1.00 77.62 641 VAL A O 1
ATOM 4990 N N . LEU A 1 642 ? -19.174 15.245 41.590 1.00 79.75 642 LEU A N 1
ATOM 4991 C CA . LEU A 1 642 ? -20.424 14.573 41.237 1.00 79.75 642 LEU A CA 1
ATOM 4992 C C . LEU A 1 642 ? -21.474 15.645 40.929 1.00 79.75 642 LEU A C 1
ATOM 4994 O O . LEU A 1 642 ? -21.658 16.569 41.724 1.00 79.75 642 LEU A O 1
ATOM 4998 N N . ARG A 1 643 ? -22.136 15.544 39.775 1.00 77.38 643 ARG A N 1
ATOM 4999 C CA . ARG A 1 643 ? -23.122 16.521 39.283 1.00 77.38 643 ARG A CA 1
ATOM 5000 C C . ARG A 1 643 ? -24.459 15.851 39.023 1.00 77.38 643 ARG A C 1
ATOM 5002 O O . ARG A 1 643 ? -24.483 14.710 38.577 1.00 77.38 643 ARG A O 1
ATOM 5009 N N . TRP A 1 644 ? -25.560 16.549 39.259 1.00 80.38 644 TRP A N 1
ATOM 5010 C CA . TRP A 1 644 ? -26.892 16.055 38.913 1.00 80.38 644 TRP A CA 1
ATOM 5011 C C . TRP A 1 644 ? -27.870 17.194 38.654 1.00 80.38 644 TRP A C 1
ATOM 5013 O O . TRP A 1 644 ? -27.657 18.314 39.112 1.00 80.38 644 TRP A O 1
ATOM 5023 N N . ARG A 1 645 ? -28.966 16.893 37.956 1.00 72.75 645 ARG A N 1
ATOM 5024 C CA . ARG A 1 645 ? -30.095 17.814 37.765 1.00 72.75 645 ARG A CA 1
ATOM 5025 C C . ARG A 1 645 ? -31.318 17.321 38.532 1.00 72.75 645 ARG A C 1
ATOM 5027 O O . ARG A 1 645 ? -31.604 16.124 38.512 1.00 72.75 645 ARG A O 1
ATOM 5034 N N . THR A 1 646 ? -32.047 18.238 39.169 1.00 66.62 646 THR A N 1
ATOM 5035 C CA . THR A 1 646 ? -33.343 17.970 39.816 1.00 66.62 646 THR A CA 1
ATOM 5036 C C . THR A 1 646 ? -34.466 18.770 39.146 1.00 66.62 646 THR A C 1
ATOM 5038 O O . THR A 1 646 ? -34.319 19.963 38.884 1.00 66.62 646 THR A O 1
ATOM 5041 N N . ALA A 1 647 ? -35.609 18.132 38.875 1.00 59.53 647 ALA A N 1
ATOM 5042 C CA . ALA A 1 647 ? -36.790 18.789 38.289 1.00 59.53 647 ALA A CA 1
ATOM 5043 C C . ALA A 1 647 ? -37.651 19.574 39.300 1.00 59.53 647 ALA A C 1
ATOM 5045 O O . ALA A 1 647 ? -38.553 20.306 38.902 1.00 59.53 647 ALA A O 1
ATOM 5046 N N . ALA A 1 648 ? -37.397 19.424 40.601 1.00 67.00 648 ALA A N 1
ATOM 5047 C CA . ALA A 1 648 ? -38.156 20.063 41.673 1.00 67.00 648 ALA A CA 1
ATOM 5048 C C . ALA A 1 648 ? -37.228 20.538 42.801 1.00 67.00 648 ALA A C 1
ATOM 5050 O O . ALA A 1 648 ? -36.048 20.176 42.858 1.00 67.00 648 ALA A O 1
ATOM 5051 N N . ALA A 1 649 ? -37.770 21.343 43.719 1.00 75.25 649 ALA A N 1
ATOM 5052 C CA . ALA A 1 649 ? -37.087 21.637 44.971 1.00 75.25 649 ALA A CA 1
ATOM 5053 C C . ALA A 1 649 ? -36.962 20.354 45.810 1.00 75.25 649 ALA A C 1
ATOM 5055 O O . ALA A 1 649 ? -37.928 19.605 45.949 1.00 75.25 649 ALA A O 1
ATOM 5056 N N . SER A 1 650 ? -35.773 20.088 46.349 1.00 73.62 650 SER A N 1
ATOM 5057 C CA . SER A 1 650 ? -35.460 18.804 46.991 1.00 73.62 650 SER A CA 1
ATOM 5058 C C . SER A 1 650 ? -34.344 18.939 48.021 1.00 73.62 650 SER A C 1
ATOM 5060 O O . SER A 1 650 ? -33.420 19.739 47.844 1.00 73.62 650 SER A O 1
ATOM 5062 N N . SER A 1 651 ? -34.417 18.122 49.074 1.00 79.94 651 SER A N 1
ATOM 5063 C CA . SER A 1 651 ? -33.267 17.799 49.919 1.00 79.94 651 SER A CA 1
ATOM 5064 C C . SER A 1 651 ? -32.609 16.547 49.351 1.00 79.94 651 SER A C 1
ATOM 5066 O O . SER A 1 651 ? -33.265 15.515 49.200 1.00 79.94 651 SER A O 1
ATOM 5068 N N . ASP A 1 652 ? -31.330 16.668 49.009 1.00 83.25 652 ASP A N 1
ATOM 5069 C CA . ASP A 1 652 ? -30.559 15.596 48.391 1.00 83.25 652 ASP A CA 1
ATOM 5070 C C . ASP A 1 652 ? -29.564 15.018 49.398 1.00 83.25 652 ASP A C 1
ATOM 5072 O O . ASP A 1 652 ? -29.010 15.732 50.237 1.00 83.25 652 ASP A O 1
ATOM 5076 N N . ARG A 1 653 ? -29.280 13.727 49.278 1.00 86.31 653 ARG A N 1
ATOM 5077 C CA . ARG A 1 653 ? -28.258 13.024 50.043 1.00 86.31 653 ARG A CA 1
ATOM 5078 C C . ARG A 1 653 ? -27.393 12.223 49.087 1.00 86.31 653 ARG A C 1
ATOM 5080 O O . ARG A 1 653 ? -27.894 11.389 48.342 1.00 86.31 653 ARG A O 1
ATOM 5087 N N . LEU A 1 654 ? -26.097 12.502 49.095 1.00 85.75 654 LEU A N 1
ATOM 5088 C CA . LEU A 1 654 ? -25.115 11.742 48.338 1.00 85.75 654 LEU A CA 1
ATOM 5089 C C . LEU A 1 654 ? -24.538 10.643 49.231 1.00 85.75 654 LEU A C 1
ATOM 5091 O O . LEU A 1 654 ? -23.925 10.934 50.254 1.00 85.75 654 LEU A O 1
ATOM 5095 N N . GLU A 1 655 ? -24.700 9.397 48.820 1.00 87.88 655 GLU A N 1
ATOM 5096 C CA . GLU A 1 655 ? -24.133 8.203 49.439 1.00 87.88 655 GLU A CA 1
ATOM 5097 C C . GLU A 1 655 ? -23.041 7.624 48.529 1.00 87.88 655 GLU A C 1
ATOM 5099 O O . GLU A 1 655 ? -23.149 7.673 47.307 1.00 87.88 655 GLU A O 1
ATOM 5104 N N . ILE A 1 656 ? -21.969 7.086 49.110 1.00 85.12 656 ILE A N 1
ATOM 5105 C CA . ILE A 1 656 ? -20.882 6.414 48.391 1.00 85.12 656 ILE A CA 1
ATOM 5106 C C . ILE A 1 656 ? -20.681 5.031 49.007 1.00 85.12 656 ILE A C 1
ATOM 5108 O O . ILE A 1 656 ? -20.341 4.924 50.186 1.00 85.12 656 ILE A O 1
ATOM 5112 N N . HIS A 1 657 ? -20.843 3.978 48.213 1.00 78.44 657 HIS A N 1
ATOM 5113 C CA . HIS A 1 657 ? -20.732 2.585 48.641 1.00 78.44 657 HIS A CA 1
ATOM 5114 C C . HIS A 1 657 ? -19.485 1.915 48.059 1.00 78.44 657 HIS A C 1
ATOM 5116 O O . HIS A 1 657 ? -19.064 2.238 46.948 1.00 78.44 657 HIS A O 1
ATOM 5122 N N . ASP A 1 658 ? -18.913 0.947 48.777 1.00 77.12 658 ASP A N 1
ATOM 5123 C CA . ASP A 1 658 ? -17.874 0.070 48.225 1.00 77.12 658 ASP A CA 1
ATOM 5124 C C . ASP A 1 658 ? -18.453 -0.999 47.274 1.00 77.12 658 ASP A C 1
ATOM 5126 O O . ASP A 1 658 ? -19.668 -1.154 47.132 1.00 77.12 658 ASP A O 1
ATOM 5130 N N . LEU A 1 659 ? -17.578 -1.796 46.648 1.00 65.44 659 LEU A N 1
ATOM 5131 C CA . LEU A 1 659 ? -17.957 -2.947 45.806 1.00 65.44 659 LEU A CA 1
ATOM 5132 C C . LEU A 1 659 ? -18.787 -4.037 46.522 1.00 65.44 659 LEU A C 1
ATOM 5134 O O . LEU A 1 659 ? -19.196 -5.001 45.880 1.00 65.44 659 LEU A O 1
ATOM 5138 N N . ARG A 1 660 ? -19.021 -3.929 47.836 1.00 62.28 660 ARG A N 1
ATOM 5139 C CA . ARG A 1 660 ? -19.865 -4.834 48.634 1.00 62.28 660 ARG A CA 1
ATOM 5140 C C . ARG A 1 660 ? -21.159 -4.150 49.103 1.00 62.28 660 ARG A C 1
ATOM 5142 O O . ARG A 1 660 ? -21.838 -4.683 49.976 1.00 62.28 660 ARG A O 1
ATOM 5149 N N . GLY A 1 661 ? -21.479 -2.969 48.565 1.00 58.81 661 GLY A N 1
ATOM 5150 C CA . GLY A 1 661 ? -22.661 -2.176 48.914 1.00 58.81 661 GLY A CA 1
ATOM 5151 C C . GLY A 1 661 ? -22.580 -1.463 50.270 1.00 58.81 661 GLY A C 1
ATOM 5152 O O . GLY A 1 661 ? -23.527 -0.774 50.656 1.00 58.81 661 GLY A O 1
ATOM 5153 N N . ARG A 1 662 ? -21.468 -1.585 51.009 1.00 75.75 662 ARG A N 1
ATOM 5154 C CA . ARG A 1 662 ? -21.327 -0.970 52.338 1.00 75.75 662 ARG A CA 1
ATOM 5155 C C . ARG A 1 662 ? -21.156 0.534 52.180 1.00 75.75 662 ARG A C 1
ATOM 5157 O O . ARG A 1 662 ? -20.312 0.970 51.405 1.00 75.75 662 ARG A O 1
ATOM 5164 N N . LEU A 1 663 ? -21.932 1.314 52.928 1.00 82.00 663 LEU A N 1
ATOM 5165 C CA . LEU A 1 663 ? -21.921 2.776 52.873 1.00 82.00 663 LEU A CA 1
ATOM 5166 C C . LEU A 1 663 ? -20.655 3.349 53.539 1.00 82.00 663 LEU A C 1
ATOM 5168 O O . LEU A 1 663 ? -20.480 3.232 54.753 1.00 82.00 663 LEU A O 1
ATOM 5172 N N . VAL A 1 664 ? -19.786 3.961 52.732 1.00 82.75 664 VAL A N 1
ATOM 5173 C CA . VAL A 1 664 ? -18.445 4.455 53.096 1.00 82.75 664 VAL A CA 1
ATOM 5174 C C . VAL A 1 664 ? -18.458 5.949 53.420 1.00 82.75 664 VAL A C 1
ATOM 5176 O O . VAL A 1 664 ? -17.922 6.364 54.445 1.00 82.75 664 VAL A O 1
ATOM 5179 N N . HIS A 1 665 ? -19.104 6.752 52.573 1.00 85.50 665 HIS A N 1
ATOM 5180 C CA . HIS A 1 665 ? -19.270 8.196 52.753 1.00 85.50 665 HIS A CA 1
ATOM 5181 C C . HIS A 1 665 ? -20.743 8.563 52.553 1.00 85.50 665 HIS A C 1
ATOM 5183 O O . HIS A 1 665 ? -21.408 8.002 51.688 1.00 85.50 665 HIS A O 1
ATOM 5189 N N . GLU A 1 666 ? -21.263 9.503 53.335 1.00 88.12 666 GLU A N 1
ATOM 5190 C CA . GLU A 1 666 ? -22.620 10.034 53.184 1.00 88.12 666 GLU A CA 1
ATOM 5191 C C . GLU A 1 666 ? -22.582 11.539 53.435 1.00 88.12 666 GLU A C 1
ATOM 5193 O O . GLU A 1 666 ? -21.953 12.001 54.388 1.00 88.12 666 GLU A O 1
ATOM 5198 N N . ARG A 1 667 ? -23.273 12.303 52.591 1.00 84.69 667 ARG A N 1
ATOM 5199 C CA . ARG A 1 667 ? -23.397 13.750 52.706 1.00 84.69 667 ARG A CA 1
ATOM 5200 C C . ARG A 1 667 ? -24.810 14.192 52.351 1.00 84.69 667 ARG A C 1
ATOM 5202 O O . ARG A 1 667 ? -25.163 14.289 51.176 1.00 84.69 667 ARG A O 1
ATOM 5209 N N . THR A 1 668 ? -25.597 14.519 53.369 1.00 84.88 668 THR A N 1
ATOM 5210 C CA . THR A 1 668 ? -26.833 15.294 53.195 1.00 84.88 668 THR A CA 1
ATOM 5211 C C . THR A 1 668 ? -26.486 16.711 52.742 1.00 84.88 668 THR A C 1
ATOM 5213 O O . THR A 1 668 ? -25.511 17.310 53.204 1.00 84.88 668 THR A O 1
ATOM 5216 N N . LEU A 1 669 ? -27.274 17.242 51.816 1.00 80.56 669 LEU A N 1
ATOM 5217 C CA . LEU A 1 669 ? -27.103 18.551 51.203 1.00 80.56 669 LEU A CA 1
ATOM 5218 C C . LEU A 1 669 ? -28.302 19.437 51.549 1.00 80.56 669 LEU A C 1
ATOM 5220 O O . LEU A 1 669 ? -29.439 18.966 51.657 1.00 80.56 669 LEU A O 1
ATOM 5224 N N . SER A 1 670 ? -28.040 20.732 51.728 1.00 76.88 670 SER A N 1
ATOM 5225 C CA . SER A 1 670 ? -29.076 21.721 52.025 1.00 76.88 670 SER A CA 1
ATOM 5226 C C . SER A 1 670 ? -30.172 21.708 50.950 1.00 76.88 670 SER A C 1
ATOM 5228 O O . SER A 1 670 ? -29.837 21.614 49.767 1.00 76.88 670 SER A O 1
ATOM 5230 N N . PRO A 1 671 ? -31.461 21.835 51.320 1.00 79.12 671 PRO A N 1
ATOM 5231 C CA . PRO A 1 671 ? -32.542 21.943 50.348 1.00 79.12 671 PRO A CA 1
ATOM 5232 C C . PRO A 1 671 ? -32.308 23.094 49.363 1.00 79.12 671 PRO A C 1
ATOM 5234 O O . PRO A 1 671 ? -31.956 24.203 49.765 1.00 79.12 671 PRO A O 1
ATOM 5237 N N . ALA A 1 672 ? -32.529 22.825 48.080 1.00 73.69 672 ALA A N 1
ATOM 5238 C CA . ALA A 1 672 ? -32.336 23.775 46.987 1.00 73.69 672 ALA A CA 1
ATOM 5239 C C . ALA A 1 672 ? -33.506 23.694 45.980 1.00 73.69 672 ALA A C 1
ATOM 5241 O O . ALA A 1 672 ? -34.252 22.708 46.000 1.00 73.69 672 ALA A O 1
ATOM 5242 N N . PRO A 1 673 ? -33.708 24.711 45.116 1.00 72.06 673 PRO A N 1
ATOM 5243 C CA . PRO A 1 673 ? -34.701 24.680 44.036 1.00 72.06 673 PRO A CA 1
ATOM 5244 C C . PRO A 1 673 ? -34.303 23.729 42.890 1.00 72.06 673 PRO A C 1
ATOM 5246 O O . PRO A 1 673 ? -33.219 23.144 42.895 1.00 72.06 673 PRO A O 1
ATOM 5249 N N . ALA A 1 674 ? -35.193 23.555 41.910 1.00 71.88 674 ALA A N 1
ATOM 5250 C CA . ALA A 1 674 ? -34.913 22.794 40.690 1.00 71.88 674 ALA A CA 1
ATOM 5251 C C . ALA A 1 674 ? -33.722 23.382 39.906 1.00 71.88 674 ALA A C 1
ATOM 5253 O O . ALA A 1 674 ? -33.524 24.598 39.902 1.00 71.88 674 ALA A O 1
ATOM 5254 N N . GLY A 1 675 ? -32.955 22.527 39.225 1.00 65.94 675 GLY A N 1
ATOM 5255 C CA . GLY A 1 675 ? -31.793 22.922 38.423 1.00 65.94 675 GLY A CA 1
ATOM 5256 C C . GLY A 1 675 ? -30.600 21.976 38.560 1.00 65.94 675 GLY A C 1
ATOM 5257 O O . GLY A 1 675 ? -30.710 20.887 39.127 1.00 65.94 675 GLY A O 1
ATOM 5258 N N . ASP A 1 676 ? -29.457 22.400 38.019 1.00 73.69 676 ASP A N 1
ATOM 5259 C CA . ASP A 1 676 ? -28.184 21.683 38.127 1.00 73.69 676 ASP A CA 1
ATOM 5260 C C . ASP A 1 676 ? -27.524 21.900 39.491 1.00 73.69 676 ASP A C 1
ATOM 5262 O O . ASP A 1 676 ? -27.528 22.999 40.051 1.00 73.69 676 ASP A O 1
ATOM 5266 N N . ARG A 1 677 ? -26.926 20.836 40.022 1.00 79.94 677 ARG A N 1
ATOM 5267 C CA . ARG A 1 677 ? -26.293 20.783 41.339 1.00 79.94 677 ARG A CA 1
ATOM 5268 C C . ARG A 1 677 ? -24.981 20.011 41.265 1.00 79.94 677 ARG A C 1
ATOM 5270 O O . ARG A 1 677 ? -24.764 19.193 40.370 1.00 79.94 677 ARG A O 1
ATOM 5277 N N . ALA A 1 678 ? -24.100 20.270 42.226 1.00 83.19 678 ALA A N 1
ATOM 5278 C CA . ALA A 1 678 ? -22.842 19.556 42.362 1.00 83.19 678 ALA A CA 1
ATOM 5279 C C . ALA A 1 678 ? -22.452 19.371 43.831 1.00 83.19 678 ALA A C 1
ATOM 5281 O O . ALA A 1 678 ? -22.615 20.270 44.657 1.00 83.19 678 ALA A O 1
ATOM 5282 N N . ALA A 1 679 ? -21.856 18.224 44.131 1.00 83.56 679 ALA A N 1
ATOM 5283 C CA . ALA A 1 679 ? -21.147 17.949 45.372 1.00 83.56 679 ALA A CA 1
ATOM 5284 C C . ALA A 1 679 ? -19.777 17.365 45.034 1.00 83.56 679 ALA A C 1
ATOM 5286 O O . ALA A 1 679 ? -19.551 16.835 43.947 1.00 83.56 679 ALA A O 1
ATOM 5287 N N . THR A 1 680 ? -18.839 17.462 45.970 1.00 82.94 680 THR A N 1
ATOM 5288 C CA . THR A 1 680 ? -17.510 16.883 45.782 1.00 82.94 680 THR A CA 1
ATOM 5289 C C . THR A 1 680 ? -17.204 15.896 46.884 1.00 82.94 680 THR A C 1
ATOM 5291 O O . THR A 1 680 ? -17.282 16.267 48.058 1.00 82.94 680 THR A O 1
ATOM 5294 N N . TRP A 1 681 ? -16.813 14.692 46.485 1.00 86.88 681 TRP A N 1
ATOM 5295 C CA . TRP A 1 681 ? -16.219 13.692 47.361 1.00 86.88 681 TRP A CA 1
ATOM 5296 C C . TRP A 1 681 ? -14.697 13.754 47.189 1.00 86.88 681 TRP A C 1
ATOM 5298 O O . TRP A 1 681 ? -14.191 13.897 46.075 1.00 86.88 681 TRP A O 1
ATOM 5308 N N . ASP A 1 682 ? -13.969 13.719 48.298 1.00 81.00 682 ASP A N 1
ATOM 5309 C CA . ASP A 1 682 ? -12.510 13.871 48.372 1.00 81.00 682 ASP A CA 1
ATOM 5310 C C . ASP A 1 682 ? -11.788 12.543 48.659 1.00 81.00 682 ASP A C 1
ATOM 5312 O O . ASP A 1 682 ? -10.622 12.529 49.058 1.00 81.00 682 ASP A O 1
ATOM 5316 N N . GLY A 1 683 ? -12.495 11.425 48.474 1.00 79.44 683 GLY A N 1
ATOM 5317 C CA . GLY A 1 683 ? -11.976 10.089 48.722 1.00 79.44 683 GLY A CA 1
ATOM 5318 C C . GLY A 1 683 ? -11.895 9.699 50.199 1.00 79.44 683 GLY A C 1
ATOM 5319 O O . GLY A 1 683 ? -11.259 8.690 50.480 1.00 79.44 683 GLY A O 1
ATOM 5320 N N . HIS A 1 684 ? -12.504 10.434 51.140 1.00 85.56 684 HIS A N 1
ATOM 5321 C CA . HIS A 1 684 ? -12.527 10.053 52.562 1.00 85.56 684 HIS A CA 1
ATOM 5322 C C . HIS A 1 684 ? -13.847 9.388 52.983 1.00 85.56 684 HIS A C 1
ATOM 5324 O O . HIS A 1 684 ? -14.902 9.631 52.389 1.00 85.56 684 HIS A O 1
ATOM 5330 N N . ASP A 1 685 ? -13.781 8.530 54.001 1.00 84.56 685 ASP A N 1
ATOM 5331 C CA . ASP A 1 685 ? -14.926 7.873 54.635 1.00 84.56 685 ASP A CA 1
ATOM 5332 C C . ASP A 1 685 ? -15.654 8.810 55.626 1.00 84.56 685 ASP A C 1
ATOM 5334 O O . ASP A 1 685 ? -15.302 9.982 55.788 1.00 84.56 685 ASP A O 1
ATOM 5338 N N . ARG A 1 686 ? -16.703 8.301 56.283 1.00 84.00 686 ARG A N 1
ATOM 5339 C CA . ARG A 1 686 ? -17.457 9.011 57.337 1.00 84.00 686 ARG A CA 1
ATOM 5340 C C . ARG A 1 686 ? -16.624 9.409 58.565 1.00 84.00 686 ARG A C 1
ATOM 5342 O O . ARG A 1 686 ? -16.996 10.366 59.237 1.00 84.00 686 ARG A O 1
ATOM 5349 N N . ASP A 1 687 ? -15.517 8.721 58.837 1.00 80.44 687 ASP A N 1
ATOM 5350 C CA . ASP A 1 687 ? -14.612 9.006 59.958 1.00 80.44 687 ASP A CA 1
ATOM 5351 C C . ASP A 1 687 ? -13.455 9.943 59.538 1.00 80.44 687 ASP A C 1
ATOM 5353 O O . ASP A 1 687 ? -12.543 10.206 60.326 1.00 80.44 687 ASP A O 1
ATOM 5357 N N . GLY A 1 688 ? -13.460 10.439 58.293 1.00 76.12 688 GLY A N 1
ATOM 5358 C CA . GLY A 1 688 ? -12.414 11.300 57.740 1.00 76.12 688 GLY A CA 1
ATOM 5359 C C . GLY A 1 688 ? -11.125 10.566 57.353 1.00 76.12 688 GLY A C 1
ATOM 5360 O O . GLY A 1 688 ? -10.096 11.213 57.154 1.00 76.12 688 GLY A O 1
ATOM 5361 N N . ARG A 1 689 ? -11.139 9.231 57.238 1.00 80.81 689 ARG A N 1
ATOM 5362 C CA . ARG A 1 689 ? -9.984 8.436 56.780 1.00 80.81 689 ARG A CA 1
ATOM 5363 C C . ARG A 1 689 ? -10.006 8.288 55.264 1.00 80.81 689 ARG A C 1
ATOM 5365 O O . ARG A 1 689 ? -11.068 8.173 54.665 1.00 80.81 689 ARG A O 1
ATOM 5372 N N . ALA A 1 690 ? -8.836 8.253 54.632 1.00 71.31 690 ALA A N 1
ATOM 5373 C CA . ALA A 1 690 ? -8.746 8.023 53.192 1.00 71.31 690 ALA A CA 1
ATOM 5374 C C . ALA A 1 690 ? -9.249 6.613 52.827 1.00 71.31 690 ALA A C 1
ATOM 5376 O O . ALA A 1 690 ? -8.829 5.616 53.417 1.00 71.31 690 ALA A O 1
ATOM 5377 N N . CYS A 1 691 ? -10.135 6.537 51.837 1.00 76.50 691 CYS A N 1
ATOM 5378 C CA . CYS A 1 691 ? -10.649 5.289 51.288 1.00 76.50 691 CYS A CA 1
ATOM 5379 C C . CYS A 1 691 ? -9.565 4.565 50.479 1.00 76.50 691 CYS A C 1
ATOM 5381 O O . CYS A 1 691 ? -8.652 5.181 49.928 1.00 76.50 691 CYS A O 1
ATOM 5383 N N . LEU A 1 692 ? -9.685 3.240 50.370 1.00 70.31 692 LEU A N 1
ATOM 5384 C CA . LEU A 1 692 ? -8.779 2.444 49.542 1.00 70.31 692 LEU A CA 1
ATOM 5385 C C . LEU A 1 692 ? -8.992 2.741 48.051 1.00 70.31 692 LEU A C 1
ATOM 5387 O O . LEU A 1 692 ? -10.115 2.999 47.615 1.00 70.31 692 LEU A O 1
ATOM 5391 N N . ALA A 1 693 ? -7.929 2.630 47.258 1.00 65.62 693 ALA A N 1
ATOM 5392 C CA . ALA A 1 693 ? -8.013 2.721 45.804 1.00 65.62 693 ALA A CA 1
ATOM 5393 C C . ALA A 1 693 ? -8.966 1.651 45.247 1.00 65.62 693 ALA A C 1
ATOM 5395 O O . ALA A 1 693 ? -8.850 0.476 45.602 1.00 65.62 693 ALA A O 1
ATOM 5396 N N . GLY A 1 694 ? -9.894 2.037 44.371 1.00 69.44 694 GLY A N 1
ATOM 5397 C CA . GLY A 1 694 ? -10.859 1.087 43.821 1.00 69.44 694 GLY A CA 1
ATOM 5398 C C . GLY A 1 694 ? -12.106 1.722 43.220 1.00 69.44 694 GLY A C 1
ATOM 5399 O O . GLY A 1 694 ? -12.229 2.941 43.109 1.00 69.44 694 GLY A O 1
ATOM 5400 N N . VAL A 1 695 ? -13.041 0.861 42.826 1.00 67.69 695 VAL A N 1
ATOM 5401 C CA . VAL A 1 695 ? -14.362 1.249 42.320 1.00 67.69 695 VAL A CA 1
ATOM 5402 C C . VAL A 1 695 ? -15.323 1.430 43.493 1.00 67.69 695 VAL A C 1
ATOM 5404 O O . VAL A 1 695 ? -15.348 0.615 44.413 1.00 67.69 695 VAL A O 1
ATOM 5407 N N . TYR A 1 696 ? -16.131 2.481 43.427 1.00 76.75 696 TYR A N 1
ATOM 5408 C CA . TYR A 1 696 ? -17.199 2.792 44.371 1.00 76.75 696 TYR A CA 1
ATOM 5409 C C . TYR A 1 696 ? -18.473 3.141 43.588 1.00 76.75 696 TYR A C 1
ATOM 5411 O O . TYR A 1 696 ? -18.418 3.506 42.408 1.00 76.75 696 TYR A O 1
ATOM 5419 N N . PHE A 1 697 ? -19.626 3.044 44.239 1.00 73.88 697 PHE A N 1
ATOM 5420 C CA . PHE A 1 697 ? -20.914 3.444 43.675 1.00 73.88 697 PHE A CA 1
ATOM 5421 C C . PHE A 1 697 ? -21.408 4.698 44.386 1.00 73.88 697 PHE A C 1
ATOM 5423 O O . PHE A 1 697 ? -21.603 4.681 45.598 1.00 73.88 697 PHE A O 1
ATOM 5430 N N . ALA A 1 698 ? -21.588 5.784 43.640 1.00 76.50 698 ALA A N 1
ATOM 5431 C CA . ALA A 1 698 ? -22.218 6.997 44.134 1.00 76.50 698 ALA A CA 1
ATOM 5432 C C . ALA A 1 698 ? -23.734 6.876 43.942 1.00 76.50 698 ALA A C 1
ATOM 5434 O O . ALA A 1 698 ? -24.201 6.815 42.809 1.00 76.50 698 ALA A O 1
ATOM 5435 N N . THR A 1 699 ? -24.493 6.838 45.031 1.00 78.44 699 THR A N 1
ATOM 5436 C CA . THR A 1 699 ? -25.958 6.819 45.026 1.00 78.44 699 THR A CA 1
ATOM 5437 C C . THR A 1 699 ? -26.458 8.189 45.457 1.00 78.44 699 THR A C 1
ATOM 5439 O O . THR A 1 699 ? -26.209 8.628 46.577 1.00 78.44 699 THR A O 1
ATOM 5442 N N . LEU A 1 700 ? -27.179 8.882 44.585 1.00 80.25 700 LEU A N 1
ATOM 5443 C CA . LEU A 1 700 ? -27.897 10.096 44.953 1.00 80.25 700 LEU A CA 1
ATOM 5444 C C . LEU A 1 700 ? -29.315 9.728 45.394 1.00 80.25 700 LEU A C 1
ATOM 5446 O O . LEU A 1 700 ? -30.058 9.132 44.618 1.00 80.25 700 LEU A O 1
ATOM 5450 N N . VAL A 1 701 ? -29.701 10.124 46.604 1.00 74.38 701 VAL A N 1
ATOM 5451 C CA . VAL A 1 701 ? -31.058 9.987 47.146 1.00 74.38 701 VAL A CA 1
ATOM 5452 C C . VAL A 1 701 ? -31.688 11.375 47.236 1.00 74.38 701 VAL A C 1
ATOM 5454 O O . VAL A 1 701 ? -31.228 12.226 47.992 1.00 74.38 701 VAL A O 1
ATOM 5457 N N . SER A 1 702 ? -32.735 11.626 46.457 1.00 67.38 702 SER A N 1
ATOM 5458 C CA . SER A 1 702 ? -33.445 12.909 46.380 1.00 67.38 702 SER A CA 1
ATOM 5459 C C . SER A 1 702 ? -34.933 12.633 46.578 1.00 67.38 702 SER A C 1
ATOM 5461 O O . SER A 1 702 ? -35.629 12.219 45.652 1.00 67.38 702 SER A O 1
ATOM 5463 N N . SER A 1 703 ? -35.387 12.725 47.831 1.00 64.12 703 SER A N 1
ATOM 5464 C CA . SER A 1 703 ? -36.573 11.997 48.313 1.00 64.12 703 SER A CA 1
ATOM 5465 C C . SER A 1 703 ? -37.830 12.209 47.444 1.00 64.12 703 SER A C 1
ATOM 5467 O O . SER A 1 703 ? -38.220 13.363 47.245 1.00 64.12 703 SER A O 1
ATOM 5469 N N . PRO A 1 704 ? -38.498 11.145 46.938 1.00 49.94 704 PRO A N 1
ATOM 5470 C CA . PRO A 1 704 ? -38.277 9.711 47.189 1.00 49.94 704 PRO A CA 1
ATOM 5471 C C . PRO A 1 704 ? -37.445 8.982 46.106 1.00 49.94 704 PRO A C 1
ATOM 5473 O O . PRO A 1 704 ? -37.455 7.757 46.050 1.00 49.94 704 PRO A O 1
ATOM 5476 N N . ARG A 1 705 ? -36.776 9.707 45.202 1.00 54.88 705 ARG A N 1
ATOM 5477 C CA . ARG A 1 705 ? -36.068 9.161 44.029 1.00 54.88 705 ARG A CA 1
ATOM 5478 C C . ARG A 1 705 ? -34.616 8.782 44.348 1.00 54.88 705 ARG A C 1
ATOM 5480 O O . ARG A 1 705 ? -33.976 9.423 45.183 1.00 54.88 705 ARG A O 1
ATOM 5487 N N . THR A 1 706 ? -34.067 7.809 43.623 1.00 50.12 706 THR A N 1
ATOM 5488 C CA . THR A 1 706 ? -32.654 7.404 43.701 1.00 50.12 706 THR A CA 1
ATOM 5489 C C . THR A 1 706 ? -32.006 7.313 42.318 1.00 50.12 706 THR A C 1
ATOM 5491 O O . THR A 1 706 ? -32.661 6.942 41.349 1.00 50.12 706 THR A O 1
ATOM 5494 N N . ALA A 1 707 ? -30.719 7.660 42.219 1.00 51.88 707 ALA A N 1
ATOM 5495 C CA . ALA A 1 707 ? -29.927 7.565 40.990 1.00 51.88 707 ALA A CA 1
ATOM 5496 C C . ALA A 1 707 ? -28.488 7.089 41.305 1.00 51.88 707 ALA A C 1
ATOM 5498 O O . ALA A 1 707 ? -27.751 7.826 41.967 1.00 51.88 707 ALA A O 1
ATOM 5499 N N . PRO A 1 708 ? -28.078 5.877 40.882 1.00 44.31 708 PRO A N 1
ATOM 5500 C CA . PRO A 1 708 ? -26.729 5.353 41.093 1.00 44.31 708 PRO A CA 1
ATOM 5501 C C . PRO A 1 708 ? -25.784 5.660 39.917 1.00 44.31 708 PRO A C 1
ATOM 5503 O O . PRO A 1 708 ? -26.190 5.641 38.760 1.00 44.31 708 PRO A O 1
ATOM 5506 N N . GLN A 1 709 ? -24.498 5.870 40.205 1.00 58.34 709 GLN A N 1
ATOM 5507 C CA . GLN A 1 709 ? -23.445 6.085 39.209 1.00 58.34 709 GLN A CA 1
ATOM 5508 C C . GLN A 1 709 ? -22.117 5.452 39.655 1.00 58.34 709 GLN A C 1
ATOM 5510 O O . GLN A 1 709 ? -21.699 5.571 40.809 1.00 58.34 709 GLN A O 1
ATOM 5515 N N . ARG A 1 710 ? -21.403 4.795 38.733 1.00 41.62 710 ARG A N 1
ATOM 5516 C CA . ARG A 1 710 ? -20.087 4.192 39.008 1.00 41.62 710 ARG A CA 1
ATOM 5517 C C . ARG A 1 710 ? -18.984 5.256 39.045 1.00 41.62 710 ARG A C 1
ATOM 5519 O O . ARG A 1 710 ? -18.870 6.068 38.125 1.00 41.62 710 ARG A O 1
ATOM 5526 N N . THR A 1 711 ? -18.130 5.198 40.066 1.00 41.94 711 THR A N 1
ATOM 5527 C CA . THR A 1 711 ? -16.972 6.086 40.259 1.00 41.94 711 THR A CA 1
ATOM 5528 C C . THR A 1 711 ? -15.713 5.303 40.643 1.00 41.94 711 THR A C 1
ATOM 5530 O O . THR A 1 711 ? -15.797 4.183 41.145 1.00 41.94 711 THR A O 1
ATOM 5533 N N . THR A 1 712 ? -14.534 5.889 40.433 1.00 46.47 712 THR A N 1
ATOM 5534 C CA . THR A 1 712 ? -13.240 5.271 40.765 1.00 46.47 712 THR A CA 1
ATOM 5535 C C . THR A 1 712 ? -12.409 6.218 41.629 1.00 46.47 712 THR A C 1
ATOM 5537 O O . THR A 1 712 ? -12.116 7.341 41.216 1.00 46.47 712 THR A O 1
ATOM 5540 N N . ALA A 1 713 ? -12.054 5.769 42.834 1.00 47.94 713 ALA A N 1
ATOM 5541 C CA . ALA A 1 713 ? -11.323 6.543 43.834 1.00 47.94 713 ALA A CA 1
ATOM 5542 C C . ALA A 1 713 ? -9.805 6.245 43.798 1.00 47.94 713 ALA A C 1
ATOM 5544 O O . ALA A 1 713 ? -9.402 5.131 43.440 1.00 47.94 713 ALA A O 1
ATOM 5545 N N . PRO A 1 714 ? -8.951 7.215 44.173 1.00 36.31 714 PRO A N 1
ATOM 5546 C CA . PRO A 1 714 ? -7.509 7.160 43.938 1.00 36.31 714 PRO A CA 1
ATOM 5547 C C . PRO A 1 714 ? -6.718 6.338 44.953 1.00 36.31 714 PRO A C 1
ATOM 5549 O O . PRO A 1 714 ? -7.066 6.249 46.126 1.00 36.31 714 PRO A O 1
ATOM 5552 N N . SER A 1 715 ? -5.539 5.878 44.530 1.00 36.00 715 SER A N 1
ATOM 5553 C CA . SER A 1 715 ? -4.457 5.474 45.433 1.00 36.00 715 SER A CA 1
ATOM 5554 C C . SER A 1 715 ? -3.596 6.656 45.885 1.00 36.00 715 SER A C 1
ATOM 5556 O O . SER A 1 715 ? -3.292 7.557 45.096 1.00 36.00 715 SER A O 1
ATOM 5558 N N . ARG A 1 716 ? -3.078 6.574 47.116 1.00 33.72 716 ARG A N 1
ATOM 5559 C CA . ARG A 1 716 ? -1.813 7.196 47.543 1.00 33.72 716 ARG A CA 1
ATOM 5560 C C . ARG A 1 716 ? -1.009 6.168 48.351 1.00 33.72 716 ARG A C 1
ATOM 5562 O O . ARG A 1 716 ? -1.586 5.438 49.148 1.00 33.72 716 ARG A O 1
ATOM 5569 N N . SER A 1 717 ? 0.287 6.071 48.061 1.00 33.34 717 SER A N 1
ATOM 5570 C CA . SER A 1 717 ? 1.141 4.909 48.378 1.00 33.34 717 SER A CA 1
ATOM 5571 C C . SER A 1 717 ? 1.881 5.029 49.726 1.00 33.34 717 SER A C 1
ATOM 5573 O O . SER A 1 717 ? 1.869 6.105 50.328 1.00 33.34 717 SER A O 1
ATOM 5575 N N . PRO A 1 718 ? 2.539 3.949 50.201 1.00 28.80 718 PRO A N 1
ATOM 5576 C CA . PRO A 1 718 ? 3.921 3.682 49.758 1.00 28.80 718 PRO A CA 1
ATOM 5577 C C . PRO A 1 718 ? 4.198 2.234 49.269 1.00 28.80 718 PRO A C 1
ATOM 5579 O O . PRO A 1 718 ? 3.297 1.409 49.185 1.00 28.80 718 PRO A O 1
ATOM 5582 N N . SER A 1 719 ? 5.457 1.985 48.881 1.00 25.86 719 SER A N 1
ATOM 5583 C CA . SER A 1 719 ? 6.058 0.713 48.397 1.00 25.86 719 SER A CA 1
ATOM 5584 C C . SER A 1 719 ? 6.378 -0.275 49.550 1.00 25.86 719 SER A C 1
ATOM 5586 O O . SER A 1 719 ? 6.304 0.177 50.696 1.00 25.86 719 SER A O 1
ATOM 5588 N N . PRO A 1 720 ? 6.861 -1.531 49.328 1.00 46.81 720 PRO A N 1
ATOM 5589 C CA . PRO A 1 720 ? 7.064 -2.291 48.073 1.00 46.81 720 PRO A CA 1
ATOM 5590 C C . PRO A 1 720 ? 6.475 -3.739 48.059 1.00 46.81 720 PRO A C 1
ATOM 5592 O O . PRO A 1 720 ? 5.974 -4.220 49.065 1.00 46.81 720 PRO A O 1
ATOM 5595 N N . VAL A 1 721 ? 6.594 -4.419 46.902 1.00 28.39 721 VAL A N 1
ATOM 5596 C CA . VAL A 1 721 ? 6.714 -5.892 46.666 1.00 28.39 721 VAL A CA 1
ATOM 5597 C C . VAL A 1 721 ? 5.872 -6.879 47.513 1.00 28.39 721 VAL A C 1
ATOM 5599 O O . VAL A 1 721 ? 6.243 -7.212 48.630 1.00 28.39 721 VAL A O 1
ATOM 5602 N N . ASP A 1 722 ? 4.806 -7.432 46.909 1.00 24.39 722 ASP A N 1
ATOM 5603 C CA . ASP A 1 722 ? 4.533 -8.883 46.691 1.00 24.39 722 ASP A CA 1
ATOM 5604 C C . ASP A 1 722 ? 3.095 -9.046 46.124 1.00 24.39 722 ASP A C 1
ATOM 5606 O O . ASP A 1 722 ? 2.148 -8.463 46.642 1.00 24.39 722 ASP A O 1
ATOM 5610 N N . ILE A 1 723 ? 2.865 -9.578 44.913 1.00 25.58 723 ILE A N 1
ATOM 5611 C CA . ILE A 1 723 ? 2.912 -10.985 44.443 1.00 25.58 723 ILE A CA 1
ATOM 5612 C C . ILE A 1 723 ? 1.678 -11.829 44.845 1.00 25.58 723 ILE A C 1
ATOM 5614 O O . ILE A 1 723 ? 1.375 -11.990 46.018 1.00 25.58 723 ILE A O 1
ATOM 5618 N N . ALA A 1 724 ? 1.070 -12.482 43.831 1.00 23.75 724 ALA A N 1
ATOM 5619 C CA . ALA A 1 724 ? 0.093 -13.592 43.912 1.00 23.75 724 ALA A CA 1
ATOM 5620 C C . ALA A 1 724 ? -1.311 -13.276 44.511 1.00 23.75 724 ALA A C 1
ATOM 5622 O O . ALA A 1 724 ? -1.450 -12.453 45.397 1.00 23.75 724 ALA A O 1
ATOM 5623 N N . ARG A 1 725 ? -2.431 -13.914 44.116 1.00 27.69 725 ARG A N 1
ATOM 5624 C CA . ARG A 1 725 ? -2.766 -14.930 43.082 1.00 27.69 725 ARG A CA 1
ATOM 5625 C C . ARG A 1 725 ? -4.311 -15.024 42.946 1.00 27.69 725 ARG A C 1
ATOM 5627 O O . ARG A 1 725 ? -5.002 -14.646 43.876 1.00 27.69 725 ARG A O 1
ATOM 5634 N N . MET A 1 726 ? -4.800 -15.605 41.836 1.00 22.95 726 MET A N 1
ATOM 5635 C CA . MET A 1 726 ? -5.965 -16.534 41.687 1.00 22.95 726 MET A CA 1
ATOM 5636 C C . MET A 1 726 ? -7.210 -16.334 42.603 1.00 22.95 726 MET A C 1
ATOM 5638 O O . MET A 1 726 ? -7.100 -16.402 43.817 1.00 22.95 726 MET A O 1
ATOM 5642 N N . GLY A 1 727 ? -8.463 -16.228 42.134 1.00 23.64 727 GLY A N 1
ATOM 5643 C CA . GLY A 1 727 ? -9.075 -16.714 40.883 1.00 23.64 727 GLY A CA 1
ATOM 5644 C C . GLY A 1 727 ? -9.517 -18.193 40.966 1.00 23.64 727 GLY A C 1
ATOM 5645 O O . GLY A 1 727 ? -8.740 -19.010 41.454 1.00 23.64 727 GLY A O 1
ATOM 5646 N N . ARG A 1 728 ? -10.730 -18.544 40.490 1.00 26.44 728 ARG A N 1
ATOM 5647 C CA . ARG A 1 728 ? -11.247 -19.911 40.167 1.00 26.44 728 ARG A CA 1
ATOM 5648 C C . ARG A 1 728 ? -12.640 -19.787 39.467 1.00 26.44 728 ARG A C 1
ATOM 5650 O O . ARG A 1 728 ? -13.296 -18.787 39.722 1.00 26.44 728 ARG A O 1
ATOM 5657 N N . ILE A 1 729 ? -13.072 -20.577 38.456 1.00 25.17 729 ILE A N 1
ATOM 5658 C CA . ILE A 1 729 ? -13.228 -22.059 38.295 1.00 25.17 729 ILE A CA 1
ATOM 5659 C C . ILE A 1 729 ? -14.437 -22.577 39.114 1.00 25.17 729 ILE A C 1
ATOM 5661 O O . ILE A 1 729 ? -14.508 -22.250 40.292 1.00 25.17 729 ILE A O 1
ATOM 5665 N N . LEU A 1 730 ? -15.394 -23.376 38.599 1.00 24.61 730 LEU A N 1
ATOM 5666 C CA . LEU A 1 730 ? -15.514 -24.131 37.324 1.00 24.61 730 LEU A CA 1
ATOM 5667 C C . LEU A 1 730 ? -17.004 -24.387 36.947 1.00 24.61 730 LEU A C 1
ATOM 5669 O O . LEU A 1 730 ? -17.878 -24.263 37.798 1.00 24.61 730 LEU A O 1
ATOM 5673 N N . GLY A 1 731 ? -17.260 -24.849 35.716 1.00 21.02 731 GLY A N 1
ATOM 5674 C CA . GLY A 1 731 ? -18.495 -25.499 35.232 1.00 21.02 731 GLY A CA 1
ATOM 5675 C C . GLY A 1 731 ? -18.151 -26.385 34.018 1.00 21.02 731 GLY A C 1
ATOM 5676 O O . GLY A 1 731 ? -17.171 -26.077 33.338 1.00 21.02 731 GLY A O 1
ATOM 5677 N N . ALA A 1 732 ? -18.844 -27.509 33.787 1.00 24.38 732 ALA A N 1
ATOM 5678 C CA . ALA A 1 732 ? -18.351 -28.593 32.916 1.00 24.38 732 ALA A CA 1
ATOM 5679 C C . ALA A 1 732 ? -19.412 -29.220 31.985 1.00 24.38 732 ALA A C 1
ATOM 5681 O O . ALA A 1 732 ? -20.600 -29.140 32.276 1.00 24.38 732 ALA A O 1
ATOM 5682 N N . ASP A 1 733 ? -18.911 -29.898 30.936 1.00 25.95 733 ASP A N 1
ATOM 5683 C CA . ASP A 1 733 ? -19.610 -30.660 29.880 1.00 25.95 733 ASP A CA 1
ATOM 5684 C C . ASP A 1 733 ? -20.599 -29.853 28.998 1.00 25.95 733 ASP A C 1
ATOM 5686 O O . ASP A 1 733 ? -21.282 -28.950 29.457 1.00 25.95 733 ASP A O 1
ATOM 5690 N N . GLN A 1 734 ? -20.712 -30.078 27.681 1.00 25.66 734 GLN A N 1
ATOM 5691 C CA . GLN A 1 734 ? -20.406 -31.276 26.879 1.00 25.66 734 GLN A CA 1
ATOM 5692 C C . GLN A 1 734 ? -19.526 -30.991 25.635 1.00 25.66 734 GLN A C 1
ATOM 5694 O O . GLN A 1 734 ? -19.144 -29.856 25.361 1.00 25.66 734 GLN A O 1
ATOM 5699 N N . ARG A 1 735 ? -19.212 -32.042 24.858 1.00 34.72 735 ARG A N 1
ATOM 5700 C CA . ARG A 1 735 ? -18.513 -31.968 23.559 1.00 34.72 735 ARG A CA 1
ATOM 5701 C C . ARG A 1 735 ? -19.488 -32.102 22.385 1.00 34.72 735 ARG A C 1
ATOM 5703 O O . ARG A 1 735 ? -20.267 -33.053 22.381 1.00 34.72 735 ARG A O 1
ATOM 5710 N N . PRO A 1 736 ? -19.287 -31.322 21.316 1.00 22.91 736 PRO A N 1
ATOM 5711 C CA . PRO A 1 736 ? -19.333 -31.863 19.954 1.00 22.91 736 PRO A CA 1
ATOM 5712 C C . PRO A 1 736 ? -17.945 -32.313 19.457 1.00 22.91 736 PRO A C 1
ATOM 5714 O O . PRO A 1 736 ? -16.917 -32.060 20.087 1.00 22.91 736 PRO A O 1
ATOM 5717 N N . ARG A 1 737 ? -17.921 -33.022 18.325 1.00 30.69 737 ARG A N 1
ATOM 5718 C CA . ARG A 1 737 ? -16.720 -33.360 17.534 1.00 30.69 737 ARG A CA 1
ATOM 5719 C C . ARG A 1 737 ? -16.774 -32.617 16.186 1.00 30.69 737 ARG A C 1
ATOM 5721 O O . ARG A 1 737 ? -17.776 -31.972 15.912 1.00 30.69 737 ARG A O 1
ATOM 5728 N N . PHE A 1 738 ? -15.747 -32.868 15.365 1.00 23.55 738 PHE A N 1
ATOM 5729 C CA . PHE A 1 738 ? -15.547 -32.556 13.935 1.00 23.55 738 PHE A CA 1
ATOM 5730 C C . PHE A 1 738 ? -14.581 -31.389 13.660 1.00 23.55 738 PHE A C 1
ATOM 5732 O O . PHE A 1 738 ? -14.441 -30.510 14.506 1.00 23.55 738 PHE A O 1
ATOM 5739 N N . PRO A 1 739 ? -13.892 -31.407 12.503 1.00 26.06 739 PRO A N 1
ATOM 5740 C CA . PRO A 1 739 ? -13.120 -32.538 11.976 1.00 26.06 739 PRO A CA 1
ATOM 5741 C C . PRO A 1 739 ? -11.606 -32.234 12.006 1.00 26.06 739 PRO A C 1
ATOM 5743 O O . PRO A 1 739 ? -11.173 -31.209 12.523 1.00 26.06 739 PRO A O 1
ATOM 5746 N N . SER A 1 740 ? -10.772 -33.147 11.504 1.00 26.16 740 SER A N 1
ATOM 5747 C CA . SER A 1 740 ? -9.322 -32.932 11.415 1.00 26.16 740 SER A CA 1
ATOM 5748 C C . SER A 1 740 ? -8.915 -32.528 10.002 1.00 26.16 740 SER A C 1
ATOM 5750 O O . SER A 1 740 ? -9.022 -33.355 9.104 1.00 26.16 740 SER A O 1
ATOM 5752 N N . LEU A 1 741 ? -8.373 -31.318 9.830 1.00 25.06 741 LEU A N 1
ATOM 5753 C CA . LEU A 1 741 ? -7.587 -30.967 8.642 1.00 25.06 741 LEU A CA 1
ATOM 5754 C C . LEU A 1 741 ? -6.162 -31.525 8.770 1.00 25.06 741 LEU A C 1
ATOM 5756 O O . LEU A 1 741 ? -5.272 -30.924 9.374 1.00 25.06 741 LEU A O 1
ATOM 5760 N N . VAL A 1 742 ? -6.000 -32.732 8.240 1.00 30.73 742 VAL A N 1
ATOM 5761 C CA . VAL A 1 742 ? -4.760 -33.316 7.712 1.00 30.73 742 VAL A CA 1
ATOM 5762 C C . VAL A 1 742 ? -5.193 -34.077 6.454 1.00 30.73 742 VAL A C 1
ATOM 5764 O O . VAL A 1 742 ? -6.329 -34.543 6.422 1.00 30.73 742 VAL A O 1
ATOM 5767 N N . ASP A 1 743 ? -4.293 -34.207 5.482 1.00 25.22 743 ASP A N 1
ATOM 5768 C CA . ASP A 1 743 ? -4.504 -34.805 4.155 1.00 25.22 743 ASP A CA 1
ATOM 5769 C C . ASP A 1 743 ? -5.219 -33.844 3.167 1.00 25.22 743 ASP A C 1
ATOM 5771 O O . ASP A 1 743 ? -6.416 -33.595 3.284 1.00 25.22 743 ASP A O 1
ATOM 5775 N N . GLY A 1 744 ? -4.515 -33.251 2.192 1.00 24.16 744 GLY A N 1
ATOM 5776 C CA . GLY A 1 744 ? -3.051 -33.230 2.049 1.00 24.16 744 GLY A CA 1
ATOM 5777 C C . GLY A 1 744 ? -2.530 -32.625 0.744 1.00 24.16 744 GLY A C 1
ATOM 5778 O O . GLY A 1 744 ? -3.200 -32.697 -0.281 1.00 24.16 744 GLY A O 1
ATOM 5779 N N . ASP A 1 745 ? -1.295 -32.121 0.794 1.00 24.52 745 ASP A N 1
ATOM 5780 C CA . ASP A 1 745 ? -0.509 -31.732 -0.382 1.00 24.52 745 ASP A CA 1
ATOM 5781 C C . ASP A 1 745 ? 0.231 -32.949 -0.975 1.00 24.52 745 ASP A C 1
ATOM 5783 O O . ASP A 1 745 ? 0.752 -33.782 -0.214 1.00 24.52 745 ASP A O 1
ATOM 5787 N N . PRO A 1 746 ? 0.361 -33.055 -2.309 1.00 29.59 746 PRO A N 1
ATOM 5788 C CA . PRO A 1 746 ? 1.107 -34.122 -2.962 1.00 29.59 746 PRO A CA 1
ATOM 5789 C C . PRO A 1 746 ? 2.622 -33.848 -2.965 1.00 29.59 746 PRO A C 1
ATOM 5791 O O . PRO A 1 746 ? 3.213 -33.593 -4.006 1.00 29.59 746 PRO A O 1
ATOM 5794 N N . VAL A 1 747 ? 3.296 -33.984 -1.817 1.00 26.73 747 VAL A N 1
ATOM 5795 C CA . VAL A 1 747 ? 4.773 -34.101 -1.794 1.00 26.73 747 VAL A CA 1
ATOM 5796 C C . VAL A 1 747 ? 5.170 -35.571 -1.756 1.00 26.73 747 VAL A C 1
ATOM 5798 O O . VAL A 1 747 ? 5.603 -36.113 -0.735 1.00 26.73 747 VAL A O 1
ATOM 5801 N N . HIS A 1 748 ? 4.998 -36.210 -2.909 1.00 27.81 748 HIS A N 1
ATOM 5802 C CA . HIS A 1 748 ? 5.590 -37.500 -3.223 1.00 27.81 748 HIS A CA 1
ATOM 5803 C C . HIS A 1 748 ? 6.674 -37.292 -4.285 1.00 27.81 748 HIS A C 1
ATOM 5805 O O . HIS A 1 748 ? 6.449 -37.576 -5.452 1.00 27.81 748 HIS A O 1
ATOM 5811 N N . ASP A 1 749 ? 7.869 -36.858 -3.864 1.00 25.03 749 ASP A N 1
ATOM 5812 C CA . ASP A 1 749 ? 9.039 -37.655 -4.234 1.00 25.03 749 ASP A CA 1
ATOM 5813 C C . ASP A 1 749 ? 10.261 -37.517 -3.307 1.00 25.03 749 ASP A C 1
ATOM 5815 O O . ASP A 1 749 ? 10.337 -36.672 -2.414 1.00 25.03 749 ASP A O 1
ATOM 5819 N N . SER A 1 750 ? 11.177 -38.468 -3.485 1.00 26.56 750 SER A N 1
ATOM 5820 C CA . SER A 1 750 ? 12.360 -38.804 -2.682 1.00 26.56 750 SER A CA 1
ATOM 5821 C C . SER A 1 750 ? 13.060 -37.685 -1.876 1.00 26.56 750 SER A C 1
ATOM 5823 O O . SER A 1 750 ? 13.961 -37.004 -2.368 1.00 26.56 750 SER A O 1
ATOM 5825 N N . LEU A 1 751 ? 12.817 -37.646 -0.558 1.00 27.28 751 LEU A N 1
ATOM 5826 C CA . LEU A 1 751 ? 13.822 -37.184 0.413 1.00 27.28 751 LEU A CA 1
ATOM 5827 C C . LEU A 1 751 ? 14.774 -38.348 0.770 1.00 27.28 751 LEU A C 1
ATOM 5829 O O . LEU A 1 751 ? 14.281 -39.432 1.085 1.00 27.28 751 LEU A O 1
ATOM 5833 N N . PRO A 1 752 ? 16.112 -38.160 0.794 1.00 27.19 752 PRO A N 1
ATOM 5834 C CA . PRO A 1 752 ? 17.049 -39.247 1.092 1.00 27.19 752 PRO A CA 1
ATOM 5835 C C . PRO A 1 752 ? 16.866 -39.843 2.496 1.00 27.19 752 PRO A C 1
ATOM 5837 O O . PRO A 1 752 ? 17.128 -39.180 3.508 1.00 27.19 752 PRO A O 1
ATOM 5840 N N . THR A 1 753 ? 16.463 -41.114 2.545 1.00 31.28 753 THR A N 1
ATOM 5841 C CA . THR A 1 753 ? 16.327 -41.925 3.762 1.00 31.28 753 THR A CA 1
ATOM 5842 C C . THR A 1 753 ? 17.698 -42.351 4.286 1.00 31.28 753 THR A C 1
ATOM 5844 O O . THR A 1 753 ? 18.122 -43.486 4.083 1.00 31.28 753 THR A O 1
ATOM 5847 N N . ASP A 1 754 ? 18.392 -41.426 4.950 1.00 30.36 754 ASP A N 1
ATOM 5848 C CA . ASP A 1 754 ? 19.695 -41.677 5.572 1.00 30.36 754 ASP A CA 1
ATOM 5849 C C . ASP A 1 754 ? 19.822 -40.978 6.939 1.00 30.36 754 ASP A C 1
ATOM 5851 O O . ASP A 1 754 ? 19.269 -39.886 7.146 1.00 30.36 754 ASP A O 1
ATOM 5855 N N . GLY A 1 755 ? 20.498 -41.656 7.873 1.00 39.47 755 GLY A N 1
ATOM 5856 C CA . GLY A 1 755 ? 20.154 -41.679 9.306 1.00 39.47 755 GLY A CA 1
ATOM 5857 C C . GLY A 1 755 ? 20.450 -40.451 10.191 1.00 39.47 755 GLY A C 1
ATOM 5858 O O . GLY A 1 755 ? 21.116 -39.495 9.801 1.00 39.47 755 GLY A O 1
ATOM 5859 N N . ASP A 1 756 ? 19.921 -40.525 11.422 1.00 53.12 756 ASP A N 1
ATOM 5860 C CA . ASP A 1 756 ? 20.267 -39.771 12.647 1.00 53.12 756 ASP A CA 1
ATOM 5861 C C . ASP A 1 756 ? 20.793 -38.330 12.474 1.00 53.12 756 ASP A C 1
ATOM 5863 O O . ASP A 1 756 ? 21.934 -37.997 12.812 1.00 53.12 756 ASP A O 1
ATOM 5867 N N . ARG A 1 757 ? 19.930 -37.420 12.008 1.00 67.25 757 ARG A N 1
ATOM 5868 C CA . ARG A 1 757 ? 20.299 -36.006 11.820 1.00 67.25 757 ARG A CA 1
ATOM 5869 C C . ARG A 1 757 ? 20.126 -35.185 13.100 1.00 67.25 757 ARG A C 1
ATOM 5871 O O . ARG A 1 757 ? 19.132 -35.305 13.820 1.00 67.25 757 ARG A O 1
ATOM 5878 N N . THR A 1 758 ? 21.086 -34.295 13.358 1.00 76.38 758 THR A N 1
ATOM 5879 C CA . THR A 1 758 ? 20.999 -33.305 14.445 1.00 76.38 758 THR A CA 1
ATOM 5880 C C . THR A 1 758 ? 20.135 -32.121 14.007 1.00 76.38 758 THR A C 1
ATOM 5882 O O . THR A 1 758 ? 20.362 -31.529 12.953 1.00 76.38 758 THR A O 1
ATOM 5885 N N . VAL A 1 759 ? 19.153 -31.753 14.829 1.00 85.12 759 VAL A N 1
ATOM 5886 C CA . VAL A 1 759 ? 18.215 -30.650 14.577 1.00 85.12 759 VAL A CA 1
ATOM 5887 C C . VAL A 1 759 ? 18.205 -29.664 15.743 1.00 85.12 759 VAL A C 1
ATOM 5889 O O . VAL A 1 759 ? 18.406 -30.035 16.901 1.00 85.12 759 VAL A O 1
ATOM 5892 N N . ILE A 1 760 ? 17.946 -28.389 15.453 1.00 88.25 760 ILE A N 1
ATOM 5893 C CA . ILE A 1 760 ? 17.783 -27.350 16.472 1.00 88.25 760 ILE A CA 1
ATOM 5894 C C . ILE A 1 760 ? 16.288 -27.143 16.718 1.00 88.25 760 ILE A C 1
ATOM 5896 O O . ILE A 1 760 ? 15.575 -26.571 15.895 1.00 88.25 760 ILE A O 1
ATOM 5900 N N . SER A 1 761 ? 15.812 -27.584 17.880 1.00 89.25 761 SER A N 1
ATOM 5901 C CA . SER A 1 761 ? 14.450 -27.332 18.353 1.00 89.25 761 SER A CA 1
ATOM 5902 C C . SER A 1 761 ? 14.384 -25.964 19.046 1.00 89.25 761 SER A C 1
ATOM 5904 O O . SER A 1 761 ? 14.742 -25.852 20.223 1.00 89.25 761 SER A O 1
ATOM 5906 N N . ALA A 1 762 ? 13.858 -24.946 18.367 1.00 91.38 762 ALA A N 1
ATOM 5907 C CA . ALA A 1 762 ? 13.523 -23.649 18.957 1.00 91.38 762 ALA A CA 1
ATOM 5908 C C . ALA A 1 762 ? 12.101 -23.675 19.545 1.00 91.38 762 ALA A C 1
ATOM 5910 O O . ALA A 1 762 ? 11.119 -23.754 18.813 1.00 91.38 762 ALA A O 1
ATOM 5911 N N . HIS A 1 763 ? 11.968 -23.603 20.869 1.00 90.38 763 HIS A N 1
ATOM 5912 C CA . HIS A 1 763 ? 10.678 -23.579 21.566 1.00 90.38 763 HIS A CA 1
ATOM 5913 C C . HIS A 1 763 ? 10.276 -22.145 21.931 1.00 90.38 763 HIS A C 1
ATOM 5915 O O . HIS A 1 763 ? 11.039 -21.434 22.590 1.00 90.38 763 HIS A O 1
ATOM 5921 N N . TYR A 1 764 ? 9.050 -21.740 21.599 1.00 90.06 764 TYR A N 1
ATOM 5922 C CA . TYR A 1 764 ? 8.475 -20.433 21.952 1.00 90.06 764 TYR A CA 1
ATOM 5923 C C . TYR A 1 764 ? 7.445 -20.547 23.088 1.00 90.06 764 TYR A C 1
ATOM 5925 O O . TYR A 1 764 ? 6.893 -21.616 23.333 1.00 90.06 764 TYR A O 1
ATOM 5933 N N . ALA A 1 765 ? 7.194 -19.452 23.813 1.00 81.88 765 ALA A N 1
ATOM 5934 C CA . ALA A 1 765 ? 6.264 -19.436 24.951 1.00 81.88 765 ALA A CA 1
ATOM 5935 C C . ALA A 1 765 ? 5.072 -18.495 24.727 1.00 81.88 765 ALA A C 1
ATOM 5937 O O . ALA A 1 765 ? 3.956 -18.968 24.539 1.00 81.88 765 ALA A O 1
ATOM 5938 N N . GLU A 1 766 ? 5.291 -17.176 24.691 1.00 81.75 766 GLU A N 1
ATOM 5939 C CA . GLU A 1 766 ? 4.195 -16.194 24.590 1.00 81.75 766 GLU A CA 1
ATOM 5940 C C . GLU A 1 766 ? 3.400 -16.306 23.279 1.00 81.75 766 GLU A C 1
ATOM 5942 O O . GLU A 1 766 ? 2.196 -16.064 23.267 1.00 81.75 766 GLU A O 1
ATOM 5947 N N . ILE A 1 767 ? 4.031 -16.764 22.194 1.00 83.00 767 ILE A N 1
ATOM 5948 C CA . ILE A 1 767 ? 3.358 -17.021 20.910 1.00 83.00 767 ILE A CA 1
ATOM 5949 C C . ILE A 1 767 ? 2.304 -18.140 21.034 1.00 83.00 767 ILE A C 1
ATOM 5951 O O . ILE A 1 767 ? 1.288 -18.104 20.349 1.00 83.00 767 ILE A O 1
ATOM 5955 N N . ALA A 1 768 ? 2.474 -19.099 21.952 1.00 75.06 768 ALA A N 1
ATOM 5956 C CA . ALA A 1 768 ? 1.474 -20.143 22.196 1.00 75.06 768 ALA A CA 1
ATOM 5957 C C . ALA A 1 768 ? 0.226 -19.634 22.950 1.00 75.06 768 ALA A C 1
ATOM 5959 O O . ALA A 1 768 ? -0.762 -20.359 23.030 1.00 75.06 768 ALA A O 1
ATOM 5960 N N . LEU A 1 769 ? 0.259 -18.402 23.480 1.00 71.19 769 LEU A N 1
ATOM 5961 C CA . LEU A 1 769 ? -0.893 -17.712 24.076 1.00 71.19 769 LEU A CA 1
ATOM 5962 C C . LEU A 1 769 ? -1.679 -16.878 23.047 1.00 71.19 769 LEU A C 1
ATOM 5964 O O . LEU A 1 769 ? -2.716 -16.309 23.385 1.00 71.19 769 LEU A O 1
ATOM 5968 N N . LYS A 1 770 ? -1.190 -16.773 21.805 1.00 69.38 770 LYS A N 1
ATOM 5969 C CA . LYS A 1 770 ? -1.900 -16.110 20.706 1.00 69.38 770 LYS A CA 1
ATOM 5970 C C . LYS A 1 770 ? -2.981 -17.040 20.153 1.00 69.38 770 LYS A C 1
ATOM 5972 O O . LYS A 1 770 ? -2.764 -18.244 20.022 1.00 69.38 770 LYS A O 1
ATOM 5977 N N . GLY A 1 771 ? -4.137 -16.455 19.842 1.00 65.06 771 GLY A N 1
ATOM 5978 C CA . GLY A 1 771 ? -5.268 -17.142 19.225 1.00 65.06 771 GLY A CA 1
ATOM 5979 C C . GLY A 1 771 ? -5.127 -17.213 17.705 1.00 65.06 771 GLY A C 1
ATOM 5980 O O . GLY A 1 771 ? -4.124 -17.691 17.182 1.00 65.06 771 GLY A O 1
ATOM 5981 N N . LYS A 1 772 ? -6.140 -16.716 16.995 1.00 45.88 772 LYS A N 1
ATOM 5982 C CA . LYS A 1 772 ? -6.299 -16.867 15.542 1.00 45.88 772 LYS A CA 1
ATOM 5983 C C . LYS A 1 772 ? -5.112 -16.324 14.717 1.00 45.88 772 LYS A C 1
ATOM 5985 O O . LYS A 1 772 ? -4.624 -17.018 13.829 1.00 45.88 772 LYS A O 1
ATOM 5990 N N . ASN A 1 773 ? -4.542 -15.176 15.092 1.00 56.81 773 ASN A N 1
ATOM 5991 C CA . ASN A 1 773 ? -3.372 -14.579 14.426 1.00 56.81 773 ASN A CA 1
ATOM 5992 C C . ASN A 1 773 ? -2.001 -15.167 14.839 1.00 56.81 773 ASN A C 1
ATOM 5994 O O . ASN A 1 773 ? -0.952 -14.623 14.497 1.00 56.81 773 ASN A O 1
ATOM 5998 N N . ARG A 1 774 ? -1.962 -16.303 15.555 1.00 72.06 774 ARG A N 1
ATOM 5999 C CA . ARG A 1 774 ? -0.710 -16.951 15.998 1.00 72.06 774 ARG A CA 1
ATOM 6000 C C . ARG A 1 774 ? 0.261 -17.268 14.856 1.00 72.06 774 ARG A C 1
ATOM 6002 O O . ARG A 1 774 ? 1.468 -17.208 15.076 1.00 72.06 774 ARG A O 1
ATOM 6009 N N . HIS A 1 775 ? -0.243 -17.600 13.670 1.00 66.00 775 HIS A N 1
ATOM 6010 C CA . HIS A 1 775 ? 0.577 -17.945 12.507 1.00 66.00 775 HIS A CA 1
ATOM 6011 C C . HIS A 1 775 ? 1.486 -16.777 12.066 1.00 66.00 775 HIS A C 1
ATOM 6013 O O . HIS A 1 775 ? 2.663 -17.004 11.795 1.00 66.00 775 HIS A O 1
ATOM 6019 N N . LEU A 1 776 ? 1.015 -15.525 12.151 1.00 60.62 776 LEU A N 1
ATOM 6020 C CA . LEU A 1 776 ? 1.803 -14.318 11.850 1.00 60.62 776 LEU A CA 1
ATOM 6021 C C . LEU A 1 776 ? 3.039 -14.182 12.752 1.00 60.62 776 LEU A C 1
ATOM 6023 O O . LEU A 1 776 ? 4.148 -13.910 12.291 1.00 60.62 776 LEU A O 1
ATOM 6027 N N . PHE A 1 777 ? 2.875 -14.452 14.052 1.00 79.19 777 PHE A N 1
ATOM 6028 C CA . PHE A 1 777 ? 3.986 -14.465 15.008 1.00 79.19 777 PHE A CA 1
ATOM 6029 C C . PHE A 1 777 ? 4.984 -15.600 14.722 1.00 79.19 777 PHE A C 1
ATOM 6031 O O . PHE A 1 777 ? 6.163 -15.461 15.038 1.00 79.19 777 PHE A O 1
ATOM 6038 N N . LEU A 1 778 ? 4.548 -16.713 14.122 1.00 78.25 778 LEU A N 1
ATOM 6039 C CA . LEU A 1 778 ? 5.432 -17.814 13.726 1.00 78.25 778 LEU A CA 1
ATOM 6040 C C . LEU A 1 778 ? 6.193 -17.503 12.436 1.00 78.25 778 LEU A C 1
ATOM 6042 O O . LEU A 1 778 ? 7.389 -17.777 12.380 1.00 78.25 778 LEU A O 1
ATOM 6046 N N . LEU A 1 779 ? 5.546 -16.862 11.459 1.00 74.50 779 LEU A N 1
ATOM 6047 C CA . LEU A 1 779 ? 6.189 -16.369 10.240 1.00 74.50 779 LEU A CA 1
ATOM 6048 C C . LEU A 1 779 ? 7.249 -15.304 10.565 1.00 74.50 779 LEU A C 1
ATOM 6050 O O . LEU A 1 779 ? 8.409 -15.454 10.185 1.00 74.50 779 LEU A O 1
ATOM 6054 N N . ARG A 1 780 ? 6.905 -14.287 11.371 1.00 83.44 780 ARG A N 1
ATOM 6055 C CA . ARG A 1 780 ? 7.874 -13.271 11.824 1.00 83.44 780 ARG A CA 1
ATOM 6056 C C . ARG A 1 780 ? 9.008 -13.896 12.649 1.00 83.44 780 ARG A C 1
ATOM 6058 O O . ARG A 1 780 ? 10.154 -13.480 12.507 1.00 83.44 780 ARG A O 1
ATOM 6065 N N . LEU A 1 781 ? 8.736 -14.926 13.461 1.00 89.62 781 LEU A N 1
ATOM 6066 C CA . LEU A 1 781 ? 9.795 -15.658 14.167 1.00 89.62 781 LEU A CA 1
ATOM 6067 C C . LEU A 1 781 ? 10.713 -16.424 13.201 1.00 89.62 781 LEU A C 1
ATOM 6069 O O . LEU A 1 781 ? 11.929 -16.305 13.328 1.00 89.62 781 LEU A O 1
ATOM 6073 N N . ARG A 1 782 ? 10.161 -17.156 12.222 1.00 86.25 782 ARG A N 1
ATOM 6074 C CA . ARG A 1 782 ? 10.923 -17.864 11.176 1.00 86.25 782 ARG A CA 1
ATOM 6075 C C . ARG A 1 782 ? 11.837 -16.900 10.422 1.00 86.25 782 ARG A C 1
ATOM 6077 O O . ARG A 1 782 ? 13.030 -17.162 10.305 1.00 86.25 782 ARG A O 1
ATOM 6084 N N . ASN A 1 783 ? 11.304 -15.766 9.978 1.00 81.19 783 ASN A N 1
ATOM 6085 C CA . ASN A 1 783 ? 12.057 -14.792 9.193 1.00 81.19 783 ASN A CA 1
ATOM 6086 C C . ASN A 1 783 ? 13.159 -14.123 10.045 1.00 81.19 783 ASN A C 1
ATOM 6088 O O . ASN A 1 783 ? 14.289 -13.985 9.583 1.00 81.19 783 ASN A O 1
ATOM 6092 N N . ASN A 1 784 ? 12.897 -13.833 11.327 1.00 89.50 784 ASN A N 1
ATOM 6093 C CA . ASN A 1 784 ? 13.928 -13.348 12.254 1.00 89.50 784 ASN A CA 1
ATOM 6094 C C . ASN A 1 784 ? 15.016 -14.406 12.543 1.00 89.50 784 ASN A C 1
ATOM 6096 O O . ASN A 1 784 ? 16.183 -14.055 12.710 1.00 89.50 784 ASN A O 1
ATOM 6100 N N . MET A 1 785 ? 14.663 -15.699 12.579 1.00 90.56 785 MET A N 1
ATOM 6101 C CA . MET A 1 785 ? 15.633 -16.799 12.681 1.00 90.56 785 MET A CA 1
ATOM 6102 C C . MET A 1 785 ? 16.506 -16.910 11.425 1.00 90.56 785 MET A C 1
ATOM 6104 O O . MET A 1 785 ? 17.717 -17.067 11.559 1.00 90.56 785 MET A O 1
ATOM 6108 N N . MET A 1 786 ? 15.918 -16.784 10.229 1.00 84.25 786 MET A N 1
ATOM 6109 C CA . MET A 1 786 ? 16.656 -16.781 8.957 1.00 84.25 786 MET A CA 1
ATOM 6110 C C . MET A 1 786 ? 17.616 -15.591 8.864 1.00 84.25 786 MET A C 1
ATOM 6112 O O . MET A 1 786 ? 18.786 -15.783 8.552 1.00 84.25 786 MET A O 1
ATOM 6116 N N . ALA A 1 787 ? 17.172 -14.380 9.216 1.00 83.62 787 ALA A N 1
ATOM 6117 C CA . ALA A 1 787 ? 18.023 -13.188 9.214 1.00 83.62 787 ALA A CA 1
ATOM 6118 C C . ALA A 1 787 ? 19.243 -13.330 10.147 1.00 83.62 787 ALA A C 1
ATOM 6120 O O . ALA A 1 787 ? 20.372 -13.039 9.753 1.00 83.62 787 ALA A O 1
ATOM 6121 N N . GLN A 1 788 ? 19.045 -13.875 11.355 1.00 87.56 788 GLN A N 1
ATOM 6122 C CA . GLN A 1 788 ? 20.128 -14.157 12.310 1.00 87.56 788 GLN A CA 1
ATOM 6123 C C . GLN A 1 788 ? 21.112 -15.245 11.818 1.00 87.56 788 GLN A C 1
ATOM 6125 O O . GLN A 1 788 ? 22.208 -15.389 12.372 1.00 87.56 788 GLN A O 1
ATOM 6130 N N . LEU A 1 789 ? 20.725 -16.005 10.789 1.00 86.12 789 LEU A N 1
ATOM 6131 C CA . LEU A 1 789 ? 21.487 -17.072 10.138 1.00 86.12 789 LEU A CA 1
ATOM 6132 C C . LEU A 1 789 ? 21.855 -16.740 8.675 1.00 86.12 789 LEU A C 1
ATOM 6134 O O . LEU A 1 789 ? 22.292 -17.633 7.955 1.00 86.12 789 LEU A O 1
ATOM 6138 N N . ARG A 1 790 ? 21.737 -15.481 8.223 1.00 79.19 790 ARG A N 1
ATOM 6139 C CA . ARG A 1 790 ? 22.177 -15.068 6.875 1.00 79.19 790 ARG A CA 1
ATOM 6140 C C . ARG A 1 790 ? 23.655 -15.457 6.675 1.00 79.19 790 ARG A C 1
ATOM 6142 O O . ARG A 1 790 ? 24.499 -15.139 7.514 1.00 79.19 790 ARG A O 1
ATOM 6149 N N . GLY A 1 791 ? 23.947 -16.172 5.585 1.00 72.44 791 GLY A N 1
ATOM 6150 C CA . GLY A 1 791 ? 25.276 -16.732 5.291 1.00 72.44 791 GLY A CA 1
ATOM 6151 C C . GLY A 1 791 ? 25.592 -18.089 5.944 1.00 72.44 791 GLY A C 1
ATOM 6152 O O . GLY A 1 791 ? 26.731 -18.538 5.869 1.00 72.44 791 GLY A O 1
ATOM 6153 N N . GLU A 1 792 ? 24.626 -18.751 6.589 1.00 76.94 792 GLU A N 1
ATOM 6154 C CA . GLU A 1 792 ? 24.758 -20.122 7.105 1.00 76.94 792 GLU A CA 1
ATOM 6155 C C . GLU A 1 792 ? 23.940 -21.115 6.256 1.00 76.94 792 GLU A C 1
ATOM 6157 O O . GLU A 1 792 ? 22.803 -20.798 5.900 1.00 76.94 792 GLU A O 1
ATOM 6162 N N . PRO A 1 793 ? 24.430 -22.343 5.996 1.00 66.31 793 PRO A N 1
ATOM 6163 C CA . PRO A 1 793 ? 23.632 -23.383 5.353 1.00 66.31 793 PRO A CA 1
ATOM 6164 C C . PRO A 1 793 ? 22.483 -23.838 6.269 1.00 66.31 793 PRO A C 1
ATOM 6166 O O . PRO A 1 793 ? 22.683 -24.485 7.303 1.00 66.31 793 PRO A O 1
ATOM 6169 N N . VAL A 1 794 ? 21.258 -23.503 5.866 1.00 69.44 794 VAL A N 1
ATOM 6170 C CA . VAL A 1 794 ? 19.997 -23.880 6.517 1.00 69.44 794 VAL A CA 1
ATOM 6171 C C . VAL A 1 794 ? 19.206 -24.752 5.549 1.00 69.44 794 VAL A C 1
ATOM 6173 O O . VAL A 1 794 ? 18.898 -24.308 4.451 1.00 69.44 794 VAL A O 1
ATOM 6176 N N . VAL A 1 795 ? 18.869 -25.983 5.949 1.00 65.69 795 VAL A N 1
ATOM 6177 C CA . VAL A 1 795 ? 18.141 -26.918 5.068 1.00 65.69 795 VAL A CA 1
ATOM 6178 C C . VAL A 1 795 ? 16.637 -26.644 5.101 1.00 65.69 795 VAL A C 1
ATOM 6180 O O . VAL A 1 795 ? 15.990 -26.631 4.065 1.00 65.69 795 VAL A O 1
ATOM 6183 N N . ALA A 1 796 ? 16.073 -26.439 6.296 1.00 68.12 796 ALA A N 1
ATOM 6184 C CA . ALA A 1 796 ? 14.664 -26.086 6.483 1.00 68.12 796 ALA A CA 1
ATOM 6185 C C . ALA A 1 796 ? 14.408 -25.557 7.906 1.00 68.12 796 ALA A C 1
ATOM 6187 O O . ALA A 1 796 ? 15.110 -25.955 8.842 1.00 68.12 796 ALA A O 1
ATOM 6188 N N . ILE A 1 797 ? 13.371 -24.728 8.090 1.00 78.25 797 ILE A N 1
ATOM 6189 C CA . ILE A 1 797 ? 12.831 -24.340 9.409 1.00 78.25 797 ILE A CA 1
ATOM 6190 C C . ILE A 1 797 ? 11.328 -24.639 9.446 1.00 78.25 797 ILE A C 1
ATOM 6192 O O . ILE A 1 797 ? 10.507 -23.815 9.044 1.00 78.25 797 ILE A O 1
ATOM 6196 N N . ASN A 1 798 ? 10.963 -25.809 9.974 1.00 74.44 798 ASN A N 1
ATOM 6197 C CA . ASN A 1 798 ? 9.581 -26.295 9.944 1.00 74.44 798 ASN A CA 1
ATOM 6198 C C . ASN A 1 798 ? 8.873 -25.991 11.269 1.00 74.44 798 ASN A C 1
ATOM 6200 O O . ASN A 1 798 ? 9.389 -26.310 12.344 1.00 74.44 798 ASN A O 1
ATOM 6204 N N . HIS A 1 799 ? 7.671 -25.412 11.221 1.00 78.12 799 HIS A N 1
ATOM 6205 C CA . HIS A 1 799 ? 6.821 -25.288 12.409 1.00 78.12 799 HIS A CA 1
ATOM 6206 C C . HIS A 1 799 ? 6.208 -26.646 12.751 1.00 78.12 799 HIS A C 1
ATOM 6208 O O . HIS A 1 799 ? 5.529 -27.249 11.926 1.00 78.12 799 HIS A O 1
ATOM 6214 N N . ILE A 1 800 ? 6.425 -27.118 13.982 1.00 71.12 800 ILE A N 1
ATOM 6215 C CA . ILE A 1 800 ? 5.723 -28.283 14.520 1.00 71.12 800 ILE A CA 1
ATOM 6216 C C . ILE A 1 800 ? 5.287 -27.985 15.962 1.00 71.12 800 ILE A C 1
ATOM 6218 O O . ILE A 1 800 ? 6.098 -27.684 16.839 1.00 71.12 800 ILE A O 1
ATOM 6222 N N . GLU A 1 801 ? 3.978 -28.057 16.216 1.00 68.88 801 GLU A N 1
ATOM 6223 C CA . GLU A 1 801 ? 3.349 -27.884 17.537 1.00 68.88 801 GLU A CA 1
ATOM 6224 C C . GLU A 1 801 ? 3.678 -26.547 18.232 1.00 68.88 801 GLU A C 1
ATOM 6226 O O . GLU A 1 801 ? 3.094 -25.526 17.873 1.00 68.88 801 GLU A O 1
ATOM 6231 N N . SER A 1 802 ? 4.569 -26.533 19.235 1.00 73.31 802 SER A N 1
ATOM 6232 C CA . SER A 1 802 ? 5.038 -25.339 19.969 1.00 73.31 802 SER A CA 1
ATOM 6233 C C . SER A 1 802 ? 6.504 -24.979 19.671 1.00 73.31 802 SER A C 1
ATOM 6235 O O . SER A 1 802 ? 7.165 -24.298 20.464 1.00 73.31 802 SER A O 1
ATOM 6237 N N . ARG A 1 803 ? 7.040 -25.490 18.554 1.00 85.50 803 ARG A N 1
ATOM 6238 C CA . ARG A 1 803 ? 8.460 -25.420 18.189 1.00 85.50 803 ARG A CA 1
ATOM 6239 C C . ARG A 1 803 ? 8.658 -25.086 16.714 1.00 85.50 803 ARG A C 1
ATOM 6241 O O . ARG A 1 803 ? 7.818 -25.398 15.879 1.00 85.50 803 ARG A O 1
ATOM 6248 N N . LEU A 1 804 ? 9.802 -24.496 16.399 1.00 87.06 804 LEU A N 1
ATOM 6249 C CA . LEU A 1 804 ? 10.370 -24.461 15.054 1.00 87.06 804 LEU A CA 1
ATOM 6250 C C . LEU A 1 804 ? 11.566 -25.424 15.048 1.00 87.06 804 LEU A C 1
ATOM 6252 O O . LEU A 1 804 ? 12.442 -25.313 15.909 1.00 87.06 804 LEU A O 1
ATOM 6256 N N . LEU A 1 805 ? 11.576 -26.392 14.132 1.00 86.62 805 LEU A N 1
ATOM 6257 C CA . LEU A 1 805 ? 12.686 -27.324 13.941 1.00 86.62 805 LEU A CA 1
ATOM 6258 C C . LEU A 1 805 ? 13.547 -26.850 12.774 1.00 86.62 805 LEU A C 1
ATOM 6260 O O . LEU A 1 805 ? 13.143 -26.948 11.617 1.00 86.62 805 LEU A O 1
ATOM 6264 N N . LEU A 1 806 ? 14.738 -26.357 13.095 1.00 85.50 806 LEU A N 1
ATOM 6265 C CA . LEU A 1 806 ? 15.775 -26.030 12.124 1.00 85.50 806 LEU A CA 1
ATOM 6266 C C . LEU A 1 806 ? 16.604 -27.293 11.840 1.00 85.50 806 LEU A C 1
ATOM 6268 O O . LEU A 1 806 ? 17.278 -27.808 12.738 1.00 85.50 806 LEU A O 1
ATOM 6272 N N . ARG A 1 807 ? 16.548 -27.796 10.602 1.00 79.62 807 ARG A N 1
ATOM 6273 C CA . ARG A 1 807 ? 17.373 -28.924 10.135 1.00 79.62 807 ARG A CA 1
ATOM 6274 C C . ARG A 1 807 ? 18.673 -28.404 9.520 1.00 79.62 807 ARG A C 1
ATOM 6276 O O . ARG A 1 807 ? 18.663 -27.427 8.771 1.00 79.62 807 ARG A O 1
ATOM 6283 N N . LEU A 1 808 ? 19.783 -29.065 9.842 1.00 67.94 808 LEU A N 1
ATOM 6284 C CA . LEU A 1 808 ? 21.132 -28.706 9.405 1.00 67.94 808 LEU A CA 1
ATOM 6285 C C . LEU A 1 808 ? 21.808 -29.908 8.737 1.00 67.94 808 LEU A C 1
ATOM 6287 O O . LEU A 1 808 ? 21.545 -31.050 9.110 1.00 67.94 808 LEU A O 1
ATOM 6291 N N . GLY A 1 809 ? 22.676 -29.636 7.762 1.00 58.59 809 GLY A N 1
ATOM 6292 C CA . GLY A 1 809 ? 23.456 -30.655 7.048 1.00 58.59 809 GLY A CA 1
ATOM 6293 C C . GLY A 1 809 ? 24.863 -30.898 7.608 1.00 58.59 809 GLY A C 1
ATOM 6294 O O . GLY A 1 809 ? 25.599 -31.692 7.036 1.00 58.59 809 GLY A O 1
ATOM 6295 N N . ASP A 1 810 ? 25.263 -30.211 8.684 1.00 63.16 810 ASP A N 1
ATOM 6296 C CA . ASP A 1 810 ? 26.647 -30.195 9.177 1.00 63.16 810 ASP A CA 1
ATOM 6297 C C . ASP A 1 810 ? 26.752 -30.206 10.729 1.00 63.16 810 ASP A C 1
ATOM 6299 O O . ASP A 1 810 ? 25.739 -30.066 11.428 1.00 63.16 810 ASP A O 1
ATOM 6303 N N . PRO A 1 811 ? 27.969 -30.344 11.303 1.00 57.91 811 PRO A N 1
ATOM 6304 C CA . PRO A 1 811 ? 28.186 -30.344 12.757 1.00 57.91 811 PRO A CA 1
ATOM 6305 C C . PRO A 1 811 ? 28.089 -28.977 13.468 1.00 57.91 811 PRO A C 1
ATOM 6307 O O . PRO A 1 811 ? 28.152 -28.932 14.698 1.00 57.91 811 PRO A O 1
ATOM 6310 N N . ALA A 1 812 ? 27.953 -27.848 12.762 1.00 64.81 812 ALA A N 1
ATOM 6311 C CA . ALA A 1 812 ? 28.055 -26.493 13.328 1.00 64.81 812 ALA A CA 1
ATOM 6312 C C . ALA A 1 812 ? 26.793 -26.022 14.090 1.00 64.81 812 ALA A C 1
ATOM 6314 O O . ALA A 1 812 ? 26.652 -24.843 14.433 1.00 64.81 812 ALA A O 1
ATOM 6315 N N . ALA A 1 813 ? 25.884 -26.946 14.417 1.00 72.38 813 ALA A N 1
ATOM 6316 C CA . ALA A 1 813 ? 24.622 -26.682 15.106 1.00 72.38 813 ALA A CA 1
ATOM 6317 C C . ALA A 1 813 ? 24.773 -25.879 16.413 1.00 72.38 813 ALA A C 1
ATOM 6319 O O . ALA A 1 813 ? 23.934 -25.029 16.713 1.00 72.38 813 ALA A O 1
ATOM 6320 N N . ALA A 1 814 ? 25.857 -26.078 17.170 1.00 71.88 814 ALA A N 1
ATOM 6321 C CA . ALA A 1 814 ? 26.118 -25.322 18.398 1.00 71.88 814 ALA A CA 1
ATOM 6322 C C . ALA A 1 814 ? 26.323 -23.811 18.148 1.00 71.88 814 ALA A C 1
ATOM 6324 O O . ALA A 1 814 ? 25.795 -22.989 18.898 1.00 71.88 814 ALA A O 1
ATOM 6325 N N . LEU A 1 815 ? 27.024 -23.432 17.070 1.00 77.81 815 LEU A N 1
ATOM 6326 C CA . LEU A 1 815 ? 27.253 -22.028 16.709 1.00 77.81 815 LEU A CA 1
ATOM 6327 C C . LEU A 1 815 ? 25.949 -21.350 16.267 1.00 77.81 815 LEU A C 1
ATOM 6329 O O . LEU A 1 815 ? 25.645 -20.233 16.690 1.00 77.81 815 LEU A O 1
ATOM 6333 N N . ARG A 1 816 ? 25.136 -22.053 15.470 1.00 83.50 816 ARG A N 1
ATOM 6334 C CA . ARG A 1 816 ? 23.826 -21.561 15.015 1.00 83.50 816 ARG A CA 1
ATOM 6335 C C . ARG A 1 816 ? 22.834 -21.447 16.170 1.00 83.50 816 ARG A C 1
ATOM 6337 O O . ARG A 1 816 ? 22.124 -20.449 16.256 1.00 83.50 816 ARG A O 1
ATOM 6344 N N . ALA A 1 817 ? 22.840 -22.386 17.117 1.00 83.19 817 ALA A N 1
ATOM 6345 C CA . ALA A 1 817 ? 22.059 -22.260 18.346 1.00 83.19 817 ALA A CA 1
ATOM 6346 C C . ALA A 1 817 ? 22.480 -21.027 19.168 1.00 83.19 817 ALA A C 1
ATOM 6348 O O . ALA A 1 817 ? 21.612 -20.273 19.601 1.00 83.19 817 ALA A O 1
ATOM 6349 N N . ALA A 1 818 ? 23.784 -20.765 19.319 1.00 83.88 818 ALA A N 1
ATOM 6350 C CA . ALA A 1 818 ? 24.282 -19.580 20.023 1.00 83.88 818 ALA A CA 1
ATOM 6351 C C . ALA A 1 818 ? 23.871 -18.258 19.339 1.00 83.88 818 ALA A C 1
ATOM 6353 O O . ALA A 1 818 ? 23.459 -17.321 20.027 1.00 83.88 818 ALA A O 1
ATOM 6354 N N . LYS A 1 819 ? 23.895 -18.193 17.996 1.00 87.19 819 LYS A N 1
ATOM 6355 C CA . LYS A 1 819 ? 23.313 -17.074 17.224 1.00 87.19 819 LYS A CA 1
ATOM 6356 C C . LYS A 1 819 ? 21.818 -16.908 17.538 1.00 87.19 819 LYS A C 1
ATOM 6358 O O . LYS A 1 819 ? 21.376 -15.820 17.904 1.00 87.19 819 LYS A O 1
ATOM 6363 N N . LEU A 1 820 ? 21.050 -17.998 17.474 1.00 91.50 820 LEU A N 1
ATOM 6364 C CA . LEU A 1 820 ? 19.601 -17.995 17.701 1.00 91.50 820 LEU A CA 1
ATOM 6365 C C . LEU A 1 820 ? 19.176 -17.636 19.135 1.00 91.50 820 LEU A C 1
ATOM 6367 O O . LEU A 1 820 ? 18.063 -17.147 19.320 1.00 91.50 820 LEU A O 1
ATOM 6371 N N . GLN A 1 821 ? 20.027 -17.803 20.157 1.00 91.19 821 GLN A N 1
ATOM 6372 C CA . GLN A 1 821 ? 19.694 -17.379 21.530 1.00 91.19 821 GLN A CA 1
ATOM 6373 C C . GLN A 1 821 ? 19.369 -15.875 21.634 1.00 91.19 821 GLN A C 1
ATOM 6375 O O . GLN A 1 821 ? 18.643 -15.474 22.551 1.00 91.19 821 GLN A O 1
ATOM 6380 N N . ARG A 1 822 ? 19.860 -15.054 20.693 1.00 92.00 822 ARG A N 1
ATOM 6381 C CA . ARG A 1 822 ? 19.584 -13.610 20.618 1.00 92.00 822 ARG A CA 1
ATOM 6382 C C . ARG A 1 822 ? 18.246 -13.249 19.963 1.00 92.00 822 ARG A C 1
ATOM 6384 O O . ARG A 1 822 ? 17.837 -12.103 20.075 1.00 92.00 822 ARG A O 1
ATOM 6391 N N . VAL A 1 823 ? 17.527 -14.184 19.338 1.00 94.12 823 VAL A N 1
ATOM 6392 C CA . VAL A 1 823 ? 16.267 -13.880 18.632 1.00 94.12 823 VAL A CA 1
ATOM 6393 C C . VAL A 1 823 ? 15.093 -13.755 19.623 1.00 94.12 823 VAL A C 1
ATOM 6395 O O . VAL A 1 823 ? 14.752 -14.737 20.299 1.00 94.12 823 VAL A O 1
ATOM 6398 N N . PRO A 1 824 ? 14.420 -12.588 19.728 1.00 95.25 824 PRO A N 1
ATOM 6399 C CA . PRO A 1 824 ? 13.203 -12.450 20.528 1.00 95.25 824 PRO A CA 1
ATOM 6400 C C . PRO A 1 824 ? 12.066 -13.331 19.990 1.00 95.25 824 PRO A C 1
ATOM 6402 O O . PRO A 1 824 ? 11.945 -13.554 18.788 1.00 95.25 824 PRO A O 1
ATOM 6405 N N . GLY A 1 825 ? 11.248 -13.877 20.891 1.00 92.25 825 GLY A N 1
ATOM 6406 C CA . GLY A 1 825 ? 10.260 -14.926 20.600 1.00 92.25 825 GLY A CA 1
ATOM 6407 C C . GLY A 1 825 ? 10.724 -16.346 20.961 1.00 92.25 825 GLY A C 1
ATOM 6408 O O . GLY A 1 825 ? 9.905 -17.165 21.387 1.00 92.25 825 GLY A O 1
ATOM 6409 N N . ILE A 1 826 ? 12.030 -16.644 20.889 1.00 94.25 826 ILE A N 1
ATOM 6410 C CA . ILE A 1 826 ? 12.573 -17.962 21.266 1.00 94.25 826 ILE A CA 1
ATOM 6411 C C . ILE A 1 826 ? 12.748 -18.047 22.785 1.00 94.25 826 ILE A C 1
ATOM 6413 O O . ILE A 1 826 ? 13.586 -17.355 23.357 1.00 94.25 826 ILE A O 1
ATOM 6417 N N . GLN A 1 827 ? 12.002 -18.926 23.457 1.00 92.75 827 GLN A N 1
ATOM 6418 C CA . GLN A 1 827 ? 12.115 -19.136 24.907 1.00 92.75 827 GLN A CA 1
ATOM 6419 C C . GLN A 1 827 ? 13.328 -20.007 25.269 1.00 92.75 827 GLN A C 1
ATOM 6421 O O . GLN A 1 827 ? 14.020 -19.731 26.248 1.00 92.75 827 GLN A O 1
ATOM 6426 N N . ASN A 1 828 ? 13.557 -21.089 24.523 1.00 92.12 828 ASN A N 1
ATOM 6427 C CA . ASN A 1 828 ? 14.706 -21.982 24.693 1.00 92.12 828 ASN A CA 1
ATOM 6428 C C . ASN A 1 828 ? 15.023 -22.730 23.393 1.00 92.12 828 ASN A C 1
ATOM 6430 O O . ASN A 1 828 ? 14.142 -22.932 22.557 1.00 92.12 828 ASN A O 1
ATOM 6434 N N . LEU A 1 829 ? 16.280 -23.140 23.252 1.00 91.50 829 LEU A N 1
ATOM 6435 C CA . LEU A 1 829 ? 16.808 -23.927 22.140 1.00 91.50 829 LEU A CA 1
ATOM 6436 C C . LEU A 1 829 ? 17.362 -25.245 22.675 1.00 91.50 829 LEU A C 1
ATOM 6438 O O . LEU A 1 829 ? 18.011 -25.268 23.720 1.00 91.50 829 LEU A O 1
ATOM 6442 N N . SER A 1 830 ? 17.153 -26.326 21.937 1.00 89.75 830 SER A N 1
ATOM 6443 C CA . SER A 1 830 ? 17.761 -27.624 22.226 1.00 89.75 830 SER A CA 1
ATOM 6444 C C . SER A 1 830 ? 18.377 -28.198 20.963 1.00 89.75 830 SER A C 1
ATOM 6446 O O . SER A 1 830 ? 17.704 -28.280 19.935 1.00 89.75 830 SER A O 1
ATOM 6448 N N . LEU A 1 831 ? 19.642 -28.606 21.061 1.00 86.69 831 LEU A N 1
ATOM 6449 C CA . LEU A 1 831 ? 20.260 -29.501 20.090 1.00 86.69 831 LEU A CA 1
ATOM 6450 C C . LEU A 1 831 ? 19.672 -30.891 20.339 1.00 86.69 831 LEU A C 1
ATOM 6452 O O . LEU A 1 831 ? 19.816 -31.425 21.439 1.00 86.69 831 LEU A O 1
ATOM 6456 N N . ALA A 1 832 ? 18.964 -31.435 19.356 1.00 87.12 832 ALA A N 1
ATOM 6457 C CA . ALA A 1 832 ? 18.303 -32.726 19.456 1.00 87.12 832 ALA A CA 1
ATOM 6458 C C . ALA A 1 832 ? 18.802 -33.671 18.365 1.00 87.12 832 ALA A C 1
ATOM 6460 O O . ALA A 1 832 ? 18.996 -33.259 17.223 1.00 87.12 832 ALA A O 1
ATOM 6461 N N . ALA A 1 833 ? 18.951 -34.947 18.705 1.00 87.06 833 ALA A N 1
ATOM 6462 C CA . ALA A 1 833 ? 18.916 -35.998 17.699 1.00 87.06 833 ALA A CA 1
ATOM 6463 C C . ALA A 1 833 ? 17.452 -36.217 17.295 1.00 87.06 833 ALA A C 1
ATOM 6465 O O . ALA A 1 833 ? 16.575 -36.211 18.168 1.00 87.06 833 ALA A O 1
ATOM 6466 N N . SER A 1 834 ? 17.191 -36.396 15.999 1.00 86.69 834 SER A N 1
ATOM 6467 C CA . SER A 1 834 ? 15.885 -36.837 15.514 1.00 86.69 834 SER A CA 1
ATOM 6468 C C . SER A 1 834 ? 15.952 -38.270 14.999 1.00 86.69 834 SER A C 1
ATOM 6470 O O . SER A 1 834 ? 16.763 -38.577 14.126 1.00 86.69 834 SER A O 1
ATOM 6472 N N . VAL A 1 835 ? 15.073 -39.116 15.534 1.00 88.00 835 VAL A N 1
ATOM 6473 C CA . VAL A 1 835 ? 14.816 -40.480 15.064 1.00 88.00 835 VAL A CA 1
ATOM 6474 C C . VAL A 1 835 ? 13.533 -40.439 14.237 1.00 88.00 835 VAL A C 1
ATOM 6476 O O . VAL A 1 835 ? 12.469 -40.122 14.772 1.00 88.00 835 VAL A O 1
ATOM 6479 N N . ALA A 1 836 ? 13.617 -40.712 12.935 1.00 84.62 836 ALA A N 1
ATOM 6480 C CA . ALA A 1 836 ? 12.433 -40.814 12.082 1.00 84.62 836 ALA A CA 1
ATOM 6481 C C . ALA A 1 836 ? 11.582 -42.025 12.500 1.00 84.62 836 ALA A C 1
ATOM 6483 O O . ALA A 1 836 ? 12.137 -43.065 12.847 1.00 84.62 836 ALA A O 1
ATOM 6484 N N . ARG A 1 837 ? 10.251 -41.894 12.470 1.00 86.38 837 ARG A N 1
ATOM 6485 C CA . ARG A 1 837 ? 9.349 -43.010 12.788 1.00 86.38 837 ARG A CA 1
ATOM 6486 C C . ARG A 1 837 ? 9.143 -43.908 11.573 1.00 86.38 837 ARG A C 1
ATOM 6488 O O . ARG A 1 837 ? 8.767 -43.422 10.508 1.00 86.38 837 ARG A O 1
ATOM 6495 N N . THR A 1 838 ? 9.351 -45.206 11.754 1.00 83.38 838 THR A N 1
ATOM 6496 C CA . THR A 1 838 ? 9.156 -46.248 10.734 1.00 83.38 838 THR A CA 1
ATOM 6497 C C . THR A 1 838 ? 7.720 -46.772 10.689 1.00 83.38 838 THR A C 1
ATOM 6499 O O . THR A 1 838 ? 7.307 -47.346 9.684 1.00 83.38 838 THR A O 1
ATOM 6502 N N . GLY A 1 839 ? 6.954 -46.569 11.768 1.00 78.75 839 GLY A N 1
ATOM 6503 C CA . GLY A 1 839 ? 5.630 -47.168 11.965 1.00 78.75 839 GLY A CA 1
ATOM 6504 C C . GLY A 1 839 ? 5.663 -48.475 12.765 1.00 78.75 839 GLY A C 1
ATOM 6505 O O . GLY A 1 839 ? 4.615 -48.918 13.234 1.00 78.75 839 GLY A O 1
ATOM 6506 N N . ASP A 1 840 ? 6.847 -49.049 12.992 1.00 87.19 840 ASP A N 1
ATOM 6507 C CA . ASP A 1 840 ? 7.079 -50.010 14.069 1.00 87.19 840 ASP A CA 1
ATOM 6508 C C . ASP A 1 840 ? 7.432 -49.228 15.345 1.00 87.19 840 ASP A C 1
ATOM 6510 O O . ASP A 1 840 ? 8.587 -48.885 15.603 1.00 87.19 840 ASP A O 1
ATOM 6514 N N . ASP A 1 841 ? 6.408 -48.914 16.145 1.00 86.19 841 ASP A N 1
ATOM 6515 C CA . ASP A 1 841 ? 6.565 -48.140 17.384 1.00 86.19 841 ASP A CA 1
ATOM 6516 C C . ASP A 1 841 ? 7.447 -48.852 18.440 1.00 86.19 841 ASP A C 1
ATOM 6518 O O . ASP A 1 841 ? 7.896 -48.202 19.384 1.00 86.19 841 ASP A O 1
ATOM 6522 N N . GLU A 1 842 ? 7.720 -50.159 18.314 1.00 85.44 842 GLU A N 1
ATOM 6523 C CA . GLU A 1 842 ? 8.664 -50.876 19.184 1.00 85.44 842 GLU A CA 1
ATOM 6524 C C . GLU A 1 842 ? 10.112 -50.641 18.725 1.00 85.44 842 GLU A C 1
ATOM 6526 O O . GLU A 1 842 ? 10.955 -50.236 19.532 1.00 85.44 842 GLU A O 1
ATOM 6531 N N . ALA A 1 843 ? 10.386 -50.815 17.427 1.00 86.25 843 ALA A N 1
ATOM 6532 C CA . ALA A 1 843 ? 11.702 -50.561 16.836 1.00 86.25 843 ALA A CA 1
ATOM 6533 C C . ALA A 1 843 ? 12.109 -49.077 16.933 1.00 86.25 843 ALA A C 1
ATOM 6535 O O . ALA A 1 843 ? 13.241 -48.772 17.322 1.00 86.25 843 ALA A O 1
ATOM 6536 N N . ASP A 1 844 ? 11.172 -48.156 16.674 1.00 88.88 844 ASP A N 1
ATOM 6537 C CA . ASP A 1 844 ? 11.363 -46.705 16.823 1.00 88.88 844 ASP A CA 1
ATOM 6538 C C . ASP A 1 844 ? 11.805 -46.340 18.256 1.00 88.88 844 ASP A C 1
ATOM 6540 O O . ASP A 1 844 ? 12.665 -45.476 18.465 1.00 88.88 844 ASP A O 1
ATOM 6544 N N . LEU A 1 845 ? 11.242 -47.016 19.267 1.00 91.00 845 LEU A N 1
ATOM 6545 C CA . LEU A 1 845 ? 11.566 -46.791 20.677 1.00 91.00 845 LEU A CA 1
ATOM 6546 C C . LEU A 1 845 ? 12.901 -47.415 21.108 1.00 91.00 845 LEU A C 1
ATOM 6548 O O . LEU A 1 845 ? 13.574 -46.841 21.968 1.00 91.00 845 LEU A O 1
ATOM 6552 N N . ASP A 1 846 ? 13.312 -48.543 20.529 1.00 88.31 846 ASP A N 1
ATOM 6553 C CA . ASP A 1 846 ? 14.622 -49.143 20.818 1.00 88.31 846 ASP A CA 1
ATOM 6554 C C . ASP A 1 846 ? 15.770 -48.383 20.135 1.00 88.31 846 ASP A C 1
ATOM 6556 O O . ASP A 1 846 ? 16.807 -48.146 20.768 1.00 88.31 846 ASP A O 1
ATOM 6560 N N . HIS A 1 847 ? 15.564 -47.870 18.914 1.00 88.56 847 HIS A N 1
ATOM 6561 C CA . HIS A 1 847 ? 16.489 -46.917 18.279 1.00 88.56 847 HIS A CA 1
ATOM 6562 C C . HIS A 1 847 ? 16.597 -45.630 19.110 1.00 88.56 847 HIS A C 1
ATOM 6564 O O . HIS A 1 847 ? 17.699 -45.174 19.428 1.00 88.56 847 HIS A O 1
ATOM 6570 N N . ALA A 1 848 ? 15.465 -45.086 19.575 1.00 90.25 848 ALA A N 1
ATOM 6571 C CA . ALA A 1 848 ? 15.457 -43.956 20.506 1.00 90.25 848 ALA A CA 1
ATOM 6572 C C . ALA A 1 848 ? 16.189 -44.265 21.831 1.00 90.25 848 ALA A C 1
ATOM 6574 O O . ALA A 1 848 ? 16.890 -43.402 22.365 1.00 90.25 848 ALA A O 1
ATOM 6575 N N . GLY A 1 849 ? 16.096 -45.497 22.341 1.00 90.81 849 GLY A N 1
ATOM 6576 C CA . GLY A 1 849 ? 16.865 -45.983 23.491 1.00 90.81 849 GLY A CA 1
ATOM 6577 C C . GLY A 1 849 ? 18.375 -45.957 23.257 1.00 90.81 849 GLY A C 1
ATOM 6578 O O . GLY A 1 849 ? 19.119 -45.434 24.093 1.00 90.81 849 GLY A O 1
ATOM 6579 N N . ALA A 1 850 ? 18.833 -46.451 22.105 1.00 88.06 850 ALA A N 1
ATOM 6580 C CA . ALA A 1 850 ? 20.244 -46.437 21.720 1.00 88.06 850 ALA A CA 1
ATOM 6581 C C . ALA A 1 850 ? 20.800 -45.005 21.586 1.00 88.06 850 ALA A C 1
ATOM 6583 O O . ALA A 1 850 ? 21.880 -44.707 22.110 1.00 88.06 850 ALA A O 1
ATOM 6584 N N . ILE A 1 851 ? 20.044 -44.096 20.962 1.00 88.38 851 ILE A N 1
ATOM 6585 C CA . ILE A 1 851 ? 20.421 -42.681 20.814 1.00 88.38 851 ILE A CA 1
ATOM 6586 C C . ILE A 1 851 ? 20.446 -41.958 22.167 1.00 88.38 851 ILE A C 1
ATOM 6588 O O . ILE A 1 851 ? 21.408 -41.246 22.466 1.00 88.38 851 ILE A O 1
ATOM 6592 N N . ALA A 1 852 ? 19.451 -42.178 23.031 1.00 89.94 852 ALA A N 1
ATOM 6593 C CA . ALA A 1 852 ? 19.417 -41.596 24.374 1.00 89.94 852 ALA A CA 1
ATOM 6594 C C . ALA A 1 852 ? 20.585 -42.088 25.254 1.00 89.94 852 ALA A C 1
ATOM 6596 O O . ALA A 1 852 ? 21.202 -41.302 25.982 1.00 89.94 852 ALA A O 1
ATOM 6597 N N . ALA A 1 853 ? 20.952 -43.367 25.140 1.00 88.69 853 ALA A N 1
ATOM 6598 C CA . ALA A 1 853 ? 22.134 -43.946 25.775 1.00 88.69 853 ALA A CA 1
ATOM 6599 C C . ALA A 1 853 ? 23.453 -43.347 25.251 1.00 88.69 853 ALA A C 1
ATOM 6601 O O . ALA A 1 853 ? 24.336 -42.998 26.041 1.00 88.69 853 ALA A O 1
ATOM 6602 N N . ALA A 1 854 ? 23.594 -43.186 23.931 1.00 85.75 854 ALA A N 1
ATOM 6603 C CA . ALA A 1 854 ? 24.768 -42.567 23.314 1.00 85.75 854 ALA A CA 1
ATOM 6604 C C . ALA A 1 854 ? 24.921 -41.087 23.710 1.00 85.75 854 ALA A C 1
ATOM 6606 O O . ALA A 1 854 ? 26.012 -40.666 24.098 1.00 85.75 854 ALA A O 1
ATOM 6607 N N . MET A 1 855 ? 23.822 -40.325 23.698 1.00 86.38 855 MET A N 1
ATOM 6608 C CA . MET A 1 855 ? 23.771 -38.943 24.183 1.00 86.38 855 MET A CA 1
ATOM 6609 C C . MET A 1 855 ? 24.173 -38.851 25.659 1.00 86.38 855 MET A C 1
ATOM 6611 O O . MET A 1 855 ? 25.013 -38.027 26.010 1.00 86.38 855 MET A O 1
ATOM 6615 N N . THR A 1 856 ? 23.650 -39.733 26.518 1.00 87.69 856 THR A N 1
ATOM 6616 C CA . THR A 1 856 ? 23.981 -39.730 27.955 1.00 87.69 856 THR A CA 1
ATOM 6617 C C . THR A 1 856 ? 25.475 -39.970 28.189 1.00 87.69 856 THR A C 1
ATOM 6619 O O . THR A 1 856 ? 26.091 -39.221 28.943 1.00 87.69 856 THR A O 1
ATOM 6622 N N . ARG A 1 857 ? 26.100 -40.928 27.484 1.00 86.00 857 ARG A N 1
ATOM 6623 C CA . ARG A 1 857 ? 27.561 -41.156 27.562 1.00 86.00 857 ARG A CA 1
ATOM 6624 C C . ARG A 1 857 ? 28.404 -39.947 27.138 1.00 86.00 857 ARG A C 1
ATOM 6626 O O . ARG A 1 857 ? 29.527 -39.812 27.611 1.00 86.00 857 ARG A O 1
ATOM 6633 N N . ARG A 1 858 ? 27.884 -39.094 26.250 1.00 83.38 858 ARG A N 1
ATOM 6634 C CA . ARG A 1 858 ? 28.564 -37.887 25.752 1.00 83.38 858 ARG A CA 1
ATOM 6635 C C . ARG A 1 858 ? 28.354 -36.666 26.652 1.00 83.38 858 ARG A C 1
ATOM 6637 O O . ARG A 1 858 ? 29.275 -35.875 26.815 1.00 83.38 858 ARG A O 1
ATOM 6644 N N . GLU A 1 859 ? 27.150 -36.491 27.196 1.00 85.62 859 GLU A N 1
ATOM 6645 C CA . GLU A 1 859 ? 26.692 -35.212 27.767 1.00 85.62 859 GLU A CA 1
ATOM 6646 C C . GLU A 1 859 ? 26.434 -35.230 29.280 1.00 85.62 859 GLU A C 1
ATOM 6648 O O . GLU A 1 859 ? 26.344 -34.158 29.875 1.00 85.62 859 GLU A O 1
ATOM 6653 N N . ALA A 1 860 ? 26.359 -36.398 29.932 1.00 83.81 860 ALA A N 1
ATOM 6654 C CA . ALA A 1 860 ? 26.147 -36.466 31.384 1.00 83.81 860 ALA A CA 1
ATOM 6655 C C . ALA A 1 860 ? 27.328 -35.911 32.203 1.00 83.81 860 ALA A C 1
ATOM 6657 O O . ALA A 1 860 ? 27.150 -35.488 33.346 1.00 83.81 860 ALA A O 1
ATOM 6658 N N . GLY A 1 861 ? 28.539 -35.900 31.637 1.00 73.69 861 GLY A N 1
ATOM 6659 C CA . GLY A 1 861 ? 29.748 -35.498 32.353 1.00 73.69 861 GLY A CA 1
ATOM 6660 C C . GLY A 1 861 ? 29.955 -36.336 33.619 1.00 73.69 861 GLY A C 1
ATOM 6661 O O . GLY A 1 861 ? 29.822 -37.555 33.592 1.00 73.69 861 GLY A O 1
ATOM 6662 N N . GLY A 1 862 ? 30.264 -35.678 34.738 1.00 81.19 862 GLY A N 1
ATOM 6663 C CA . GLY A 1 862 ? 30.419 -36.326 36.047 1.00 81.19 862 GLY A CA 1
ATOM 6664 C C . GLY A 1 862 ? 29.113 -36.593 36.812 1.00 81.19 862 GLY A C 1
ATOM 6665 O O . GLY A 1 862 ? 29.184 -36.820 38.019 1.00 81.19 862 GLY A O 1
ATOM 6666 N N . ALA A 1 863 ? 27.941 -36.508 36.168 1.00 87.69 863 ALA A N 1
ATOM 6667 C CA . ALA A 1 863 ? 26.652 -36.722 36.826 1.00 87.69 863 ALA A CA 1
ATOM 6668 C C . ALA A 1 863 ? 26.496 -38.161 37.349 1.00 87.69 863 ALA A C 1
ATOM 6670 O O . ALA A 1 863 ? 26.861 -39.132 36.688 1.00 87.69 863 ALA A O 1
ATOM 6671 N N . ARG A 1 864 ? 25.914 -38.285 38.542 1.00 89.69 864 ARG A N 1
ATOM 6672 C CA . ARG A 1 864 ? 25.783 -39.533 39.310 1.00 89.69 864 ARG A CA 1
ATOM 6673 C C . ARG A 1 864 ? 24.375 -40.122 39.280 1.00 89.69 864 ARG A C 1
ATOM 6675 O O . ARG A 1 864 ? 24.205 -41.267 39.678 1.00 89.69 864 ARG A O 1
ATOM 6682 N N . THR A 1 865 ? 23.377 -39.355 38.843 1.00 93.56 865 THR A N 1
ATOM 6683 C CA . THR A 1 865 ? 21.976 -39.783 38.700 1.00 93.56 865 THR A CA 1
ATOM 6684 C C . THR A 1 865 ? 21.362 -39.176 37.440 1.00 93.56 865 THR A C 1
ATOM 6686 O O . THR A 1 865 ? 21.741 -38.075 37.028 1.00 93.56 865 THR A O 1
ATOM 6689 N N . PHE A 1 866 ? 20.387 -39.857 36.831 1.00 94.81 866 PHE A N 1
ATOM 6690 C CA . PHE A 1 866 ? 19.667 -39.311 35.676 1.00 94.81 866 PHE A CA 1
ATOM 6691 C C . PHE A 1 866 ? 18.157 -39.599 35.680 1.00 94.81 866 PHE A C 1
ATOM 6693 O O . PHE A 1 866 ? 17.672 -40.416 36.461 1.00 94.81 866 PHE A O 1
ATOM 6700 N N . LYS A 1 867 ? 17.405 -38.969 34.766 1.00 95.12 867 LYS A N 1
ATOM 6701 C CA . LYS A 1 867 ? 16.066 -39.443 34.361 1.00 95.12 867 LYS A CA 1
ATOM 6702 C C . LYS A 1 867 ? 15.740 -39.184 32.894 1.00 95.12 867 LYS A C 1
ATOM 6704 O O . LYS A 1 867 ? 16.397 -38.381 32.234 1.00 95.12 867 LYS A O 1
ATOM 6709 N N . VAL A 1 868 ? 14.659 -39.815 32.432 1.00 95.75 868 VAL A N 1
ATOM 6710 C CA . VAL A 1 868 ? 14.027 -39.562 31.129 1.00 95.75 868 VAL A CA 1
ATOM 6711 C C . VAL A 1 868 ? 12.690 -38.834 31.330 1.00 95.75 868 VAL A C 1
ATOM 6713 O O . VAL A 1 868 ? 11.753 -39.401 31.893 1.00 95.75 868 VAL A O 1
ATOM 6716 N N . ASP A 1 869 ? 12.582 -37.585 30.873 1.00 93.50 869 ASP A N 1
ATOM 6717 C CA . ASP A 1 869 ? 11.347 -36.777 30.870 1.00 93.50 869 ASP A CA 1
ATOM 6718 C C . ASP A 1 869 ? 10.676 -36.860 29.490 1.00 93.50 869 ASP A C 1
ATOM 6720 O O . ASP A 1 869 ? 10.984 -36.076 28.586 1.00 93.50 869 ASP A O 1
ATOM 6724 N N . THR A 1 870 ? 9.778 -37.836 29.320 1.00 93.00 870 THR A N 1
ATOM 6725 C CA . THR A 1 870 ? 9.058 -38.053 28.058 1.00 93.00 870 THR A CA 1
ATOM 6726 C C . THR A 1 870 ? 7.797 -37.202 27.969 1.00 93.00 870 THR A C 1
ATOM 6728 O O . THR A 1 870 ? 6.879 -37.315 28.787 1.00 93.00 870 THR A O 1
ATOM 6731 N N . ARG A 1 871 ? 7.687 -36.426 26.891 1.00 88.88 871 ARG A N 1
ATOM 6732 C CA . ARG A 1 871 ? 6.460 -35.747 26.469 1.00 88.88 871 ARG A CA 1
ATOM 6733 C C . ARG A 1 871 ? 5.954 -36.371 25.176 1.00 88.88 871 ARG A C 1
ATOM 6735 O O . ARG A 1 871 ? 6.714 -36.623 24.250 1.00 88.88 871 ARG A O 1
ATOM 6742 N N . ARG A 1 872 ? 4.650 -36.623 25.133 1.00 88.06 872 ARG A N 1
ATOM 6743 C CA . ARG A 1 872 ? 3.971 -37.303 24.032 1.00 88.06 872 ARG A CA 1
ATOM 6744 C C . ARG A 1 872 ? 2.935 -36.347 23.459 1.00 88.06 872 ARG A C 1
ATOM 6746 O O . ARG A 1 872 ? 1.873 -36.163 24.056 1.00 88.06 872 ARG A O 1
ATOM 6753 N N . SER A 1 873 ? 3.300 -35.676 22.373 1.00 80.38 873 SER A N 1
ATOM 6754 C CA . SER A 1 873 ? 2.430 -34.705 21.710 1.00 80.38 873 SER A CA 1
ATOM 6755 C C . SER A 1 873 ? 1.480 -35.386 20.737 1.00 80.38 873 SER A C 1
ATOM 6757 O O . SER A 1 873 ? 0.288 -35.072 20.726 1.00 80.38 873 SER A O 1
ATOM 6759 N N . ASP A 1 874 ? 1.980 -36.379 19.995 1.00 82.12 874 ASP A N 1
ATOM 6760 C CA . ASP A 1 874 ? 1.127 -37.308 19.265 1.00 82.12 874 ASP A CA 1
ATOM 6761 C C . ASP A 1 874 ? 0.319 -38.147 20.264 1.00 82.12 874 ASP A C 1
ATOM 6763 O O . ASP A 1 874 ? 0.816 -39.111 20.851 1.00 82.12 874 ASP A O 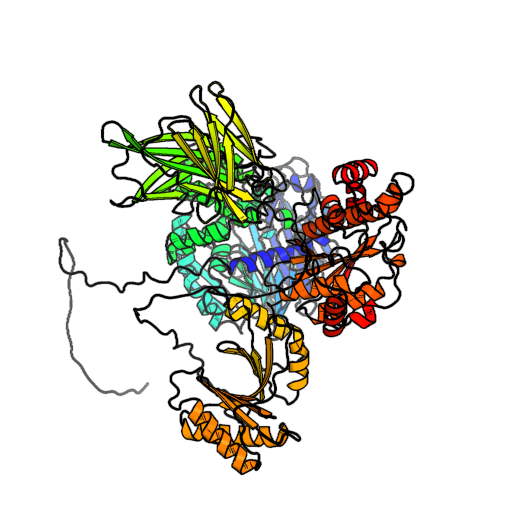1
ATOM 6767 N N . ARG A 1 875 ? -0.944 -37.758 20.473 1.00 79.62 875 ARG A N 1
ATOM 6768 C CA . ARG A 1 875 ? -1.872 -38.441 21.384 1.00 79.62 875 ARG A CA 1
ATOM 6769 C C . ARG A 1 875 ? -2.371 -39.791 20.855 1.00 79.62 875 ARG A C 1
ATOM 6771 O O . ARG A 1 875 ? -2.946 -40.531 21.656 1.00 79.62 875 ARG A O 1
ATOM 6778 N N . ALA A 1 876 ? -2.130 -40.124 19.584 1.00 81.81 876 ALA A N 1
ATOM 6779 C CA . ALA A 1 876 ? -2.469 -41.423 19.004 1.00 81.81 876 ALA A CA 1
ATOM 6780 C C . ALA A 1 876 ? -1.411 -42.502 19.298 1.00 81.81 876 ALA A C 1
ATOM 6782 O O . ALA A 1 876 ? -1.781 -43.665 19.421 1.00 81.81 876 ALA A O 1
ATOM 6783 N N . PHE A 1 877 ? -0.139 -42.120 19.496 1.00 84.81 877 PHE A N 1
ATOM 6784 C CA . PHE A 1 877 ? 0.963 -43.042 19.821 1.00 84.81 877 PHE A CA 1
ATOM 6785 C C . PHE A 1 877 ? 0.578 -44.030 20.951 1.00 84.81 877 PHE A C 1
ATOM 6787 O O . PHE A 1 877 ? 0.104 -43.574 22.002 1.00 84.81 877 PHE A O 1
ATOM 6794 N N . PRO A 1 878 ? 0.743 -45.353 20.779 1.00 84.81 878 PRO A N 1
ATOM 6795 C CA . PRO A 1 878 ? 0.112 -46.342 21.653 1.00 84.81 878 PRO A CA 1
ATOM 6796 C C . PRO A 1 878 ? 0.753 -46.419 23.044 1.00 84.81 878 PRO A C 1
ATOM 6798 O O . PRO A 1 878 ? 0.046 -46.601 24.037 1.00 84.81 878 PRO A O 1
ATOM 6801 N N . VAL A 1 879 ? 2.075 -46.238 23.148 1.00 87.69 879 VAL A N 1
ATOM 6802 C CA . VAL A 1 879 ? 2.801 -46.389 24.419 1.00 87.69 879 VAL A CA 1
ATOM 6803 C C . VAL A 1 879 ? 2.672 -45.120 25.290 1.00 87.69 879 VAL A C 1
ATOM 6805 O O . VAL A 1 879 ? 3.013 -44.017 24.847 1.00 87.69 879 VAL A O 1
ATOM 6808 N N . PRO A 1 880 ? 2.210 -45.213 26.553 1.00 90.50 880 PRO A N 1
ATOM 6809 C CA . PRO A 1 880 ? 2.170 -44.079 27.476 1.00 90.50 880 PRO A CA 1
ATOM 6810 C C . PRO A 1 880 ? 3.565 -43.557 27.852 1.00 90.50 880 PRO A C 1
ATOM 6812 O O . PRO A 1 880 ? 4.486 -44.334 28.100 1.00 90.50 880 PRO A O 1
ATOM 6815 N N . SER A 1 881 ? 3.706 -42.237 28.023 1.00 91.62 881 SER A N 1
ATOM 6816 C CA . SER A 1 881 ? 4.987 -41.582 28.342 1.00 91.62 881 SER A CA 1
ATOM 6817 C C . SER A 1 881 ? 5.784 -42.201 29.508 1.00 91.62 881 SER A C 1
ATOM 6819 O O . SER A 1 881 ? 7.004 -42.281 29.381 1.00 91.62 881 SER A O 1
ATOM 6821 N N . PRO A 1 882 ? 5.173 -42.674 30.620 1.00 92.56 882 PRO A N 1
ATOM 6822 C CA . PRO A 1 882 ? 5.923 -43.336 31.691 1.00 92.56 882 PRO A CA 1
ATOM 6823 C C . PRO A 1 882 ? 6.578 -44.658 31.264 1.00 92.56 882 PRO A C 1
ATOM 6825 O O . PRO A 1 882 ? 7.666 -44.971 31.739 1.00 92.56 882 PRO A O 1
ATOM 6828 N N . GLN A 1 883 ? 5.950 -45.416 30.359 1.00 91.81 883 GLN A N 1
ATOM 6829 C CA . GLN A 1 883 ? 6.507 -46.665 29.827 1.00 91.81 883 GLN A CA 1
ATOM 6830 C C . GLN A 1 883 ? 7.649 -46.379 28.841 1.00 91.81 883 GLN A C 1
ATOM 6832 O O . GLN A 1 883 ? 8.690 -47.026 28.916 1.00 91.81 883 GLN A O 1
ATOM 6837 N N . ILE A 1 884 ? 7.514 -45.338 28.008 1.00 93.44 884 ILE A N 1
ATOM 6838 C CA . ILE A 1 884 ? 8.602 -44.837 27.148 1.00 93.44 884 ILE A CA 1
ATOM 6839 C C . ILE A 1 884 ? 9.806 -44.403 27.999 1.00 93.44 884 ILE A C 1
ATOM 6841 O O . ILE A 1 884 ? 10.921 -44.871 27.776 1.00 93.44 884 ILE A O 1
ATOM 6845 N N . SER A 1 885 ? 9.585 -43.584 29.036 1.00 94.69 885 SER A N 1
ATOM 6846 C CA . SER A 1 885 ? 10.639 -43.190 29.983 1.00 94.69 885 SER A CA 1
ATOM 6847 C C . SER A 1 885 ? 11.298 -44.388 30.676 1.00 94.69 885 SER A C 1
ATOM 6849 O O . SER A 1 885 ? 12.500 -44.344 30.928 1.00 94.69 885 SER A O 1
ATOM 6851 N N . ALA A 1 886 ? 10.548 -45.455 30.973 1.00 93.00 886 ALA A N 1
ATOM 6852 C CA . ALA A 1 886 ? 11.096 -46.673 31.566 1.00 93.00 886 ALA A CA 1
ATOM 6853 C C . ALA A 1 886 ? 11.951 -47.483 30.573 1.00 93.00 886 ALA A C 1
ATOM 6855 O O . ALA A 1 886 ? 13.050 -47.898 30.938 1.00 93.00 886 ALA A O 1
ATOM 6856 N N . ARG A 1 887 ? 11.500 -47.662 29.321 1.00 93.50 887 ARG A N 1
ATOM 6857 C CA . ARG A 1 887 ? 12.233 -48.390 28.264 1.00 93.50 887 ARG A CA 1
ATOM 6858 C C . ARG A 1 887 ? 13.549 -47.693 27.910 1.00 93.50 887 ARG A C 1
ATOM 6860 O O . ARG A 1 887 ? 14.618 -48.291 28.016 1.00 93.50 887 ARG A O 1
ATOM 6867 N N . LEU A 1 888 ? 13.483 -46.400 27.585 1.00 94.06 888 LEU A N 1
ATOM 6868 C CA . LEU A 1 888 ? 14.666 -45.591 27.269 1.00 94.06 888 LEU A CA 1
ATOM 6869 C C . LEU A 1 888 ? 15.575 -45.446 28.503 1.00 94.06 888 LEU A C 1
ATOM 6871 O O . LEU A 1 888 ? 16.797 -45.466 28.377 1.00 94.06 888 LEU A O 1
ATOM 6875 N N . GLY A 1 889 ? 14.996 -45.381 29.708 1.00 93.31 889 GLY A N 1
ATOM 6876 C CA . GLY A 1 889 ? 15.738 -45.432 30.967 1.00 93.31 889 GLY A CA 1
ATOM 6877 C C . GLY A 1 889 ? 16.527 -46.733 31.137 1.00 93.31 889 GLY A C 1
ATOM 6878 O O . GLY A 1 889 ? 17.711 -46.679 31.455 1.00 93.31 889 GLY A O 1
ATOM 6879 N N . ALA A 1 890 ? 15.920 -47.891 30.866 1.00 92.38 890 ALA A N 1
ATOM 6880 C CA . ALA A 1 890 ? 16.597 -49.187 30.929 1.00 92.38 890 ALA A CA 1
ATOM 6881 C C . ALA A 1 890 ? 17.756 -49.289 29.920 1.00 92.38 890 ALA A C 1
ATOM 6883 O O . ALA A 1 890 ? 18.838 -49.752 30.286 1.00 92.38 890 ALA A O 1
ATOM 6884 N N . ALA A 1 891 ? 17.572 -48.784 28.693 1.00 92.25 891 ALA A N 1
ATOM 6885 C CA . ALA A 1 891 ? 18.637 -48.702 27.691 1.00 92.25 891 ALA A CA 1
ATOM 6886 C C . ALA A 1 891 ? 19.816 -47.828 28.165 1.00 92.25 891 ALA A C 1
ATOM 6888 O O . ALA A 1 891 ? 20.974 -48.233 28.048 1.00 92.25 891 ALA A O 1
ATOM 6889 N N . ILE A 1 892 ? 19.541 -46.666 28.773 1.00 92.81 892 ILE A N 1
ATOM 6890 C CA . ILE A 1 892 ? 20.580 -45.799 29.352 1.00 92.81 892 ILE A CA 1
ATOM 6891 C C . ILE A 1 892 ? 21.290 -46.492 30.526 1.00 92.81 892 ILE A C 1
ATOM 6893 O O . ILE A 1 892 ? 22.521 -46.479 30.563 1.00 92.81 892 ILE A O 1
ATOM 6897 N N . VAL A 1 893 ? 20.564 -47.132 31.453 1.00 93.62 893 VAL A N 1
ATOM 6898 C CA . VAL A 1 893 ? 21.159 -47.872 32.589 1.00 93.62 893 VAL A CA 1
ATOM 6899 C C . VAL A 1 893 ? 22.103 -48.965 32.082 1.00 93.62 893 VAL A C 1
ATOM 6901 O O . VAL A 1 893 ? 23.258 -49.011 32.501 1.00 93.62 893 VAL A O 1
ATOM 6904 N N . ALA A 1 894 ? 21.658 -49.797 31.135 1.00 91.12 894 ALA A N 1
ATOM 6905 C CA . ALA A 1 894 ? 22.475 -50.864 30.551 1.00 91.12 894 ALA A CA 1
ATOM 6906 C C . ALA A 1 894 ? 23.733 -50.337 29.830 1.00 91.12 894 ALA A C 1
ATOM 6908 O O . ALA A 1 894 ? 24.758 -51.014 29.782 1.00 91.12 894 ALA A O 1
ATOM 6909 N N . ALA A 1 895 ? 23.668 -49.118 29.290 1.00 88.06 895 ALA A N 1
ATOM 6910 C CA . ALA A 1 895 ? 24.733 -48.495 28.513 1.00 88.06 895 ALA A CA 1
ATOM 6911 C C . ALA A 1 895 ? 25.705 -47.604 29.313 1.00 88.06 895 ALA A C 1
ATOM 6913 O O . ALA A 1 895 ? 26.740 -47.218 28.758 1.00 88.06 895 ALA A O 1
ATOM 6914 N N . THR A 1 896 ? 25.368 -47.240 30.559 1.00 88.06 896 THR A N 1
ATOM 6915 C CA . THR A 1 896 ? 26.102 -46.246 31.380 1.00 88.06 896 THR A CA 1
ATOM 6916 C C . THR A 1 896 ? 26.351 -46.656 32.834 1.00 88.06 896 THR A C 1
ATOM 6918 O O . THR A 1 896 ? 27.203 -46.055 33.481 1.00 88.06 896 THR A O 1
ATOM 6921 N N . ALA A 1 897 ? 25.602 -47.631 33.362 1.00 88.69 897 ALA A N 1
ATOM 6922 C CA . ALA A 1 897 ? 25.513 -47.968 34.787 1.00 88.69 897 ALA A CA 1
ATOM 6923 C C . ALA A 1 897 ? 25.079 -46.815 35.728 1.00 88.69 897 ALA A C 1
ATOM 6925 O O . ALA A 1 897 ? 25.170 -46.957 36.948 1.00 88.69 897 ALA A O 1
ATOM 6926 N N . LEU A 1 898 ? 24.566 -45.694 35.200 1.00 89.62 898 LEU A N 1
ATOM 6927 C CA . LEU A 1 898 ? 24.032 -44.604 36.022 1.00 89.62 898 LEU A CA 1
ATOM 6928 C C . LEU A 1 898 ? 22.691 -45.005 36.671 1.00 89.62 898 LEU A C 1
ATOM 6930 O O . LEU A 1 898 ? 21.818 -45.527 35.977 1.00 89.62 898 LEU A O 1
ATOM 6934 N N . PRO A 1 899 ? 22.473 -44.742 37.973 1.00 90.56 899 PRO A N 1
ATOM 6935 C CA . PRO A 1 899 ? 21.179 -44.939 38.621 1.00 90.56 899 PRO A CA 1
ATOM 6936 C C . PRO A 1 899 ? 20.156 -43.855 38.236 1.00 90.56 899 PRO A C 1
ATOM 6938 O O . PRO A 1 899 ? 20.497 -42.710 37.930 1.00 90.56 899 PRO A O 1
ATOM 6941 N N . VAL A 1 900 ? 18.872 -44.218 38.297 1.00 93.75 900 VAL A N 1
ATOM 6942 C CA . VAL A 1 900 ? 17.747 -43.319 37.996 1.00 93.75 900 VAL A CA 1
ATOM 6943 C C . VAL A 1 900 ? 17.284 -42.581 39.256 1.00 93.75 900 VAL A C 1
ATOM 6945 O O . VAL A 1 900 ? 16.996 -43.218 40.267 1.00 93.75 900 VAL A O 1
ATOM 6948 N N . ASP A 1 901 ? 17.123 -41.257 39.172 1.00 91.50 901 ASP A N 1
ATOM 6949 C CA . ASP A 1 901 ? 16.442 -40.433 40.183 1.00 91.50 901 ASP A CA 1
ATOM 6950 C C . ASP A 1 901 ? 15.338 -39.593 39.521 1.00 91.50 901 ASP A C 1
ATOM 6952 O O . ASP A 1 901 ? 15.588 -38.690 38.722 1.00 91.50 901 ASP A O 1
ATOM 6956 N N . LEU A 1 902 ? 14.079 -39.881 39.857 1.00 90.50 902 LEU A N 1
ATOM 6957 C CA . LEU A 1 902 ? 12.923 -39.183 39.289 1.00 90.50 902 LEU A CA 1
ATOM 6958 C C . LEU A 1 902 ? 12.709 -37.780 39.891 1.00 90.50 902 LEU A C 1
ATOM 6960 O O . LEU A 1 902 ? 12.112 -36.913 39.236 1.00 90.50 902 LEU A O 1
ATOM 6964 N N . HIS A 1 903 ? 13.210 -37.545 41.106 1.00 87.62 903 HIS A N 1
ATOM 6965 C CA . HIS A 1 903 ? 12.983 -36.347 41.911 1.00 87.62 903 HIS A CA 1
ATOM 6966 C C . HIS A 1 903 ? 14.117 -35.325 41.765 1.00 87.62 903 HIS A C 1
ATOM 6968 O O . HIS A 1 903 ? 13.840 -34.187 41.380 1.00 87.62 903 HIS A O 1
ATOM 6974 N N . ALA A 1 904 ? 15.367 -35.729 42.012 1.00 88.06 904 ALA A N 1
ATOM 6975 C CA . ALA A 1 904 ? 16.551 -34.861 42.031 1.00 88.06 904 ALA A CA 1
ATOM 6976 C C . ALA A 1 904 ? 17.692 -35.354 41.102 1.00 88.06 904 ALA A C 1
ATOM 6978 O O . ALA A 1 904 ? 18.830 -35.512 41.545 1.00 88.06 904 ALA A O 1
ATOM 6979 N N . PRO A 1 905 ? 17.422 -35.591 39.801 1.00 90.81 905 PRO A N 1
ATOM 6980 C CA . PRO A 1 905 ? 18.442 -36.034 38.853 1.00 90.81 905 PRO A CA 1
ATOM 6981 C C . PRO A 1 905 ? 19.533 -34.979 38.635 1.00 90.81 905 PRO A C 1
ATOM 6983 O O . PRO A 1 905 ? 19.234 -33.801 38.431 1.00 90.81 905 PRO A O 1
ATOM 6986 N N . GLU A 1 906 ? 20.786 -35.419 38.551 1.00 90.62 906 GLU A N 1
ATOM 6987 C CA . GLU A 1 906 ? 21.906 -34.573 38.121 1.00 90.62 906 GLU A CA 1
ATOM 6988 C C . GLU A 1 906 ? 21.921 -34.371 36.591 1.00 90.62 906 GLU A C 1
ATOM 6990 O O . GLU A 1 906 ? 22.363 -33.328 36.113 1.00 90.62 906 GLU A O 1
ATOM 6995 N N . PHE A 1 907 ? 21.366 -35.316 35.820 1.00 90.81 907 PHE A N 1
ATOM 6996 C CA . PHE A 1 907 ? 21.208 -35.226 34.362 1.00 90.81 907 PHE A CA 1
ATOM 6997 C C . PHE A 1 907 ? 19.781 -35.584 33.907 1.00 90.81 907 PHE A C 1
ATOM 6999 O O . PHE A 1 907 ? 19.148 -36.487 34.446 1.00 90.81 907 PHE A O 1
ATOM 7006 N N . THR A 1 908 ? 19.223 -34.905 32.902 1.00 93.25 908 THR A N 1
ATOM 7007 C CA . THR A 1 908 ? 17.892 -35.251 32.360 1.00 93.25 908 THR A CA 1
ATOM 7008 C C . THR A 1 908 ? 17.931 -35.337 30.844 1.00 93.25 908 THR A C 1
ATOM 7010 O O . THR A 1 908 ? 18.240 -34.354 30.177 1.00 93.25 908 THR A O 1
ATOM 7013 N N . VAL A 1 909 ? 17.542 -36.494 30.308 1.00 93.44 909 VAL A N 1
ATOM 7014 C CA . VAL A 1 909 ? 17.227 -36.659 28.886 1.00 93.44 909 VAL A CA 1
ATOM 7015 C C . VAL A 1 909 ? 15.757 -36.304 28.686 1.00 93.44 909 VAL A C 1
ATOM 7017 O O . VAL A 1 909 ? 14.878 -36.875 29.332 1.00 93.44 909 VAL A O 1
ATOM 7020 N N . HIS A 1 910 ? 15.472 -35.362 27.795 1.00 92.75 910 HIS A N 1
ATOM 7021 C CA . HIS A 1 910 ? 14.119 -35.065 27.342 1.00 92.75 910 HIS A CA 1
ATOM 7022 C C . HIS A 1 910 ? 13.829 -35.827 26.052 1.00 92.75 910 HIS A C 1
ATOM 7024 O O . HIS A 1 910 ? 14.653 -35.860 25.138 1.00 92.75 910 HIS A O 1
ATOM 7030 N N . VAL A 1 911 ? 12.636 -36.413 25.985 1.00 92.69 911 VAL A N 1
ATOM 7031 C CA . VAL A 1 911 ? 12.145 -37.160 24.822 1.00 92.69 911 VAL A CA 1
ATOM 7032 C C . VAL A 1 911 ? 10.824 -36.537 24.395 1.00 92.69 911 VAL A C 1
ATOM 7034 O O . VAL A 1 911 ? 9.945 -36.322 25.232 1.00 92.69 911 VAL A O 1
ATOM 7037 N N . LEU A 1 912 ? 10.679 -36.217 23.113 1.00 89.62 912 LEU A N 1
ATOM 7038 C CA . LEU A 1 912 ? 9.460 -35.646 22.548 1.00 89.62 912 LEU A CA 1
ATOM 7039 C C . LEU A 1 912 ? 8.969 -36.521 21.394 1.00 89.62 912 LEU A C 1
ATOM 7041 O O . LEU A 1 912 ? 9.577 -36.542 20.328 1.00 89.62 912 LEU A O 1
ATOM 7045 N N . VAL A 1 913 ? 7.868 -37.233 21.626 1.00 89.38 913 VAL A N 1
ATOM 7046 C CA . VAL A 1 913 ? 7.246 -38.133 20.644 1.00 89.38 913 VAL A CA 1
ATOM 7047 C C . VAL A 1 913 ? 6.213 -37.362 19.827 1.00 89.38 913 VAL A C 1
ATOM 7049 O O . VAL A 1 913 ? 5.236 -36.835 20.381 1.00 89.38 913 VAL A O 1
ATOM 7052 N N . MET A 1 914 ? 6.452 -37.291 18.517 1.00 85.31 914 MET A N 1
ATOM 7053 C CA . MET A 1 914 ? 5.696 -36.506 17.539 1.00 85.31 914 MET A CA 1
ATOM 7054 C C . MET A 1 914 ? 5.191 -37.426 16.407 1.00 85.31 914 MET A C 1
ATOM 7056 O O . MET A 1 914 ? 5.519 -38.613 16.352 1.00 85.31 914 MET A O 1
ATOM 7060 N N . LYS A 1 915 ? 4.366 -36.900 15.492 1.00 82.44 915 LYS A N 1
ATOM 7061 C CA . LYS A 1 915 ? 3.713 -37.723 14.451 1.00 82.44 915 LYS A CA 1
ATOM 7062 C C . LYS A 1 915 ? 4.685 -38.444 13.502 1.00 82.44 915 LYS A C 1
ATOM 7064 O O . LYS A 1 915 ? 4.405 -39.574 13.133 1.00 82.44 915 LYS A O 1
ATOM 7069 N N . ARG A 1 916 ? 5.787 -37.801 13.092 1.00 83.19 916 ARG A N 1
ATOM 7070 C CA . ARG A 1 916 ? 6.741 -38.330 12.087 1.00 83.19 916 ARG A CA 1
ATOM 7071 C C . ARG A 1 916 ? 8.140 -38.649 12.639 1.00 83.19 916 ARG A C 1
ATOM 7073 O O . ARG A 1 916 ? 8.924 -39.294 11.956 1.00 83.19 916 ARG A O 1
ATOM 7080 N N . GLU A 1 917 ? 8.473 -38.192 13.845 1.00 87.75 917 GLU A N 1
ATOM 7081 C CA . GLU A 1 917 ? 9.811 -38.347 14.433 1.00 87.75 917 GLU A CA 1
ATOM 7082 C C . GLU A 1 917 ? 9.772 -38.304 15.974 1.00 87.75 917 GLU A C 1
ATOM 7084 O O . GLU A 1 917 ? 8.795 -37.840 16.573 1.00 87.75 917 GLU A O 1
ATOM 7089 N N . ILE A 1 918 ? 10.835 -38.789 16.616 1.00 89.75 918 ILE A N 1
ATOM 7090 C CA . ILE A 1 918 ? 11.079 -38.702 18.060 1.00 89.75 918 ILE A CA 1
ATOM 7091 C C . ILE A 1 918 ? 12.332 -37.849 18.277 1.00 89.75 918 ILE A C 1
ATOM 7093 O O . ILE A 1 918 ? 13.420 -38.205 17.824 1.00 89.75 918 ILE A O 1
ATOM 7097 N N . LEU A 1 919 ? 12.193 -36.727 18.990 1.00 90.00 919 LEU A N 1
ATOM 7098 C CA . LEU A 1 919 ? 13.320 -35.847 19.318 1.00 90.00 919 LEU A CA 1
ATOM 7099 C C . LEU A 1 919 ? 13.891 -36.169 20.698 1.00 90.00 919 LEU A C 1
ATOM 7101 O O . LEU A 1 919 ? 13.151 -36.225 21.683 1.00 90.00 919 LEU A O 1
ATOM 7105 N N . ILE A 1 920 ? 15.214 -36.301 20.777 1.00 90.44 920 ILE A N 1
ATOM 7106 C CA . ILE A 1 920 ? 15.952 -36.656 21.997 1.00 90.44 920 ILE A CA 1
ATOM 7107 C C . ILE A 1 920 ? 17.007 -35.583 22.264 1.00 90.44 920 ILE A C 1
ATOM 7109 O O . ILE A 1 920 ? 17.829 -35.293 21.395 1.00 90.44 920 ILE A O 1
ATOM 7113 N N . PHE A 1 921 ? 16.980 -34.975 23.452 1.00 90.19 921 PHE A N 1
ATOM 7114 C CA . PHE A 1 921 ? 17.887 -33.884 23.828 1.00 90.19 921 PHE A CA 1
ATOM 7115 C C . PHE A 1 921 ? 18.059 -33.766 25.344 1.00 90.19 921 PHE A C 1
ATOM 7117 O O . PHE A 1 921 ? 17.084 -33.845 26.089 1.00 90.19 921 PHE A O 1
ATOM 7124 N N . ALA A 1 922 ? 19.275 -33.494 25.817 1.00 86.81 922 ALA A N 1
ATOM 7125 C CA . ALA A 1 922 ? 19.514 -33.165 27.223 1.00 86.81 922 ALA A CA 1
ATOM 7126 C C . ALA A 1 922 ? 19.497 -31.646 27.469 1.00 86.81 922 ALA A C 1
ATOM 7128 O O . ALA A 1 922 ? 18.744 -31.142 28.307 1.00 86.81 922 ALA A O 1
ATOM 7129 N N . GLN A 1 923 ? 20.298 -30.887 26.715 1.00 82.56 923 GLN A N 1
ATOM 7130 C CA . GLN A 1 923 ? 20.501 -29.463 26.982 1.00 82.56 923 GLN A CA 1
ATOM 7131 C C . GLN A 1 923 ? 19.321 -28.578 26.531 1.00 82.56 923 GLN A C 1
ATOM 7133 O O . GLN A 1 923 ? 18.720 -28.766 25.469 1.00 82.56 923 GLN A O 1
ATOM 7138 N N . LYS A 1 924 ? 19.023 -27.549 27.334 1.00 86.38 924 LYS A N 1
ATOM 7139 C CA . LYS A 1 924 ? 18.109 -26.441 27.009 1.00 86.38 924 LYS A CA 1
ATOM 7140 C C . LYS A 1 924 ? 18.843 -25.116 27.183 1.00 86.38 924 LYS A C 1
ATOM 7142 O O . LYS A 1 924 ? 18.993 -24.624 28.299 1.00 86.38 924 LYS A O 1
ATOM 7147 N N . LEU A 1 925 ? 19.296 -24.547 26.075 1.00 88.38 925 LEU A N 1
ATOM 7148 C CA . LEU A 1 925 ? 19.915 -23.228 26.021 1.00 88.38 925 LEU A CA 1
ATOM 7149 C C . LEU A 1 925 ? 18.826 -22.149 26.187 1.00 88.38 925 LEU A C 1
ATOM 7151 O O . LEU A 1 925 ? 17.811 -22.203 25.485 1.00 88.38 925 LEU A O 1
ATOM 7155 N N . PRO A 1 926 ? 18.978 -21.170 27.096 1.00 89.44 926 PRO A N 1
ATOM 7156 C CA . PRO A 1 926 ? 17.984 -20.118 27.292 1.00 89.44 926 PRO A CA 1
ATOM 7157 C C . PRO A 1 926 ? 17.998 -19.124 26.123 1.00 89.44 926 PRO A C 1
ATOM 7159 O O . PRO A 1 926 ? 19.060 -18.634 25.739 1.00 89.44 926 PRO A O 1
ATOM 7162 N N . GLY A 1 927 ? 16.824 -18.800 25.579 1.00 90.50 927 GLY A N 1
ATOM 7163 C CA . GLY A 1 927 ? 16.664 -17.742 24.576 1.00 90.50 927 GLY A CA 1
ATOM 7164 C C . GLY A 1 927 ? 16.271 -16.393 25.191 1.00 90.50 927 GLY A C 1
ATOM 7165 O O . GLY A 1 927 ? 16.259 -16.210 26.416 1.00 90.50 927 GLY A O 1
ATOM 7166 N N . CYS A 1 928 ? 15.909 -15.430 24.343 1.00 88.88 928 CYS A N 1
ATOM 7167 C CA . CYS A 1 928 ? 15.407 -14.127 24.792 1.00 88.88 928 CYS A CA 1
ATOM 7168 C C . CYS A 1 928 ? 13.976 -14.183 25.365 1.00 88.88 928 CYS A C 1
ATOM 7170 O O . CYS A 1 928 ? 13.628 -13.389 26.245 1.00 88.88 928 CYS A O 1
ATOM 7172 N N . GLY A 1 929 ? 13.136 -15.109 24.904 1.00 90.25 929 GLY A N 1
ATOM 7173 C CA . GLY A 1 929 ? 11.691 -15.110 25.155 1.00 90.25 929 GLY A CA 1
ATOM 7174 C C . GLY A 1 929 ? 11.005 -13.878 24.551 1.00 90.25 929 GLY A C 1
ATOM 7175 O O . GLY A 1 929 ? 11.575 -13.212 23.685 1.00 90.25 929 GLY A O 1
ATOM 7176 N N . GLY A 1 930 ? 9.804 -13.544 25.025 1.00 91.75 930 GLY A N 1
ATOM 7177 C CA . GLY A 1 930 ? 9.039 -12.415 24.490 1.00 91.75 930 GLY A CA 1
ATOM 7178 C C . GLY A 1 930 ? 8.287 -12.747 23.199 1.00 91.75 930 GLY A C 1
ATOM 7179 O O . GLY A 1 930 ? 7.923 -13.900 22.953 1.00 91.75 930 GLY A O 1
ATOM 7180 N N . LEU A 1 931 ? 8.080 -11.720 22.377 1.00 93.31 931 LEU A N 1
ATOM 7181 C CA . LEU A 1 931 ? 7.543 -11.796 21.015 1.00 93.31 931 LEU A CA 1
ATOM 7182 C C . LEU A 1 931 ? 8.639 -11.440 19.985 1.00 93.31 931 LEU A C 1
ATOM 7184 O O . LEU A 1 931 ? 9.622 -10.799 20.363 1.00 93.31 931 LEU A O 1
ATOM 7188 N N . PRO A 1 932 ? 8.502 -11.829 18.702 1.00 91.88 932 PRO A N 1
ATOM 7189 C CA . PRO A 1 932 ? 9.481 -11.505 17.662 1.00 91.88 932 PRO A CA 1
ATOM 7190 C C . PRO A 1 932 ? 9.486 -10.011 17.325 1.00 91.88 932 PRO A C 1
ATOM 7192 O O . PRO A 1 932 ? 8.422 -9.403 17.208 1.00 91.88 932 PRO A O 1
ATOM 7195 N N . VAL A 1 933 ? 10.669 -9.428 17.114 1.00 91.25 933 VAL A N 1
ATOM 7196 C CA . VAL A 1 933 ? 10.823 -8.048 16.612 1.00 91.25 933 VAL A CA 1
ATOM 7197 C C . VAL A 1 933 ? 10.059 -7.885 15.293 1.00 91.25 933 VAL A C 1
ATOM 7199 O O . VAL A 1 933 ? 10.131 -8.764 14.434 1.00 91.25 933 VAL A O 1
ATOM 7202 N N . GLY A 1 934 ? 9.319 -6.784 15.147 1.00 84.12 934 GLY A N 1
ATOM 7203 C CA . GLY A 1 934 ? 8.438 -6.529 14.003 1.00 84.12 934 GLY A CA 1
ATOM 7204 C C . GLY A 1 934 ? 7.028 -7.125 14.131 1.00 84.12 934 GLY A C 1
ATOM 7205 O O . GLY A 1 934 ? 6.348 -7.265 13.122 1.00 84.12 934 GLY A O 1
ATOM 7206 N N . SER A 1 935 ? 6.584 -7.501 15.338 1.00 84.31 935 SER A N 1
ATOM 7207 C CA . SER A 1 935 ? 5.210 -7.984 15.600 1.00 84.31 935 SER A CA 1
ATOM 7208 C C . SER A 1 935 ? 4.342 -7.039 16.447 1.00 84.31 935 SER A C 1
ATOM 7210 O O . SER A 1 935 ? 3.190 -7.363 16.723 1.00 84.31 935 SER A O 1
ATOM 7212 N N . SER A 1 936 ? 4.887 -5.882 16.849 1.00 79.06 936 SER A N 1
ATOM 7213 C CA . SER A 1 936 ? 4.212 -4.876 17.689 1.00 79.06 936 SER A CA 1
ATOM 7214 C C . SER A 1 936 ? 4.624 -3.434 17.328 1.00 79.06 936 SER A C 1
ATOM 7216 O O . SER A 1 936 ? 4.918 -2.635 18.218 1.00 79.06 936 SER A O 1
ATOM 7218 N N . GLY A 1 937 ? 4.707 -3.119 16.030 1.00 80.88 937 GLY A N 1
ATOM 7219 C CA . GLY A 1 937 ? 4.928 -1.756 15.516 1.00 80.88 937 GLY A CA 1
ATOM 7220 C C . GLY A 1 937 ? 6.356 -1.194 15.622 1.00 80.88 937 GLY A C 1
ATOM 7221 O O . GLY A 1 937 ? 7.272 -1.833 16.152 1.00 80.88 937 GLY A O 1
ATOM 7222 N N . ARG A 1 938 ? 6.543 0.024 15.094 1.00 92.62 938 ARG A N 1
ATOM 7223 C CA . ARG A 1 938 ? 7.762 0.849 15.223 1.00 92.62 938 ARG A CA 1
ATOM 7224 C C . ARG A 1 938 ? 7.703 1.742 16.468 1.00 92.62 938 ARG A C 1
ATOM 7226 O O . ARG A 1 938 ? 6.629 2.235 16.813 1.00 92.62 938 ARG A O 1
ATOM 7233 N N . VAL A 1 939 ? 8.839 1.975 17.131 1.00 96.38 939 VAL A N 1
ATOM 7234 C CA . VAL A 1 939 ? 8.949 2.852 18.315 1.00 96.38 939 VAL A CA 1
ATOM 7235 C C . VAL A 1 939 ? 10.253 3.655 18.324 1.00 96.38 939 VAL A C 1
ATOM 7237 O O . VAL A 1 939 ? 11.332 3.110 18.099 1.00 96.38 939 VAL A O 1
ATOM 7240 N N . THR A 1 940 ? 10.179 4.938 18.670 1.00 98.25 940 THR A N 1
ATOM 7241 C CA . THR A 1 940 ? 11.355 5.816 18.765 1.00 98.25 940 THR A CA 1
ATOM 7242 C C . THR A 1 940 ? 11.955 5.752 20.168 1.00 98.25 940 THR A C 1
ATOM 7244 O O . THR A 1 940 ? 11.237 5.870 21.156 1.00 98.25 940 THR A O 1
ATOM 7247 N N . VAL A 1 941 ? 13.267 5.584 20.304 1.00 98.31 941 VAL A N 1
ATOM 7248 C CA . VAL A 1 941 ? 13.959 5.373 21.583 1.00 98.31 941 VAL A CA 1
ATOM 7249 C C . VAL A 1 941 ? 14.879 6.548 21.898 1.00 98.31 941 VAL A C 1
ATOM 7251 O O . VAL A 1 941 ? 15.801 6.836 21.139 1.00 98.31 941 VAL A O 1
ATOM 7254 N N . LEU A 1 942 ? 14.694 7.181 23.060 1.00 97.12 942 LEU A N 1
ATOM 7255 C CA . LEU A 1 942 ? 15.656 8.152 23.589 1.00 97.12 942 LEU A CA 1
ATOM 7256 C C . LEU A 1 942 ? 16.929 7.431 24.059 1.00 97.12 942 LEU A C 1
ATOM 7258 O O . LEU A 1 942 ? 16.922 6.741 25.083 1.00 97.12 942 LEU A O 1
ATOM 7262 N N . MET A 1 943 ? 18.016 7.601 23.305 1.00 95.38 943 MET A N 1
ATOM 7263 C CA . MET A 1 943 ? 19.284 6.895 23.486 1.00 95.38 943 MET A CA 1
ATOM 7264 C C . MET A 1 943 ? 20.345 7.783 24.147 1.00 95.38 943 MET A C 1
ATOM 7266 O O . MET A 1 943 ? 20.498 8.960 23.815 1.00 95.38 943 MET A O 1
ATOM 7270 N N . SER A 1 944 ? 21.107 7.217 25.077 1.00 92.06 944 SER A N 1
ATOM 7271 C CA . SER A 1 944 ? 22.160 7.907 25.835 1.00 92.06 944 SER A CA 1
ATOM 7272 C C . SER A 1 944 ? 23.352 6.982 26.069 1.00 92.06 944 SER A C 1
ATOM 7274 O O . SER A 1 944 ? 23.257 5.775 25.841 1.00 92.06 944 SER A O 1
ATOM 7276 N N . GLY A 1 945 ? 24.470 7.522 26.558 1.00 89.38 945 GLY A N 1
ATOM 7277 C CA . GLY A 1 945 ? 25.648 6.722 26.905 1.00 89.38 945 GLY A CA 1
ATOM 7278 C C . GLY A 1 945 ? 25.464 5.823 28.136 1.00 89.38 945 GLY A C 1
ATOM 7279 O O . GLY A 1 945 ? 26.393 5.110 28.505 1.00 89.38 945 GLY A O 1
ATOM 7280 N N . GLY A 1 946 ? 24.307 5.872 28.801 1.00 90.56 946 GLY A N 1
ATOM 7281 C CA . GLY A 1 946 ? 24.041 5.177 30.058 1.00 90.56 946 GLY A CA 1
ATOM 7282 C C . GLY A 1 946 ? 23.752 3.676 29.934 1.00 90.56 946 GLY A C 1
ATOM 7283 O O . GLY A 1 946 ? 23.823 3.065 28.869 1.00 90.56 946 GLY A O 1
ATOM 7284 N N . ILE A 1 947 ? 23.408 3.074 31.075 1.00 93.62 947 ILE A N 1
ATOM 7285 C CA . ILE A 1 947 ? 23.000 1.662 31.199 1.00 93.62 947 ILE A CA 1
ATOM 7286 C C . ILE A 1 947 ? 21.526 1.482 30.782 1.00 93.62 947 ILE A C 1
ATOM 7288 O O . ILE A 1 947 ? 21.148 0.452 30.225 1.00 93.62 947 ILE A O 1
ATOM 7292 N N . ASP A 1 948 ? 20.702 2.498 31.039 1.00 95.31 948 ASP A N 1
ATOM 7293 C CA . ASP A 1 948 ? 19.247 2.363 31.141 1.00 95.31 948 ASP A CA 1
ATOM 7294 C C . ASP A 1 948 ? 18.545 2.360 29.770 1.00 95.31 948 ASP A C 1
ATOM 7296 O O . ASP A 1 948 ? 17.654 1.548 29.518 1.00 95.31 948 ASP A O 1
ATOM 7300 N N . SER A 1 949 ? 18.959 3.230 28.844 1.00 95.31 949 SER A N 1
ATOM 7301 C CA . SER A 1 949 ? 18.353 3.341 27.509 1.00 95.31 949 SER A CA 1
ATOM 7302 C C . SER A 1 949 ? 18.550 2.083 26.635 1.00 95.31 949 SER A C 1
ATOM 7304 O O . SER A 1 949 ? 17.549 1.634 26.066 1.00 95.31 949 SER A O 1
ATOM 7306 N N . PRO A 1 950 ? 19.725 1.405 26.601 1.00 97.38 950 PRO A N 1
ATOM 7307 C CA . PRO A 1 950 ? 19.851 0.101 25.943 1.00 97.38 950 PRO A CA 1
ATOM 7308 C C . PRO A 1 950 ? 18.926 -0.980 26.520 1.00 97.38 950 PRO A C 1
ATOM 7310 O O . PRO A 1 950 ? 18.323 -1.753 25.773 1.00 97.38 950 PRO A O 1
ATOM 7313 N N . VAL A 1 951 ? 18.779 -1.039 27.849 1.00 97.94 951 VAL A N 1
ATOM 7314 C CA . VAL A 1 951 ? 17.932 -2.049 28.508 1.00 97.94 951 VAL A CA 1
ATOM 7315 C C . VAL A 1 951 ? 16.451 -1.789 28.221 1.00 97.94 951 VAL A C 1
ATOM 7317 O O . VAL A 1 951 ? 15.719 -2.727 27.894 1.00 97.94 951 VAL A O 1
ATOM 7320 N N . ALA A 1 952 ? 16.015 -0.526 28.260 1.00 97.81 952 ALA A N 1
ATOM 7321 C CA . ALA A 1 952 ? 14.659 -0.132 27.885 1.00 97.81 952 ALA A CA 1
ATOM 7322 C C . ALA A 1 952 ? 14.333 -0.499 26.424 1.00 97.81 952 ALA A C 1
ATOM 7324 O O . ALA A 1 952 ? 13.273 -1.072 26.160 1.00 97.81 952 ALA A O 1
ATOM 7325 N N . ALA A 1 953 ? 15.259 -0.247 25.492 1.00 97.81 953 ALA A N 1
ATOM 7326 C CA . ALA A 1 953 ? 15.116 -0.628 24.087 1.00 97.81 953 ALA A CA 1
ATOM 7327 C C . ALA A 1 953 ? 14.943 -2.147 23.920 1.00 97.81 953 ALA A C 1
ATOM 7329 O O . ALA A 1 953 ? 13.961 -2.605 23.333 1.00 97.81 953 ALA A O 1
ATOM 7330 N N . TRP A 1 954 ? 15.842 -2.941 24.509 1.00 97.44 954 TRP A N 1
ATOM 7331 C CA . TRP A 1 954 ? 15.798 -4.406 24.441 1.00 97.44 954 TRP A CA 1
ATOM 7332 C C . TRP A 1 954 ? 14.525 -5.000 25.067 1.00 97.44 954 TRP A C 1
ATOM 7334 O O . TRP A 1 954 ? 13.962 -5.971 24.552 1.00 97.44 954 TRP A O 1
ATOM 7344 N N . MET A 1 955 ? 14.011 -4.403 26.147 1.00 97.62 955 MET A N 1
ATOM 7345 C CA . MET A 1 955 ? 12.725 -4.807 26.729 1.00 97.62 955 MET A CA 1
ATOM 7346 C C . MET A 1 955 ? 11.554 -4.591 25.760 1.00 97.62 955 MET A C 1
ATOM 7348 O O . MET A 1 955 ? 10.672 -5.449 25.693 1.00 97.62 955 MET A O 1
ATOM 7352 N N . MET A 1 956 ? 11.571 -3.516 24.965 1.00 97.31 956 MET A N 1
ATOM 7353 C CA . MET A 1 956 ? 10.557 -3.255 23.935 1.00 97.31 956 MET A CA 1
ATOM 7354 C C . MET A 1 956 ? 10.728 -4.130 22.688 1.00 97.31 956 MET A C 1
ATOM 7356 O O . MET A 1 956 ? 9.733 -4.638 22.169 1.00 97.31 956 MET A O 1
ATOM 7360 N N . MET A 1 957 ? 11.964 -4.435 22.278 1.00 96.62 957 MET A N 1
ATOM 7361 C CA . MET A 1 957 ? 12.239 -5.448 21.245 1.00 96.62 957 MET A CA 1
ATOM 7362 C C . MET A 1 957 ? 11.639 -6.809 21.626 1.00 96.62 957 MET A C 1
ATOM 7364 O O . MET A 1 957 ? 11.016 -7.473 20.802 1.00 96.62 957 MET A O 1
ATOM 7368 N N . ARG A 1 958 ? 11.711 -7.187 22.911 1.00 95.19 958 ARG A N 1
ATOM 7369 C CA . ARG A 1 958 ? 11.057 -8.393 23.459 1.00 95.19 958 ARG A CA 1
ATOM 7370 C C . ARG A 1 958 ? 9.537 -8.289 23.614 1.00 95.19 958 ARG A C 1
ATOM 7372 O O . ARG A 1 958 ? 8.893 -9.309 23.861 1.00 95.19 958 ARG A O 1
ATOM 7379 N N . ARG A 1 959 ? 8.938 -7.105 23.457 1.00 95.25 959 ARG A N 1
ATOM 7380 C CA . ARG A 1 959 ? 7.489 -6.956 23.223 1.00 95.25 959 ARG A CA 1
ATOM 7381 C C . ARG A 1 959 ? 7.121 -6.998 21.740 1.00 95.25 959 ARG A C 1
ATOM 7383 O O . ARG A 1 959 ? 5.934 -6.997 21.438 1.00 95.25 959 ARG A O 1
ATOM 7390 N N . GLY A 1 960 ? 8.102 -7.101 20.844 1.00 92.19 960 GLY A N 1
ATOM 7391 C CA . GLY A 1 960 ? 7.926 -7.203 19.398 1.00 92.19 960 GLY A CA 1
ATOM 7392 C C . GLY A 1 960 ? 8.072 -5.884 18.636 1.00 92.19 960 GLY A C 1
ATOM 7393 O O . GLY A 1 960 ? 7.854 -5.870 17.426 1.00 92.19 960 GLY A O 1
ATOM 7394 N N . CYS A 1 961 ? 8.442 -4.788 19.301 1.00 95.31 961 CYS A N 1
ATOM 7395 C CA . CYS A 1 961 ? 8.593 -3.479 18.662 1.00 95.31 961 CYS A CA 1
ATOM 7396 C C . CYS A 1 961 ? 9.927 -3.365 17.896 1.00 95.31 961 CYS A C 1
ATOM 7398 O O . CYS A 1 961 ? 10.954 -3.850 18.377 1.00 95.31 961 CYS A O 1
ATOM 7400 N N . ARG A 1 962 ? 9.932 -2.691 16.739 1.00 94.50 962 ARG A N 1
ATOM 7401 C CA . ARG A 1 962 ? 11.148 -2.280 16.006 1.00 94.50 962 ARG A CA 1
ATOM 7402 C C . ARG A 1 962 ? 11.621 -0.917 16.547 1.00 94.50 962 ARG A C 1
ATOM 7404 O O . ARG A 1 962 ? 10.843 0.029 16.456 1.00 94.50 962 ARG A O 1
ATOM 7411 N N . PRO A 1 963 ? 12.829 -0.800 17.131 1.00 96.25 963 PRO A N 1
ATOM 7412 C CA . PRO A 1 963 ? 13.314 0.460 17.683 1.00 96.25 963 PRO A CA 1
ATOM 7413 C C . PRO A 1 963 ? 14.062 1.308 16.647 1.00 96.25 963 PRO A C 1
ATOM 7415 O O . PRO A 1 963 ? 14.854 0.785 15.861 1.00 96.25 963 PRO A O 1
ATOM 7418 N N . GLU A 1 964 ? 13.888 2.621 16.735 1.00 96.31 964 GLU A N 1
ATOM 7419 C CA . GLU A 1 964 ? 14.681 3.627 16.021 1.00 96.31 964 GLU A CA 1
ATOM 7420 C C . GLU A 1 964 ? 15.208 4.645 17.035 1.00 96.31 964 GLU A C 1
ATOM 7422 O O . GLU A 1 964 ? 14.458 5.140 17.875 1.00 96.31 964 GLU A O 1
ATOM 7427 N N . PHE A 1 965 ? 16.510 4.910 17.043 1.00 98.00 965 PHE A N 1
ATOM 7428 C CA . PHE A 1 965 ? 17.176 5.597 18.150 1.00 98.00 965 PHE A CA 1
ATOM 7429 C C . PHE A 1 965 ? 17.359 7.084 17.866 1.00 98.00 965 PHE A C 1
ATOM 7431 O O . PHE A 1 965 ? 17.817 7.460 16.795 1.00 98.00 965 PHE A O 1
ATOM 7438 N N . VAL A 1 966 ? 17.085 7.931 18.857 1.00 97.25 966 VAL A N 1
ATOM 7439 C CA . VAL A 1 966 ? 17.373 9.370 18.825 1.00 97.25 966 VAL A CA 1
ATOM 7440 C C . VAL A 1 966 ? 18.341 9.684 19.959 1.00 97.25 966 VAL A C 1
ATOM 7442 O O . VAL A 1 966 ? 18.008 9.511 21.135 1.00 97.25 966 VAL A O 1
ATOM 7445 N N . HIS A 1 967 ? 19.543 10.137 19.608 1.00 95.75 967 HIS A N 1
ATOM 7446 C CA . HIS A 1 967 ? 20.592 10.526 20.546 1.00 95.75 967 HIS A CA 1
ATOM 7447 C C . HIS A 1 967 ? 20.925 12.015 20.410 1.00 95.75 967 HIS A C 1
ATOM 7449 O O . HIS A 1 967 ? 21.031 12.534 19.301 1.00 95.75 967 HIS A O 1
ATOM 7455 N N . PHE A 1 968 ? 21.126 12.689 21.544 1.00 93.94 968 PHE A N 1
ATOM 7456 C CA . PHE A 1 968 ? 21.428 14.119 21.606 1.00 93.94 968 PHE A CA 1
ATOM 7457 C C . PHE A 1 968 ? 22.881 14.344 22.017 1.00 93.94 968 PHE A C 1
ATOM 7459 O O . PHE A 1 968 ? 23.278 13.873 23.085 1.00 93.94 968 PHE A O 1
ATOM 7466 N N . TYR A 1 969 ? 23.630 15.099 21.208 1.00 90.81 969 TYR A N 1
ATOM 7467 C CA . TYR A 1 969 ? 25.052 15.386 21.425 1.00 90.81 969 TYR A CA 1
ATOM 7468 C C . TYR A 1 969 ? 25.342 16.897 21.588 1.00 90.81 969 TYR A C 1
ATOM 7470 O O . TYR A 1 969 ? 24.639 17.731 21.003 1.00 90.81 969 TYR A O 1
ATOM 7478 N N . PRO A 1 970 ? 26.375 17.279 22.370 1.00 85.12 970 PRO A N 1
ATOM 7479 C CA . PRO A 1 970 ? 26.696 18.676 22.643 1.00 85.12 970 PRO A CA 1
ATOM 7480 C C . PRO A 1 970 ? 27.633 19.257 21.578 1.00 85.12 970 PRO A C 1
ATOM 7482 O O . PRO A 1 970 ? 28.854 19.209 21.728 1.00 85.12 970 PRO A O 1
ATOM 7485 N N . GLY A 1 971 ? 27.062 19.830 20.518 1.00 77.06 971 GLY A N 1
ATOM 7486 C CA . GLY A 1 971 ? 27.827 20.495 19.461 1.00 77.06 971 GLY A CA 1
ATOM 7487 C C . GLY A 1 971 ? 26.968 21.107 18.354 1.00 77.06 971 GLY A C 1
ATOM 7488 O O . GLY A 1 971 ? 25.744 20.947 18.349 1.00 77.06 971 GLY A O 1
ATOM 7489 N N . ARG A 1 972 ? 27.613 21.814 17.416 1.00 74.44 972 ARG A N 1
ATOM 7490 C CA . ARG A 1 972 ? 26.961 22.446 16.249 1.00 74.44 972 ARG A CA 1
ATOM 7491 C C . ARG A 1 972 ? 26.803 21.498 15.062 1.00 74.44 972 ARG A C 1
ATOM 7493 O O . ARG A 1 972 ? 25.810 21.598 14.352 1.00 74.44 972 ARG A O 1
ATOM 7500 N N . GLY A 1 973 ? 27.758 20.594 14.844 1.00 72.75 973 GLY A N 1
ATOM 7501 C CA . GLY A 1 973 ? 27.734 19.618 13.748 1.00 72.75 973 GLY A CA 1
ATOM 7502 C C . GLY A 1 973 ? 28.172 18.220 14.184 1.00 72.75 973 GLY A C 1
ATOM 7503 O O . GLY A 1 973 ? 28.757 18.047 15.250 1.00 72.75 973 GLY A O 1
ATOM 7504 N N . VAL A 1 974 ? 27.900 17.206 13.356 1.00 72.69 974 VAL A N 1
ATOM 7505 C CA . VAL A 1 974 ? 28.101 15.784 13.713 1.00 72.69 974 VAL A CA 1
ATOM 7506 C C . VAL A 1 974 ? 29.564 15.413 14.022 1.00 72.69 974 VAL A C 1
ATOM 7508 O O . VAL A 1 974 ? 29.820 14.461 14.753 1.00 72.69 974 VAL A O 1
ATOM 7511 N N . ALA A 1 975 ? 30.535 16.204 13.552 1.00 71.25 975 ALA A N 1
ATOM 7512 C CA . ALA A 1 975 ? 31.951 16.056 13.905 1.00 71.25 975 ALA A CA 1
ATOM 7513 C C . ALA A 1 975 ? 32.247 16.283 15.407 1.00 71.25 975 ALA A C 1
ATOM 7515 O O . ALA A 1 975 ? 33.267 15.817 15.908 1.00 71.25 975 ALA A O 1
ATOM 7516 N N . GLU A 1 976 ? 31.358 16.967 16.134 1.00 67.12 976 GLU A N 1
ATOM 7517 C CA . GLU A 1 976 ? 31.464 17.221 17.579 1.00 67.12 976 GLU A CA 1
ATOM 7518 C C . GLU A 1 976 ? 30.767 16.134 18.432 1.00 67.12 976 GLU A C 1
ATOM 7520 O O . GLU A 1 976 ? 30.775 16.218 19.659 1.00 67.12 976 GLU A O 1
ATOM 7525 N N . ALA A 1 977 ? 30.142 15.121 17.813 1.00 69.38 977 ALA A N 1
ATOM 7526 C CA . ALA A 1 977 ? 29.121 14.296 18.468 1.00 69.38 977 ALA A CA 1
ATOM 7527 C C . ALA A 1 977 ? 29.612 13.190 19.426 1.00 69.38 977 ALA A C 1
ATOM 7529 O O . ALA A 1 977 ? 28.800 12.685 20.198 1.00 69.38 977 ALA A O 1
ATOM 7530 N N . ASP A 1 978 ? 30.886 12.773 19.369 1.00 78.81 978 ASP A N 1
ATOM 7531 C CA . ASP A 1 978 ? 31.436 11.632 20.144 1.00 78.81 978 ASP A CA 1
ATOM 7532 C C . ASP A 1 978 ? 30.554 10.355 20.078 1.00 78.81 978 ASP A C 1
ATOM 7534 O O . ASP A 1 978 ? 30.371 9.606 21.041 1.00 78.81 978 ASP A O 1
ATOM 7538 N N . SER A 1 979 ? 29.956 10.097 18.909 1.00 86.56 979 SER A N 1
ATOM 7539 C CA . SER A 1 979 ? 28.900 9.090 18.738 1.00 86.56 979 SER A CA 1
ATOM 7540 C C . SER A 1 979 ? 29.379 7.635 18.806 1.00 86.56 979 SER A C 1
ATOM 7542 O O . SER A 1 979 ? 28.552 6.729 18.922 1.00 86.56 979 SER A O 1
ATOM 7544 N N . ALA A 1 980 ? 30.692 7.379 18.789 1.00 90.12 980 ALA A N 1
ATOM 7545 C CA . ALA A 1 980 ? 31.273 6.036 18.698 1.00 90.12 980 ALA A CA 1
ATOM 7546 C C . ALA A 1 980 ? 30.819 5.084 19.824 1.00 90.12 980 ALA A C 1
ATOM 7548 O O . ALA A 1 980 ? 30.600 3.893 19.586 1.00 90.12 980 ALA A O 1
ATOM 7549 N N . LYS A 1 981 ? 30.622 5.593 21.049 1.00 92.88 981 LYS A N 1
ATOM 7550 C CA . LYS A 1 981 ? 30.051 4.812 22.161 1.00 92.88 981 LYS A CA 1
ATOM 7551 C C . LYS A 1 981 ? 28.590 4.429 21.896 1.00 92.88 981 LYS A C 1
ATOM 7553 O O . LYS A 1 981 ? 28.194 3.289 22.135 1.00 92.88 981 LYS A O 1
ATOM 7558 N N . ILE A 1 982 ? 27.796 5.372 21.395 1.00 94.88 982 ILE A N 1
ATOM 7559 C CA . ILE A 1 982 ? 26.362 5.197 21.132 1.00 94.88 982 ILE A CA 1
ATOM 7560 C C . ILE A 1 982 ? 26.143 4.213 19.986 1.00 94.88 982 ILE A C 1
ATOM 7562 O O . ILE A 1 982 ? 25.333 3.300 20.107 1.00 94.88 982 ILE A O 1
ATOM 7566 N N . GLU A 1 983 ? 26.922 4.333 18.913 1.00 95.06 983 GLU A N 1
ATOM 7567 C CA . GLU A 1 983 ? 26.905 3.402 17.783 1.00 95.06 983 GLU A CA 1
ATOM 7568 C C . GLU A 1 983 ? 27.242 1.973 18.222 1.00 95.06 983 GLU A C 1
ATOM 7570 O O . GLU A 1 983 ? 26.560 1.034 17.821 1.00 95.06 983 GLU A O 1
ATOM 7575 N N . ARG A 1 984 ? 28.223 1.797 19.119 1.00 96.19 984 ARG A N 1
ATOM 7576 C CA . ARG A 1 984 ? 28.542 0.489 19.719 1.00 96.19 984 ARG A CA 1
ATOM 7577 C C . ARG A 1 984 ? 27.392 -0.062 20.572 1.00 96.19 984 ARG A C 1
ATOM 7579 O O . ARG A 1 984 ? 27.109 -1.257 20.497 1.00 96.19 984 ARG A O 1
ATOM 7586 N N . LEU A 1 985 ? 26.695 0.782 21.340 1.00 96.94 985 LEU A N 1
ATOM 7587 C CA . LEU A 1 985 ? 25.499 0.373 22.091 1.00 96.94 985 LEU A CA 1
ATOM 7588 C C . LEU A 1 985 ? 24.337 -0.019 21.159 1.00 96.94 985 LEU A C 1
ATOM 7590 O O . LEU A 1 985 ? 23.669 -1.022 21.411 1.00 96.94 985 LEU A O 1
ATOM 7594 N N . VAL A 1 986 ? 24.115 0.716 20.064 1.00 97.62 986 VAL A N 1
ATOM 7595 C CA . VAL A 1 986 ? 23.102 0.363 19.052 1.00 97.62 986 VAL A CA 1
ATOM 7596 C C . VAL A 1 986 ? 23.499 -0.907 18.289 1.00 97.62 986 VAL A C 1
ATOM 7598 O O . VAL A 1 986 ? 22.634 -1.740 18.045 1.00 97.62 986 VAL A O 1
ATOM 7601 N N . ALA A 1 987 ? 24.784 -1.139 18.000 1.00 96.50 987 ALA A N 1
ATOM 7602 C CA . ALA A 1 987 ? 25.265 -2.375 17.371 1.00 96.50 987 ALA A CA 1
ATOM 7603 C C . ALA A 1 987 ? 25.025 -3.619 18.250 1.00 96.50 987 ALA A C 1
ATOM 7605 O O . ALA A 1 987 ? 24.607 -4.665 17.746 1.00 96.50 987 ALA A O 1
ATOM 7606 N N . VAL A 1 988 ? 25.191 -3.503 19.577 1.00 96.19 988 VAL A N 1
ATOM 7607 C CA . VAL A 1 988 ? 24.793 -4.564 20.524 1.00 96.19 988 VAL A CA 1
ATOM 7608 C C . VAL A 1 988 ? 23.301 -4.883 20.394 1.00 96.19 988 VAL A C 1
ATOM 7610 O O . VAL A 1 988 ? 22.941 -6.059 20.363 1.00 96.19 988 VAL A O 1
ATOM 7613 N N . LEU A 1 989 ? 22.439 -3.868 20.262 1.00 97.06 989 LEU A N 1
ATOM 7614 C CA . LEU A 1 989 ? 20.989 -4.041 20.093 1.00 97.06 989 LEU A CA 1
ATOM 7615 C C . LEU A 1 989 ? 20.613 -4.575 18.702 1.00 97.06 989 LEU A C 1
ATOM 7617 O O . LEU A 1 989 ? 19.744 -5.438 18.604 1.00 97.06 989 LEU A O 1
ATOM 7621 N N . ALA A 1 990 ? 21.306 -4.152 17.641 1.00 95.06 990 ALA A N 1
ATOM 7622 C CA . ALA A 1 990 ? 21.153 -4.692 16.289 1.00 95.06 990 ALA A CA 1
ATOM 7623 C C . ALA A 1 990 ? 21.455 -6.200 16.246 1.00 95.06 990 ALA A C 1
ATOM 7625 O O . ALA A 1 990 ? 20.828 -6.938 15.494 1.00 95.06 990 ALA A O 1
ATOM 7626 N N . GLY A 1 991 ? 22.321 -6.692 17.139 1.00 93.25 991 GLY A N 1
ATOM 7627 C CA . GLY A 1 991 ? 22.540 -8.121 17.383 1.00 93.25 991 GLY A CA 1
ATOM 7628 C C . GLY A 1 991 ? 21.337 -8.916 17.927 1.00 93.25 991 GLY A C 1
ATOM 7629 O O . GLY A 1 991 ? 21.502 -10.113 18.156 1.00 93.25 991 GLY A O 1
ATOM 7630 N N . TYR A 1 992 ? 20.177 -8.280 18.144 1.00 94.69 992 TYR A N 1
ATOM 7631 C CA . TYR A 1 992 ? 18.880 -8.882 18.508 1.00 94.69 992 TYR A CA 1
ATOM 7632 C C . TYR A 1 992 ? 17.768 -8.555 17.479 1.00 94.69 992 TYR A C 1
ATOM 7634 O O . TYR A 1 992 ? 16.589 -8.808 17.746 1.00 94.69 992 TYR A O 1
ATOM 7642 N N . ALA A 1 993 ? 18.112 -7.952 16.333 1.00 91.94 993 ALA A N 1
ATOM 7643 C CA . ALA A 1 993 ? 17.183 -7.492 15.297 1.00 91.94 993 ALA A CA 1
ATOM 7644 C C . ALA A 1 993 ? 17.408 -8.222 13.953 1.00 91.94 993 ALA A C 1
ATOM 7646 O O . ALA A 1 993 ? 18.532 -8.624 13.659 1.00 91.94 993 ALA A O 1
ATOM 7647 N N . PRO A 1 994 ? 16.368 -8.374 13.107 1.00 85.12 994 PRO A N 1
ATOM 7648 C CA . PRO A 1 994 ? 16.491 -9.015 11.791 1.00 85.12 994 PRO A CA 1
ATOM 7649 C C . PRO A 1 994 ? 17.097 -8.109 10.704 1.00 85.12 994 PRO A C 1
ATOM 7651 O O . PRO A 1 994 ? 17.432 -8.587 9.626 1.00 85.12 994 PRO A O 1
ATOM 7654 N N . GLN A 1 995 ? 17.203 -6.804 10.957 1.00 87.25 995 GLN A N 1
ATOM 7655 C CA . GLN A 1 995 ? 17.709 -5.785 10.035 1.00 87.25 995 GLN A CA 1
ATOM 7656 C C . GLN A 1 995 ? 18.551 -4.762 10.821 1.00 87.25 995 GLN A C 1
ATOM 7658 O O . GLN A 1 995 ? 18.377 -4.660 12.043 1.00 87.25 995 GLN A O 1
ATOM 7663 N N . PRO A 1 996 ? 19.429 -3.984 10.157 1.00 91.12 996 PRO A N 1
ATOM 7664 C CA . PRO A 1 996 ? 20.094 -2.835 10.766 1.00 91.12 996 PRO A CA 1
ATOM 7665 C C . PRO A 1 996 ? 19.099 -1.866 11.423 1.00 91.12 996 PRO A C 1
ATOM 7667 O O . PRO A 1 996 ? 17.968 -1.690 10.962 1.00 91.12 996 PRO A O 1
ATOM 7670 N N . LEU A 1 997 ? 19.531 -1.235 12.513 1.00 94.62 997 LEU A N 1
ATOM 7671 C CA . LEU A 1 997 ? 18.733 -0.291 13.292 1.00 94.62 997 LEU A CA 1
ATOM 7672 C C . LEU A 1 997 ? 19.140 1.151 12.967 1.00 94.62 997 LEU A C 1
ATOM 7674 O O . LEU A 1 997 ? 20.315 1.439 12.733 1.00 94.62 997 LEU A O 1
ATOM 7678 N N . VAL A 1 998 ? 18.161 2.054 12.956 1.00 95.88 998 VAL A N 1
ATOM 7679 C CA . VAL A 1 998 ? 18.358 3.473 12.630 1.00 95.88 998 VAL A CA 1
ATOM 7680 C C . VAL A 1 998 ? 18.805 4.242 13.873 1.00 95.88 998 VAL A C 1
ATOM 7682 O O . VAL A 1 998 ? 18.223 4.075 14.944 1.00 95.88 998 VAL A O 1
ATOM 7685 N N . LEU A 1 999 ? 19.812 5.104 13.731 1.00 96.69 999 LEU A N 1
ATOM 7686 C CA . LEU A 1 999 ? 20.268 6.045 14.755 1.00 96.69 999 LEU A CA 1
ATOM 7687 C C . LEU A 1 999 ? 20.291 7.472 14.191 1.00 96.69 999 LEU A C 1
ATOM 7689 O O . LEU A 1 999 ? 21.068 7.777 13.291 1.00 96.69 999 LEU A O 1
ATOM 7693 N N . HIS A 1 1000 ? 19.472 8.349 14.763 1.00 95.69 1000 HIS A N 1
ATOM 7694 C CA . HIS A 1 1000 ? 19.494 9.789 14.542 1.00 95.69 1000 HIS A CA 1
ATOM 7695 C C . HIS A 1 1000 ? 20.407 10.455 15.576 1.00 95.69 1000 HIS A C 1
ATOM 7697 O O . HIS A 1 1000 ? 20.169 10.363 16.784 1.00 95.69 1000 HIS A O 1
ATOM 7703 N N . LEU A 1 1001 ? 21.438 11.148 15.099 1.00 94.44 1001 LEU A N 1
ATOM 7704 C CA . LEU A 1 1001 ? 22.277 12.041 15.892 1.00 94.44 1001 LEU A CA 1
ATOM 7705 C C . LEU A 1 1001 ? 21.711 13.461 15.787 1.00 94.44 1001 LEU A C 1
ATOM 7707 O O . LEU A 1 1001 ? 21.553 13.983 14.683 1.00 94.44 1001 LEU A O 1
ATOM 7711 N N . VAL A 1 1002 ? 21.403 14.076 16.929 1.00 94.56 1002 VAL A N 1
ATOM 7712 C CA . VAL A 1 1002 ? 20.701 15.364 17.021 1.00 94.56 1002 VAL A CA 1
ATOM 7713 C C . VAL A 1 1002 ? 21.522 16.364 17.846 1.00 94.56 1002 VAL A C 1
ATOM 7715 O O . VAL A 1 1002 ? 21.877 16.051 18.987 1.00 94.56 1002 VAL A O 1
ATOM 7718 N N . PRO A 1 1003 ? 21.807 17.578 17.344 1.00 92.19 1003 PRO A N 1
ATOM 7719 C CA . PRO A 1 1003 ? 22.516 18.586 18.128 1.00 92.19 1003 PRO A CA 1
ATOM 7720 C C . PRO A 1 1003 ? 21.649 19.132 19.277 1.00 92.19 1003 PRO A C 1
ATOM 7722 O O . PRO A 1 1003 ? 20.443 19.352 19.134 1.00 92.19 1003 PRO A O 1
ATOM 7725 N N . SER A 1 1004 ? 22.258 19.426 20.431 1.00 91.62 1004 SER A N 1
ATOM 7726 C CA . SER A 1 1004 ? 21.615 20.229 21.491 1.00 91.62 1004 SER A CA 1
ATOM 7727 C C . SER A 1 1004 ? 21.753 21.745 21.289 1.00 91.62 1004 SER A C 1
ATOM 7729 O O . SER A 1 1004 ? 21.077 22.516 21.975 1.00 91.62 1004 SER A O 1
ATOM 7731 N N . TYR A 1 1005 ? 22.568 22.181 20.323 1.00 91.00 1005 TYR A N 1
ATOM 7732 C CA . TYR A 1 1005 ? 22.835 23.593 20.025 1.00 91.00 1005 TYR A CA 1
ATOM 7733 C C . TYR A 1 1005 ? 21.584 24.459 19.720 1.00 91.00 1005 TYR A C 1
ATOM 7735 O O . TYR A 1 1005 ? 21.515 25.574 20.256 1.00 91.00 1005 TYR A O 1
ATOM 7743 N N . PRO A 1 1006 ? 20.560 23.984 18.971 1.00 93.56 1006 PRO A N 1
ATOM 7744 C CA . PRO A 1 1006 ? 19.329 24.751 18.743 1.00 93.56 1006 PRO A CA 1
ATOM 7745 C C . PRO A 1 1006 ? 18.597 25.129 20.036 1.00 93.56 1006 PRO A C 1
ATOM 7747 O O . PRO A 1 1006 ? 18.059 26.227 20.144 1.00 93.56 1006 PRO A O 1
ATOM 7750 N N . TYR A 1 1007 ? 18.614 24.258 21.049 1.00 94.25 1007 TYR A N 1
ATOM 7751 C CA . TYR A 1 1007 ? 18.069 24.564 22.374 1.00 94.25 1007 TYR A CA 1
ATOM 7752 C C . TYR A 1 1007 ? 18.990 25.504 23.171 1.00 94.25 1007 TYR A C 1
ATOM 7754 O O . TYR A 1 1007 ? 18.528 26.472 23.774 1.00 94.25 1007 TYR A O 1
ATOM 7762 N N . GLU A 1 1008 ? 20.298 25.235 23.183 1.00 90.31 1008 GLU A N 1
ATOM 7763 C CA . GLU A 1 1008 ? 21.264 25.948 24.034 1.00 90.31 1008 GLU A CA 1
ATOM 7764 C C . GLU A 1 1008 ? 21.359 27.441 23.718 1.00 90.31 1008 GLU A C 1
ATOM 7766 O O . GLU A 1 1008 ? 21.393 28.259 24.637 1.00 90.31 1008 GLU A O 1
ATOM 7771 N N . THR A 1 1009 ? 21.329 27.800 22.433 1.00 90.38 1009 THR A N 1
ATOM 7772 C CA . THR A 1 1009 ? 21.317 29.198 21.963 1.00 90.38 1009 THR A CA 1
ATOM 7773 C C . THR A 1 1009 ? 20.162 30.025 22.511 1.00 90.38 1009 THR A C 1
ATOM 7775 O O . THR A 1 1009 ? 20.327 31.219 22.746 1.00 90.38 1009 THR A O 1
ATOM 7778 N N . ARG A 1 1010 ? 19.003 29.394 22.707 1.00 93.06 1010 ARG A N 1
ATOM 7779 C CA . ARG A 1 1010 ? 17.760 30.035 23.150 1.00 93.06 1010 ARG A CA 1
ATOM 7780 C C . ARG A 1 1010 ? 17.599 29.994 24.672 1.00 93.06 1010 ARG A C 1
ATOM 7782 O O . ARG A 1 1010 ? 17.051 30.924 25.264 1.00 93.06 1010 ARG A O 1
ATOM 7789 N N . ALA A 1 1011 ? 18.091 28.932 25.312 1.00 89.75 1011 ALA A N 1
ATOM 7790 C CA . ALA A 1 1011 ? 18.041 28.739 26.759 1.00 89.75 1011 ALA A CA 1
ATOM 7791 C C . ALA A 1 1011 ? 19.011 29.654 27.532 1.00 89.75 1011 ALA A C 1
ATOM 7793 O O . ALA A 1 1011 ? 18.630 30.228 28.558 1.00 89.75 1011 ALA A O 1
ATOM 7794 N N . VAL A 1 1012 ? 20.259 29.798 27.065 1.00 85.62 1012 VAL A N 1
ATOM 7795 C CA . VAL A 1 1012 ? 21.319 30.527 27.787 1.00 85.62 1012 VAL A CA 1
ATOM 7796 C C . VAL A 1 1012 ? 20.950 32.002 27.981 1.00 85.62 1012 VAL A C 1
ATOM 7798 O O . VAL A 1 1012 ? 20.753 32.745 27.027 1.00 85.62 1012 VAL A O 1
ATOM 7801 N N . GLY A 1 1013 ? 20.875 32.434 29.243 1.00 82.88 1013 GLY A N 1
ATOM 7802 C CA . GLY A 1 1013 ? 20.496 33.798 29.633 1.00 82.88 1013 GLY A CA 1
ATOM 7803 C C . GLY A 1 1013 ? 18.984 34.058 29.698 1.00 82.88 1013 GLY A C 1
ATOM 7804 O O . GLY A 1 1013 ? 18.573 35.027 30.335 1.00 82.88 1013 GLY A O 1
ATOM 7805 N N . THR A 1 1014 ? 18.153 33.190 29.112 1.00 88.62 1014 THR A N 1
ATOM 7806 C CA . THR A 1 1014 ? 16.692 33.380 29.039 1.00 88.62 1014 THR A CA 1
ATOM 7807 C C . THR A 1 1014 ? 15.938 32.687 30.174 1.00 88.62 1014 THR A C 1
ATOM 7809 O O . THR A 1 1014 ? 14.917 33.203 30.639 1.00 88.62 1014 THR A O 1
ATOM 7812 N N . ILE A 1 1015 ? 16.419 31.525 30.629 1.00 91.19 1015 ILE A N 1
ATOM 7813 C CA . ILE A 1 1015 ? 15.744 30.684 31.633 1.00 91.19 1015 ILE A CA 1
ATOM 7814 C C . ILE A 1 1015 ? 16.480 30.676 32.975 1.00 91.19 1015 ILE A C 1
ATOM 7816 O O . ILE A 1 1015 ? 17.689 30.891 33.050 1.00 91.19 1015 ILE A O 1
ATOM 7820 N N . GLU A 1 1016 ? 15.752 30.391 34.054 1.00 88.94 1016 GLU A N 1
ATOM 7821 C CA . GLU A 1 1016 ? 16.367 30.167 35.361 1.00 88.94 1016 GLU A CA 1
ATOM 7822 C C . GLU A 1 1016 ? 17.146 28.835 35.367 1.00 88.94 1016 GLU A C 1
ATOM 7824 O O . GLU A 1 1016 ? 16.570 27.793 35.057 1.00 88.94 1016 GLU A O 1
ATOM 7829 N N . ASP A 1 1017 ? 18.420 28.852 35.784 1.00 86.81 1017 ASP A N 1
ATOM 7830 C CA . ASP A 1 1017 ? 19.342 27.693 35.807 1.00 86.81 1017 ASP A CA 1
ATOM 7831 C C . ASP A 1 1017 ? 18.698 26.395 36.338 1.00 86.81 1017 ASP A C 1
ATOM 7833 O O . ASP A 1 1017 ? 18.774 25.343 35.704 1.00 86.81 1017 ASP A O 1
ATOM 7837 N N . ALA A 1 1018 ? 17.957 26.479 37.447 1.00 89.44 1018 ALA A N 1
ATOM 7838 C CA . ALA A 1 1018 ? 17.286 25.331 38.055 1.00 89.44 1018 ALA A CA 1
ATOM 7839 C C . ALA A 1 1018 ? 16.258 24.626 37.137 1.00 89.44 1018 ALA A C 1
ATOM 7841 O O . ALA A 1 1018 ? 15.936 23.462 37.380 1.00 89.44 1018 ALA A O 1
ATOM 7842 N N . TYR A 1 1019 ? 15.732 25.283 36.098 1.00 91.62 1019 TYR A N 1
ATOM 7843 C CA . TYR A 1 1019 ? 14.792 24.684 35.141 1.00 91.62 1019 TYR A CA 1
ATOM 7844 C C . TYR A 1 1019 ? 15.468 24.066 33.907 1.00 91.62 1019 TYR A C 1
ATOM 7846 O O . TYR A 1 1019 ? 14.840 23.219 33.271 1.00 91.62 1019 TYR A O 1
ATOM 7854 N N . ASP A 1 1020 ? 16.725 24.408 33.592 1.00 91.12 1020 ASP A N 1
ATOM 7855 C CA . ASP A 1 1020 ? 17.402 24.015 32.340 1.00 91.12 1020 ASP A CA 1
ATOM 7856 C C . ASP A 1 1020 ? 17.389 22.498 32.098 1.00 91.12 1020 ASP A C 1
ATOM 7858 O O . ASP A 1 1020 ? 16.918 22.025 31.069 1.00 91.12 1020 ASP A O 1
ATOM 7862 N N . MET A 1 1021 ? 17.789 21.698 33.089 1.00 90.31 1021 MET A N 1
ATOM 7863 C CA . MET A 1 1021 ? 17.774 20.230 32.988 1.00 90.31 1021 MET A CA 1
ATOM 7864 C C . MET A 1 1021 ? 16.367 19.656 32.697 1.00 90.31 1021 MET A C 1
ATOM 7866 O O . MET A 1 1021 ? 16.238 18.632 32.023 1.00 90.31 1021 MET A O 1
ATOM 7870 N N . VAL A 1 1022 ? 15.301 20.289 33.201 1.00 92.06 1022 VAL A N 1
ATOM 7871 C CA . VAL A 1 1022 ? 13.917 19.820 33.011 1.00 92.06 1022 VAL A CA 1
ATOM 7872 C C . VAL A 1 1022 ? 13.369 20.273 31.650 1.00 92.06 1022 VAL A C 1
ATOM 7874 O O . VAL A 1 1022 ? 12.708 19.493 30.965 1.00 92.06 1022 VAL A O 1
ATOM 7877 N N . LEU A 1 1023 ? 13.691 21.499 31.227 1.00 93.00 1023 LEU A N 1
ATOM 7878 C CA . LEU A 1 1023 ? 13.270 22.069 29.946 1.00 93.00 1023 LEU A CA 1
ATOM 7879 C C . LEU A 1 1023 ? 14.040 21.460 28.758 1.00 93.00 1023 LEU A C 1
ATOM 7881 O O . LEU A 1 1023 ? 13.425 21.115 27.751 1.00 93.00 1023 LEU A O 1
ATOM 7885 N N . PHE A 1 1024 ? 15.340 21.187 28.904 1.00 93.81 1024 PHE A N 1
ATOM 7886 C CA . PHE A 1 1024 ? 16.127 20.440 27.916 1.00 93.81 1024 PHE A CA 1
ATOM 7887 C C . PHE A 1 1024 ? 15.577 19.024 27.701 1.00 93.81 1024 PHE A C 1
ATOM 7889 O O . PHE A 1 1024 ? 15.454 18.549 26.575 1.00 93.81 1024 PHE A O 1
ATOM 7896 N N . ARG A 1 1025 ? 15.160 18.342 28.772 1.00 93.31 1025 ARG A N 1
ATOM 7897 C CA . ARG A 1 1025 ? 14.529 17.020 28.648 1.00 93.31 1025 ARG A CA 1
ATOM 7898 C C . ARG A 1 1025 ? 13.144 17.090 27.994 1.00 93.31 1025 ARG A C 1
ATOM 7900 O O . ARG A 1 1025 ? 12.748 16.146 27.317 1.00 93.31 1025 ARG A O 1
ATOM 7907 N N . ARG A 1 1026 ? 12.428 18.209 28.140 1.00 94.06 1026 ARG A N 1
ATOM 7908 C CA . ARG A 1 1026 ? 11.192 18.495 27.396 1.00 94.06 1026 ARG A CA 1
ATOM 7909 C C . ARG A 1 1026 ? 11.459 18.711 25.901 1.00 94.06 1026 ARG A C 1
ATOM 7911 O O . ARG A 1 1026 ? 10.746 18.115 25.099 1.00 94.06 1026 ARG A O 1
ATOM 7918 N N . TYR A 1 1027 ? 12.518 19.439 25.535 1.00 96.00 1027 TYR A N 1
ATOM 7919 C CA . TYR A 1 1027 ? 13.034 19.499 24.158 1.00 96.00 1027 TYR A CA 1
ATOM 7920 C C . TYR A 1 1027 ? 13.309 18.093 23.602 1.00 96.00 1027 TYR A C 1
ATOM 7922 O O . TYR A 1 1027 ? 12.721 17.725 22.588 1.00 96.00 1027 TYR A O 1
ATOM 7930 N N . MET A 1 1028 ? 14.077 17.258 24.319 1.00 96.00 1028 MET A N 1
ATOM 7931 C CA . MET A 1 1028 ? 14.376 15.882 23.886 1.00 96.00 1028 MET A CA 1
ATOM 7932 C C . MET A 1 1028 ? 13.109 15.069 23.578 1.00 96.00 1028 MET A C 1
ATOM 7934 O O . MET A 1 1028 ? 13.046 14.399 22.548 1.00 96.00 1028 MET A O 1
ATOM 7938 N N . PHE A 1 1029 ? 12.083 15.140 24.438 1.00 96.62 1029 PHE A N 1
ATOM 7939 C CA . PHE A 1 1029 ? 10.813 14.451 24.193 1.00 96.62 1029 PHE A CA 1
ATOM 7940 C C . PHE A 1 1029 ? 10.032 15.035 23.006 1.00 96.62 1029 PHE A C 1
ATOM 7942 O O . PHE A 1 1029 ? 9.513 14.254 22.212 1.00 96.62 1029 PHE A O 1
ATOM 7949 N N . LYS A 1 1030 ? 9.952 16.364 22.835 1.00 96.31 1030 LYS A N 1
ATOM 7950 C CA . LYS A 1 1030 ? 9.241 16.955 21.683 1.00 96.31 1030 LYS A CA 1
ATOM 7951 C C . LYS A 1 1030 ? 9.942 16.642 20.356 1.00 96.31 1030 LYS A C 1
ATOM 7953 O O . LYS A 1 1030 ? 9.262 16.260 19.406 1.00 96.31 1030 LYS A O 1
ATOM 7958 N N . THR A 1 1031 ? 11.274 16.675 20.310 1.00 96.25 1031 THR A N 1
ATOM 7959 C CA . THR A 1 1031 ? 12.049 16.255 19.130 1.00 96.25 1031 THR A CA 1
ATOM 7960 C C . THR A 1 1031 ? 11.899 14.757 18.849 1.00 96.25 1031 THR A C 1
ATOM 7962 O O . THR A 1 1031 ? 11.646 14.381 17.708 1.00 96.25 1031 THR A O 1
ATOM 7965 N N . ALA A 1 1032 ? 11.939 13.889 19.867 1.00 96.44 1032 ALA A N 1
ATOM 7966 C CA . ALA A 1 1032 ? 11.689 12.455 19.676 1.00 96.44 1032 ALA A CA 1
ATOM 7967 C C . ALA A 1 1032 ? 10.262 12.152 19.181 1.00 96.44 1032 ALA A C 1
ATOM 7969 O O . ALA A 1 1032 ? 10.087 11.246 18.377 1.00 96.44 1032 ALA A O 1
ATOM 7970 N N . VAL A 1 1033 ? 9.250 12.927 19.589 1.00 95.56 1033 VAL A N 1
ATOM 7971 C CA . VAL A 1 1033 ? 7.873 12.819 19.059 1.00 95.56 1033 VAL A CA 1
ATOM 7972 C C . VAL A 1 1033 ? 7.774 13.295 17.604 1.00 95.56 1033 VAL A C 1
ATOM 7974 O O . VAL A 1 1033 ? 6.948 12.779 16.854 1.00 95.56 1033 VAL A O 1
ATOM 7977 N N . ARG A 1 1034 ? 8.605 14.252 17.172 1.00 94.19 1034 ARG A N 1
ATOM 7978 C CA . ARG A 1 1034 ? 8.682 14.663 15.760 1.00 94.19 1034 ARG A CA 1
ATOM 7979 C C . ARG A 1 1034 ? 9.362 13.602 14.891 1.00 94.19 1034 ARG A C 1
ATOM 7981 O O . ARG A 1 1034 ? 8.800 13.266 13.855 1.00 94.19 1034 ARG A O 1
ATOM 7988 N N . PHE A 1 1035 ? 10.477 13.012 15.337 1.00 90.44 1035 PHE A N 1
ATOM 7989 C CA . PHE A 1 1035 ? 11.050 11.826 14.679 1.00 90.44 1035 PHE A CA 1
ATOM 7990 C C . PHE A 1 1035 ? 10.050 10.670 14.636 1.00 90.44 1035 PHE A C 1
ATOM 7992 O O . PHE A 1 1035 ? 9.859 10.078 13.582 1.00 90.44 1035 PHE A O 1
ATOM 7999 N N . ALA A 1 1036 ? 9.334 10.416 15.736 1.00 90.12 1036 ALA A N 1
ATOM 8000 C CA . ALA A 1 1036 ? 8.328 9.362 15.777 1.00 90.12 1036 ALA A CA 1
ATOM 8001 C C . ALA A 1 1036 ? 7.201 9.557 14.755 1.00 90.12 1036 ALA A C 1
ATOM 8003 O O . ALA A 1 1036 ? 6.694 8.580 14.224 1.00 90.12 1036 ALA A O 1
ATOM 8004 N N . ARG A 1 1037 ? 6.824 10.801 14.440 1.00 88.38 1037 ARG A N 1
ATOM 8005 C CA . ARG A 1 1037 ? 5.884 11.082 13.346 1.00 88.38 1037 ARG A CA 1
ATOM 8006 C C . ARG A 1 1037 ? 6.532 10.894 11.975 1.00 88.38 1037 ARG A C 1
ATOM 8008 O O . ARG A 1 1037 ? 5.976 10.171 11.161 1.00 88.38 1037 ARG A O 1
ATOM 8015 N N . ARG A 1 1038 ? 7.713 11.487 11.750 1.00 87.00 1038 ARG A N 1
ATOM 8016 C CA . ARG A 1 1038 ? 8.449 11.414 10.473 1.00 87.00 1038 ARG A CA 1
ATOM 8017 C C . ARG A 1 1038 ? 8.732 9.976 10.028 1.00 87.00 1038 ARG A C 1
ATOM 8019 O O . ARG A 1 1038 ? 8.640 9.681 8.849 1.00 87.00 1038 ARG A O 1
ATOM 8026 N N . GLU A 1 1039 ? 9.077 9.102 10.966 1.00 83.81 1039 GLU A N 1
ATOM 8027 C CA . GLU A 1 1039 ? 9.459 7.710 10.699 1.00 83.81 1039 GLU A CA 1
ATOM 8028 C C . GLU A 1 1039 ? 8.316 6.717 11.033 1.00 83.81 1039 GLU A C 1
ATOM 8030 O O . GLU A 1 1039 ? 8.547 5.522 11.217 1.00 83.81 1039 GLU A O 1
ATOM 8035 N N . ASN A 1 1040 ? 7.074 7.212 11.164 1.00 81.75 1040 ASN A N 1
ATOM 8036 C CA . ASN A 1 1040 ? 5.845 6.453 11.447 1.00 81.75 1040 ASN A CA 1
ATOM 8037 C C . ASN A 1 1040 ? 6.005 5.387 12.568 1.00 81.75 1040 ASN A C 1
ATOM 8039 O O . ASN A 1 1040 ? 5.811 4.176 12.395 1.00 81.75 1040 ASN A O 1
ATOM 8043 N N . CYS A 1 1041 ? 6.408 5.875 13.746 1.00 87.31 1041 CYS A N 1
ATOM 8044 C CA . CYS A 1 1041 ? 6.550 5.161 15.014 1.00 87.31 1041 CYS A CA 1
ATOM 8045 C C . CYS A 1 1041 ? 5.373 5.453 15.965 1.00 87.31 1041 CYS A C 1
ATOM 8047 O O . CYS A 1 1041 ? 5.036 6.600 16.257 1.00 87.31 1041 CYS A O 1
ATOM 8049 N N . GLN A 1 1042 ? 4.813 4.403 16.564 1.00 89.38 1042 GLN A N 1
ATOM 8050 C CA . GLN A 1 1042 ? 3.576 4.461 17.356 1.00 89.38 1042 GLN A CA 1
ATOM 8051 C C . GLN A 1 1042 ? 3.778 4.881 18.827 1.00 89.38 1042 GLN A C 1
ATOM 8053 O O . GLN A 1 1042 ? 2.804 5.142 19.535 1.00 89.38 1042 GLN A O 1
ATOM 8058 N N . ALA A 1 1043 ? 5.020 4.933 19.320 1.00 94.75 1043 ALA A N 1
ATOM 8059 C CA . ALA A 1 1043 ? 5.344 5.326 20.695 1.00 94.75 1043 ALA A CA 1
ATOM 8060 C C . ALA A 1 1043 ? 6.785 5.844 20.834 1.00 94.75 1043 ALA A C 1
ATOM 8062 O O . ALA A 1 1043 ? 7.663 5.481 20.049 1.00 94.75 1043 ALA A O 1
ATOM 8063 N N . VAL A 1 1044 ? 7.041 6.619 21.895 1.00 97.69 1044 VAL A N 1
ATOM 8064 C CA . VAL A 1 1044 ? 8.393 6.992 22.350 1.00 97.69 1044 VAL A CA 1
ATOM 8065 C C . VAL A 1 1044 ? 8.777 6.174 23.586 1.00 97.69 1044 VAL A C 1
ATOM 8067 O O . VAL A 1 1044 ? 8.011 6.070 24.543 1.00 97.69 1044 VAL A O 1
ATOM 8070 N N . ILE A 1 1045 ? 9.983 5.611 23.592 1.00 97.88 1045 ILE A N 1
ATOM 8071 C CA . ILE A 1 1045 ? 10.548 4.814 24.683 1.00 97.88 1045 ILE A CA 1
ATOM 8072 C C . ILE A 1 1045 ? 11.582 5.648 25.443 1.00 97.88 1045 ILE A C 1
ATOM 8074 O O . ILE A 1 1045 ? 12.490 6.224 24.839 1.00 97.88 1045 ILE A O 1
ATOM 8078 N N . ALA A 1 1046 ? 11.489 5.666 26.773 1.00 95.50 1046 ALA A N 1
ATOM 8079 C CA . ALA A 1 1046 ? 12.473 6.307 27.643 1.00 95.50 1046 ALA A CA 1
ATOM 8080 C C . ALA A 1 1046 ? 12.981 5.355 28.738 1.00 95.50 1046 ALA A C 1
ATOM 8082 O O . ALA A 1 1046 ? 12.195 4.695 29.423 1.00 95.50 1046 ALA A O 1
ATOM 8083 N N . GLY A 1 1047 ? 14.302 5.335 28.941 1.00 93.69 1047 GLY A N 1
ATOM 8084 C CA . GLY A 1 1047 ? 14.975 4.648 30.052 1.00 93.69 1047 GLY A CA 1
ATOM 8085 C C . GLY A 1 1047 ? 14.814 5.384 31.385 1.00 93.69 1047 GLY A C 1
ATOM 8086 O O . GLY A 1 1047 ? 15.799 5.774 32.001 1.00 93.69 1047 GLY A O 1
ATOM 8087 N N . ASP A 1 1048 ? 13.572 5.633 31.800 1.00 93.19 1048 ASP A N 1
ATOM 8088 C CA . ASP A 1 1048 ? 13.256 6.302 33.063 1.00 93.19 1048 ASP A CA 1
ATOM 8089 C C . ASP A 1 1048 ? 13.073 5.295 34.207 1.00 93.19 1048 ASP A C 1
ATOM 8091 O O . ASP A 1 1048 ? 12.283 4.366 34.051 1.00 93.19 1048 ASP A O 1
ATOM 8095 N N . SER A 1 1049 ? 13.711 5.534 35.363 1.00 92.25 1049 SER A N 1
ATOM 8096 C CA . SER A 1 1049 ? 13.400 4.885 36.651 1.00 92.25 1049 SER A CA 1
ATOM 8097 C C . SER A 1 1049 ? 13.083 5.949 37.711 1.00 92.25 1049 SER A C 1
ATOM 8099 O O . SER A 1 1049 ? 13.777 6.964 37.826 1.00 92.25 1049 SER A O 1
ATOM 8101 N N . VAL A 1 1050 ? 11.978 5.787 38.448 1.00 90.69 1050 VAL A N 1
ATOM 8102 C CA . VAL A 1 1050 ? 11.432 6.878 39.269 1.00 90.69 1050 VAL A CA 1
ATOM 8103 C C . VAL A 1 1050 ? 12.333 7.201 40.465 1.00 90.69 1050 VAL A C 1
ATOM 8105 O O . VAL A 1 1050 ? 12.656 6.350 41.289 1.00 90.69 1050 VAL A O 1
ATOM 8108 N N . GLY A 1 1051 ? 12.733 8.468 40.578 1.00 84.00 1051 GLY A N 1
ATOM 8109 C CA . GLY A 1 1051 ? 13.613 8.948 41.647 1.00 84.00 1051 GLY A CA 1
ATOM 8110 C C . GLY A 1 1051 ? 15.107 8.644 41.468 1.00 84.00 1051 GLY A C 1
ATOM 8111 O O . GLY A 1 1051 ? 15.884 9.047 42.331 1.00 84.00 1051 GLY A O 1
ATOM 8112 N N . GLN A 1 1052 ? 15.537 8.007 40.369 1.00 84.25 1052 GLN A N 1
ATOM 8113 C CA . GLN A 1 1052 ? 16.962 7.733 40.121 1.00 84.25 1052 GLN A CA 1
ATOM 8114 C C . GLN A 1 1052 ? 17.783 9.018 39.897 1.00 84.25 1052 GLN A C 1
ATOM 8116 O O . GLN A 1 1052 ? 18.931 9.111 40.330 1.00 84.25 1052 GLN A O 1
ATOM 8121 N N . VAL A 1 1053 ? 17.194 10.018 39.234 1.00 85.50 1053 VAL A N 1
ATOM 8122 C CA . VAL A 1 1053 ? 17.780 11.352 39.014 1.00 85.50 1053 VAL A CA 1
ATOM 8123 C C . VAL A 1 1053 ? 16.728 12.450 39.183 1.00 85.50 1053 VAL A C 1
ATOM 8125 O O . VAL A 1 1053 ? 15.524 12.206 39.087 1.00 85.50 1053 VAL A O 1
ATOM 8128 N N . ALA A 1 1054 ? 17.178 13.692 39.382 1.00 83.06 1054 ALA A N 1
ATOM 8129 C CA . ALA A 1 1054 ? 16.315 14.859 39.584 1.00 83.06 1054 ALA A CA 1
ATOM 8130 C C . ALA A 1 1054 ? 15.260 15.065 38.477 1.00 83.06 1054 ALA A C 1
ATOM 8132 O O . ALA A 1 1054 ? 14.157 15.529 38.750 1.00 83.06 1054 ALA A O 1
ATOM 8133 N N . SER A 1 1055 ? 15.556 14.692 37.230 1.00 82.31 1055 SER A N 1
ATOM 8134 C CA . SER A 1 1055 ? 14.628 14.795 36.094 1.00 82.31 1055 SER A CA 1
ATOM 8135 C C . SER A 1 1055 ? 13.538 13.710 36.045 1.00 82.31 1055 SER A C 1
ATOM 8137 O O . SER A 1 1055 ? 12.645 13.774 35.195 1.00 82.31 1055 SER A O 1
ATOM 8139 N N . GLN A 1 1056 ? 13.608 12.721 36.943 1.00 89.31 1056 GLN A N 1
ATOM 8140 C CA . GLN A 1 1056 ? 12.742 11.538 37.004 1.00 89.31 1056 GLN A CA 1
ATOM 8141 C C . GLN A 1 1056 ? 11.950 11.461 38.329 1.00 89.31 1056 GLN A C 1
ATOM 8143 O O . GLN A 1 1056 ? 11.505 10.390 38.742 1.00 89.31 1056 GLN A O 1
ATOM 8148 N N . THR A 1 1057 ? 11.729 12.596 39.005 1.00 91.69 1057 THR A N 1
ATOM 8149 C CA . THR A 1 1057 ? 10.717 12.707 40.072 1.00 91.69 1057 THR A CA 1
ATOM 8150 C C . THR A 1 1057 ? 9.304 12.673 39.475 1.00 91.69 1057 THR A C 1
ATOM 8152 O O . THR A 1 1057 ? 9.098 13.109 38.342 1.00 91.69 1057 THR A O 1
ATOM 8155 N N . LEU A 1 1058 ? 8.301 12.205 40.230 1.00 91.00 1058 LEU A N 1
ATOM 8156 C CA . LEU A 1 1058 ? 6.910 12.152 39.743 1.00 91.00 1058 LEU A CA 1
ATOM 8157 C C . LEU A 1 1058 ? 6.385 13.509 39.214 1.00 91.00 1058 LEU A C 1
ATOM 8159 O O . LEU A 1 1058 ? 5.783 13.508 38.138 1.00 91.00 1058 LEU A O 1
ATOM 8163 N N . PRO A 1 1059 ? 6.631 14.666 39.871 1.00 91.12 1059 PRO A N 1
ATOM 8164 C CA . PRO A 1 1059 ? 6.211 15.957 39.327 1.00 91.12 1059 PRO A CA 1
ATOM 8165 C C . PRO A 1 1059 ? 6.947 16.329 38.038 1.00 91.12 1059 PRO A C 1
ATOM 8167 O O . PRO A 1 1059 ? 6.303 16.796 37.104 1.00 91.12 1059 PRO A O 1
ATOM 8170 N N . ASN A 1 1060 ? 8.259 16.078 37.941 1.00 92.31 1060 ASN A N 1
ATOM 8171 C CA . ASN A 1 1060 ? 9.020 16.398 36.732 1.00 92.31 1060 ASN A CA 1
ATOM 8172 C C . ASN A 1 1060 ? 8.607 15.509 35.549 1.00 92.31 1060 ASN A C 1
ATOM 8174 O O . ASN A 1 1060 ? 8.427 16.023 34.450 1.00 92.31 1060 ASN A O 1
ATOM 8178 N N . LEU A 1 1061 ? 8.363 14.210 35.761 1.00 91.69 1061 LEU A N 1
ATOM 8179 C CA . LEU A 1 1061 ? 7.861 13.307 34.715 1.00 91.69 1061 LEU A CA 1
ATOM 8180 C C . LEU A 1 1061 ? 6.542 13.805 34.097 1.00 91.69 1061 LEU A C 1
ATOM 8182 O O . LEU A 1 1061 ? 6.406 13.819 32.872 1.00 91.69 1061 LEU A O 1
ATOM 8186 N N . ALA A 1 1062 ? 5.607 14.268 34.933 1.00 89.44 1062 ALA A N 1
ATOM 8187 C CA . ALA A 1 1062 ? 4.355 14.866 34.476 1.00 89.44 1062 ALA A CA 1
ATOM 8188 C C . ALA A 1 1062 ? 4.568 16.245 33.819 1.00 89.44 1062 ALA A C 1
ATOM 8190 O O . ALA A 1 1062 ? 4.020 16.518 32.754 1.00 89.44 1062 ALA A O 1
ATOM 8191 N N . ALA A 1 1063 ? 5.388 17.110 34.421 1.00 90.31 1063 ALA A N 1
ATOM 8192 C CA . ALA A 1 1063 ? 5.579 18.489 33.974 1.00 90.31 1063 ALA A CA 1
ATOM 8193 C C . ALA A 1 1063 ? 6.363 18.617 32.652 1.00 90.31 1063 ALA A C 1
ATOM 8195 O O . ALA A 1 1063 ? 6.176 19.593 31.931 1.00 90.31 1063 ALA A O 1
ATOM 8196 N N . ILE A 1 1064 ? 7.199 17.632 32.310 1.00 93.31 1064 ILE A N 1
ATOM 8197 C CA . ILE A 1 1064 ? 7.938 17.568 31.037 1.00 93.31 1064 ILE A CA 1
ATOM 8198 C C . ILE A 1 1064 ? 7.005 17.284 29.845 1.00 93.31 1064 ILE A C 1
ATOM 8200 O O . ILE A 1 1064 ? 7.262 17.773 28.745 1.00 93.31 1064 ILE A O 1
ATOM 8204 N N . THR A 1 1065 ? 5.928 16.513 30.048 1.00 91.81 1065 THR A N 1
ATOM 8205 C CA . THR A 1 1065 ? 5.145 15.875 28.966 1.00 91.81 1065 THR A CA 1
ATOM 8206 C C . THR A 1 1065 ? 3.651 16.277 28.829 1.00 91.81 1065 THR A C 1
ATOM 8208 O O . THR A 1 1065 ? 2.907 15.514 28.217 1.00 91.81 1065 THR A O 1
ATOM 8211 N N . PRO A 1 1066 ? 3.159 17.439 29.324 1.00 85.12 1066 PRO A N 1
ATOM 8212 C CA . PRO A 1 1066 ? 1.717 17.725 29.444 1.00 85.12 1066 PRO A CA 1
ATOM 8213 C C . PRO A 1 1066 ? 0.952 17.890 28.116 1.00 85.12 1066 PRO A C 1
ATOM 8215 O O . PRO A 1 1066 ? -0.266 17.749 28.102 1.00 85.12 1066 PRO A O 1
ATOM 8218 N N . ASP A 1 1067 ? 1.644 18.210 27.022 1.00 84.19 1067 ASP A N 1
ATOM 8219 C CA . ASP A 1 1067 ? 1.110 18.411 25.665 1.00 84.19 1067 ASP A CA 1
ATOM 8220 C C . ASP A 1 1067 ? 1.381 17.218 24.725 1.00 84.19 1067 ASP A C 1
ATOM 8222 O O . ASP A 1 1067 ? 0.927 17.212 23.579 1.00 84.19 1067 ASP A O 1
ATOM 8226 N N . ILE A 1 1068 ? 2.109 16.193 25.183 1.00 86.00 1068 ILE A N 1
ATOM 8227 C CA . ILE A 1 1068 ? 2.508 15.059 24.343 1.00 86.00 1068 ILE A CA 1
ATOM 8228 C C . ILE A 1 1068 ? 1.421 13.982 24.370 1.00 86.00 1068 ILE A C 1
ATOM 8230 O O . ILE A 1 1068 ? 1.272 13.248 25.344 1.00 86.00 1068 ILE A O 1
ATOM 8234 N N . ARG A 1 1069 ? 0.678 13.874 23.261 1.00 86.31 1069 ARG A N 1
ATOM 8235 C CA . ARG A 1 1069 ? -0.384 12.868 23.070 1.00 86.31 1069 ARG A CA 1
ATOM 8236 C C . ARG A 1 1069 ? 0.124 11.488 22.631 1.00 86.31 1069 ARG A C 1
ATOM 8238 O O . ARG A 1 1069 ? -0.586 10.506 22.814 1.00 86.31 1069 ARG A O 1
ATOM 8245 N N . LEU A 1 1070 ? 1.322 11.403 22.047 1.00 86.25 1070 LEU A N 1
ATOM 8246 C CA . LEU A 1 1070 ? 1.910 10.131 21.610 1.00 86.25 1070 LEU A CA 1
ATOM 8247 C C . LEU A 1 1070 ? 2.313 9.287 22.841 1.00 86.25 1070 LEU A C 1
ATOM 8249 O O . LEU A 1 1070 ? 2.915 9.848 23.761 1.00 86.25 1070 LEU A O 1
ATOM 8253 N N . PRO A 1 1071 ? 2.032 7.969 22.892 1.00 93.56 1071 PRO A N 1
ATOM 8254 C CA . PRO A 1 1071 ? 2.360 7.136 24.048 1.00 93.56 1071 PRO A CA 1
ATOM 8255 C C . PRO A 1 1071 ? 3.848 7.180 24.422 1.00 93.56 1071 PRO A C 1
ATOM 8257 O O . PRO A 1 1071 ? 4.714 6.876 23.601 1.00 93.56 1071 PRO A O 1
ATOM 8260 N N . ILE A 1 1072 ? 4.150 7.506 25.685 1.00 94.88 1072 ILE A N 1
ATOM 8261 C CA . ILE A 1 1072 ? 5.515 7.454 26.230 1.00 94.88 1072 ILE A CA 1
ATOM 8262 C C . ILE A 1 1072 ? 5.654 6.251 27.161 1.00 94.88 1072 ILE A C 1
ATOM 8264 O O . ILE A 1 1072 ? 5.200 6.273 28.311 1.00 94.88 1072 ILE A O 1
ATOM 8268 N N . LEU A 1 1073 ? 6.325 5.212 26.675 1.00 96.38 1073 LEU A N 1
ATOM 8269 C CA . LEU A 1 1073 ? 6.560 3.970 27.402 1.00 96.38 1073 LEU A CA 1
ATOM 8270 C C . LEU A 1 1073 ? 7.871 4.057 28.195 1.00 96.38 1073 LEU A C 1
ATOM 8272 O O . LEU A 1 1073 ? 8.903 4.503 27.693 1.00 96.38 1073 LEU A O 1
ATOM 8276 N N . ARG A 1 1074 ? 7.829 3.621 29.458 1.00 96.25 1074 ARG A N 1
ATOM 8277 C CA . ARG A 1 1074 ? 8.954 3.697 30.405 1.00 96.25 1074 ARG A CA 1
ATOM 8278 C C . ARG A 1 1074 ? 9.213 2.318 31.022 1.00 96.25 1074 ARG A C 1
ATOM 8280 O O . ARG A 1 1074 ? 8.726 2.053 32.120 1.00 96.25 1074 ARG A O 1
ATOM 8287 N N . PRO A 1 1075 ? 9.929 1.413 30.323 1.00 96.25 1075 PRO A N 1
ATOM 8288 C CA . PRO A 1 1075 ? 10.048 0.007 30.727 1.00 96.25 1075 PRO A CA 1
ATOM 8289 C C . PRO A 1 1075 ? 10.690 -0.213 32.103 1.00 96.25 1075 PRO A C 1
ATOM 8291 O O . PRO A 1 1075 ? 10.455 -1.248 32.717 1.00 96.25 1075 PRO A O 1
ATOM 8294 N N . LEU A 1 1076 ? 11.481 0.754 32.580 1.00 96.50 1076 LEU A N 1
ATOM 8295 C CA . LEU A 1 1076 ? 12.286 0.661 33.802 1.00 96.50 1076 LEU A CA 1
ATOM 8296 C C . LEU A 1 1076 ? 11.685 1.428 34.992 1.00 96.50 1076 LEU A C 1
ATOM 8298 O O . LEU A 1 1076 ? 12.327 1.532 36.032 1.00 96.50 1076 LEU A O 1
ATOM 8302 N N . ILE A 1 1077 ? 10.463 1.965 34.862 1.00 95.25 1077 ILE A N 1
ATOM 8303 C CA . ILE A 1 1077 ? 9.941 3.016 35.757 1.00 95.25 1077 ILE A CA 1
ATOM 8304 C C . ILE A 1 1077 ? 9.871 2.635 37.242 1.00 95.25 1077 ILE A C 1
ATOM 8306 O O . ILE A 1 1077 ? 9.928 3.519 38.094 1.00 95.25 1077 ILE A O 1
ATOM 8310 N N . GLY A 1 1078 ? 9.765 1.339 37.543 1.00 93.69 1078 GLY A N 1
ATOM 8311 C CA . GLY A 1 1078 ? 9.791 0.782 38.897 1.00 93.69 1078 GLY A CA 1
ATOM 8312 C C . GLY A 1 1078 ? 10.898 -0.250 39.133 1.00 93.69 1078 GLY A C 1
ATOM 8313 O O . GLY A 1 1078 ? 10.761 -1.034 40.064 1.00 93.69 1078 GLY A O 1
ATOM 8314 N N . MET A 1 1079 ? 11.936 -0.285 38.288 1.00 94.12 1079 MET A N 1
ATOM 8315 C CA . MET A 1 1079 ? 13.082 -1.194 38.431 1.00 94.12 1079 MET A CA 1
ATOM 8316 C C . MET A 1 1079 ? 14.236 -0.528 39.180 1.00 94.12 1079 MET A C 1
ATOM 8318 O O . MET A 1 1079 ? 14.503 0.664 38.983 1.00 94.12 1079 MET A O 1
ATOM 8322 N N . ASP A 1 1080 ? 14.956 -1.304 39.990 1.00 91.31 1080 ASP A N 1
ATOM 8323 C CA . ASP A 1 1080 ? 16.151 -0.825 40.687 1.00 91.31 1080 ASP A CA 1
ATOM 8324 C C . ASP A 1 1080 ? 17.436 -0.930 39.838 1.00 91.31 1080 ASP A C 1
ATOM 8326 O O . ASP A 1 1080 ? 17.512 -1.595 38.799 1.00 91.31 1080 ASP A O 1
ATOM 8330 N N . LYS A 1 1081 ? 18.492 -0.242 40.289 1.00 88.88 1081 LYS A N 1
ATOM 8331 C CA . LYS A 1 1081 ? 19.762 -0.160 39.557 1.00 88.88 1081 LYS A CA 1
ATOM 8332 C C . LYS A 1 1081 ? 20.494 -1.505 39.442 1.00 88.88 1081 LYS A C 1
ATOM 8334 O O . LYS A 1 1081 ? 21.241 -1.690 38.480 1.00 88.88 1081 LYS A O 1
ATOM 8339 N N . LEU A 1 1082 ? 20.320 -2.434 40.383 1.00 92.56 1082 LEU A N 1
ATOM 8340 C CA . LEU A 1 1082 ? 20.895 -3.782 40.319 1.00 92.56 1082 LEU A CA 1
ATOM 8341 C C . LEU A 1 1082 ? 20.162 -4.633 39.277 1.00 92.56 1082 LEU A C 1
ATOM 8343 O O . LEU A 1 1082 ? 20.828 -5.306 38.489 1.00 92.56 1082 LEU A O 1
ATOM 8347 N N . GLU A 1 1083 ? 18.831 -4.550 39.209 1.00 94.62 1083 GLU A N 1
ATOM 8348 C CA . GLU A 1 1083 ? 18.031 -5.226 38.177 1.00 94.62 1083 GLU A CA 1
ATOM 8349 C C . GLU A 1 1083 ? 18.399 -4.740 36.766 1.00 94.62 1083 GLU A C 1
ATOM 8351 O O . GLU A 1 1083 ? 18.712 -5.545 35.883 1.00 94.62 1083 GLU A O 1
ATOM 8356 N N . ILE A 1 1084 ? 18.435 -3.416 36.565 1.00 95.50 1084 ILE A N 1
ATOM 8357 C CA . ILE A 1 1084 ? 18.805 -2.793 35.283 1.00 95.50 1084 ILE A CA 1
ATOM 8358 C C . ILE A 1 1084 ? 20.254 -3.163 34.912 1.00 95.50 1084 ILE A C 1
ATOM 8360 O O . ILE A 1 1084 ? 20.530 -3.545 33.773 1.00 95.50 1084 ILE A O 1
ATOM 8364 N N . THR A 1 1085 ? 21.178 -3.151 35.880 1.00 95.31 1085 THR A N 1
ATOM 8365 C CA . THR A 1 1085 ? 22.574 -3.587 35.681 1.00 95.31 1085 THR A CA 1
ATOM 8366 C C . THR A 1 1085 ? 22.672 -5.065 35.288 1.00 95.31 1085 THR A C 1
ATOM 8368 O O . THR A 1 1085 ? 23.453 -5.415 34.400 1.00 95.31 1085 THR A O 1
ATOM 8371 N N . ALA A 1 1086 ? 21.883 -5.946 35.909 1.00 95.00 1086 ALA A N 1
ATOM 8372 C CA . ALA A 1 1086 ? 21.866 -7.372 35.588 1.00 95.00 1086 ALA A CA 1
ATOM 8373 C C . ALA A 1 1086 ? 21.351 -7.630 34.162 1.00 95.00 1086 ALA A C 1
ATOM 8375 O O . ALA A 1 1086 ? 21.936 -8.440 33.437 1.00 95.00 1086 ALA A O 1
ATOM 8376 N N . LEU A 1 1087 ? 20.317 -6.901 33.722 1.00 95.50 1087 LEU A N 1
ATOM 8377 C CA . LEU A 1 1087 ? 19.861 -6.943 32.330 1.00 95.50 1087 LEU A CA 1
ATOM 8378 C C . LEU A 1 1087 ? 20.913 -6.388 31.361 1.00 95.50 1087 LEU A C 1
ATOM 8380 O O . LEU A 1 1087 ? 21.193 -7.029 30.352 1.00 95.50 1087 LEU A O 1
ATOM 8384 N N . SER A 1 1088 ? 21.551 -5.260 31.682 1.00 96.56 1088 SER A N 1
ATOM 8385 C CA . SER A 1 1088 ? 22.591 -4.652 30.837 1.00 96.56 1088 SER A CA 1
ATOM 8386 C C . SER A 1 1088 ? 23.792 -5.583 30.608 1.00 96.56 1088 SER A C 1
ATOM 8388 O O . SER A 1 1088 ? 24.298 -5.696 29.488 1.00 96.56 1088 SER A O 1
ATOM 8390 N N . ARG A 1 1089 ? 24.202 -6.334 31.643 1.00 95.88 1089 ARG A N 1
ATOM 8391 C CA . ARG A 1 1089 ? 25.222 -7.393 31.520 1.00 95.88 1089 ARG A CA 1
ATOM 8392 C C . ARG A 1 1089 ? 24.722 -8.571 30.688 1.00 95.88 1089 ARG A C 1
ATOM 8394 O O . ARG A 1 1089 ? 25.449 -9.043 29.823 1.00 95.88 1089 ARG A O 1
ATOM 8401 N N . ARG A 1 1090 ? 23.473 -9.010 30.891 1.00 91.81 1090 ARG A N 1
ATOM 8402 C CA . ARG A 1 1090 ? 22.863 -10.100 30.108 1.00 91.81 1090 ARG A CA 1
ATOM 8403 C C . ARG A 1 1090 ? 22.801 -9.790 28.608 1.00 91.81 1090 ARG A C 1
ATOM 8405 O O . ARG A 1 1090 ? 22.948 -10.719 27.819 1.00 91.81 1090 ARG A O 1
ATOM 8412 N N . ILE A 1 1091 ? 22.571 -8.534 28.218 1.00 93.94 1091 ILE A N 1
ATOM 8413 C CA . ILE A 1 1091 ? 22.485 -8.152 26.797 1.00 93.94 1091 ILE A CA 1
ATOM 8414 C C . ILE A 1 1091 ? 23.845 -7.847 26.151 1.00 93.94 1091 ILE A C 1
ATOM 8416 O O . ILE A 1 1091 ? 23.923 -7.807 24.924 1.00 93.94 1091 ILE A O 1
ATOM 8420 N N . GLY A 1 1092 ? 24.903 -7.665 26.951 1.00 93.94 1092 GLY A N 1
ATOM 8421 C CA . GLY A 1 1092 ? 26.247 -7.301 26.484 1.00 93.94 1092 GLY A CA 1
ATOM 8422 C C . GLY A 1 1092 ? 26.499 -5.794 26.342 1.00 93.94 1092 GLY A C 1
ATOM 8423 O O . GLY A 1 1092 ? 27.468 -5.405 25.702 1.00 93.94 1092 GLY A O 1
ATOM 8424 N N . ALA A 1 1093 ? 25.643 -4.941 26.917 1.00 95.88 1093 ALA A N 1
ATOM 8425 C CA . ALA A 1 1093 ? 25.787 -3.482 26.848 1.00 95.88 1093 ALA A CA 1
ATOM 8426 C C . ALA A 1 1093 ? 26.617 -2.896 28.006 1.00 95.88 1093 ALA A C 1
ATOM 8428 O O . ALA A 1 1093 ? 27.241 -1.852 27.841 1.00 95.88 1093 ALA A O 1
ATOM 8429 N N . TYR A 1 1094 ? 26.633 -3.560 29.169 1.00 96.50 1094 TYR A N 1
ATOM 8430 C CA . TYR A 1 1094 ? 27.129 -2.992 30.430 1.00 96.50 1094 TYR A CA 1
ATOM 8431 C C . TYR A 1 1094 ? 28.551 -2.423 30.364 1.00 96.50 1094 TYR A C 1
ATOM 8433 O O . TYR A 1 1094 ? 28.754 -1.282 30.776 1.00 96.50 1094 TYR A O 1
ATOM 8441 N N . ASP A 1 1095 ? 29.514 -3.190 29.846 1.00 95.88 1095 ASP A N 1
ATOM 8442 C CA . ASP A 1 1095 ? 30.925 -2.782 29.834 1.00 95.88 1095 ASP A CA 1
ATOM 8443 C C . ASP A 1 1095 ? 31.158 -1.558 28.935 1.00 95.88 1095 ASP A C 1
ATOM 8445 O O . ASP A 1 1095 ? 31.993 -0.717 29.248 1.00 95.88 1095 ASP A O 1
ATOM 8449 N N . ILE A 1 1096 ? 30.344 -1.407 27.882 1.00 94.50 1096 ILE A N 1
ATOM 8450 C CA . ILE A 1 1096 ? 30.317 -0.217 27.027 1.00 94.50 1096 ILE A CA 1
ATOM 8451 C C . ILE A 1 1096 ? 29.660 0.940 27.788 1.00 94.50 1096 ILE A C 1
ATOM 8453 O O . ILE A 1 1096 ? 30.233 2.019 27.894 1.00 94.50 1096 ILE A O 1
ATOM 8457 N N . SER A 1 1097 ? 28.472 0.730 28.367 1.00 93.19 1097 SER A N 1
ATOM 8458 C CA . SER A 1 1097 ? 27.709 1.764 29.084 1.00 93.19 1097 SER A CA 1
ATOM 8459 C C . SER A 1 1097 ? 28.490 2.437 30.222 1.00 93.19 1097 SER A C 1
ATOM 8461 O O . SER A 1 1097 ? 28.267 3.621 30.474 1.00 93.19 1097 SER A O 1
ATOM 8463 N N . ILE A 1 1098 ? 29.415 1.737 30.891 1.00 92.38 1098 ILE A N 1
ATOM 8464 C CA . ILE A 1 1098 ? 30.237 2.309 31.978 1.00 92.38 1098 ILE A CA 1
ATOM 8465 C C . ILE A 1 1098 ? 31.453 3.131 31.511 1.00 92.38 1098 ILE A C 1
ATOM 8467 O O . ILE A 1 1098 ? 32.098 3.763 32.347 1.00 92.38 1098 ILE A O 1
ATOM 8471 N N . GLU A 1 1099 ? 31.774 3.156 30.214 1.00 91.81 1099 GLU A N 1
ATOM 8472 C CA . GLU A 1 1099 ? 32.867 3.984 29.682 1.00 91.81 1099 GLU A CA 1
ATOM 8473 C C . GLU A 1 1099 ? 32.580 5.491 29.872 1.00 91.81 1099 GLU A C 1
ATOM 8475 O O . GLU A 1 1099 ? 31.418 5.903 29.786 1.00 91.81 1099 GLU A O 1
ATOM 8480 N N . PRO A 1 1100 ? 33.595 6.350 30.091 1.00 84.75 1100 PRO A N 1
ATOM 8481 C CA . PRO A 1 1100 ? 33.396 7.799 30.153 1.00 84.75 1100 PRO A CA 1
ATOM 8482 C C . PRO A 1 1100 ? 32.765 8.348 28.864 1.00 84.75 1100 PRO A C 1
ATOM 8484 O O . PRO A 1 1100 ? 33.203 8.011 27.770 1.00 84.75 1100 PRO A O 1
ATOM 8487 N N . HIS A 1 1101 ? 31.744 9.199 28.991 1.00 82.81 1101 HIS A N 1
ATOM 8488 C CA . HIS A 1 1101 ? 31.075 9.865 27.868 1.00 82.81 1101 HIS A CA 1
ATOM 8489 C C . HIS A 1 1101 ? 30.377 11.148 28.343 1.00 82.81 1101 HIS A C 1
ATOM 8491 O O . HIS A 1 1101 ? 30.108 11.307 29.537 1.00 82.81 1101 HIS A O 1
ATOM 8497 N N . ARG A 1 1102 ? 30.106 12.077 27.420 1.00 75.88 1102 ARG A N 1
ATOM 8498 C CA . ARG A 1 1102 ? 29.667 13.451 27.714 1.00 75.88 1102 ARG A CA 1
ATOM 8499 C C . ARG A 1 1102 ? 28.202 13.695 27.319 1.00 75.88 1102 ARG A C 1
ATOM 8501 O O . ARG A 1 1102 ? 27.913 14.571 26.509 1.00 75.88 1102 ARG A O 1
ATOM 8508 N N . ASP A 1 1103 ? 27.271 12.948 27.916 1.00 74.19 1103 ASP A N 1
ATOM 8509 C CA . ASP A 1 1103 ? 25.827 13.121 27.678 1.00 74.19 1103 ASP A CA 1
ATOM 8510 C C . ASP A 1 1103 ? 25.365 14.574 27.942 1.00 74.19 1103 ASP A C 1
ATOM 8512 O O . ASP A 1 1103 ? 25.663 15.142 29.003 1.00 74.19 1103 ASP A O 1
ATOM 8516 N N . CYS A 1 1104 ? 24.531 15.137 27.051 1.00 78.56 1104 CYS A N 1
ATOM 8517 C CA . CYS A 1 1104 ? 23.965 16.500 27.144 1.00 78.56 1104 CYS A CA 1
ATOM 8518 C C . CYS A 1 1104 ? 23.199 16.815 28.441 1.00 78.56 1104 CYS A C 1
ATOM 8520 O O . CYS A 1 1104 ? 22.915 17.982 28.715 1.00 78.56 1104 CYS A O 1
ATOM 8522 N N . CYS A 1 1105 ? 22.823 15.803 29.228 1.00 69.25 1105 CYS A N 1
ATOM 8523 C CA . CYS A 1 1105 ? 22.184 15.985 30.532 1.00 69.25 1105 CYS A CA 1
ATOM 8524 C C . CYS A 1 1105 ? 23.186 16.175 31.683 1.00 69.25 1105 CYS A C 1
ATOM 8526 O O . CYS A 1 1105 ? 22.816 16.761 32.696 1.00 69.25 1105 CYS A O 1
ATOM 8528 N N . SER A 1 1106 ? 24.434 15.710 31.548 1.00 69.25 1106 SER A N 1
ATOM 8529 C CA . SER A 1 1106 ? 25.457 15.810 32.608 1.00 69.25 1106 SER A CA 1
ATOM 8530 C C . SER A 1 1106 ? 26.153 17.176 32.670 1.00 69.25 1106 SER A C 1
ATOM 8532 O O . SER A 1 1106 ? 26.776 17.505 33.674 1.00 69.25 1106 SER A O 1
ATOM 8534 N N . ILE A 1 1107 ? 26.000 17.987 31.618 1.00 71.56 1107 ILE A N 1
ATOM 8535 C CA . ILE A 1 1107 ? 26.532 19.356 31.498 1.00 71.56 1107 ILE A CA 1
ATOM 8536 C C . ILE A 1 1107 ? 25.537 20.453 31.937 1.00 71.56 1107 ILE A C 1
ATOM 8538 O O . ILE A 1 1107 ? 25.830 21.636 31.786 1.00 71.56 1107 ILE A O 1
ATOM 8542 N N . ARG A 1 1108 ? 24.351 20.071 32.434 1.00 79.88 1108 ARG A N 1
ATOM 8543 C CA . ARG A 1 1108 ? 23.261 20.978 32.854 1.00 79.88 1108 ARG A CA 1
ATOM 8544 C C . ARG A 1 1108 ? 23.437 21.439 34.308 1.00 79.88 1108 ARG A C 1
ATOM 8546 O O . ARG A 1 1108 ? 24.337 20.971 35.002 1.00 79.88 1108 ARG A O 1
ATOM 8553 N N . SER A 1 1109 ? 22.556 22.335 34.771 1.00 76.56 1109 SER A N 1
ATOM 8554 C CA . SER A 1 1109 ? 22.551 22.868 36.147 1.00 76.56 1109 SER A CA 1
ATOM 8555 C C . SER A 1 1109 ? 22.842 21.801 37.221 1.00 76.56 1109 SER A C 1
ATOM 8557 O O . SER A 1 1109 ? 22.168 20.767 37.256 1.00 76.56 1109 SER A O 1
ATOM 8559 N N . PRO A 1 1110 ? 23.766 22.065 38.168 1.00 72.81 1110 PRO A N 1
ATOM 8560 C CA . PRO A 1 1110 ? 24.042 21.177 39.296 1.00 72.81 1110 PRO A CA 1
ATOM 8561 C C . PRO A 1 1110 ? 22.987 21.271 40.415 1.00 72.81 1110 PRO A C 1
ATOM 8563 O O . PRO A 1 1110 ? 23.116 20.587 41.432 1.00 72.81 1110 PRO A O 1
ATOM 8566 N N . ARG A 1 1111 ? 21.970 22.140 40.289 1.00 82.50 1111 ARG A N 1
ATOM 8567 C CA . ARG A 1 1111 ? 20.898 22.339 41.287 1.00 82.50 1111 ARG A CA 1
ATOM 8568 C C . ARG A 1 1111 ? 19.503 22.395 40.636 1.00 82.50 1111 ARG A C 1
ATOM 8570 O O . ARG A 1 1111 ? 18.781 23.378 40.813 1.00 82.50 1111 ARG A O 1
ATOM 8577 N N . PRO A 1 1112 ? 19.103 21.345 39.898 1.00 84.88 1112 PRO A N 1
ATOM 8578 C CA . PRO A 1 1112 ? 17.830 21.313 39.190 1.00 84.88 1112 PRO A CA 1
ATOM 8579 C C . PRO A 1 1112 ? 16.618 21.325 40.131 1.00 84.88 1112 PRO A C 1
ATOM 8581 O O . PRO A 1 1112 ? 16.641 20.773 41.235 1.00 84.88 1112 PRO A O 1
ATOM 8584 N N . VAL A 1 1113 ? 15.509 21.887 39.652 1.00 90.12 1113 VAL A N 1
ATOM 8585 C CA . VAL A 1 1113 ? 14.218 21.866 40.342 1.00 90.12 1113 VAL A CA 1
ATOM 8586 C C . VAL A 1 1113 ? 13.678 20.433 40.420 1.00 90.12 1113 VAL A C 1
ATOM 8588 O O . VAL A 1 1113 ? 13.506 19.754 39.411 1.00 90.12 1113 VAL A O 1
ATOM 8591 N N . LEU A 1 1114 ? 13.385 19.959 41.633 1.00 87.38 1114 LEU A N 1
ATOM 8592 C CA . LEU A 1 1114 ? 12.859 18.603 41.869 1.00 87.38 1114 LEU A CA 1
ATOM 8593 C C . LEU A 1 1114 ? 11.338 18.491 41.663 1.00 87.38 1114 LEU A C 1
ATOM 8595 O O . LEU A 1 1114 ? 10.820 17.386 41.524 1.00 87.38 1114 LEU A O 1
ATOM 8599 N N . ASN A 1 11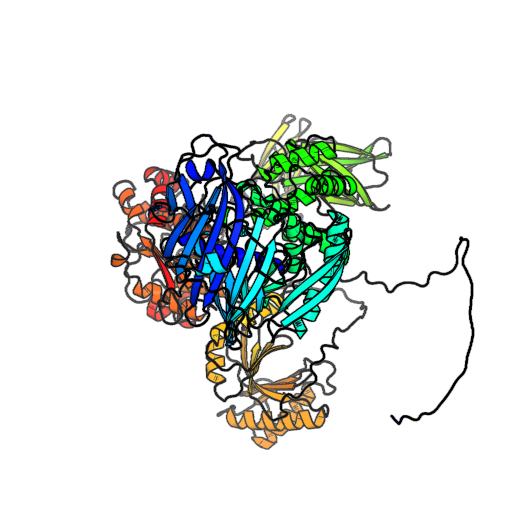15 ? 10.632 19.625 41.677 1.00 90.50 1115 ASN A N 1
ATOM 8600 C CA . ASN A 1 1115 ? 9.171 19.719 41.673 1.00 90.50 1115 ASN A CA 1
ATOM 8601 C C . ASN A 1 1115 ? 8.684 20.801 40.685 1.00 90.50 1115 ASN A C 1
ATOM 8603 O O . ASN A 1 1115 ? 8.041 21.773 41.092 1.00 90.50 1115 ASN A O 1
ATOM 8607 N N . ALA A 1 1116 ? 9.026 20.678 39.399 1.00 90.38 1116 ALA A N 1
ATOM 8608 C CA . ALA A 1 1116 ? 8.547 21.597 38.368 1.00 90.38 1116 ALA A CA 1
ATOM 8609 C C . ALA A 1 1116 ? 7.012 21.562 38.243 1.00 90.38 1116 ALA A C 1
ATOM 8611 O O . ALA A 1 1116 ? 6.365 20.539 38.475 1.00 90.38 1116 ALA A O 1
ATOM 8612 N N . ARG A 1 1117 ? 6.421 22.690 37.832 1.00 89.44 1117 ARG A N 1
ATOM 8613 C CA . ARG A 1 1117 ? 5.003 22.780 37.454 1.00 89.44 1117 ARG A CA 1
ATOM 8614 C C . ARG A 1 1117 ? 4.893 22.786 35.934 1.00 89.44 1117 ARG A C 1
ATOM 8616 O O . ARG A 1 1117 ? 5.605 23.551 35.292 1.00 89.44 1117 ARG A O 1
ATOM 8623 N N . ALA A 1 1118 ? 3.965 22.001 35.382 1.00 88.88 1118 ALA A N 1
ATOM 8624 C CA . ALA A 1 1118 ? 3.720 21.916 33.938 1.00 88.88 1118 ALA A CA 1
ATOM 8625 C C . ALA A 1 1118 ? 3.533 23.302 33.294 1.00 88.88 1118 ALA A C 1
ATOM 8627 O O . ALA A 1 1118 ? 4.212 23.622 32.327 1.00 88.88 1118 ALA A O 1
ATOM 8628 N N . VAL A 1 1119 ? 2.702 24.158 33.905 1.00 88.00 1119 VAL A N 1
ATOM 8629 C CA . VAL A 1 1119 ? 2.449 25.539 33.452 1.00 88.00 1119 VAL A CA 1
ATOM 8630 C C . VAL A 1 1119 ? 3.746 26.346 33.316 1.00 88.00 1119 VAL A C 1
ATOM 8632 O O . VAL A 1 1119 ? 3.968 26.956 32.281 1.00 88.00 1119 VAL A O 1
ATOM 8635 N N . ARG A 1 1120 ? 4.665 26.267 34.292 1.00 90.81 1120 ARG A N 1
ATOM 8636 C CA . ARG A 1 1120 ? 5.939 27.003 34.233 1.00 90.81 1120 ARG A CA 1
ATOM 8637 C C . ARG A 1 1120 ? 6.873 26.482 33.138 1.00 90.81 1120 ARG A C 1
ATOM 8639 O O . ARG A 1 1120 ? 7.624 27.257 32.561 1.00 90.81 1120 ARG A O 1
ATOM 8646 N N . LEU A 1 1121 ? 6.841 25.183 32.836 1.00 91.38 1121 LEU A N 1
ATOM 8647 C CA . LEU A 1 1121 ? 7.602 24.642 31.706 1.00 91.38 1121 LEU A CA 1
ATOM 8648 C C . LEU A 1 1121 ? 6.975 25.010 30.359 1.00 91.38 1121 LEU A C 1
ATOM 8650 O O . LEU A 1 1121 ? 7.726 25.177 29.406 1.00 91.38 1121 LEU A O 1
ATOM 8654 N N . LEU A 1 1122 ? 5.652 25.176 30.275 1.00 91.19 1122 LEU A N 1
ATOM 8655 C CA . LEU A 1 1122 ? 4.974 25.698 29.082 1.00 91.19 1122 LEU A CA 1
ATOM 8656 C C . LEU A 1 1122 ? 5.337 27.175 28.851 1.00 91.19 1122 LEU A C 1
ATOM 8658 O O . LEU A 1 1122 ? 5.910 27.475 27.808 1.00 91.19 1122 LEU A O 1
ATOM 8662 N N . GLU A 1 1123 ? 5.181 28.037 29.866 1.00 93.00 1123 GLU A N 1
ATOM 8663 C CA . GLU A 1 1123 ? 5.640 29.442 29.849 1.00 93.00 1123 GLU A CA 1
ATOM 8664 C C . GLU A 1 1123 ? 7.099 29.571 29.372 1.00 93.00 1123 GLU A C 1
ATOM 8666 O O . GLU A 1 1123 ? 7.427 30.405 28.530 1.00 93.00 1123 GLU A O 1
ATOM 8671 N N . LEU A 1 1124 ? 8.000 28.740 29.914 1.00 93.38 1124 LEU A N 1
ATOM 8672 C CA . LEU A 1 1124 ? 9.413 28.750 29.536 1.00 93.38 1124 LEU A CA 1
ATOM 8673 C C . LEU A 1 1124 ? 9.669 28.142 28.148 1.00 93.38 1124 LEU A C 1
ATOM 8675 O O . LEU A 1 1124 ? 10.648 28.532 27.523 1.00 93.38 1124 LEU A O 1
ATOM 8679 N N . SER A 1 1125 ? 8.820 27.231 27.655 1.00 95.06 1125 SER A N 1
ATOM 8680 C CA . SER A 1 1125 ? 8.918 26.681 26.290 1.00 95.06 1125 SER A CA 1
ATOM 8681 C C . SER A 1 1125 ? 8.575 27.741 25.247 1.00 95.06 1125 SER A C 1
ATOM 8683 O O . SER A 1 1125 ? 9.322 27.928 24.291 1.00 95.06 1125 SER A O 1
ATOM 8685 N N . GLU A 1 1126 ? 7.468 28.454 25.460 1.00 93.62 1126 GLU A N 1
ATOM 8686 C CA . GLU A 1 1126 ? 7.023 29.564 24.612 1.00 93.62 1126 GLU A CA 1
ATOM 8687 C C . GLU A 1 1126 ? 8.067 30.687 24.618 1.00 93.62 1126 GLU A C 1
ATOM 8689 O O . GLU A 1 1126 ? 8.502 31.144 23.564 1.00 93.62 1126 GLU A O 1
ATOM 8694 N N . ARG A 1 1127 ? 8.560 31.069 25.806 1.00 93.50 1127 ARG A N 1
ATOM 8695 C CA . ARG A 1 1127 ? 9.542 32.153 25.970 1.00 93.50 1127 ARG A CA 1
ATOM 8696 C C . ARG A 1 1127 ? 10.866 31.929 25.232 1.00 93.50 1127 ARG A C 1
ATOM 8698 O O . ARG A 1 1127 ? 11.518 32.916 24.898 1.00 93.50 1127 ARG A O 1
ATOM 8705 N N . ILE A 1 1128 ? 11.286 30.679 25.014 1.00 94.44 1128 ILE A N 1
ATOM 8706 C CA . ILE A 1 1128 ? 12.531 30.373 24.288 1.00 94.44 1128 ILE A CA 1
ATOM 8707 C C . ILE A 1 1128 ? 12.318 29.983 22.822 1.00 94.44 1128 ILE A C 1
ATOM 8709 O O . ILE A 1 1128 ? 13.309 29.753 22.141 1.00 94.44 1128 ILE A O 1
ATOM 8713 N N . GLY A 1 1129 ? 11.082 29.884 22.322 1.00 94.88 1129 GLY A N 1
ATOM 8714 C CA . GLY A 1 1129 ? 10.830 29.324 20.989 1.00 94.88 1129 GLY A CA 1
ATOM 8715 C C . GLY A 1 1129 ? 11.256 27.853 20.903 1.00 94.88 1129 GLY A C 1
ATOM 8716 O O . GLY A 1 1129 ? 12.141 27.476 20.126 1.00 94.88 1129 GLY A O 1
ATOM 8717 N N . LEU A 1 1130 ? 10.711 27.023 21.801 1.00 94.50 1130 LEU A N 1
ATOM 8718 C CA . LEU A 1 1130 ? 11.125 25.626 21.939 1.00 94.50 1130 LEU A CA 1
ATOM 8719 C C . LEU A 1 1130 ? 10.738 24.760 20.736 1.00 94.50 1130 LEU A C 1
ATOM 8721 O O . LEU A 1 1130 ? 11.484 23.846 20.395 1.00 94.50 1130 LEU A O 1
ATOM 8725 N N . ASP A 1 1131 ? 9.598 25.019 20.100 1.00 93.00 1131 ASP A N 1
ATOM 8726 C CA . ASP A 1 1131 ? 9.121 24.201 18.980 1.00 93.00 1131 ASP A CA 1
ATOM 8727 C C . ASP A 1 1131 ? 9.856 24.569 17.675 1.00 93.00 1131 ASP A C 1
ATOM 8729 O O . ASP A 1 1131 ? 10.125 23.701 16.847 1.00 93.00 1131 ASP A O 1
ATOM 8733 N N . GLU A 1 1132 ? 10.314 25.815 17.549 1.00 94.12 1132 GLU A N 1
ATOM 8734 C CA . GLU A 1 1132 ? 11.260 26.278 16.533 1.00 94.12 1132 GLU A CA 1
ATOM 8735 C C . GLU A 1 1132 ? 12.634 25.616 16.718 1.00 94.12 1132 GLU A C 1
ATOM 8737 O O . GLU A 1 1132 ? 13.221 25.132 15.751 1.00 94.12 1132 GLU A O 1
ATOM 8742 N N . ALA A 1 1133 ? 13.123 25.524 17.963 1.00 93.81 1133 ALA A N 1
ATOM 8743 C CA . ALA A 1 1133 ? 14.356 24.801 18.291 1.00 93.81 1133 ALA A CA 1
ATOM 8744 C C . ALA A 1 1133 ? 14.256 23.302 17.961 1.00 93.81 1133 ALA A C 1
ATOM 8746 O O . ALA A 1 1133 ? 15.212 22.708 17.465 1.00 93.81 1133 ALA A O 1
ATOM 8747 N N . VAL A 1 1134 ? 13.095 22.690 18.226 1.00 95.38 1134 VAL A N 1
ATOM 8748 C CA . VAL A 1 1134 ? 12.787 21.303 17.846 1.00 95.38 1134 VAL A CA 1
ATOM 8749 C C . VAL A 1 1134 ? 12.848 21.137 16.326 1.00 95.38 1134 VAL A C 1
ATOM 8751 O O . VAL A 1 1134 ? 13.476 20.191 15.857 1.00 95.38 1134 VAL A O 1
ATOM 8754 N N . ASN A 1 1135 ? 12.240 22.044 15.556 1.00 91.31 1135 ASN A N 1
ATOM 8755 C CA . ASN A 1 1135 ? 12.227 21.958 14.094 1.00 91.31 1135 ASN A CA 1
ATOM 8756 C C . ASN A 1 1135 ? 13.640 22.135 13.497 1.00 91.31 1135 ASN A C 1
ATOM 8758 O O . ASN A 1 1135 ? 14.070 21.308 12.696 1.00 91.31 1135 ASN A O 1
ATOM 8762 N N . GLU A 1 1136 ? 14.408 23.134 13.949 1.00 91.88 1136 GLU A N 1
ATOM 8763 C CA . GLU A 1 1136 ? 15.818 23.341 13.557 1.00 91.88 1136 GLU A CA 1
ATOM 8764 C C . GLU A 1 1136 ? 16.677 22.083 13.799 1.00 91.88 1136 GLU A C 1
ATOM 8766 O O . GLU A 1 1136 ? 17.502 21.705 12.963 1.00 91.88 1136 GLU A O 1
ATOM 8771 N N . ALA A 1 1137 ? 16.433 21.379 14.909 1.00 89.25 1137 ALA A N 1
ATOM 8772 C CA . ALA A 1 1137 ? 17.119 20.138 15.263 1.00 89.25 1137 ALA A CA 1
ATOM 8773 C C . ALA A 1 1137 ? 16.753 18.930 14.377 1.00 89.25 1137 ALA A C 1
ATOM 8775 O O . ALA A 1 1137 ? 17.543 17.993 14.282 1.00 89.25 1137 ALA A O 1
ATOM 8776 N N . LEU A 1 1138 ? 15.587 18.932 13.717 1.00 89.62 1138 LEU A N 1
ATOM 8777 C CA . LEU A 1 1138 ? 15.220 17.898 12.738 1.00 89.62 1138 LEU A CA 1
ATOM 8778 C C . LEU A 1 1138 ? 16.025 18.073 11.446 1.00 89.62 1138 LEU A C 1
ATOM 8780 O O . LEU A 1 1138 ? 16.619 17.108 10.963 1.00 89.62 1138 LEU A O 1
ATOM 8784 N N . HIS A 1 1139 ? 16.086 19.303 10.924 1.00 86.44 1139 HIS A N 1
ATOM 8785 C CA . HIS A 1 1139 ? 16.812 19.630 9.690 1.00 86.44 1139 HIS A CA 1
ATOM 8786 C C . HIS A 1 1139 ? 18.336 19.482 9.831 1.00 86.44 1139 HIS A C 1
ATOM 8788 O O . HIS A 1 1139 ? 19.008 19.151 8.862 1.00 86.44 1139 HIS A O 1
ATOM 8794 N N . THR A 1 1140 ? 18.882 19.693 11.033 1.00 86.06 1140 THR A N 1
ATOM 8795 C CA . THR A 1 1140 ? 20.329 19.583 11.321 1.00 86.06 1140 THR A CA 1
ATOM 8796 C C . THR A 1 1140 ? 20.765 18.212 11.857 1.00 86.06 1140 THR A C 1
ATOM 8798 O O . THR A 1 1140 ? 21.921 18.037 12.247 1.00 86.06 1140 THR A O 1
ATOM 8801 N N . SER A 1 1141 ? 19.865 17.223 11.886 1.00 90.62 1141 SER A N 1
ATOM 8802 C CA . SER A 1 1141 ? 20.171 15.863 12.349 1.00 90.62 1141 SER A CA 1
ATOM 8803 C C . SER A 1 1141 ? 20.875 14.998 11.295 1.00 90.62 1141 SER A C 1
ATOM 8805 O O . SER A 1 1141 ? 20.777 15.238 10.095 1.00 90.62 1141 SER A O 1
ATOM 8807 N N . THR A 1 1142 ? 21.573 13.948 11.736 1.00 91.12 1142 THR A N 1
ATOM 8808 C CA . THR A 1 1142 ? 22.200 12.942 10.855 1.00 91.12 1142 THR A CA 1
ATOM 8809 C C . THR A 1 1142 ? 21.609 11.557 11.117 1.00 91.12 1142 THR A C 1
ATOM 8811 O O . THR A 1 1142 ? 21.589 11.112 12.264 1.00 91.12 1142 THR A O 1
ATOM 8814 N N . LYS A 1 1143 ? 21.152 10.861 10.068 1.00 93.00 1143 LYS A N 1
ATOM 8815 C CA . LYS A 1 1143 ? 20.602 9.492 10.118 1.00 93.00 1143 LYS A CA 1
ATOM 8816 C C . LYS A 1 1143 ? 21.705 8.473 9.791 1.00 93.00 1143 LYS A C 1
ATOM 8818 O O . LYS A 1 1143 ? 22.445 8.663 8.832 1.00 93.00 1143 LYS A O 1
ATOM 8823 N N . LEU A 1 1144 ? 21.831 7.407 10.583 1.00 92.00 1144 LEU A N 1
ATOM 8824 C CA . LEU A 1 1144 ? 22.818 6.328 10.414 1.00 92.00 1144 LEU A CA 1
ATOM 8825 C C . LEU A 1 1144 ? 22.137 4.947 10.452 1.00 92.00 1144 LEU A C 1
ATOM 8827 O O . LEU A 1 1144 ? 21.254 4.726 11.280 1.00 92.00 1144 LEU A O 1
ATOM 8831 N N . ARG A 1 1145 ? 22.589 3.995 9.619 1.00 93.62 1145 ARG A N 1
ATOM 8832 C CA . ARG A 1 1145 ? 22.206 2.565 9.677 1.00 93.62 1145 ARG A CA 1
ATOM 8833 C C . ARG A 1 1145 ? 23.278 1.773 10.440 1.00 93.62 1145 ARG A C 1
ATOM 8835 O O . ARG A 1 1145 ? 24.439 1.731 10.032 1.00 93.62 1145 ARG A O 1
ATOM 8842 N N . ILE A 1 1146 ? 22.900 1.147 11.556 1.00 94.06 1146 ILE A N 1
ATOM 8843 C CA . ILE A 1 1146 ? 23.807 0.419 12.458 1.00 94.06 1146 ILE A CA 1
ATOM 8844 C C . ILE A 1 1146 ? 23.439 -1.071 12.491 1.00 94.06 1146 ILE A C 1
ATOM 8846 O O . ILE A 1 1146 ? 22.346 -1.451 12.912 1.00 94.06 1146 ILE A O 1
ATOM 8850 N N . GLY A 1 1147 ? 24.363 -1.925 12.061 1.00 92.31 1147 GLY A N 1
ATOM 8851 C CA . GLY A 1 1147 ? 24.260 -3.382 12.130 1.00 92.31 1147 GLY A CA 1
ATOM 8852 C C . GLY A 1 1147 ? 25.050 -3.976 13.308 1.00 92.31 1147 GLY A C 1
ATOM 8853 O O . GLY A 1 1147 ? 25.725 -3.251 14.041 1.00 92.31 1147 GLY A O 1
ATOM 8854 N N . PRO A 1 1148 ? 25.041 -5.312 13.483 1.00 88.62 1148 PRO A N 1
ATOM 8855 C CA . PRO A 1 1148 ? 25.732 -5.986 14.592 1.00 88.62 1148 PRO A CA 1
ATOM 8856 C C . PRO A 1 1148 ? 27.261 -5.806 14.635 1.00 88.62 1148 PRO A C 1
ATOM 8858 O O . PRO A 1 1148 ? 27.881 -6.163 15.633 1.00 88.62 1148 PRO A O 1
ATOM 8861 N N . GLN A 1 1149 ? 27.870 -5.301 13.555 1.00 87.56 1149 GLN A N 1
ATOM 8862 C CA . GLN A 1 1149 ? 29.316 -5.072 13.424 1.00 87.56 1149 GLN A CA 1
ATOM 8863 C C . GLN A 1 1149 ? 29.706 -3.576 13.455 1.00 87.56 1149 GLN A C 1
ATOM 8865 O O . GLN A 1 1149 ? 30.889 -3.262 13.377 1.00 87.56 1149 GLN A O 1
ATOM 8870 N N . GLY A 1 1150 ? 28.741 -2.655 13.594 1.00 88.69 1150 GLY A N 1
ATOM 8871 C CA . GLY A 1 1150 ? 28.960 -1.203 13.531 1.00 88.69 1150 GLY A CA 1
ATOM 8872 C C . GLY A 1 1150 ? 28.104 -0.536 12.452 1.00 88.69 1150 GLY A C 1
ATOM 8873 O O . GLY A 1 1150 ? 27.023 -1.029 12.128 1.00 88.69 1150 GLY A O 1
ATOM 8874 N N . ARG A 1 1151 ? 28.572 0.587 11.892 1.00 90.25 1151 ARG A N 1
ATOM 8875 C CA . ARG A 1 1151 ? 27.923 1.219 10.730 1.00 90.25 1151 ARG A CA 1
ATOM 8876 C C . ARG A 1 1151 ? 27.872 0.234 9.563 1.00 90.25 1151 ARG A C 1
ATOM 8878 O O . ARG A 1 1151 ? 28.888 -0.372 9.231 1.00 90.25 1151 ARG A O 1
ATOM 8885 N N . VAL A 1 1152 ? 26.707 0.111 8.940 1.00 86.06 1152 VAL A N 1
ATOM 8886 C CA . VAL A 1 1152 ? 26.604 -0.440 7.583 1.00 86.06 1152 VAL A CA 1
ATOM 8887 C C . VAL A 1 1152 ? 26.844 0.720 6.615 1.00 86.06 1152 VAL A C 1
ATOM 8889 O O . VAL A 1 1152 ? 26.614 1.879 6.973 1.00 86.06 1152 VAL A O 1
ATOM 8892 N N . ALA A 1 1153 ? 27.313 0.435 5.402 1.00 62.84 1153 ALA A N 1
ATOM 8893 C CA . ALA A 1 1153 ? 27.183 1.401 4.318 1.00 62.84 1153 ALA A CA 1
ATOM 8894 C C . ALA A 1 1153 ? 25.693 1.737 4.090 1.00 62.84 1153 ALA A C 1
ATOM 8896 O O . ALA A 1 1153 ? 24.802 1.021 4.560 1.00 62.84 1153 ALA A O 1
ATOM 8897 N N . ALA A 1 1154 ? 25.419 2.787 3.317 1.00 46.06 1154 ALA A N 1
ATOM 8898 C CA . ALA A 1 1154 ? 24.236 2.704 2.480 1.00 46.06 1154 ALA A CA 1
ATOM 8899 C C . ALA A 1 1154 ? 24.463 1.502 1.548 1.00 46.06 1154 ALA A C 1
ATOM 8901 O O . ALA A 1 1154 ? 25.415 1.490 0.768 1.00 46.06 1154 ALA A O 1
ATOM 8902 N N . GLU A 1 1155 ? 23.642 0.464 1.695 1.00 33.72 1155 GLU A N 1
ATOM 8903 C CA . GLU A 1 1155 ? 23.293 -0.350 0.531 1.00 33.72 1155 GLU A CA 1
ATOM 8904 C C . GLU A 1 1155 ? 22.733 0.649 -0.506 1.00 33.72 1155 GLU A C 1
ATOM 8906 O O . GLU A 1 1155 ? 22.019 1.565 -0.074 1.00 33.72 1155 GLU A O 1
ATOM 8911 N N . PRO A 1 1156 ? 23.083 0.567 -1.808 1.00 26.84 1156 PRO A N 1
ATOM 8912 C CA . PRO A 1 1156 ? 22.337 1.324 -2.813 1.00 26.84 1156 PRO A CA 1
ATOM 8913 C C . PRO A 1 1156 ? 20.856 1.010 -2.591 1.00 26.84 1156 PRO A C 1
ATOM 8915 O O . PRO A 1 1156 ? 20.522 -0.147 -2.324 1.00 26.84 1156 PRO A O 1
ATOM 8918 N N . GLU A 1 1157 ? 20.013 2.038 -2.538 1.00 25.03 1157 GLU A N 1
ATOM 8919 C CA . GLU A 1 1157 ? 18.614 1.849 -2.156 1.00 25.03 1157 GLU A CA 1
ATOM 8920 C C . GLU A 1 1157 ? 17.930 1.100 -3.306 1.00 25.03 1157 GLU A C 1
ATOM 8922 O O . GLU A 1 1157 ? 17.975 1.546 -4.451 1.00 25.03 1157 GLU A O 1
ATOM 8927 N N . ALA A 1 1158 ? 17.494 -0.123 -2.993 1.00 24.50 1158 ALA A N 1
ATOM 8928 C CA . ALA A 1 1158 ? 17.388 -1.249 -3.922 1.00 24.50 1158 ALA A CA 1
ATOM 8929 C C . ALA A 1 1158 ? 15.947 -1.669 -4.171 1.00 24.50 1158 ALA A C 1
ATOM 8931 O O . ALA A 1 1158 ? 15.146 -1.580 -3.210 1.00 24.50 1158 ALA A O 1
#

Foldseek 3Di:
DDDDDDDDDDDDDDDDDDDDDDDDDDDDDDDDDPDDDPDFDQPDAPVVLQLVFVVLLLVQVLVVQDDDDQDPLLVQKAWAEKEWAWEQDLPVLKIWIKIKTKIFGPAFFRFKHKWFAAPQKDWDWKFWQDLVTGTWDWDDDHRIIITGHPGGHGGPDITIMMITIMGRQDAGRQAAWDWDADPVGWTKIKHQQPPFHLNRRDIHSQFQQHWYKYKYKYKYWPLKDKDWAAAWDPDGDDDPRDDLVVLVVDVPRPDDSDPDPTIHMTIHTRPFTWHSSLTMMMMINWDWDWDWQQWPVGTAIEIETADPVLVQQCCQLCVCVSVLQNVLCVLANTQLRRVHHAYEYEDDTSHWALRHRYTHGHNVVRDNPNSVVLSSQLSSNLSQQPTFENASHLLQCLSNQQRSLLSSLVVLCVPPNLVSSLSSLVSLLPLPPLQFFLRFDPDDSRCCRRSDSCSNNLSVLLLLQVCVVQPPVLSSQLSNQLSPDPVRGSGYDHPVSSQVSSCVSSVDHCVLSCCQSGGWSWFFEKEKEKDWDDDPNFIKIKIKMFGDIAATPVGGPADRWGWKWKWFQFPVGIDIDIDTDRDGIDTDMDTDPGGTPDMDIPPSNSGSYHYDYDYDDDDPDDDDFWEWDAWPPFADAQKTKIKTWHPAWFWKKKFKADPVRHTFAIDTDDTDGGTMDIDMDRQHGPVRHHHAWAKIWIWMCTVPDIDIDIGTYDDDDDDDDDDDDDDDDDDDDDDDDDDDPDDDDPPDDDDDPDDWFKKKKFFFDVLVVDDSCSVVLVVLQVLLLVLLQVVHDWPDFDDDDRTTITTDPDDCVVVSLVSQLLFQRGFWMFTWTKQWDPVPLVVSLVVVLQVLLVCCVVPLPPWQEEWEAEDEPPPVRDDDRVVSRVSSVVSNCVSPVHHYDPDDGSWYWYWYHDDTIIIIGTDIGGHLHATGAQPPFEEEFEFDLALQRLLQLSVVNSPRYQYAYEAEAEDDAPVRRPCQLVLLSQLLVLSNHSFFHKYKYWYLVLVCVLDPPQDDQQCFLLLSVLLSVLLSVVVCVVVVTQAYEYSAAAPPDLCRDPQSVCLSPVPPPRHYDHPCHHPDPVRSLVSSVVSVNNVSSPDDDDGPSVPGRPNHDSHDHNVVSVVSCVSRVSVVSSVVRVVRMDMFTRHNVGGDDPPSSD

Radius of gyration: 36.66 Å; chains: 1; bounding box: 84×91×108 Å

pLDDT: mean 80.98, std 20.5, range [21.0, 98.62]